Protein 5JLA (pdb70)

InterPro domains:
  IPR002347 Short-chain dehydrogenase/reductase SDR [PF13561] (16-246)
  IPR002347 Short-chain dehydrogenase/reductase SDR [PR00080] (80-91)
  IPR002347 Short-chain dehydrogenase/reductase SDR [PR00080] (134-142)
  IPR002347 Short-chain dehydrogenase/reductase SDR [PR00080] (153-172)
  IPR002347 Short-chain dehydrogenase/reductase SDR [PR00081] (11-28)
  IPR002347 Short-chain dehydrogenase/reductase SDR [PR00081] (80-91)
  IPR002347 Short-chain dehydrogenase/reductase SDR [PR00081] (128-144)
  IPR002347 Short-chain dehydrogenase/reductase SDR [PR00081] (153-172)
  IPR002347 Short-chain dehydrogenase/reductase SDR [PR00081] (174-191)
  IPR002347 Short-chain dehydrogenase/reductase SDR [PR00081] (210-230)
  IPR036291 NAD(P)-binding domain superfamily [SSF51735] (9-248)

Sequence (1032 aa):
ASAEFNGAIAVVTGAGSSGIGRACAELLSRSGANNVIVADRRDIIEAATRVARATGGKTLVLDVGEDASVTAAANEVRARYGVADVLVNCAGVLQRTLPPGELAQREWDVVSRIDLRGTYLCCAAFGAPMADRRRGSIVNIASVAGMRSGPLLHAYGPAKAGVISLTETLAGEWGPKGVRVNCCVSPGFTQTPALERGFTTLKADVLRRDAAALGHIVSANEIAEAVVFLASERASAITGVNLPVDAGYLIAGSWAAYGGLRREASAEFNGAIAVVTGAGSSGIGRACAELLSRSGANNVIVADRDIEAATRVARATGGKTLVLDVGEDASVTAAANEVRARYGVADVLVNCAGVLQRTLPPGELAQREWDVVSRIDLRGTYLCCAAFGAPMADDRRRGSIVNIASVAGMRSGPLHAYGPAKAGVISLTETLAGEWGPKGVRVNCCVSPGFTQTPALERGFTTHTLKADVLRDAAALGHIVSANEIAEAVVFLASERASAITGVNLPVDAGYLIAGSWAAYGGLRRASAEFNGAIAVVTGAGSSGIGRACAELLSRSGANNVIVADRDIEAATRVARATGGKTLVLDVGEDASVTAAANEVRARYGVADVLVNCAGVLQRTLPPGELAQREWDVVSRIDLRGTYLCCAAFGAPMADRRRGSIVNIASVAGMRSGPLLHAYGPAKAGVISLTETLAGEWGPKGVRVNCCVSPGFTQTPALERGFTTHTLKADVLRDAAALGHIVSANNEIAEAVVFLASEERASAITGVNLPVDAGYLIAGSWAAYGGLRRASAEFNGAIAVVTGAGSSGIGRACAELLSRSGANVIVADRDIEAATRVARATGGKTLVLDVGEDASVTAAANEVRARYGVADVLVNCAGVLQRTLPPGELAQREWDVVSRIDLRGTYLCCAAFGAPMADRRRGSIVNIASVAGMRSGPLLHAYGPAKAGVISLTETLAGEWGPKGVRVNCCVSPGFTQTPALERGFTTHTLKADDVLRDAAALGHIVSANEIAEAVVFLASERASAITGVNLPVDAGYLIAGSWAAYGGLRRE

Structure (mmCIF, N/CA/C/O backbone):
data_5JLA
#
_entry.id   5JLA
#
_cell.length_a   126.480
_cell.length_b   109.960
_cell.length_c   64.990
_cell.angle_alpha   90.000
_cell.angle_beta   93.900
_cell.angle_gamma   90.000
#
_symmetry.space_group_name_H-M   'C 1 2 1'
#
loop_
_entity.id
_entity.type
_entity.pdbx_description
1 polymer 'Putative short-chain dehydrogenase/reductase'
2 non-polymer NICOTINAMIDE-ADENINE-DINUCLEOTIDE
3 water water
#
loop_
_atom_site.group_PDB
_atom_site.id
_atom_site.type_symbol
_atom_site.label_atom_id
_atom_site.label_alt_id
_atom_site.label_comp_id
_atom_site.label_asym_id
_atom_site.label_entity_id
_atom_site.label_seq_id
_atom_site.pdbx_PDB_ins_code
_atom_site.Cartn_x
_atom_site.Cartn_y
_atom_site.Cartn_z
_atom_site.occupancy
_atom_site.B_iso_or_equiv
_atom_site.auth_seq_id
_atom_site.auth_comp_id
_atom_site.auth_asym_id
_atom_site.auth_atom_id
_atom_site.pdbx_PDB_model_num
ATOM 1 N N . ALA A 1 11 ? -38.831 -18.773 11.260 1.00 36.48 3 ALA A N 1
ATOM 2 C CA . ALA A 1 11 ? -39.746 -18.977 12.380 1.00 36.36 3 ALA A CA 1
ATOM 3 C C . ALA A 1 11 ? -39.003 -19.006 13.717 1.00 34.63 3 ALA A C 1
ATOM 4 O O . ALA A 1 11 ? -37.873 -19.492 13.799 1.00 35.11 3 ALA A O 1
ATOM 6 N N . SER A 1 12 ? -39.644 -18.493 14.765 1.00 30.45 4 SER A N 1
ATOM 7 C CA . SER A 1 12 ? -39.056 -18.495 16.097 1.00 30.98 4 SER A CA 1
ATOM 8 C C . SER A 1 12 ? -40.157 -18.700 17.129 1.00 28.46 4 SER A C 1
ATOM 9 O O . SER A 1 12 ? -41.347 -18.759 16.803 1.00 24.66 4 SER A O 1
ATOM 12 N N . ALA A 1 13 ? -39.744 -18.823 18.391 1.00 28.15 5 ALA A N 1
ATOM 13 C CA . ALA A 1 13 ? -40.666 -18.901 19.516 1.00 21.14 5 ALA A CA 1
ATOM 14 C C . ALA A 1 13 ? -40.618 -17.646 20.375 1.00 20.74 5 ALA A C 1
ATOM 15 O O . ALA A 1 13 ? -41.107 -17.654 21.504 1.00 23.14 5 ALA A O 1
ATOM 17 N N . GLU A 1 14 ? -40.049 -16.559 19.845 1.00 22.72 6 GLU A N 1
ATOM 18 C CA . GLU A 1 14 ? -39.791 -15.355 20.631 1.00 19.62 6 GLU A CA 1
ATOM 19 C C . GLU A 1 14 ? -41.067 -14.739 21.212 1.00 19.35 6 GLU A C 1
ATOM 20 O O . GLU A 1 14 ? -41.024 -14.098 22.270 1.00 22.74 6 GLU A O 1
ATOM 26 N N . PHE A 1 15 ? -42.210 -14.936 20.558 1.00 14.02 7 PHE A N 1
ATOM 27 C CA . PHE A 1 15 ? -43.480 -14.404 21.030 1.00 15.29 7 PHE A CA 1
ATOM 28 C C . PHE A 1 15 ? -44.466 -15.507 21.403 1.00 14.78 7 PHE A C 1
ATOM 29 O O . PHE A 1 15 ? -45.679 -15.268 21.413 1.00 15.48 7 PHE A O 1
ATOM 37 N N . ASN A 1 16 ? -43.979 -16.715 21.712 1.00 15.86 8 ASN A N 1
ATOM 38 C CA . ASN A 1 16 ? -44.892 -17.774 22.129 1.00 14.77 8 ASN A CA 1
ATOM 39 C C . ASN A 1 16 ? -45.700 -17.294 23.322 1.00 16.40 8 ASN A C 1
ATOM 40 O O . ASN A 1 16 ? -45.139 -16.820 24.318 1.00 18.74 8 ASN A O 1
ATOM 45 N N . GLY A 1 17 ? -47.016 -17.385 23.199 1.00 14.94 9 GLY A N 1
ATOM 46 C CA . GLY A 1 17 ? -47.917 -17.060 24.280 1.00 19.69 9 GLY A CA 1
ATOM 47 C C . GLY A 1 17 ? -48.373 -15.616 24.323 1.00 19.03 9 GLY A C 1
ATOM 48 O O . GLY A 1 17 ? -49.250 -15.289 25.131 1.00 21.19 9 GLY A O 1
ATOM 49 N N . ALA A 1 18 ? -47.820 -14.748 23.483 1.00 15.17 10 ALA A N 1
ATOM 50 C CA . ALA A 1 18 ? -48.127 -13.328 23.553 1.00 13.88 10 ALA A CA 1
ATOM 51 C C . ALA A 1 18 ? -49.374 -13.024 22.732 1.00 15.37 10 ALA A C 1
ATOM 52 O O . ALA A 1 18 ? -49.581 -13.594 21.660 1.00 20.76 10 ALA A O 1
ATOM 54 N N . ILE A 1 19 ? -50.215 -12.135 23.250 1.00 11.32 11 ILE A N 1
ATOM 55 C CA . ILE A 1 19 ? -51.353 -11.616 22.492 1.00 12.48 11 ILE A CA 1
ATOM 56 C C . ILE A 1 19 ? -50.889 -10.343 21.796 1.00 11.09 11 ILE A C 1
ATOM 57 O O . ILE A 1 19 ? -50.536 -9.370 22.466 1.00 12.16 11 ILE A O 1
ATOM 62 N N . ALA A 1 20 ? -50.902 -10.337 20.465 1.00 11.07 12 ALA A N 1
ATOM 63 C CA . ALA A 1 20 ? -50.425 -9.196 19.690 1.00 11.50 12 ALA A CA 1
ATOM 64 C C . ALA A 1 20 ? -51.531 -8.663 18.786 1.00 10.46 12 ALA A C 1
ATOM 65 O O . ALA A 1 20 ? -51.941 -9.332 17.834 1.00 12.08 12 ALA A O 1
ATOM 67 N N . VAL A 1 21 ? -52.004 -7.455 19.073 1.00 10.04 13 VAL A N 1
ATOM 68 C CA . VAL A 1 21 ? -53.027 -6.800 18.260 1.00 10.31 13 VAL A CA 1
ATOM 69 C C . VAL A 1 21 ? -52.327 -5.935 17.226 1.00 10.14 13 VAL A C 1
ATOM 70 O O . VAL A 1 21 ? -51.542 -5.048 17.590 1.00 10.22 13 VAL A O 1
ATOM 74 N N . VAL A 1 22 ? -52.620 -6.167 15.948 1.00 8.34 14 VAL A N 1
ATOM 75 C CA . VAL A 1 22 ? -52.052 -5.380 14.850 1.00 9.87 14 VAL A CA 1
ATOM 76 C C . VAL A 1 22 ? -53.202 -4.681 14.148 1.00 12.20 14 VAL A C 1
ATOM 77 O O . VAL A 1 22 ? -54.029 -5.357 13.526 1.00 10.42 14 VAL A O 1
ATOM 81 N N . THR A 1 23 ? -53.271 -3.346 14.239 1.00 10.79 15 THR A N 1
ATOM 82 C CA . THR A 1 23 ? -54.265 -2.607 13.465 1.00 11.24 15 THR A CA 1
ATOM 83 C C . THR A 1 23 ? -53.771 -2.402 12.039 1.00 12.51 15 THR A C 1
ATOM 84 O O . THR A 1 23 ? -52.562 -2.381 11.776 1.00 11.52 15 THR A O 1
ATOM 88 N N . GLY A 1 24 ? -54.717 -2.295 11.112 1.00 11.74 16 GLY A N 1
ATOM 89 C CA . GLY A 1 24 ? -54.362 -2.222 9.710 1.00 13.68 16 GLY A CA 1
ATOM 90 C C . GLY A 1 24 ? -53.737 -3.490 9.176 1.00 15.24 16 GLY A C 1
ATOM 91 O O . GLY A 1 24 ? -52.997 -3.449 8.185 1.00 13.91 16 GLY A O 1
ATOM 92 N N . ALA A 1 25 ? -54.043 -4.632 9.791 1.00 13.91 17 ALA A N 1
ATOM 93 C CA . ALA A 1 25 ? -53.320 -5.852 9.466 1.00 14.03 17 ALA A CA 1
ATOM 94 C C . ALA A 1 25 ? -53.797 -6.519 8.185 1.00 13.00 17 ALA A C 1
ATOM 95 O O . ALA A 1 25 ? -53.242 -7.549 7.805 1.00 14.14 17 ALA A O 1
ATOM 97 N N . GLY A 1 26 ? -54.793 -5.956 7.489 1.00 14.35 18 GLY A N 1
ATOM 98 C CA . GLY A 1 26 ? -55.243 -6.572 6.259 1.00 12.98 18 GLY A CA 1
ATOM 99 C C . GLY A 1 26 ? -54.357 -6.367 5.046 1.00 16.24 18 GLY A C 1
ATOM 100 O O . GLY A 1 26 ? -54.556 -7.055 4.040 1.00 17.36 18 GLY A O 1
ATOM 101 N N . SER A 1 27 ? -53.395 -5.449 5.095 1.00 12.48 19 SER A N 1
ATOM 102 C CA A SER A 1 27 ? -52.590 -5.169 3.916 0.40 16.44 19 SER A CA 1
ATOM 103 C CA B SER A 1 27 ? -52.614 -5.121 3.909 0.60 16.60 19 SER A CA 1
ATOM 104 C C . SER A 1 27 ? -51.295 -4.491 4.332 1.00 15.45 19 SER A C 1
ATOM 105 O O . SER A 1 27 ? -51.145 -4.030 5.464 1.00 15.16 19 SER A O 1
ATOM 110 N N . GLY A 1 28 ? -50.349 -4.473 3.399 1.00 15.41 20 GLY A N 1
ATOM 111 C CA . GLY A 1 28 ? -49.131 -3.681 3.549 1.00 13.14 20 GLY A CA 1
ATOM 112 C C . GLY A 1 28 ? -48.304 -3.950 4.797 1.00 15.41 20 GLY A C 1
ATOM 113 O O . GLY A 1 28 ? -47.960 -5.093 5.126 1.00 14.58 20 GLY A O 1
ATOM 114 N N . ILE A 1 29 ? -47.947 -2.864 5.485 1.00 13.90 21 ILE A N 1
ATOM 115 C CA . ILE A 1 29 ? -47.092 -2.958 6.665 1.00 11.84 21 ILE A CA 1
ATOM 116 C C . ILE A 1 29 ? -47.757 -3.777 7.756 1.00 13.16 21 ILE A C 1
ATOM 117 O O . ILE A 1 29 ? -47.121 -4.642 8.375 1.00 11.85 21 ILE A O 1
ATOM 122 N N . GLY A 1 30 ? -49.051 -3.537 8.004 1.00 12.16 22 GLY A N 1
ATOM 123 C CA . GLY A 1 30 ? -49.732 -4.267 9.058 1.00 13.40 22 GLY A CA 1
ATOM 124 C C . GLY A 1 30 ? -49.772 -5.754 8.774 1.00 11.99 22 GLY A C 1
ATOM 125 O O . GLY A 1 30 ? -49.564 -6.568 9.672 1.00 11.61 22 GLY A O 1
ATOM 126 N N . ARG A 1 31 ? -49.998 -6.122 7.510 1.00 12.09 23 ARG A N 1
ATOM 127 C CA . ARG A 1 31 ? -49.993 -7.533 7.132 1.00 10.14 23 ARG A CA 1
ATOM 128 C C . ARG A 1 31 ? -48.629 -8.165 7.372 1.00 10.28 23 ARG A C 1
ATOM 129 O O . ARG A 1 31 ? -48.536 -9.276 7.903 1.00 11.35 23 ARG A O 1
ATOM 137 N N . ALA A 1 32 ? -47.553 -7.474 6.984 1.00 10.58 24 ALA A N 1
ATOM 138 C CA . ALA A 1 32 ? -46.217 -8.024 7.191 1.00 10.72 24 ALA A CA 1
ATOM 139 C C . ALA A 1 32 ? -45.904 -8.174 8.672 1.00 12.97 24 ALA A C 1
ATOM 140 O O . ALA A 1 32 ? -45.223 -9.127 9.079 1.00 13.29 24 ALA A O 1
ATOM 142 N N . CYS A 1 33 ? -46.375 -7.231 9.493 1.00 11.37 25 CYS A N 1
ATOM 143 C CA . CYS A 1 33 ? -46.197 -7.353 10.937 1.00 10.39 25 CYS A CA 1
ATOM 144 C C . CYS A 1 33 ? -46.958 -8.542 11.484 1.00 11.62 25 CYS A C 1
ATOM 145 O O . CYS A 1 33 ? -46.432 -9.297 12.304 1.00 11.73 25 CYS A O 1
ATOM 148 N N . ALA A 1 34 ? -48.192 -8.737 11.030 1.00 11.62 26 ALA A N 1
ATOM 149 C CA . ALA A 1 34 ? -48.955 -9.894 11.487 1.00 12.33 26 ALA A CA 1
ATOM 150 C C . ALA A 1 34 ? -48.277 -11.197 11.085 1.00 12.60 26 ALA A C 1
ATOM 151 O O . ALA A 1 34 ? -48.205 -12.137 11.882 1.00 15.11 26 ALA A O 1
ATOM 153 N N . GLU A 1 35 ? -47.759 -11.264 9.857 1.00 11.79 27 GLU A N 1
ATOM 154 C CA . GLU A 1 35 ? -47.080 -12.468 9.382 1.00 12.68 27 GLU A CA 1
ATOM 155 C C . GLU A 1 35 ? -45.828 -12.757 10.198 1.00 13.42 27 GLU A C 1
ATOM 156 O O . GLU A 1 35 ? -45.611 -13.887 10.649 1.00 14.43 27 GLU A O 1
ATOM 162 N N . LEU A 1 36 ? -44.988 -11.744 10.409 1.00 12.21 28 LEU A N 1
ATOM 163 C CA . LEU A 1 36 ? -43.757 -11.990 11.149 1.00 13.31 28 LEU A CA 1
ATOM 164 C C . LEU A 1 36 ? -44.031 -12.289 12.620 1.00 10.95 28 LEU A C 1
ATOM 165 O O . LEU A 1 36 ? -43.382 -13.159 13.208 1.00 12.59 28 LEU A O 1
ATOM 170 N N . LEU A 1 37 ? -44.981 -11.581 13.237 1.00 10.73 29 LEU A N 1
ATOM 171 C CA . LEU A 1 37 ? -45.328 -11.896 14.623 1.00 12.46 29 LEU A CA 1
ATOM 172 C C . LEU A 1 37 ? -45.839 -13.328 14.753 1.00 14.28 29 LEU A C 1
ATOM 173 O O . LEU A 1 37 ? -45.486 -14.037 15.709 1.00 13.61 29 LEU A O 1
ATOM 178 N N . SER A 1 38 ? -46.677 -13.769 13.804 1.00 13.00 30 SER A N 1
ATOM 179 C CA . SER A 1 38 ? -47.192 -15.132 13.832 1.00 12.09 30 SER A CA 1
ATOM 180 C C . SER A 1 38 ? -46.080 -16.165 13.639 1.00 16.08 30 SER A C 1
ATOM 181 O O . SER A 1 38 ? -46.080 -17.214 14.298 1.00 15.20 30 SER A O 1
ATOM 184 N N . ARG A 1 39 ? -45.132 -15.896 12.732 1.00 16.05 31 ARG A N 1
ATOM 185 C CA . ARG A 1 39 ? -44.009 -16.811 12.534 1.00 16.68 31 ARG A CA 1
ATOM 186 C C . ARG A 1 39 ? -43.087 -16.832 13.733 1.00 17.89 31 ARG A C 1
ATOM 187 O O . ARG A 1 39 ? -42.287 -17.766 13.877 1.00 18.16 31 ARG A O 1
ATOM 195 N N . SER A 1 40 ? -43.164 -15.806 14.575 1.00 16.37 32 SER A N 1
ATOM 196 C CA . SER A 1 40 ? -42.401 -15.691 15.806 1.00 16.72 32 SER A CA 1
ATOM 197 C C . SER A 1 40 ? -43.161 -16.232 17.010 1.00 19.94 32 SER A C 1
ATOM 198 O O . SER A 1 40 ? -42.684 -16.093 18.141 1.00 23.41 32 SER A O 1
ATOM 201 N N . GLY A 1 41 ? -44.331 -16.828 16.788 1.00 19.18 33 GLY A N 1
ATOM 202 C CA . GLY A 1 41 ? -45.052 -17.541 17.826 1.00 17.93 33 GLY A CA 1
ATOM 203 C C . GLY A 1 41 ? -46.201 -16.791 18.464 1.00 16.91 33 GLY A C 1
ATOM 204 O O . GLY A 1 41 ? -46.925 -17.385 19.277 1.00 19.28 33 GLY A O 1
ATOM 205 N N . ALA A 1 42 ? -46.410 -15.521 18.121 1.00 14.86 34 ALA A N 1
ATOM 206 C CA . ALA A 1 42 ? -47.468 -14.763 18.768 1.00 14.61 34 ALA A CA 1
ATOM 207 C C . ALA A 1 42 ? -48.843 -15.255 18.341 1.00 15.48 34 ALA A C 1
ATOM 208 O O . ALA A 1 42 ? -49.027 -15.838 17.266 1.00 16.95 34 ALA A O 1
ATOM 210 N N . ASN A 1 43 ? -49.814 -15.023 19.219 1.00 16.57 35 ASN A N 1
ATOM 211 C CA A ASN A 1 43 ? -51.229 -15.155 18.888 0.64 15.54 35 ASN A CA 1
ATOM 212 C CA B ASN A 1 43 ? -51.226 -15.154 18.879 0.36 16.04 35 ASN A CA 1
ATOM 213 C C . ASN A 1 43 ? -51.658 -13.791 18.362 1.00 13.99 35 ASN A C 1
ATOM 214 O O . ASN A 1 43 ? -51.895 -12.861 19.143 1.00 13.62 35 ASN A O 1
ATOM 223 N N . VAL A 1 44 ? -51.734 -13.663 17.038 1.00 13.30 36 VAL A N 1
ATOM 224 C CA . VAL A 1 44 ? -51.958 -12.375 16.388 1.00 11.99 36 VAL A CA 1
ATOM 225 C C . VAL A 1 44 ? -53.448 -12.104 16.241 1.00 13.83 36 VAL A C 1
ATOM 226 O O . VAL A 1 44 ? -54.217 -12.969 15.793 1.00 18.46 36 VAL A O 1
ATOM 230 N N . ILE A 1 45 ? -53.851 -10.899 16.622 1.00 11.62 37 ILE A N 1
ATOM 231 C CA . ILE A 1 45 ? -55.205 -10.407 16.415 1.00 13.35 37 ILE A CA 1
ATOM 232 C C . ILE A 1 45 ? -55.118 -9.476 15.215 1.00 11.21 37 ILE A C 1
ATOM 233 O O . ILE A 1 45 ? -54.497 -8.408 15.291 1.00 12.26 37 ILE A O 1
ATOM 238 N N . VAL A 1 46 ? -55.692 -9.914 14.094 1.00 12.38 38 VAL A N 1
ATOM 239 C CA . VAL A 1 46 ? -55.590 -9.233 12.802 1.00 10.54 38 VAL A CA 1
ATOM 240 C C . VAL A 1 46 ? -56.750 -8.247 12.714 1.00 11.49 38 VAL A C 1
ATOM 241 O O . VAL A 1 46 ? -57.873 -8.616 12.372 1.00 13.70 38 VAL A O 1
ATOM 245 N N . ALA A 1 47 ? -56.480 -6.977 12.993 1.00 12.13 39 ALA A N 1
ATOM 246 C CA . ALA A 1 47 ? -57.536 -5.990 13.159 1.00 13.63 39 ALA A CA 1
ATOM 247 C C . ALA A 1 47 ? -57.551 -5.048 11.964 1.00 13.45 39 ALA A C 1
ATOM 248 O O . ALA A 1 47 ? -56.507 -4.525 11.577 1.00 13.53 39 ALA A O 1
ATOM 250 N N . ASP A 1 48 ? -58.727 -4.843 11.369 1.00 12.21 40 ASP A N 1
ATOM 251 C CA . ASP A 1 48 ? -58.809 -3.997 10.183 1.00 12.56 40 ASP A CA 1
ATOM 252 C C . ASP A 1 48 ? -60.250 -3.559 9.980 1.00 14.07 40 ASP A C 1
ATOM 253 O O . ASP A 1 48 ? -61.191 -4.211 10.445 1.00 14.27 40 ASP A O 1
ATOM 258 N N . ARG A 1 49 ? -60.394 -2.433 9.275 1.00 14.07 41 ARG A N 1
ATOM 259 C CA A ARG A 1 49 ? -61.709 -1.998 8.821 0.50 19.09 41 ARG A CA 1
ATOM 260 C CA B ARG A 1 49 ? -61.686 -1.964 8.785 0.50 19.08 41 ARG A CA 1
ATOM 261 C C . ARG A 1 49 ? -62.235 -2.888 7.701 1.00 22.30 41 ARG A C 1
ATOM 262 O O . ARG A 1 49 ? -63.456 -3.029 7.552 1.00 23.66 41 ARG A O 1
ATOM 277 N N . ASP A 1 50 ? -61.341 -3.508 6.927 1.00 17.59 42 ASP A N 1
ATOM 278 C CA . ASP A 1 50 ? -61.668 -4.337 5.771 1.00 22.04 42 ASP A CA 1
ATOM 279 C C . ASP A 1 50 ? -61.713 -5.780 6.262 1.00 21.57 42 ASP A C 1
ATOM 280 O O . ASP A 1 50 ? -60.675 -6.424 6.441 1.00 20.46 42 ASP A O 1
ATOM 285 N N . ILE A 1 51 ? -62.927 -6.291 6.455 1.00 20.53 43 ILE A N 1
ATOM 286 C CA A ILE A 1 51 ? -63.074 -7.600 7.079 0.46 21.71 43 ILE A CA 1
ATOM 287 C CA B ILE A 1 51 ? -63.113 -7.601 7.069 0.54 21.51 43 ILE A CA 1
ATOM 288 C C . ILE A 1 51 ? -62.639 -8.715 6.137 1.00 23.74 43 ILE A C 1
ATOM 289 O O . ILE A 1 51 ? -62.098 -9.732 6.582 1.00 21.69 43 ILE A O 1
ATOM 298 N N . GLU A 1 52 ? -62.845 -8.552 4.831 1.00 19.74 44 GLU A N 1
ATOM 299 C CA . GLU A 1 52 ? -62.387 -9.574 3.895 1.00 23.01 44 GLU A CA 1
ATOM 300 C C . GLU A 1 52 ? -60.866 -9.663 3.891 1.00 20.63 44 GLU A C 1
ATOM 301 O O . GLU A 1 52 ? -60.298 -10.760 3.850 1.00 20.39 44 GLU A O 1
ATOM 303 N N . ALA A 1 53 ? -60.193 -8.518 3.964 1.00 18.66 45 ALA A N 1
ATOM 304 C CA . ALA A 1 53 ? -58.737 -8.509 3.970 1.00 19.66 45 ALA A CA 1
ATOM 305 C C . ALA A 1 53 ? -58.192 -9.079 5.269 1.00 19.74 45 ALA A C 1
ATOM 306 O O . ALA A 1 53 ? -57.234 -9.863 5.255 1.00 18.68 45 ALA A O 1
ATOM 308 N N . ALA A 1 54 ? -58.793 -8.702 6.401 1.00 16.37 46 ALA A N 1
ATOM 309 C CA . ALA A 1 54 ? -58.364 -9.253 7.681 1.00 16.02 46 ALA A CA 1
ATOM 310 C C . ALA A 1 54 ? -58.483 -10.767 7.688 1.00 14.94 46 ALA A C 1
ATOM 311 O O . ALA A 1 54 ? -57.600 -11.464 8.196 1.00 17.40 46 ALA A O 1
ATOM 313 N N . THR A 1 55 ? -59.569 -11.294 7.117 1.00 17.19 47 THR A N 1
ATOM 314 C CA . THR A 1 55 ? -59.800 -12.736 7.130 1.00 17.13 47 THR A CA 1
ATOM 315 C C . THR A 1 55 ? -58.782 -13.476 6.268 1.00 20.36 47 THR A C 1
ATOM 316 O O . THR A 1 55 ? -58.301 -14.549 6.650 1.00 20.15 47 THR A O 1
ATOM 320 N N . ARG A 1 56 ? -58.440 -12.926 5.101 1.00 19.93 48 ARG A N 1
ATOM 321 C CA . ARG A 1 56 ? -57.385 -13.530 4.293 1.00 21.57 48 ARG A CA 1
ATOM 322 C C . ARG A 1 56 ? -56.080 -13.608 5.074 1.00 20.23 48 ARG A C 1
ATOM 323 O O . ARG A 1 56 ? -55.396 -14.641 5.072 1.00 20.82 48 ARG A O 1
ATOM 331 N N . VAL A 1 57 ? -55.713 -12.520 5.753 1.00 17.40 49 VAL A N 1
ATOM 332 C CA . VAL A 1 57 ? -54.460 -12.525 6.496 1.00 18.44 49 VAL A CA 1
ATOM 333 C C . VAL A 1 57 ? -54.540 -13.470 7.687 1.00 18.74 49 VAL A C 1
ATOM 334 O O . VAL A 1 57 ? -53.588 -14.203 7.970 1.00 19.15 49 VAL A O 1
ATOM 338 N N . ALA A 1 58 ? -55.677 -13.483 8.393 1.00 16.96 50 ALA A N 1
ATOM 339 C CA . ALA A 1 58 ? -55.820 -14.365 9.552 1.00 17.82 50 ALA A CA 1
ATOM 340 C C . ALA A 1 58 ? -55.753 -15.836 9.154 1.00 21.61 50 ALA A C 1
ATOM 341 O O . ALA A 1 58 ? -55.137 -16.645 9.858 1.00 19.77 50 ALA A O 1
ATOM 343 N N . ARG A 1 59 ? -56.382 -16.210 8.033 1.00 19.56 51 ARG A N 1
ATOM 344 C CA . ARG A 1 59 ? -56.290 -17.600 7.581 1.00 22.74 51 ARG A CA 1
ATOM 345 C C . ARG A 1 59 ? -54.843 -17.985 7.291 1.00 28.31 51 ARG A C 1
ATOM 346 O O . ARG A 1 59 ? -54.402 -19.090 7.631 1.00 31.59 51 ARG A O 1
ATOM 348 N N . ALA A 1 60 ? -54.082 -17.078 6.681 1.00 26.85 52 ALA A N 1
ATOM 349 C CA . ALA A 1 60 ? -52.704 -17.403 6.331 1.00 31.61 52 ALA A CA 1
ATOM 350 C C . ALA A 1 60 ? -51.808 -17.492 7.560 1.00 30.38 52 ALA A C 1
ATOM 351 O O . ALA A 1 60 ? -50.833 -18.252 7.557 1.00 36.08 52 ALA A O 1
ATOM 353 N N . THR A 1 61 ? -52.121 -16.739 8.616 1.00 25.38 53 THR A N 1
ATOM 354 C CA . THR A 1 61 ? -51.245 -16.619 9.774 1.00 25.11 53 THR A CA 1
ATOM 355 C C . THR A 1 61 ? -51.698 -17.454 10.962 1.00 25.60 53 THR A C 1
ATOM 356 O O . THR A 1 61 ? -50.952 -17.562 11.943 1.00 28.05 53 THR A O 1
ATOM 360 N N . GLY A 1 62 ? -52.892 -18.031 10.910 1.00 24.18 54 GLY A N 1
ATOM 361 C CA . GLY A 1 62 ? -53.443 -18.651 12.092 1.00 26.98 54 GLY A CA 1
ATOM 362 C C . GLY A 1 62 ? -53.916 -17.667 13.129 1.00 26.20 54 GLY A C 1
ATOM 363 O O . GLY A 1 62 ? -54.255 -18.073 14.243 1.00 30.39 54 GLY A O 1
ATOM 364 N N . GLY A 1 63 ? -53.930 -16.373 12.797 1.00 22.43 55 GLY A N 1
ATOM 365 C CA . GLY A 1 63 ? -54.439 -15.356 13.688 1.00 20.75 55 GLY A CA 1
ATOM 366 C C . GLY A 1 63 ? -55.958 -15.320 13.705 1.00 22.98 55 GLY A C 1
ATOM 367 O O . GLY A 1 63 ? -56.651 -16.152 13.116 1.00 22.64 55 GLY A O 1
ATOM 368 N N . LYS A 1 64 ? -56.488 -14.329 14.411 1.00 19.37 56 LYS A N 1
ATOM 369 C CA . LYS A 1 64 ? -57.925 -14.167 14.565 1.00 22.16 56 LYS A CA 1
ATOM 370 C C . LYS A 1 64 ? -58.312 -12.773 14.104 1.00 19.41 56 LYS A C 1
ATOM 371 O O . LYS A 1 64 ? -57.622 -11.799 14.410 1.00 19.23 56 LYS A O 1
ATOM 373 N N . THR A 1 65 ? -59.420 -12.657 13.391 1.00 16.62 57 THR A N 1
ATOM 374 C CA . THR A 1 65 ? -59.812 -11.344 12.900 1.00 17.29 57 THR A CA 1
ATOM 375 C C . THR A 1 65 ? -60.470 -10.510 13.997 1.00 17.34 57 THR A C 1
ATOM 376 O O . THR A 1 65 ? -61.100 -11.030 14.922 1.00 18.45 57 THR A O 1
ATOM 380 N N . LEU A 1 66 ? -60.347 -9.190 13.855 1.00 15.26 58 LEU A N 1
ATOM 381 C CA . LEU A 1 66 ? -61.007 -8.225 14.729 1.00 15.18 58 LEU A CA 1
ATOM 382 C C . LEU A 1 66 ? -61.453 -7.058 13.864 1.00 14.80 58 LEU A C 1
ATOM 383 O O . LEU A 1 66 ? -60.623 -6.424 13.209 1.00 14.97 58 LEU A O 1
ATOM 388 N N . VAL A 1 67 ? -62.756 -6.799 13.815 1.00 14.95 59 VAL A N 1
ATOM 389 C CA . VAL A 1 67 ? -63.253 -5.666 13.038 1.00 15.65 59 VAL A CA 1
ATOM 390 C C . VAL A 1 67 ? -62.970 -4.394 13.826 1.00 20.69 59 VAL A C 1
ATOM 391 O O . VAL A 1 67 ? -63.387 -4.262 14.981 1.00 21.76 59 VAL A O 1
ATOM 395 N N . LEU A 1 68 ? -62.264 -3.455 13.198 1.00 16.03 60 LEU A N 1
ATOM 396 C CA . LEU A 1 68 ? -61.789 -2.254 13.880 1.00 15.52 60 LEU A CA 1
ATOM 397 C C . LEU A 1 68 ? -61.738 -1.112 12.878 1.00 16.19 60 LEU A C 1
ATOM 398 O O . LEU A 1 68 ? -61.003 -1.208 11.894 1.00 20.94 60 LEU A O 1
ATOM 403 N N . ASP A 1 69 ? -62.493 -0.041 13.130 1.00 14.40 61 ASP A N 1
ATOM 404 C CA . ASP A 1 69 ? -62.380 1.211 12.382 1.00 15.30 61 ASP A CA 1
ATOM 405 C C . ASP A 1 69 ? -61.827 2.257 13.341 1.00 15.08 61 ASP A C 1
ATOM 406 O O . ASP A 1 69 ? -62.547 2.737 14.220 1.00 15.53 61 ASP A O 1
ATOM 411 N N . VAL A 1 70 ? -60.555 2.633 13.156 1.00 14.08 62 VAL A N 1
ATOM 412 C CA . VAL A 1 70 ? -59.877 3.518 14.103 1.00 13.66 62 VAL A CA 1
ATOM 413 C C . VAL A 1 70 ? -60.380 4.951 14.017 1.00 15.23 62 VAL A C 1
ATOM 414 O O . VAL A 1 70 ? -59.983 5.797 14.822 1.00 15.26 62 VAL A O 1
ATOM 418 N N . GLY A 1 71 ? -61.259 5.242 13.060 1.00 16.78 63 GLY A N 1
ATOM 419 C CA . GLY A 1 71 ? -61.899 6.539 13.018 1.00 18.67 63 GLY A CA 1
ATOM 420 C C . GLY A 1 71 ? -63.196 6.647 13.786 1.00 19.71 63 GLY A C 1
ATOM 421 O O . GLY A 1 71 ? -63.793 7.722 13.817 1.00 21.51 63 GLY A O 1
ATOM 422 N N . GLU A 1 72 ? -63.658 5.560 14.410 1.00 18.87 64 GLU A N 1
ATOM 423 C CA . GLU A 1 72 ? -64.942 5.545 15.113 1.00 23.15 64 GLU A CA 1
ATOM 424 C C . GLU A 1 72 ? -64.686 5.097 16.547 1.00 20.40 64 GLU A C 1
ATOM 425 O O . GLU A 1 72 ? -64.303 3.943 16.779 1.00 17.56 64 GLU A O 1
ATOM 431 N N . ASP A 1 73 ? -64.873 6.016 17.502 1.00 14.85 65 ASP A N 1
ATOM 432 C CA . ASP A 1 73 ? -64.608 5.705 18.910 1.00 15.13 65 ASP A CA 1
ATOM 433 C C . ASP A 1 73 ? -65.323 4.440 19.363 1.00 15.58 65 ASP A C 1
ATOM 434 O O . ASP A 1 73 ? -64.740 3.612 20.071 1.00 14.24 65 ASP A O 1
ATOM 439 N N . ALA A 1 74 ? -66.598 4.290 18.993 1.00 15.97 66 ALA A N 1
ATOM 440 C CA . ALA A 1 74 ? -67.364 3.121 19.429 1.00 14.81 66 ALA A CA 1
ATOM 441 C C . ALA A 1 74 ? -66.763 1.831 18.890 1.00 17.04 66 ALA A C 1
ATOM 442 O O . ALA A 1 74 ? -66.804 0.792 19.562 1.00 18.04 66 ALA A O 1
ATOM 444 N N . SER A 1 75 ? -66.220 1.872 17.668 1.00 16.17 67 SER A N 1
ATOM 445 C CA . SER A 1 75 ? -65.587 0.682 17.099 1.00 13.86 67 SER A CA 1
ATOM 446 C C . SER A 1 75 ? -64.343 0.289 17.886 1.00 12.62 67 SER A C 1
ATOM 447 O O . SER A 1 75 ? -64.133 -0.899 18.181 1.00 14.48 67 SER A O 1
ATOM 450 N N . VAL A 1 76 ? -63.505 1.267 18.228 1.00 13.64 68 VAL A N 1
ATOM 451 C CA . VAL A 1 76 ? -62.284 0.964 18.972 1.00 12.02 68 VAL A CA 1
ATOM 452 C C . VAL A 1 76 ? -62.634 0.406 20.345 1.00 13.40 68 VAL A C 1
ATOM 453 O O . VAL A 1 76 ? -62.069 -0.607 20.794 1.00 12.85 68 VAL A O 1
ATOM 457 N N . THR A 1 77 ? -63.571 1.055 21.033 1.00 13.44 69 THR A N 1
ATOM 458 C CA . THR A 1 77 ? -63.975 0.592 22.359 1.00 15.48 69 THR A CA 1
ATOM 459 C C . THR A 1 77 ? -64.501 -0.838 22.312 1.00 16.19 69 THR A C 1
ATOM 460 O O . THR A 1 77 ? -64.124 -1.676 23.141 1.00 15.77 69 THR A O 1
ATOM 464 N N . ALA A 1 78 ? -65.369 -1.139 21.339 1.00 14.75 70 ALA A N 1
ATOM 465 C CA . ALA A 1 78 ? -65.893 -2.497 21.218 1.00 15.26 70 ALA A CA 1
ATOM 466 C C . ALA A 1 78 ? -64.790 -3.499 20.908 1.00 14.65 70 ALA A C 1
ATOM 467 O O . ALA A 1 78 ? -64.788 -4.609 21.455 1.00 15.50 70 ALA A O 1
ATOM 469 N N . ALA A 1 79 ? -63.850 -3.138 20.029 1.00 15.25 71 ALA A N 1
ATOM 470 C CA . ALA A 1 79 ? -62.758 -4.062 19.696 1.00 11.77 71 ALA A CA 1
ATOM 471 C C . ALA A 1 79 ? -61.886 -4.341 20.907 1.00 13.82 71 ALA A C 1
ATOM 472 O O . ALA A 1 79 ? -61.502 -5.489 21.163 1.00 14.43 71 ALA A O 1
ATOM 474 N N . ALA A 1 80 ? -61.584 -3.309 21.682 1.00 15.97 72 ALA A N 1
ATOM 475 C CA . ALA A 1 80 ? -60.785 -3.504 22.880 1.00 13.87 72 ALA A CA 1
ATOM 476 C C . ALA A 1 80 ? -61.521 -4.382 23.882 1.00 15.90 72 ALA A C 1
ATOM 477 O O . ALA A 1 80 ? -60.911 -5.237 24.535 1.00 15.64 72 ALA A O 1
ATOM 479 N N . ASN A 1 81 ? -62.843 -4.205 23.991 1.00 16.78 73 ASN A N 1
ATOM 480 C CA . ASN A 1 81 ? -63.628 -5.025 24.912 1.00 18.39 73 ASN A CA 1
ATOM 481 C C . ASN A 1 81 ? -63.683 -6.475 24.450 1.00 15.89 73 ASN A C 1
ATOM 482 O O . ASN A 1 81 ? -63.619 -7.396 25.279 1.00 17.28 73 ASN A O 1
ATOM 487 N N . GLU A 1 82 ? -63.813 -6.703 23.135 1.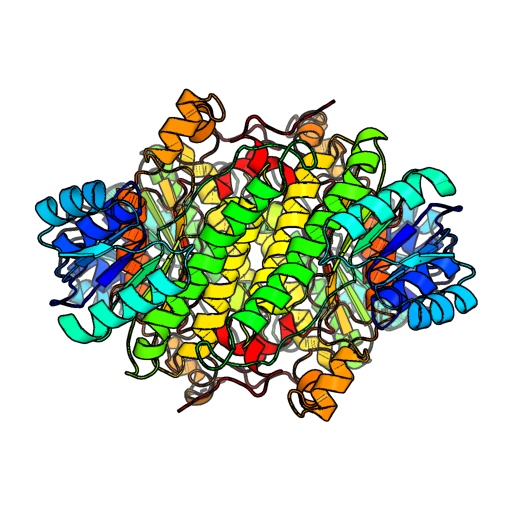00 14.60 74 GLU A N 1
ATOM 488 C CA . GLU A 1 82 ? -63.800 -8.072 22.630 1.00 12.36 74 GLU A CA 1
ATOM 489 C C . GLU A 1 82 ? -62.468 -8.743 22.936 1.00 13.32 74 GLU A C 1
ATOM 490 O O . GLU A 1 82 ? -62.427 -9.897 23.382 1.00 13.58 74 GLU A O 1
ATOM 496 N N . VAL A 1 83 ? -61.363 -8.038 22.704 1.00 14.56 75 VAL A N 1
ATOM 497 C CA . VAL A 1 83 ? -60.056 -8.645 22.930 1.00 14.22 75 VAL A CA 1
ATOM 498 C C . VAL A 1 83 ? -59.901 -9.018 24.395 1.00 14.00 75 VAL A C 1
ATOM 499 O O . VAL A 1 83 ? -59.482 -10.132 24.729 1.00 13.08 75 VAL A O 1
ATOM 503 N N . ARG A 1 84 ? -60.299 -8.116 25.290 1.00 14.61 76 ARG A N 1
ATOM 504 C CA . ARG A 1 84 ? -60.096 -8.356 26.717 1.00 15.08 76 ARG A CA 1
ATOM 505 C C . ARG A 1 84 ? -60.907 -9.551 27.195 1.00 15.17 76 ARG A C 1
ATOM 506 O O . ARG A 1 84 ? -60.429 -10.343 28.011 1.00 16.28 76 ARG A O 1
ATOM 514 N N . ALA A 1 85 ? -62.135 -9.699 26.689 1.00 13.94 77 ALA A N 1
ATOM 515 C CA . ALA A 1 85 ? -62.998 -10.797 27.111 1.00 15.02 77 ALA A CA 1
ATOM 516 C C . ALA A 1 85 ? -62.612 -12.109 26.448 1.00 15.00 77 ALA A C 1
ATOM 517 O O . ALA A 1 85 ? -62.630 -13.163 27.094 1.00 17.52 77 ALA A O 1
ATOM 519 N N . ARG A 1 86 ? -62.264 -12.084 25.170 1.00 14.97 78 ARG A N 1
ATOM 520 C CA . ARG A 1 86 ? -62.040 -13.346 24.474 1.00 14.85 78 ARG A CA 1
ATOM 521 C C . ARG A 1 86 ? -60.622 -13.875 24.633 1.00 16.35 78 ARG A C 1
ATOM 522 O O . ARG A 1 86 ? -60.433 -15.102 24.656 1.00 18.40 78 ARG A O 1
ATOM 530 N N . TYR A 1 87 ? -59.628 -12.990 24.737 1.00 16.68 79 TYR A N 1
ATOM 531 C CA . TYR A 1 87 ? -58.223 -13.386 24.817 1.00 16.22 79 TYR A CA 1
ATOM 532 C C . TYR A 1 87 ? -57.537 -12.954 26.104 1.00 15.29 79 TYR A C 1
ATOM 533 O O . TYR A 1 87 ? -56.855 -13.770 26.740 1.00 21.56 79 TYR A O 1
ATOM 542 N N . GLY A 1 88 ? -57.665 -11.691 26.499 1.00 15.27 80 GLY A N 1
ATOM 543 C CA . GLY A 1 88 ? -56.988 -11.144 27.653 1.00 16.04 80 GLY A CA 1
ATOM 544 C C . GLY A 1 88 ? -56.346 -9.828 27.299 1.00 15.27 80 GLY A C 1
ATOM 545 O O . GLY A 1 88 ? -56.507 -9.314 26.189 1.00 18.57 80 GLY A O 1
ATOM 546 N N . VAL A 1 89 ? -55.604 -9.275 28.254 1.00 16.86 81 VAL A N 1
ATOM 547 C CA . VAL A 1 89 ? -54.862 -8.040 28.034 1.00 16.93 81 VAL A CA 1
ATOM 548 C C . VAL A 1 89 ? -53.787 -8.267 26.983 1.00 15.95 81 VAL A C 1
ATOM 549 O O . VAL A 1 89 ? -52.991 -9.214 27.064 1.00 15.19 81 VAL A O 1
ATOM 553 N N . ALA A 1 90 ? -53.726 -7.371 26.009 1.00 12.70 82 ALA A N 1
ATOM 554 C CA . ALA A 1 90 ? -52.730 -7.485 24.957 1.00 13.98 82 ALA A CA 1
ATOM 555 C C . ALA A 1 90 ? -51.321 -7.364 25.528 1.00 13.01 82 ALA A C 1
ATOM 556 O O . ALA A 1 90 ? -51.057 -6.555 26.429 1.00 14.17 82 ALA A O 1
ATOM 558 N N . ASP A 1 91 ? -50.404 -8.170 24.986 1.00 11.36 83 ASP A N 1
ATOM 559 C CA . ASP A 1 91 ? -48.988 -8.009 25.287 1.00 10.41 83 ASP A CA 1
ATOM 560 C C . ASP A 1 91 ? -48.311 -7.026 24.344 1.00 11.42 83 ASP A C 1
ATOM 561 O O . ASP A 1 91 ? -47.355 -6.348 24.743 1.00 12.48 83 ASP A O 1
ATOM 566 N N . VAL A 1 92 ? -48.784 -6.953 23.106 1.00 10.36 84 VAL A N 1
ATOM 567 C CA . VAL A 1 92 ? -48.195 -6.126 22.058 1.00 10.37 84 VAL A CA 1
ATOM 568 C C . VAL A 1 92 ? -49.329 -5.441 21.307 1.00 8.31 84 VAL A C 1
ATOM 569 O O . VAL A 1 92 ? -50.351 -6.068 21.009 1.00 10.84 84 VAL A O 1
ATOM 573 N N . LEU A 1 93 ? -49.154 -4.150 20.995 1.00 8.16 85 LEU A N 1
ATOM 574 C CA . LEU A 1 93 ? -50.062 -3.425 20.118 1.00 9.32 85 LEU A CA 1
ATOM 575 C C . LEU A 1 93 ? -49.212 -2.752 19.049 1.00 10.13 85 LEU A C 1
ATOM 576 O O . LEU A 1 93 ? -48.255 -2.064 19.380 1.00 9.82 85 LEU A O 1
ATOM 581 N N . VAL A 1 94 ? -49.537 -2.970 17.781 1.00 7.90 86 VAL A N 1
ATOM 582 C CA . VAL A 1 94 ? -48.876 -2.323 16.650 1.00 10.25 86 VAL A CA 1
ATOM 583 C C . VAL A 1 94 ? -49.933 -1.521 15.890 1.00 10.55 86 VAL A C 1
ATOM 584 O O . VAL A 1 94 ? -50.917 -2.080 15.394 1.00 9.54 86 VAL A O 1
ATOM 588 N N . ASN A 1 95 ? -49.731 -0.212 15.793 1.00 9.80 87 ASN A N 1
ATOM 589 C CA . ASN A 1 95 ? -50.696 0.686 15.163 1.00 10.50 87 ASN A CA 1
ATOM 590 C C . ASN A 1 95 ? -50.298 0.959 13.714 1.00 9.97 87 ASN A C 1
ATOM 591 O O . ASN A 1 95 ? -49.588 1.923 13.425 1.00 10.82 87 ASN A O 1
ATOM 596 N N . CYS A 1 96 ? -50.794 0.135 12.785 1.00 10.77 88 CYS A N 1
ATOM 597 C CA . CYS A 1 96 ? -50.487 0.302 11.364 1.00 10.42 88 CYS A CA 1
ATOM 598 C C . CYS A 1 96 ? -51.628 0.868 10.524 1.00 11.84 88 CYS A C 1
ATOM 599 O O . CYS A 1 96 ? -51.375 1.270 9.381 1.00 16.20 88 CYS A O 1
ATOM 602 N N . ALA A 1 97 ? -52.866 0.901 11.029 1.00 13.39 89 ALA A N 1
ATOM 603 C CA . ALA A 1 97 ? -53.971 1.465 10.252 1.00 9.83 89 ALA A CA 1
ATOM 604 C C . ALA A 1 97 ? -53.670 2.909 9.874 1.00 11.37 89 ALA A C 1
ATOM 605 O O . ALA A 1 97 ? -53.245 3.710 10.713 1.00 12.59 89 ALA A O 1
ATOM 607 N N . GLY A 1 98 ? -53.912 3.248 8.621 1.00 11.73 90 GLY A N 1
ATOM 608 C CA . GLY A 1 98 ? -53.621 4.601 8.187 1.00 13.43 90 GLY A CA 1
ATOM 609 C C . GLY A 1 98 ? -54.051 4.802 6.753 1.00 14.95 90 GLY A C 1
ATOM 610 O O . GLY A 1 98 ? -54.308 3.844 6.016 1.00 17.04 90 GLY A O 1
ATOM 611 N N . VAL A 1 99 ? -54.118 6.079 6.371 1.00 14.52 91 VAL A N 1
ATOM 612 C CA . VAL A 1 99 ? -54.469 6.497 5.019 1.00 16.59 91 VAL A CA 1
ATOM 613 C C . VAL A 1 99 ? -53.488 7.579 4.577 1.00 16.27 91 VAL A C 1
ATOM 614 O O . VAL A 1 99 ? -52.856 8.251 5.394 1.00 16.39 91 VAL A O 1
ATOM 618 N N . LEU A 1 100 ? -53.347 7.720 3.263 1.00 20.10 92 LEU A N 1
ATOM 619 C CA . LEU A 1 100 ? -52.509 8.744 2.661 1.00 18.29 92 LEU A CA 1
ATOM 620 C C . LEU A 1 100 ? -53.390 9.913 2.233 1.00 20.17 92 LEU A C 1
ATOM 621 O O . LEU A 1 100 ? -54.601 9.924 2.462 1.00 28.01 92 LEU A O 1
ATOM 626 N N . GLN A 1 101 ? -52.778 10.907 1.589 1.00 17.86 93 GLN A N 1
ATOM 627 C CA . GLN A 1 101 ? -53.511 12.055 1.065 1.00 18.98 93 GLN A CA 1
ATOM 628 C C . GLN A 1 101 ? -52.973 12.403 -0.313 1.00 17.54 93 GLN A C 1
ATOM 629 O O . GLN A 1 101 ? -51.852 12.034 -0.668 1.00 21.18 93 GLN A O 1
ATOM 635 N N . ARG A 1 102 ? -53.793 13.119 -1.090 1.00 18.14 94 ARG A N 1
ATOM 636 C CA . ARG A 1 102 ? -53.322 13.750 -2.320 1.00 19.83 94 ARG A CA 1
ATOM 637 C C . ARG A 1 102 ? -52.318 14.839 -1.961 1.00 20.35 94 ARG A C 1
ATOM 638 O O . ARG A 1 102 ? -52.505 15.561 -0.982 1.00 17.56 94 ARG A O 1
ATOM 646 N N . THR A 1 103 ? -51.271 14.995 -2.775 1.00 21.37 95 THR A N 1
ATOM 647 C CA . THR A 1 103 ? -50.132 15.866 -2.431 1.00 24.88 95 THR A CA 1
ATOM 648 C C . THR A 1 103 ? -50.323 17.330 -2.846 1.00 19.88 95 THR A C 1
ATOM 649 O O . THR A 1 103 ? -49.449 17.946 -3.472 1.00 25.17 95 THR A O 1
ATOM 653 N N . LEU A 1 104 ? -51.460 17.933 -2.443 1.00 17.16 96 LEU A N 1
ATOM 654 C CA . LEU A 1 104 ? -51.934 19.221 -2.940 1.00 17.86 96 LEU A CA 1
ATOM 655 C C . LEU A 1 104 ? -51.590 20.352 -1.974 1.00 17.16 96 LEU A C 1
ATOM 656 O O . LEU A 1 104 ? -51.591 20.160 -0.758 1.00 18.26 96 LEU A O 1
ATOM 661 N N . PRO A 1 105 ? -51.303 21.540 -2.494 1.00 18.63 97 PRO A N 1
ATOM 662 C CA . PRO A 1 105 ? -50.971 22.692 -1.629 1.00 20.96 97 PRO A CA 1
ATOM 663 C C . PRO A 1 105 ? -52.195 23.174 -0.872 1.00 16.99 97 PRO A C 1
ATOM 664 O O . PRO A 1 105 ? -53.327 22.807 -1.204 1.00 16.44 97 PRO A O 1
ATOM 668 N N . PRO A 1 106 ? -52.017 24.013 0.148 1.00 17.54 98 PRO A N 1
ATOM 669 C CA . PRO A 1 106 ? -53.185 24.517 0.885 1.00 20.16 98 PRO A CA 1
ATOM 670 C C . PRO A 1 106 ? -54.108 25.317 -0.024 1.00 22.82 98 PRO A C 1
ATOM 671 O O . PRO A 1 106 ? -53.669 26.096 -0.876 1.00 21.89 98 PRO A O 1
ATOM 675 N N . GLY A 1 107 ? -55.404 25.113 0.162 1.00 27.39 99 GLY A N 1
ATOM 676 C CA . GLY A 1 107 ? -56.364 25.737 -0.726 1.00 30.63 99 GLY A CA 1
ATOM 677 C C . GLY A 1 107 ? -56.828 24.782 -1.804 1.00 36.45 99 GLY A C 1
ATOM 678 O O . GLY A 1 107 ? -58.028 24.690 -2.082 1.00 46.01 99 GLY A O 1
ATOM 679 N N . GLU A 1 108 ? -55.885 24.065 -2.425 1.00 24.00 100 GLU A N 1
ATOM 680 C CA . GLU A 1 108 ? -56.262 22.999 -3.345 1.00 22.29 100 GLU A CA 1
ATOM 681 C C . GLU A 1 108 ? -56.672 21.745 -2.586 1.00 20.54 100 GLU A C 1
ATOM 682 O O . GLU A 1 108 ? -57.650 21.083 -2.953 1.00 22.11 100 GLU A O 1
ATOM 688 N N . LEU A 1 109 ? -55.960 21.414 -1.514 1.00 18.07 101 LEU A N 1
ATOM 689 C CA . LEU A 1 109 ? -56.355 20.293 -0.667 1.00 17.77 101 LEU A CA 1
ATOM 690 C C . LEU A 1 109 ? -57.663 20.631 0.036 1.00 20.33 101 LEU A C 1
ATOM 691 O O . LEU A 1 109 ? -57.774 21.683 0.671 1.00 21.76 101 LEU A O 1
ATOM 696 N N . ALA A 1 110 ? -58.654 19.748 -0.073 1.00 18.61 102 ALA A N 1
ATOM 697 C CA . ALA A 1 110 ? -59.927 19.999 0.591 1.00 17.50 102 ALA A CA 1
ATOM 698 C C . ALA A 1 110 ? -59.755 19.820 2.090 1.00 15.39 102 ALA A C 1
ATOM 699 O O . ALA A 1 110 ? -59.088 18.890 2.548 1.00 16.15 102 ALA A O 1
ATOM 701 N N . GLN A 1 111 ? -60.350 20.727 2.870 1.00 17.22 103 GLN A N 1
ATOM 702 C CA . GLN A 1 111 ? -60.244 20.593 4.321 1.00 16.16 103 GLN A CA 1
ATOM 703 C C . GLN A 1 111 ? -60.754 19.240 4.790 1.00 15.60 103 GLN A C 1
ATOM 704 O O . GLN A 1 111 ? -60.227 18.681 5.757 1.00 14.87 103 GLN A O 1
ATOM 710 N N . ARG A 1 112 ? -61.760 18.690 4.109 1.00 15.11 104 ARG A N 1
ATOM 711 C CA . ARG A 1 112 ? -62.258 17.368 4.464 1.00 16.66 104 ARG A CA 1
ATOM 712 C C . ARG A 1 112 ? -61.161 16.316 4.355 1.00 15.37 104 ARG A C 1
ATOM 713 O O . ARG A 1 112 ? -61.076 15.415 5.198 1.00 15.65 104 ARG A O 1
ATOM 715 N N . GLU A 1 113 ? -60.322 16.411 3.314 1.00 17.30 105 GLU A N 1
ATOM 716 C CA . GLU A 1 113 ? -59.201 15.484 3.147 1.00 17.78 105 GLU A CA 1
ATOM 717 C C . GLU A 1 113 ? -58.173 15.647 4.257 1.00 16.02 105 GLU A C 1
ATOM 718 O O . GLU A 1 113 ? -57.627 14.660 4.761 1.00 14.95 105 GLU A O 1
ATOM 724 N N . TRP A 1 114 ? -57.840 16.890 4.602 1.00 13.01 106 TRP A N 1
ATOM 725 C CA . TRP A 1 114 ? -56.955 17.145 5.732 1.00 11.10 106 TRP A CA 1
ATOM 726 C C . TRP A 1 114 ? -57.511 16.489 6.994 1.00 11.17 106 TRP A C 1
ATOM 727 O O . TRP A 1 114 ? -56.796 15.760 7.701 1.00 12.73 106 TRP A O 1
ATOM 738 N N . ASP A 1 115 ? -58.809 16.695 7.257 1.00 11.38 107 ASP A N 1
ATOM 739 C CA . ASP A 1 115 ? -59.430 16.157 8.469 1.00 14.27 107 ASP A CA 1
ATOM 740 C C . ASP A 1 115 ? -59.372 14.631 8.524 1.00 13.74 107 ASP A C 1
ATOM 741 O O . ASP A 1 115 ? -59.077 14.065 9.582 1.00 13.89 107 ASP A O 1
ATOM 746 N N . VAL A 1 116 ? -59.654 13.949 7.408 1.00 16.18 108 VAL A N 1
ATOM 747 C CA . VAL A 1 116 ? -59.661 12.479 7.417 1.00 17.38 108 VAL A CA 1
ATOM 748 C C . VAL A 1 116 ? -58.286 11.937 7.804 1.00 15.55 108 VAL A C 1
ATOM 749 O O . VAL A 1 116 ? -58.157 11.014 8.628 1.00 13.87 108 VAL A O 1
ATOM 753 N N . VAL A 1 117 ? -57.231 12.496 7.206 1.00 14.43 109 VAL A N 1
ATOM 754 C CA . VAL A 1 117 ? -55.869 12.039 7.499 1.00 13.04 109 VAL A CA 1
ATOM 755 C C . VAL A 1 117 ? -55.539 12.203 8.980 1.00 14.65 109 VAL A C 1
ATOM 756 O O . VAL A 1 117 ? -55.008 11.289 9.622 1.00 13.07 109 VAL A O 1
ATOM 760 N N . SER A 1 118 ? -55.807 13.384 9.539 1.00 13.49 110 SER A N 1
ATOM 761 C CA . SER A 1 118 ? -55.554 13.586 10.957 1.00 13.94 110 SER A CA 1
ATOM 762 C C . SER A 1 118 ? -56.390 12.635 11.810 1.00 12.64 110 SER A C 1
ATOM 763 O O . SER A 1 118 ? -55.891 12.085 12.803 1.00 13.09 110 SER A O 1
ATOM 766 N N . ARG A 1 119 ? -57.670 12.436 11.441 1.00 10.94 111 ARG A N 1
ATOM 767 C CA . ARG A 1 119 ? -58.541 11.574 12.238 1.00 12.05 111 ARG A CA 1
ATOM 768 C C . ARG A 1 119 ? -58.035 10.136 12.267 1.00 11.29 111 ARG A C 1
ATOM 769 O O . ARG A 1 119 ? -58.045 9.489 13.322 1.00 11.89 111 ARG A O 1
ATOM 777 N N . ILE A 1 120 ? -57.629 9.598 11.125 1.00 11.14 112 ILE A N 1
ATOM 778 C CA . ILE A 1 120 ? -57.246 8.189 11.102 1.00 11.70 112 ILE A CA 1
ATOM 779 C C . ILE A 1 120 ? -55.828 7.999 11.618 1.00 10.72 112 ILE A C 1
ATOM 780 O O . ILE A 1 120 ? -55.561 7.114 12.448 1.00 12.89 112 ILE A O 1
ATOM 785 N N . ASP A 1 121 ? -54.894 8.815 11.120 1.00 12.10 113 ASP A N 1
ATOM 786 C CA . ASP A 1 121 ? -53.479 8.521 11.327 1.00 11.12 113 ASP A CA 1
ATOM 787 C C . ASP A 1 121 ? -52.984 8.952 12.705 1.00 15.26 113 ASP A C 1
ATOM 788 O O . ASP A 1 121 ? -52.181 8.240 13.312 1.00 15.92 113 ASP A O 1
ATOM 793 N N . LEU A 1 122 ? -53.422 10.104 13.223 1.00 11.65 114 LEU A N 1
ATOM 794 C CA . LEU A 1 122 ? -53.042 10.482 14.579 1.00 9.61 114 LEU A CA 1
ATOM 795 C C . LEU A 1 122 ? -54.101 10.087 15.603 1.00 12.26 114 LEU A C 1
ATOM 796 O O . LEU A 1 122 ? -53.802 9.317 16.519 1.00 10.26 114 LEU A O 1
ATOM 801 N N . ARG A 1 123 ? -55.332 10.605 15.463 1.00 11.28 115 ARG A N 1
ATOM 802 C CA . ARG A 1 123 ? -56.370 10.341 16.460 1.00 10.38 115 ARG A CA 1
ATOM 803 C C . ARG A 1 123 ? -56.656 8.850 16.597 1.00 11.56 115 ARG A C 1
ATOM 804 O O . ARG A 1 123 ? -56.853 8.355 17.711 1.00 10.36 115 ARG A O 1
ATOM 812 N N . GLY A 1 124 ? -56.686 8.124 15.479 1.00 10.35 116 GLY A N 1
ATOM 813 C CA . GLY A 1 124 ? -56.959 6.692 15.536 1.00 9.41 116 GLY A CA 1
ATOM 814 C C . GLY A 1 124 ? -55.880 5.916 16.261 1.00 9.95 116 GLY A C 1
ATOM 815 O O . GLY A 1 124 ? -56.171 4.955 16.972 1.00 10.67 116 GLY A O 1
ATOM 816 N N . THR A 1 125 ? -54.614 6.302 16.068 1.00 9.81 117 THR A N 1
ATOM 817 C CA . THR A 1 125 ? -53.552 5.714 16.872 1.00 10.48 117 THR A CA 1
ATOM 818 C C . THR A 1 125 ? -53.710 6.064 18.357 1.00 8.52 117 THR A C 1
ATOM 819 O O . THR A 1 125 ? -53.491 5.209 19.224 1.00 11.10 117 THR A O 1
ATOM 823 N N . TYR A 1 126 ? -54.110 7.301 18.681 1.00 9.81 118 TYR A N 1
ATOM 824 C CA . TYR A 1 126 ? -54.361 7.634 20.085 1.00 8.15 118 TYR A CA 1
ATOM 825 C C . TYR A 1 126 ? -55.515 6.796 20.643 1.00 9.27 118 TYR A C 1
ATOM 826 O O . TYR A 1 126 ? -55.430 6.260 21.756 1.00 10.17 118 TYR A O 1
ATOM 835 N N . LEU A 1 127 ? -56.613 6.684 19.892 1.00 10.69 119 LEU A N 1
ATOM 836 C CA . LEU A 1 127 ? -57.734 5.876 20.365 1.00 10.58 119 LEU A CA 1
ATOM 837 C C . LEU A 1 127 ? -57.289 4.468 20.722 1.00 9.76 119 LEU A C 1
ATOM 838 O O . LEU A 1 127 ? -57.726 3.910 21.741 1.00 11.05 119 LEU A O 1
ATOM 843 N N . CYS A 1 128 ? -56.453 3.855 19.877 1.00 8.93 120 CYS A N 1
ATOM 844 C CA . CYS A 1 128 ? -56.062 2.473 20.140 1.00 9.42 120 CYS A CA 1
ATOM 845 C C . CYS A 1 128 ? -55.051 2.380 21.263 1.00 8.81 120 CYS A C 1
ATOM 846 O O . CYS A 1 128 ? -55.112 1.445 22.063 1.00 10.58 120 CYS A O 1
ATOM 849 N N . CYS A 1 129 ? -54.126 3.342 21.364 1.00 9.19 121 CYS A N 1
ATOM 850 C CA . CYS A 1 129 ? -53.209 3.341 22.506 1.00 9.63 121 CYS A CA 1
ATOM 851 C C . CYS A 1 129 ? -53.969 3.463 23.822 1.00 11.72 121 CYS A C 1
ATOM 852 O O . CYS A 1 129 ? -53.651 2.773 24.796 1.00 12.00 121 CYS A O 1
ATOM 855 N N . ALA A 1 130 ? -54.995 4.315 23.866 1.00 9.33 122 ALA A N 1
ATOM 856 C CA . ALA A 1 130 ? -55.763 4.459 25.095 1.00 9.65 122 ALA A CA 1
ATOM 857 C C . ALA A 1 130 ? -56.569 3.202 25.398 1.00 12.27 122 ALA A C 1
ATOM 858 O O . ALA A 1 130 ? -56.608 2.748 26.549 1.00 15.74 122 ALA A O 1
ATOM 860 N N . ALA A 1 131 ? -57.228 2.636 24.383 1.00 11.98 123 ALA A N 1
ATOM 861 C CA . ALA A 1 131 ? -58.144 1.517 24.626 1.00 13.65 123 ALA A CA 1
ATOM 862 C C . ALA A 1 131 ? -57.403 0.208 24.910 1.00 14.50 123 ALA A C 1
ATOM 863 O O . ALA A 1 131 ? -57.778 -0.538 25.829 1.00 13.26 123 ALA A O 1
ATOM 865 N N . PHE A 1 132 ? -56.363 -0.090 24.133 1.00 11.44 124 PHE A N 1
ATOM 866 C CA . PHE A 1 132 ? -55.612 -1.324 24.319 1.00 10.39 124 PHE A CA 1
ATOM 867 C C . PHE A 1 132 ? -54.444 -1.152 25.276 1.00 13.83 124 PHE A C 1
ATOM 868 O O . PHE A 1 132 ? -54.056 -2.113 25.949 1.00 14.40 124 PHE A O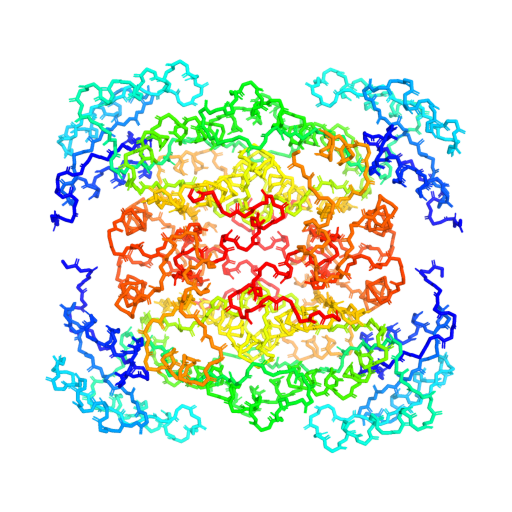 1
ATOM 876 N N . GLY A 1 133 ? -53.874 0.050 25.354 1.00 11.89 125 GLY A N 1
ATOM 877 C CA . GLY A 1 133 ? -52.679 0.287 26.146 1.00 13.42 125 GLY A CA 1
ATOM 878 C C . GLY A 1 133 ? -52.910 0.655 27.597 1.00 13.03 125 GLY A C 1
ATOM 879 O O . GLY A 1 133 ? -52.125 0.275 28.464 1.00 13.86 125 GLY A O 1
ATOM 880 N N . ALA A 1 134 ? -53.970 1.387 27.915 1.00 13.36 126 ALA A N 1
ATOM 881 C CA . ALA A 1 134 ? -54.244 1.609 29.329 1.00 15.60 126 ALA A CA 1
ATOM 882 C C . ALA A 1 134 ? -54.367 0.300 30.099 1.00 12.48 126 ALA A C 1
ATOM 883 O O . ALA A 1 134 ? -53.837 0.223 31.223 1.00 14.83 126 ALA A O 1
ATOM 885 N N . PRO A 1 135 ? -55.034 -0.741 29.588 1.00 14.69 127 PRO A N 1
ATOM 886 C CA . PRO A 1 135 ? -55.034 -2.006 30.327 1.00 15.09 127 PRO A CA 1
ATOM 887 C C . PRO A 1 135 ? -53.653 -2.617 30.453 1.00 14.63 127 PRO A C 1
ATOM 888 O O . PRO A 1 135 ? -53.380 -3.293 31.449 1.00 14.44 127 PRO A O 1
ATOM 892 N N . MET A 1 136 ? -52.753 -2.374 29.494 1.00 13.10 128 MET A N 1
ATOM 893 C CA . MET A 1 136 ? -51.381 -2.842 29.663 1.00 11.85 128 MET A CA 1
ATOM 894 C C . MET A 1 136 ? -50.703 -2.144 30.834 1.00 13.21 128 MET A C 1
ATOM 895 O O . MET A 1 136 ? -50.021 -2.784 31.647 1.00 12.99 128 MET A O 1
ATOM 900 N N . ALA A 1 137 ? -50.845 -0.814 30.912 1.00 12.02 129 ALA A N 1
ATOM 901 C CA . ALA A 1 137 ? -50.261 -0.091 32.036 1.00 14.28 129 ALA A CA 1
ATOM 902 C C . ALA A 1 137 ? -50.837 -0.571 33.366 1.00 14.82 129 ALA A C 1
ATOM 903 O O . ALA A 1 137 ? -50.119 -0.656 34.369 1.00 16.27 129 ALA A O 1
ATOM 905 N N . ASP A 1 138 ? -52.138 -0.869 33.408 1.00 16.25 130 ASP A N 1
ATOM 906 C CA . ASP A 1 138 ? -52.712 -1.390 34.643 1.00 17.46 130 ASP A CA 1
ATOM 907 C C . ASP A 1 138 ? -52.127 -2.752 34.984 1.00 15.01 130 ASP A C 1
ATOM 908 O O . ASP A 1 138 ? -51.896 -3.062 36.154 1.00 19.42 130 ASP A O 1
ATOM 913 N N . ARG A 1 139 ? -51.869 -3.571 33.968 1.00 16.88 131 ARG A N 1
ATOM 914 C CA . ARG A 1 139 ? -51.311 -4.898 34.183 1.00 18.99 131 ARG A CA 1
ATOM 915 C C . ARG A 1 139 ? -49.805 -4.850 34.425 1.00 17.15 131 ARG A C 1
ATOM 916 O O . ARG A 1 139 ? -49.225 -5.848 34.864 1.00 18.47 131 ARG A O 1
ATOM 924 N N . ARG A 1 140 ? -49.177 -3.703 34.168 1.00 17.81 132 ARG A N 1
ATOM 925 C CA . ARG A 1 140 ? -47.758 -3.460 34.427 1.00 14.35 132 ARG A CA 1
ATOM 926 C C . ARG A 1 140 ? -46.829 -4.172 33.444 1.00 13.81 132 ARG A C 1
ATOM 927 O O . ARG A 1 140 ? -45.711 -4.515 33.802 1.00 15.46 132 ARG A O 1
ATOM 935 N N . ARG A 1 141 ? -47.291 -4.410 32.216 1.00 13.31 133 ARG A N 1
ATOM 936 C CA . ARG A 1 141 ? -46.410 -4.947 31.187 1.00 13.32 133 ARG A CA 1
ATOM 937 C C . ARG A 1 141 ? -47.041 -4.733 29.816 1.00 12.96 133 ARG A C 1
ATOM 938 O O . ARG A 1 141 ? -48.263 -4.745 29.672 1.00 14.88 133 ARG A O 1
ATOM 946 N N . GLY A 1 142 ? -46.195 -4.533 28.819 1.00 13.03 134 GLY A N 1
ATOM 947 C CA . GLY A 1 142 ? -46.656 -4.432 27.450 1.00 12.06 134 GLY A CA 1
ATOM 948 C C . GLY A 1 142 ? -45.637 -3.720 26.598 1.00 12.04 134 GLY A C 1
ATOM 949 O O . GLY A 1 142 ? -44.705 -3.092 27.087 1.00 12.39 134 GLY A O 1
ATOM 950 N N . SER A 1 143 ? -45.830 -3.826 25.288 1.00 10.61 135 SER A N 1
ATOM 951 C CA . SER A 1 143 ? -44.981 -3.131 24.328 1.00 9.74 135 SER A CA 1
ATOM 952 C C . SER A 1 143 ? -45.865 -2.637 23.197 1.00 8.65 135 SER A C 1
ATOM 953 O O . SER A 1 143 ? -46.677 -3.400 22.651 1.00 10.47 135 SER A O 1
ATOM 956 N N . ILE A 1 144 ? -45.760 -1.347 22.896 1.00 8.26 136 ILE A N 1
ATOM 957 C CA . ILE A 1 144 ? -46.581 -0.700 21.871 1.00 8.05 136 ILE A CA 1
ATOM 958 C C . ILE A 1 144 ? -45.640 -0.144 20.814 1.00 7.54 136 ILE A C 1
ATOM 959 O O . ILE A 1 144 ? -44.628 0.493 21.151 1.00 8.22 136 ILE A O 1
ATOM 964 N N . VAL A 1 145 ? -45.914 -0.450 19.548 1.00 7.40 137 VAL A N 1
ATOM 965 C CA . VAL A 1 145 ? -45.158 0.140 18.444 1.00 8.54 137 VAL A CA 1
ATOM 966 C C . VAL A 1 145 ? -46.121 0.876 17.529 1.00 7.34 137 VAL A C 1
ATOM 967 O O . VAL A 1 145 ? -47.043 0.269 16.959 1.00 8.65 137 VAL A O 1
ATOM 971 N N . ASN A 1 146 ? -45.895 2.166 17.363 1.00 8.26 138 ASN A N 1
ATOM 972 C CA . ASN A 1 146 ? -46.662 2.973 16.427 1.00 7.40 138 ASN A CA 1
ATOM 973 C C . ASN A 1 146 ? -45.932 3.066 15.095 1.00 8.39 138 ASN A C 1
ATOM 974 O O . ASN A 1 146 ? -44.714 2.872 15.013 1.00 8.81 138 ASN A O 1
ATOM 979 N N . ILE A 1 147 ? -46.684 3.379 14.039 1.00 10.15 139 ILE A N 1
ATOM 980 C CA . ILE A 1 147 ? -46.097 3.570 12.713 1.00 8.94 139 ILE A CA 1
ATOM 981 C C . ILE A 1 147 ? -46.207 5.043 12.395 1.00 9.88 139 ILE A C 1
ATOM 982 O O . ILE A 1 147 ? -47.312 5.569 12.223 1.00 10.82 139 ILE A O 1
ATOM 987 N N . ALA A 1 148 ? -45.071 5.713 12.307 1.00 8.01 140 ALA A N 1
ATOM 988 C CA . ALA A 1 148 ? -45.026 7.099 11.866 1.00 9.14 140 ALA A CA 1
ATOM 989 C C . ALA A 1 148 ? -44.642 7.133 10.385 1.00 7.30 140 ALA A C 1
ATOM 990 O O . ALA A 1 148 ? -45.327 6.479 9.593 1.00 10.01 140 ALA A O 1
ATOM 992 N N . SER A 1 149 ? -43.637 7.917 9.974 1.00 9.28 141 SER A N 1
ATOM 993 C CA . SER A 1 149 ? -43.180 8.051 8.597 1.00 9.16 141 SER A CA 1
ATOM 994 C C . SER A 1 149 ? -42.035 9.043 8.576 1.00 7.79 141 SER A C 1
ATOM 995 O O . SER A 1 149 ? -42.009 9.973 9.383 1.00 8.84 141 SER A O 1
ATOM 998 N N . VAL A 1 150 ? -41.098 8.875 7.640 1.00 8.29 142 VAL A N 1
ATOM 999 C CA . VAL A 1 150 ? -40.128 9.933 7.390 1.00 9.56 142 VAL A CA 1
ATOM 1000 C C . VAL A 1 150 ? -40.823 11.235 7.045 1.00 10.71 142 VAL A C 1
ATOM 1001 O O . VAL A 1 150 ? -40.263 12.310 7.269 1.00 10.00 142 VAL A O 1
ATOM 1005 N N . ALA A 1 151 ? -42.053 11.168 6.519 1.00 9.05 143 ALA A N 1
ATOM 1006 C CA . ALA A 1 151 ? -42.764 12.407 6.208 1.00 10.70 143 ALA A CA 1
ATOM 1007 C C . ALA A 1 151 ? -43.111 13.198 7.455 1.00 11.90 143 ALA A C 1
ATOM 1008 O O . ALA A 1 151 ? -43.424 14.393 7.346 1.00 12.66 143 ALA A O 1
ATOM 1010 N N . GLY A 1 152 ? -43.123 12.554 8.617 1.00 9.15 144 GLY A N 1
ATOM 1011 C CA . GLY A 1 152 ? -43.287 13.243 9.879 1.00 10.70 144 GLY A CA 1
ATOM 1012 C C . GLY A 1 152 ? -42.023 13.856 10.428 1.00 12.74 144 GLY A C 1
ATOM 1013 O O . GLY A 1 152 ? -42.033 14.428 11.523 1.00 12.94 144 GLY A O 1
ATOM 1014 N N . MET A 1 153 ? -40.923 13.781 9.664 1.00 9.83 145 MET A N 1
ATOM 1015 C CA . MET A 1 153 ? -39.598 14.161 10.138 1.00 9.47 145 MET A CA 1
ATOM 1016 C C . MET A 1 153 ? -38.949 15.252 9.303 1.00 9.07 145 MET A C 1
ATOM 1017 O O . MET A 1 153 ? -37.958 15.863 9.755 1.00 10.91 145 MET A O 1
ATOM 1022 N N . ARG A 1 154 ? -39.438 15.479 8.092 1.00 9.87 146 ARG A N 1
ATOM 1023 C CA . ARG A 1 154 ? -38.855 16.445 7.169 1.00 9.05 146 ARG A CA 1
ATOM 1024 C C . ARG A 1 154 ? -39.973 17.082 6.363 1.00 10.18 146 ARG A C 1
ATOM 1025 O O . ARG A 1 154 ? -41.115 16.597 6.345 1.00 12.44 146 ARG A O 1
ATOM 1033 N N . SER A 1 155 ? -39.628 18.168 5.669 1.00 8.55 147 SER A N 1
ATOM 1034 C CA . SER A 1 155 ? -40.577 18.865 4.797 1.00 8.80 147 SER A CA 1
ATOM 1035 C C . SER A 1 155 ? -41.017 17.988 3.627 1.00 11.56 147 SER A C 1
ATOM 1036 O O . SER A 1 155 ? -40.287 17.115 3.160 1.00 14.59 147 SER A O 1
ATOM 1039 N N . GLY A 1 156 ? -42.203 18.281 3.112 1.00 8.73 148 GLY A N 1
ATOM 1040 C CA . GLY A 1 156 ? -42.739 17.617 1.947 1.00 9.35 148 GLY A CA 1
ATOM 1041 C C . GLY A 1 156 ? -44.118 18.179 1.660 1.00 9.16 148 GLY A C 1
ATOM 1042 O O . GLY A 1 156 ? -44.624 19.014 2.413 1.00 10.27 148 GLY A O 1
ATOM 1043 N N . PRO A 1 157 ? -44.720 17.773 0.564 1.00 9.63 149 PRO A N 1
ATOM 1044 C CA . PRO A 1 157 ? -46.011 18.361 0.154 1.00 9.91 149 PRO A CA 1
ATOM 1045 C C . PRO A 1 157 ? -47.205 17.684 0.806 1.00 16.11 149 PRO A C 1
ATOM 1046 O O . PRO A 1 157 ? -48.213 17.454 0.141 1.00 22.01 149 PRO A O 1
ATOM 1050 N N . LEU A 1 158 ? -47.108 17.302 2.080 1.00 12.95 150 LEU A N 1
ATOM 1051 C CA A LEU A 1 158 ? -48.168 16.546 2.757 0.44 12.30 150 LEU A CA 1
ATOM 1052 C CA B LEU A 1 158 ? -48.146 16.538 2.771 0.56 11.99 150 LEU A CA 1
ATOM 1053 C C . LEU A 1 158 ? -48.531 17.298 4.035 1.00 9.80 150 LEU A C 1
ATOM 1054 O O . LEU A 1 158 ? -48.081 16.968 5.131 1.00 12.82 150 LEU A O 1
ATOM 1063 N N . HIS A 1 159 ? -49.372 18.323 3.883 1.00 9.11 151 HIS A N 1
ATOM 1064 C CA . HIS A 1 159 ? -49.663 19.236 4.981 1.00 9.64 151 HIS A CA 1
ATOM 1065 C C . HIS A 1 159 ? -50.647 18.680 5.991 1.00 10.28 151 HIS A C 1
ATOM 1066 O O . HIS A 1 159 ? -50.839 19.319 7.026 1.00 10.91 151 HIS A O 1
ATOM 1073 N N . ALA A 1 160 ? -51.269 17.528 5.716 1.00 9.67 152 ALA A N 1
ATOM 1074 C CA . ALA A 1 160 ? -51.967 16.782 6.752 1.00 11.50 152 ALA A CA 1
ATOM 1075 C C . ALA A 1 160 ? -51.148 15.593 7.243 1.00 9.72 152 ALA A C 1
ATOM 1076 O O . ALA A 1 160 ? -51.008 15.387 8.450 1.00 9.43 152 ALA A O 1
ATOM 1078 N N . TYR A 1 161 ? -50.603 14.807 6.311 1.00 9.64 153 TYR A N 1
ATOM 1079 C CA . TYR A 1 161 ? -49.938 13.563 6.664 1.00 8.88 153 TYR A CA 1
ATOM 1080 C C . TYR A 1 161 ? -48.651 13.819 7.436 1.00 11.79 153 TYR A C 1
ATOM 1081 O O . TYR A 1 161 ? -48.371 13.137 8.432 1.00 9.18 153 TYR A O 1
ATOM 1090 N N . GLY A 1 162 ? -47.872 14.814 7.021 1.00 10.74 154 GLY A N 1
ATOM 1091 C CA . GLY A 1 162 ? -46.656 15.151 7.725 1.00 10.97 154 GLY A CA 1
ATOM 1092 C C . GLY A 1 162 ? -46.953 15.478 9.176 1.00 8.73 154 GLY A C 1
ATOM 1093 O O . GLY A 1 162 ? -46.454 14.821 10.095 1.00 9.98 154 GLY A O 1
ATOM 1094 N N . PRO A 1 163 ? -47.789 16.485 9.416 1.00 8.46 155 PRO A N 1
ATOM 1095 C CA . PRO A 1 163 ? -48.129 16.834 10.806 1.00 8.17 155 PRO A CA 1
ATOM 1096 C C . PRO A 1 163 ? -48.720 15.694 11.612 1.00 9.06 155 PRO A C 1
ATOM 1097 O O . PRO A 1 163 ? -48.414 15.566 12.813 1.00 9.69 155 PRO A O 1
ATOM 1101 N N . ALA A 1 164 ? -49.572 14.857 10.999 1.00 8.14 156 ALA A N 1
ATOM 1102 C CA . ALA A 1 164 ? -50.148 13.735 11.742 1.00 8.30 156 ALA A CA 1
ATOM 1103 C C . ALA A 1 164 ? -49.059 12.761 12.159 1.00 9.25 156 ALA A C 1
ATOM 1104 O O . ALA A 1 164 ? -49.053 12.274 13.297 1.00 11.11 156 ALA A O 1
ATOM 1106 N N . LYS A 1 165 ? -48.132 12.451 11.241 1.00 8.86 157 LYS A N 1
ATOM 1107 C CA . LYS A 1 165 ? -47.075 11.503 11.563 1.00 9.19 157 LYS A CA 1
ATOM 1108 C C . LYS A 1 165 ? -46.074 12.090 12.545 1.00 9.54 157 LYS A C 1
ATOM 1109 O O . LYS A 1 165 ? -45.547 11.359 13.395 1.00 11.12 157 LYS A O 1
ATOM 1115 N N . ALA A 1 166 ? -45.820 13.410 12.476 1.00 8.05 158 ALA A N 1
ATOM 1116 C CA . ALA A 1 166 ? -45.051 14.058 13.534 1.00 8.87 158 ALA A CA 1
ATOM 1117 C C . ALA A 1 166 ? -45.763 13.939 14.876 1.00 7.27 158 ALA A C 1
ATOM 1118 O O . ALA A 1 166 ? -45.124 13.751 15.927 1.00 8.74 158 ALA A O 1
ATOM 1120 N N . GLY A 1 167 ? -47.096 14.033 14.858 1.00 10.47 159 GLY A N 1
ATOM 1121 C CA . GLY A 1 167 ? -47.865 13.812 16.073 1.00 11.29 159 GLY A CA 1
ATOM 1122 C C . GLY A 1 167 ? -47.701 12.407 16.624 1.00 10.81 159 GLY A C 1
ATOM 1123 O O . GLY A 1 167 ? -47.680 12.216 17.837 1.00 8.60 159 GLY A O 1
ATOM 1124 N N . VAL A 1 168 ? -47.571 11.418 15.741 1.00 8.49 160 VAL A N 1
ATOM 1125 C CA . VAL A 1 168 ? -47.372 10.044 16.194 1.00 8.70 160 VAL A CA 1
ATOM 1126 C C . VAL A 1 168 ? -46.017 9.910 16.871 1.00 8.40 160 VAL A C 1
ATOM 1127 O O . VAL A 1 168 ? -45.889 9.227 17.890 1.00 7.87 160 VAL A O 1
ATOM 1131 N N . ILE A 1 169 ? -44.985 10.545 16.311 1.00 9.42 161 ILE A N 1
ATOM 1132 C CA . ILE A 1 169 ? -43.676 10.512 16.940 1.00 9.47 161 ILE A CA 1
ATOM 1133 C C . ILE A 1 169 ? -43.751 11.118 18.345 1.00 8.33 161 ILE A C 1
ATOM 1134 O O . ILE A 1 169 ? -43.233 10.550 19.313 1.00 9.08 161 ILE A O 1
ATOM 1139 N N . SER A 1 170 ? -44.420 12.267 18.481 1.00 8.99 162 SER A N 1
ATOM 1140 C CA . SER A 1 170 ? -44.583 12.908 19.790 1.00 8.23 162 SER A CA 1
ATOM 1141 C C . SER A 1 170 ? -45.368 12.039 20.766 1.00 10.42 162 SER A C 1
ATOM 1142 O O . SER A 1 170 ? -44.981 11.894 21.938 1.00 8.45 162 SER A O 1
ATOM 1145 N N . LEU A 1 171 ? -46.509 11.510 20.314 1.00 9.98 163 LEU A N 1
ATOM 1146 C CA . LEU A 1 171 ? -47.348 10.696 21.188 1.00 9.91 163 LEU A CA 1
ATOM 1147 C C . LEU A 1 171 ? -46.587 9.472 21.680 1.00 9.32 163 LEU A C 1
ATOM 1148 O O . LEU A 1 171 ? -46.770 9.049 22.824 1.00 8.96 163 LEU A O 1
ATOM 1153 N N . THR A 1 172 ? -45.705 8.921 20.847 1.00 7.29 164 THR A N 1
ATOM 1154 C CA . THR A 1 172 ? -44.864 7.812 21.282 1.00 6.05 164 THR A CA 1
ATOM 1155 C C . THR A 1 172 ? -43.997 8.231 22.459 1.00 8.44 164 THR A C 1
ATOM 1156 O O . THR A 1 172 ? -43.876 7.505 23.450 1.00 8.82 164 THR A O 1
ATOM 1160 N N . GLU A 1 173 ? -43.426 9.428 22.382 1.00 8.54 165 GLU A N 1
ATOM 1161 C CA . GLU A 1 173 ? -42.652 9.971 23.486 1.00 7.97 165 GLU A CA 1
ATOM 1162 C C . GLU A 1 173 ? -43.487 10.254 24.731 1.00 8.40 165 GLU A C 1
ATOM 1163 O O . GLU A 1 173 ? -43.045 9.934 25.851 1.00 8.34 165 GLU A O 1
ATOM 1169 N N . THR A 1 174 ? -44.668 10.878 24.574 1.00 8.06 166 THR A N 1
ATOM 1170 C CA . THR A 1 174 ? -45.461 11.230 25.748 1.00 8.57 166 THR A CA 1
ATOM 1171 C C . THR A 1 174 ? -45.933 9.970 26.466 1.00 8.52 166 THR A C 1
ATOM 1172 O O . THR A 1 174 ? -45.820 9.861 27.696 1.00 8.35 166 THR A O 1
ATOM 1176 N N . LEU A 1 175 ? -46.447 9.008 25.705 1.00 6.55 167 LEU A N 1
ATOM 1177 C CA . LEU A 1 175 ? -46.853 7.724 26.292 1.00 7.53 167 LEU A CA 1
ATOM 1178 C C . LEU A 1 175 ? -45.683 6.988 26.923 1.00 7.93 167 LEU A C 1
ATOM 1179 O O . LEU A 1 175 ? -45.849 6.348 27.965 1.00 8.83 167 LEU A O 1
ATOM 1184 N N . ALA A 1 176 ? -44.515 7.003 26.284 1.00 6.91 168 ALA A N 1
ATOM 1185 C CA . ALA A 1 176 ? -43.398 6.298 26.889 1.00 7.30 168 ALA A CA 1
ATOM 1186 C C . ALA A 1 176 ? -43.105 6.853 28.272 1.00 7.18 168 ALA A C 1
ATOM 1187 O O . ALA A 1 176 ? -42.737 6.107 29.183 1.00 9.54 168 ALA A O 1
ATOM 1189 N N . GLY A 1 177 ? -43.251 8.166 28.442 1.00 8.65 169 GLY A N 1
ATOM 1190 C CA . GLY A 1 177 ? -43.048 8.743 29.760 1.00 11.34 169 GLY A CA 1
ATOM 1191 C C . GLY A 1 177 ? -44.176 8.427 30.722 1.00 8.01 169 GLY A C 1
ATOM 1192 O O . GLY A 1 177 ? -43.938 8.107 31.891 1.00 11.62 169 GLY A O 1
ATOM 1193 N N . GLU A 1 178 ? -45.413 8.440 30.240 1.00 8.42 170 GLU A N 1
ATOM 1194 C CA . GLU A 1 178 ? -46.524 8.185 31.142 1.00 10.51 170 GLU A CA 1
ATOM 1195 C C . GLU A 1 178 ? -46.465 6.760 31.684 1.00 10.48 170 GLU A C 1
ATOM 1196 O O . GLU A 1 178 ? -46.680 6.527 32.881 1.00 11.98 170 GLU A O 1
ATOM 1202 N N . TRP A 1 179 ? -46.115 5.805 30.829 1.00 8.28 171 TRP A N 1
ATOM 1203 C CA . TRP A 1 179 ? -46.296 4.394 31.113 1.00 8.59 171 TRP A CA 1
ATOM 1204 C C . TRP A 1 179 ? -44.987 3.665 31.377 1.00 10.35 171 TRP A C 1
ATOM 1205 O O . TRP A 1 179 ? -45.007 2.487 31.771 1.00 10.19 171 TRP A O 1
ATOM 1216 N N . GLY A 1 180 ? -43.853 4.328 31.165 1.00 11.53 172 GLY A N 1
ATOM 1217 C CA . GLY A 1 180 ? -42.562 3.785 31.534 1.00 8.59 172 GLY A CA 1
ATOM 1218 C C . GLY A 1 180 ? -42.522 3.278 32.969 1.00 11.56 172 GLY A C 1
ATOM 1219 O O . GLY A 1 180 ? -42.138 2.128 33.239 1.00 12.50 172 GLY A O 1
ATOM 1220 N N . PRO A 1 181 ? -42.932 4.119 33.926 1.00 11.48 173 PRO A N 1
ATOM 1221 C CA . PRO A 1 181 ? -42.967 3.654 35.327 1.00 13.27 173 PRO A CA 1
ATOM 1222 C C . PRO A 1 181 ? -43.950 2.508 35.583 1.00 11.27 173 PRO A C 1
ATOM 1223 O O . PRO A 1 181 ? -43.866 1.857 36.637 1.00 14.73 173 PRO A O 1
ATOM 1227 N N . LYS A 1 182 ? -44.874 2.245 34.663 1.00 13.20 174 LYS A N 1
ATOM 1228 C CA . LYS A 1 182 ? -45.766 1.103 34.780 1.00 12.48 174 LYS A CA 1
ATOM 1229 C C . LYS A 1 182 ? -45.294 -0.080 33.949 1.00 14.48 174 LYS A C 1
ATOM 1230 O O . LYS A 1 182 ? -46.000 -1.081 33.867 1.00 23.32 174 LYS A O 1
ATOM 1236 N N . GLY A 1 183 ? -44.120 0.006 33.346 1.00 11.67 175 GLY A N 1
ATOM 1237 C CA . GLY A 1 183 ? -43.509 -1.153 32.714 1.00 12.58 175 GLY A CA 1
ATOM 1238 C C . GLY A 1 183 ? -43.903 -1.385 31.276 1.00 13.12 175 GLY A C 1
ATOM 1239 O O . GLY A 1 183 ? -43.659 -2.482 30.748 1.00 18.11 175 GLY A O 1
ATOM 1240 N N . VAL A 1 184 ? -44.487 -0.392 30.619 1.00 12.05 176 VAL A N 1
ATOM 1241 C CA . VAL A 1 184 ? -44.898 -0.506 29.231 1.00 14.59 176 VAL A CA 1
ATOM 1242 C C . VAL A 1 184 ? -43.958 0.321 28.364 1.00 11.70 176 VAL A C 1
ATOM 1243 O O . VAL A 1 184 ? -43.752 1.514 28.614 1.00 10.39 176 VAL A O 1
ATOM 1247 N N . ARG A 1 185 ? -43.386 -0.307 27.353 1.00 10.18 177 ARG A N 1
ATOM 1248 C CA . ARG A 1 185 ? -42.494 0.372 26.428 1.00 10.58 177 ARG A CA 1
ATOM 1249 C C . ARG A 1 185 ? -43.319 0.831 25.244 1.00 11.97 177 ARG A C 1
ATOM 1250 O O . ARG A 1 185 ? -44.244 0.141 24.825 1.00 9.78 177 ARG A O 1
ATOM 1258 N N . VAL A 1 186 ? -43.024 2.030 24.753 1.00 9.05 178 VAL A N 1
ATOM 1259 C CA . VAL A 1 186 ? -43.732 2.614 23.617 1.00 9.30 178 VAL A CA 1
ATOM 1260 C C . VAL A 1 186 ? -42.664 3.145 22.672 1.00 7.73 178 VAL A C 1
ATOM 1261 O O . VAL A 1 186 ? -41.880 4.014 23.054 1.00 8.09 178 VAL A O 1
ATOM 1265 N N . ASN A 1 187 ? -42.666 2.653 21.428 1.00 8.40 179 ASN A N 1
ATOM 1266 C CA . ASN A 1 187 ? -41.705 3.080 20.419 1.00 6.70 179 ASN A CA 1
ATOM 1267 C C . ASN A 1 187 ? -42.433 3.276 19.095 1.00 7.42 179 ASN A C 1
ATOM 1268 O O . ASN A 1 187 ? -43.626 2.987 18.968 1.00 8.66 179 ASN A O 1
ATOM 1273 N N . CYS A 1 188 ? -41.709 3.783 18.104 1.00 7.64 180 CYS A N 1
ATOM 1274 C CA A CYS A 1 188 ? -42.272 4.111 16.805 0.35 7.85 180 CYS A CA 1
ATOM 1275 C CA B CYS A 1 188 ? -42.321 3.948 16.801 0.65 8.05 180 CYS A CA 1
ATOM 1276 C C . CYS A 1 188 ? -41.294 3.699 15.709 1.00 7.68 180 CYS A C 1
ATOM 1277 O O . CYS A 1 188 ? -40.075 3.826 15.910 1.00 7.74 180 CYS A O 1
ATOM 1282 N N . VAL A 1 189 ? -41.810 3.230 14.568 1.00 8.44 181 VAL A N 1
ATOM 1283 C CA . VAL A 1 189 ? -41.010 3.016 13.354 1.00 8.57 181 VAL A CA 1
ATOM 1284 C C . VAL A 1 189 ? -41.464 4.041 12.324 1.00 10.75 181 VAL A C 1
ATOM 1285 O O . VAL A 1 189 ? -42.666 4.253 12.159 1.00 10.13 181 VAL A O 1
ATOM 1289 N N . SER A 1 190 ? -40.512 4.684 11.648 1.00 9.24 182 SER A N 1
ATOM 1290 C CA . SER A 1 190 ? -40.850 5.648 10.605 1.00 10.13 182 SER A CA 1
ATOM 1291 C C . SER A 1 190 ? -40.441 5.067 9.266 1.00 10.75 182 SER A C 1
ATOM 1292 O O . SER A 1 190 ? -39.264 5.158 8.880 1.00 10.51 182 SER A O 1
ATOM 1295 N N . PRO A 1 191 ? -41.355 4.453 8.527 1.00 11.71 183 PRO A N 1
ATOM 1296 C CA . PRO A 1 191 ? -40.992 3.932 7.208 1.00 12.50 183 PRO A CA 1
ATOM 1297 C C . PRO A 1 191 ? -40.621 5.047 6.249 1.00 13.16 183 PRO A C 1
ATOM 1298 O O . PRO A 1 191 ? -41.192 6.139 6.266 1.00 13.58 183 PRO A O 1
ATOM 1302 N N . GLY A 1 192 ? -39.673 4.745 5.372 1.00 13.45 184 GLY A N 1
ATOM 1303 C CA . GLY A 1 192 ? -39.540 5.476 4.124 1.00 14.61 184 GLY A CA 1
ATOM 1304 C C . GLY A 1 192 ? -40.594 4.985 3.154 1.00 15.99 184 GLY A C 1
ATOM 1305 O O . GLY A 1 192 ? -41.648 4.457 3.558 1.00 16.58 184 GLY A O 1
ATOM 1306 N N . PHE A 1 193 ? -40.319 5.143 1.862 1.00 17.20 185 PHE A N 1
ATOM 1307 C CA . PHE A 1 193 ? -41.217 4.623 0.831 1.00 20.16 185 PHE A CA 1
ATOM 1308 C C . PHE A 1 193 ? -41.164 3.102 0.822 1.00 25.12 185 PHE A C 1
ATOM 1309 O O . PHE A 1 193 ? -40.104 2.507 0.597 1.00 22.13 185 PHE A O 1
ATOM 1317 N N . THR A 1 194 ? -42.301 2.481 1.127 1.00 21.70 186 THR A N 1
ATOM 1318 C CA . THR A 1 194 ? -42.388 1.049 1.373 1.00 21.99 186 THR A CA 1
ATOM 1319 C C . THR A 1 194 ? -43.355 0.431 0.375 1.00 23.15 186 THR A C 1
ATOM 1320 O O . THR A 1 194 ? -44.457 0.952 0.174 1.00 24.09 186 THR A O 1
ATOM 1324 N N . GLN A 1 195 ? -42.932 -0.679 -0.244 1.00 23.51 187 GLN A N 1
ATOM 1325 C CA . GLN A 1 195 ? -43.695 -1.371 -1.278 1.00 26.57 187 GLN A CA 1
ATOM 1326 C C . GLN A 1 195 ? -44.931 -1.995 -0.645 1.00 28.69 187 GLN A C 1
ATOM 1327 O O . GLN A 1 195 ? -44.844 -3.002 0.064 1.00 27.74 187 GLN A O 1
ATOM 1333 N N . THR A 1 196 ? -46.089 -1.377 -0.881 1.00 25.81 188 THR A N 1
ATOM 1334 C CA . THR A 1 196 ? -47.374 -1.845 -0.377 1.00 30.57 188 THR A CA 1
ATOM 1335 C C . THR A 1 196 ? -48.414 -1.518 -1.442 1.00 31.33 188 THR A C 1
ATOM 1336 O O . THR A 1 196 ? -48.118 -0.766 -2.381 1.00 30.66 188 THR A O 1
ATOM 1340 N N . PRO A 1 197 ? -49.631 -2.063 -1.351 1.00 32.95 189 PRO A N 1
ATOM 1341 C CA . PRO A 1 197 ? -50.672 -1.660 -2.312 1.00 32.71 189 PRO A CA 1
ATOM 1342 C C . PRO A 1 197 ? -50.958 -0.163 -2.312 1.00 38.31 189 PRO A C 1
ATOM 1343 O O . PRO A 1 197 ? -51.364 0.378 -3.349 1.00 43.61 189 PRO A O 1
ATOM 1347 N N . ALA A 1 198 ? -50.753 0.523 -1.183 1.00 37.00 190 ALA A N 1
ATOM 1348 C CA . ALA A 1 198 ? -50.936 1.971 -1.152 1.00 39.50 190 ALA A CA 1
ATOM 1349 C C . ALA A 1 198 ? -49.882 2.677 -1.999 1.00 42.67 190 ALA A C 1
ATOM 1350 O O . ALA A 1 198 ? -50.199 3.618 -2.738 1.00 45.00 190 ALA A O 1
ATOM 1352 N N . LEU A 1 199 ? -48.625 2.233 -1.910 1.00 36.96 191 LEU A N 1
ATOM 1353 C CA . LEU A 1 199 ? -47.584 2.798 -2.762 1.00 35.55 191 LEU A CA 1
ATOM 1354 C C . LEU A 1 199 ? -47.815 2.448 -4.226 1.00 32.99 191 LEU A C 1
ATOM 1355 O O . LEU A 1 199 ? -47.512 3.256 -5.112 1.00 32.06 191 LEU A O 1
ATOM 1360 N N . GLU A 1 200 ? -48.344 1.252 -4.499 1.00 34.73 192 GLU A N 1
ATOM 1361 C CA . GLU A 1 200 ? -48.686 0.894 -5.871 1.00 43.89 192 GLU A CA 1
ATOM 1362 C C . GLU A 1 200 ? -49.784 1.788 -6.425 1.00 49.10 192 GLU A C 1
ATOM 1363 O O . GLU A 1 200 ? -49.781 2.106 -7.621 1.00 50.58 192 GLU A O 1
ATOM 1369 N N . ARG A 1 201 ? -50.729 2.205 -5.578 1.00 50.25 193 ARG A N 1
ATOM 1370 C CA . ARG A 1 201 ? -51.726 3.177 -6.016 1.00 52.89 193 ARG A CA 1
ATOM 1371 C C . ARG A 1 2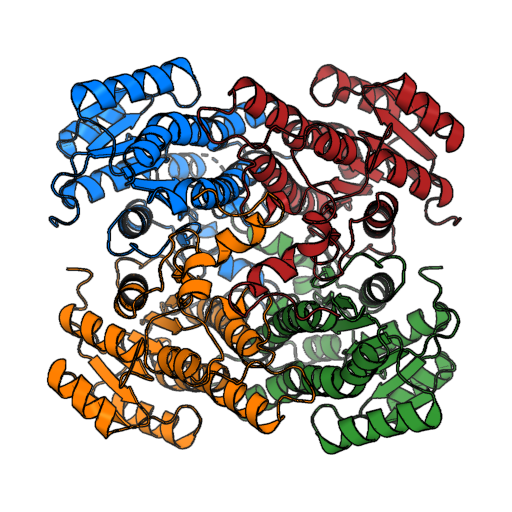01 ? -51.090 4.528 -6.318 1.00 54.29 193 ARG A C 1
ATOM 1372 O O . ARG A 1 201 ? -51.599 5.278 -7.160 1.00 59.53 193 ARG A O 1
ATOM 1374 N N . GLY A 1 202 ? -49.976 4.849 -5.657 1.00 49.27 194 GLY A N 1
ATOM 1375 C CA . GLY A 1 202 ? -49.278 6.086 -5.966 1.00 45.51 194 GLY A CA 1
ATOM 1376 C C . GLY A 1 202 ? -48.580 6.043 -7.313 1.00 43.75 194 GLY A C 1
ATOM 1377 O O . GLY A 1 202 ? -48.503 7.056 -8.014 1.00 42.89 194 GLY A O 1
ATOM 1378 N N . PHE A 1 203 ? -48.053 4.873 -7.690 1.00 40.13 195 PHE A N 1
ATOM 1379 C CA . PHE A 1 203 ? -47.456 4.722 -9.014 1.00 38.78 195 PHE A CA 1
ATOM 1380 C C . PHE A 1 203 ? -48.512 4.774 -10.110 1.00 48.50 195 PHE A C 1
ATOM 1381 O O . PHE A 1 203 ? -48.211 5.160 -11.245 1.00 50.38 195 PHE A O 1
ATOM 1389 N N . THR A 1 204 ? -49.742 4.386 -9.793 1.00 41.67 196 THR A N 1
ATOM 1390 C CA . THR A 1 204 ? -50.835 4.424 -10.754 1.00 46.91 196 THR A CA 1
ATOM 1391 C C . THR A 1 204 ? -51.694 5.662 -10.519 1.00 48.71 196 THR A C 1
ATOM 1392 O O . THR A 1 204 ? -51.854 6.495 -11.409 1.00 52.35 196 THR A O 1
ATOM 1394 N N . THR A 1 207 ? -48.722 9.783 -9.224 1.00 42.00 199 THR A N 1
ATOM 1395 C CA . THR A 1 207 ? -48.449 10.559 -8.023 1.00 42.26 199 THR A CA 1
ATOM 1396 C C . THR A 1 207 ? -46.992 10.380 -7.606 1.00 39.01 199 THR A C 1
ATOM 1397 O O . THR A 1 207 ? -46.351 11.319 -7.137 1.00 38.77 199 THR A O 1
ATOM 1401 N N . LEU A 1 208 ? -46.476 9.166 -7.793 1.00 37.09 200 LEU A N 1
ATOM 1402 C CA . LEU A 1 208 ? -45.098 8.835 -7.462 1.00 33.54 200 LEU A CA 1
ATOM 1403 C C . LEU A 1 208 ? -44.500 8.027 -8.605 1.00 32.10 200 LEU A C 1
ATOM 1404 O O . LEU A 1 208 ? -45.220 7.426 -9.407 1.00 31.36 200 LEU A O 1
ATOM 1409 N N . LYS A 1 209 ? -43.168 8.027 -8.676 1.00 30.40 201 LYS A N 1
ATOM 1410 C CA . LYS A 1 209 ? -42.426 7.293 -9.696 1.00 28.10 201 LYS A CA 1
ATOM 1411 C C . LYS A 1 209 ? -41.359 6.451 -9.013 1.00 25.66 201 LYS A C 1
ATOM 1412 O O . LYS A 1 209 ? -40.566 6.972 -8.223 1.00 23.17 201 LYS A O 1
ATOM 1414 N N . ALA A 1 210 ? -41.333 5.152 -9.329 1.00 25.78 202 ALA A N 1
ATOM 1415 C CA . ALA A 1 210 ? -40.500 4.221 -8.571 1.00 24.83 202 ALA A CA 1
ATOM 1416 C C . ALA A 1 210 ? -39.018 4.555 -8.694 1.00 20.51 202 ALA A C 1
ATOM 1417 O O . ALA A 1 210 ? -38.279 4.472 -7.710 1.00 19.37 202 ALA A O 1
ATOM 1419 N N . ASP A 1 211 ? -38.564 4.940 -9.889 1.00 23.18 203 ASP A N 1
ATOM 1420 C CA . ASP A 1 211 ? -37.157 5.285 -10.052 1.00 24.57 203 ASP A CA 1
ATOM 1421 C C . ASP A 1 211 ? -36.799 6.508 -9.228 1.00 24.12 203 ASP A C 1
ATOM 1422 O O . ASP A 1 211 ? -35.694 6.593 -8.678 1.00 21.01 203 ASP A O 1
ATOM 1427 N N . VAL A 1 212 ? -37.725 7.467 -9.135 1.00 19.48 204 VAL A N 1
ATOM 1428 C CA . VAL A 1 212 ? -37.480 8.666 -8.339 1.00 18.62 204 VAL A CA 1
ATOM 1429 C C . VAL A 1 212 ? -37.342 8.317 -6.856 1.00 18.07 204 VAL A C 1
ATOM 1430 O O . VAL A 1 212 ? -36.485 8.870 -6.155 1.00 17.53 204 VAL A O 1
ATOM 1434 N N . LEU A 1 213 ? -38.152 7.372 -6.357 1.00 17.12 205 LEU A N 1
ATOM 1435 C CA . LEU A 1 213 ? -38.035 6.984 -4.950 1.00 15.91 205 LEU A CA 1
ATOM 1436 C C . LEU A 1 213 ? -36.715 6.276 -4.676 1.00 15.33 205 LEU A C 1
ATOM 1437 O O . LEU A 1 213 ? -36.080 6.510 -3.642 1.00 14.43 205 LEU A O 1
ATOM 1442 N N . ARG A 1 214 ? -36.285 5.392 -5.582 1.00 16.06 206 ARG A N 1
ATOM 1443 C CA A ARG A 1 214 ? -34.994 4.732 -5.402 0.54 18.45 206 ARG A CA 1
ATOM 1444 C CA B ARG A 1 214 ? -34.994 4.732 -5.403 0.46 18.47 206 ARG A CA 1
ATOM 1445 C C . ARG A 1 214 ? -33.863 5.749 -5.400 1.00 19.12 206 ARG A C 1
ATOM 1446 O O . ARG A 1 214 ? -32.972 5.701 -4.542 1.00 15.42 206 ARG A O 1
ATOM 1461 N N . ASP A 1 215 ? -33.895 6.690 -6.351 1.00 16.10 207 ASP A N 1
ATOM 1462 C CA . ASP A 1 215 ? -32.852 7.705 -6.423 1.00 15.95 207 ASP A CA 1
ATOM 1463 C C . ASP A 1 215 ? -32.808 8.563 -5.165 1.00 17.97 207 ASP A C 1
ATOM 1464 O O . ASP A 1 215 ? -31.747 9.094 -4.824 1.00 17.53 207 ASP A O 1
ATOM 1469 N N . ALA A 1 216 ? -33.934 8.700 -4.455 1.00 14.51 208 ALA A N 1
ATOM 1470 C CA . ALA A 1 216 ? -34.000 9.558 -3.274 1.00 13.68 208 ALA A CA 1
ATOM 1471 C C . ALA A 1 216 ? -33.503 8.880 -2.004 1.00 12.71 208 ALA A C 1
ATOM 1472 O O . ALA A 1 216 ? -33.580 9.483 -0.923 1.00 13.26 208 ALA A O 1
ATOM 1474 N N . ALA A 1 217 ? -33.035 7.638 -2.093 1.00 12.75 209 ALA A N 1
ATOM 1475 C CA . ALA A 1 217 ? -32.559 6.879 -0.947 1.00 11.94 209 ALA A CA 1
ATOM 1476 C C . ALA A 1 217 ? -31.090 6.538 -1.142 1.00 12.07 209 ALA A C 1
ATOM 1477 O O . ALA A 1 217 ? -30.675 6.122 -2.228 1.00 12.94 209 ALA A O 1
ATOM 1479 N N . ALA A 1 218 ? -30.314 6.646 -0.061 1.00 11.42 210 ALA A N 1
ATOM 1480 C CA . ALA A 1 218 ? -28.881 6.363 -0.159 1.00 11.65 210 ALA A CA 1
ATOM 1481 C C . ALA A 1 218 ? -28.584 4.925 -0.603 1.00 12.11 210 ALA A C 1
ATOM 1482 O O . ALA A 1 218 ? -27.573 4.693 -1.286 1.00 13.06 210 ALA A O 1
ATOM 1484 N N . LEU A 1 219 ? -29.405 3.952 -0.199 1.00 12.96 211 LEU A N 1
ATOM 1485 C CA . LEU A 1 219 ? -29.200 2.572 -0.650 1.00 12.48 211 LEU A CA 1
ATOM 1486 C C . LEU A 1 219 ? -29.803 2.285 -2.009 1.00 14.96 211 LEU A C 1
ATOM 1487 O O . LEU A 1 219 ? -29.612 1.179 -2.515 1.00 15.59 211 LEU A O 1
ATOM 1492 N N . GLY A 1 220 ? -30.532 3.228 -2.600 1.00 13.55 212 GLY A N 1
ATOM 1493 C CA . GLY A 1 220 ? -31.087 2.994 -3.926 1.00 14.57 212 GLY A CA 1
ATOM 1494 C C . GLY A 1 220 ? -32.191 1.959 -3.989 1.00 14.88 212 GLY A C 1
ATOM 1495 O O . GLY A 1 220 ? -32.377 1.331 -5.036 1.00 15.92 212 GLY A O 1
ATOM 1496 N N . HIS A 1 221 ? -32.944 1.786 -2.904 1.00 14.10 213 HIS A N 1
ATOM 1497 C CA . HIS A 1 221 ? -33.981 0.776 -2.791 1.00 19.55 213 HIS A CA 1
ATOM 1498 C C . HIS A 1 221 ? -35.276 1.414 -2.315 1.00 16.36 213 HIS A C 1
ATOM 1499 O O . HIS A 1 221 ? -35.272 2.448 -1.639 1.00 14.17 213 HIS A O 1
ATOM 1506 N N . ILE A 1 222 ? -36.378 0.775 -2.665 1.00 15.38 214 ILE A N 1
ATOM 1507 C CA . ILE A 1 222 ? -37.652 0.971 -1.990 1.00 14.29 214 ILE A CA 1
ATOM 1508 C C . ILE A 1 222 ? -37.741 -0.070 -0.880 1.00 15.25 214 ILE A C 1
ATOM 1509 O O . ILE A 1 222 ? -37.399 -1.241 -1.085 1.00 19.21 214 ILE A O 1
ATOM 1514 N N . VAL A 1 223 ? -38.177 0.364 0.304 1.00 13.09 215 VAL A N 1
ATOM 1515 C CA . VAL A 1 223 ? -38.272 -0.525 1.459 1.00 12.40 215 VAL A CA 1
ATOM 1516 C C . VAL A 1 223 ? -39.408 -1.526 1.266 1.00 14.92 215 VAL A C 1
ATOM 1517 O O . VAL A 1 223 ? -40.489 -1.194 0.762 1.00 17.53 215 VAL A O 1
ATOM 1521 N N . SER A 1 224 ? -39.172 -2.765 1.662 1.00 15.10 216 SER A N 1
ATOM 1522 C CA . SER A 1 224 ? -40.240 -3.749 1.623 1.00 15.12 216 SER A CA 1
ATOM 1523 C C . SER A 1 224 ? -41.027 -3.748 2.933 1.00 15.27 216 SER A C 1
ATOM 1524 O O . SER A 1 224 ? -40.524 -3.334 3.987 1.00 13.34 216 SER A O 1
ATOM 1527 N N . ALA A 1 225 ? -42.295 -4.177 2.841 1.00 15.65 217 ALA A N 1
ATOM 1528 C CA . ALA A 1 225 ? -43.134 -4.289 4.029 1.00 13.27 217 ALA A CA 1
ATOM 1529 C C . ALA A 1 225 ? -42.485 -5.207 5.066 1.00 14.23 217 ALA A C 1
ATOM 1530 O O . ALA A 1 225 ? -42.534 -4.930 6.272 1.00 13.94 217 ALA A O 1
ATOM 1532 N N . ASN A 1 226 ? -41.833 -6.278 4.607 1.00 14.08 218 ASN A N 1
ATOM 1533 C CA . ASN A 1 226 ? -41.167 -7.199 5.524 1.00 14.04 218 ASN A CA 1
ATOM 1534 C C . ASN A 1 226 ? -40.021 -6.522 6.263 1.00 13.14 218 ASN A C 1
ATOM 1535 O O . ASN A 1 226 ? -39.776 -6.836 7.431 1.00 13.30 218 ASN A O 1
ATOM 1540 N N . GLU A 1 227 ? -39.304 -5.602 5.598 1.00 11.52 219 GLU A N 1
ATOM 1541 C CA . GLU A 1 227 ? -38.223 -4.881 6.267 1.00 10.60 219 GLU A CA 1
ATOM 1542 C C . GLU A 1 227 ? -38.760 -3.986 7.376 1.00 11.26 219 GLU A C 1
ATOM 1543 O O . GLU A 1 227 ? -38.149 -3.877 8.455 1.00 12.56 219 GLU A O 1
ATOM 1549 N N . ILE A 1 228 ? -39.898 -3.334 7.135 1.00 10.83 220 ILE A N 1
ATOM 1550 C CA . ILE A 1 228 ? -40.543 -2.569 8.202 1.00 11.09 220 ILE A CA 1
ATOM 1551 C C . ILE A 1 228 ? -40.923 -3.492 9.349 1.00 10.40 220 ILE A C 1
ATOM 1552 O O . ILE A 1 228 ? -40.721 -3.164 10.525 1.00 11.13 220 ILE A O 1
ATOM 1557 N N . ALA A 1 229 ? -41.486 -4.655 9.025 1.00 9.72 221 ALA A N 1
ATOM 1558 C CA . ALA A 1 229 ? -41.948 -5.561 10.081 1.00 9.62 221 ALA A CA 1
ATOM 1559 C C . ALA A 1 229 ? -40.787 -6.052 10.952 1.00 10.83 221 ALA A C 1
ATOM 1560 O O . ALA A 1 229 ? -40.948 -6.226 12.167 1.00 9.73 221 ALA A O 1
ATOM 1562 N N . GLU A 1 230 ? -39.602 -6.274 10.366 1.00 9.17 222 GLU A N 1
ATOM 1563 C CA . GLU A 1 230 ? -38.475 -6.716 11.187 1.00 10.58 222 GLU A CA 1
ATOM 1564 C C . GLU A 1 230 ? -38.154 -5.688 12.265 1.00 9.69 222 GLU A C 1
ATOM 1565 O O . GLU A 1 230 ? -37.848 -6.044 13.406 1.00 11.29 222 GLU A O 1
ATOM 1571 N N . ALA A 1 231 ? -38.233 -4.403 11.921 1.00 9.51 223 ALA A N 1
ATOM 1572 C CA . ALA A 1 231 ? -37.970 -3.356 12.907 1.00 8.46 223 ALA A CA 1
ATOM 1573 C C . ALA A 1 231 ? -39.075 -3.273 13.959 1.00 8.54 223 ALA A C 1
ATOM 1574 O O . ALA A 1 231 ? -38.799 -3.039 15.146 1.00 9.75 223 ALA A O 1
ATOM 1576 N N . VAL A 1 232 ? -40.335 -3.358 13.533 1.00 9.41 224 VAL A N 1
ATOM 1577 C CA . VAL A 1 232 ? -41.454 -3.381 14.479 1.00 10.06 224 VAL A CA 1
ATOM 1578 C C . VAL A 1 232 ? -41.298 -4.532 15.465 1.00 9.29 224 VAL A C 1
ATOM 1579 O O . VAL A 1 232 ? -41.461 -4.370 16.687 1.00 10.29 224 VAL A O 1
ATOM 1583 N N . VAL A 1 233 ? -40.991 -5.714 14.941 1.00 9.60 225 VAL A N 1
ATOM 1584 C CA . VAL A 1 233 ? -40.911 -6.899 15.787 1.00 10.18 225 VAL A CA 1
ATOM 1585 C C . VAL A 1 233 ? -39.727 -6.821 16.731 1.00 13.35 225 VAL A C 1
ATOM 1586 O O . VAL A 1 233 ? -39.842 -7.190 17.907 1.00 10.01 225 VAL A O 1
ATOM 1590 N N . PHE A 1 234 ? -38.582 -6.315 16.251 1.00 8.13 226 PHE A N 1
ATOM 1591 C CA . PHE A 1 234 ? -37.458 -6.044 17.143 1.00 8.74 226 PHE A CA 1
ATOM 1592 C C . PHE A 1 234 ? -37.887 -5.175 18.318 1.00 10.05 226 PHE A C 1
ATOM 1593 O O . PHE A 1 234 ? -37.671 -5.544 19.480 1.00 9.32 226 PHE A O 1
ATOM 1601 N N . LEU A 1 235 ? -38.537 -4.036 18.033 1.00 9.15 227 LEU A N 1
ATOM 1602 C CA . LEU A 1 235 ? -38.917 -3.111 19.106 1.00 8.72 227 LEU A CA 1
ATOM 1603 C C . LEU A 1 235 ? -39.978 -3.702 20.023 1.00 12.04 227 LEU A C 1
ATOM 1604 O O . LEU A 1 235 ? -40.007 -3.397 21.225 1.00 11.68 227 LEU A O 1
ATOM 1609 N N . ALA A 1 236 ? -40.863 -4.537 19.481 1.00 8.01 228 ALA A N 1
ATOM 1610 C CA . ALA A 1 236 ? -41.900 -5.169 20.288 1.00 9.94 228 ALA A CA 1
ATOM 1611 C C . ALA A 1 236 ? -41.359 -6.279 21.176 1.00 9.75 228 ALA A C 1
ATOM 1612 O O . ALA A 1 236 ? -42.030 -6.656 22.144 1.00 13.94 228 ALA A O 1
ATOM 1614 N N . SER A 1 237 ? -40.159 -6.776 20.910 1.00 9.98 229 SER A N 1
ATOM 1615 C CA . SER A 1 237 ? -39.650 -7.973 21.553 1.00 8.31 229 SER A CA 1
ATOM 1616 C C . SER A 1 237 ? -38.744 -7.624 22.726 1.00 11.01 229 SER A C 1
ATOM 1617 O O . SER A 1 237 ? -38.325 -6.478 22.910 1.00 11.00 229 SER A O 1
ATOM 1620 N N . GLU A 1 238 ? -38.388 -8.661 23.486 1.00 13.37 230 GLU A N 1
ATOM 1621 C CA . GLU A 1 238 ? -37.404 -8.518 24.554 1.00 14.44 230 GLU A CA 1
ATOM 1622 C C . GLU A 1 238 ? -35.990 -8.207 24.060 1.00 12.94 230 GLU A C 1
ATOM 1623 O O . GLU A 1 238 ? -35.141 -7.848 24.884 1.00 13.11 230 GLU A O 1
ATOM 1629 N N . ARG A 1 239 ? -35.703 -8.334 22.756 1.00 12.65 231 ARG A N 1
ATOM 1630 C CA . ARG A 1 239 ? -34.416 -7.858 22.264 1.00 13.69 231 ARG A CA 1
ATOM 1631 C C . ARG A 1 239 ? -34.313 -6.355 22.444 1.00 11.50 231 ARG A C 1
ATOM 1632 O O . ARG A 1 239 ? -33.199 -5.816 22.426 1.00 11.92 231 ARG A O 1
ATOM 1640 N N . ALA A 1 240 ? -35.452 -5.682 22.654 1.00 9.13 232 ALA A N 1
ATOM 1641 C CA . ALA A 1 240 ? -35.516 -4.237 22.850 1.00 9.15 232 ALA A CA 1
ATOM 1642 C C . ALA A 1 240 ? -35.967 -3.845 24.266 1.00 8.98 232 ALA A C 1
ATOM 1643 O O . ALA A 1 240 ? -36.551 -2.777 24.479 1.00 9.46 232 ALA A O 1
ATOM 1645 N N . SER A 1 241 ? -35.658 -4.682 25.259 1.00 9.05 233 SER A N 1
ATOM 1646 C CA . SER A 1 241 ? -36.149 -4.519 26.626 1.00 9.54 233 SER A CA 1
ATOM 1647 C C . SER A 1 241 ? -35.752 -3.198 27.280 1.00 12.56 233 SER A C 1
ATOM 1648 O O . SER A 1 241 ? -36.392 -2.794 28.259 1.00 13.82 233 SER A O 1
ATOM 1651 N N . ALA A 1 242 ? -34.692 -2.542 26.809 1.00 8.89 234 ALA A N 1
ATOM 1652 C CA . ALA A 1 242 ? -34.273 -1.259 27.365 1.00 10.31 234 ALA A CA 1
ATOM 1653 C C . ALA A 1 242 ? -34.595 -0.093 26.447 1.00 10.62 234 ALA A C 1
ATOM 1654 O O . ALA A 1 242 ? -34.114 1.025 26.702 1.00 11.09 234 ALA A O 1
ATOM 1656 N N . ILE A 1 243 ? -35.377 -0.319 25.388 1.00 10.55 235 ILE A N 1
ATOM 1657 C CA . ILE A 1 243 ? -35.665 0.714 24.390 1.00 8.48 235 ILE A CA 1
ATOM 1658 C C . ILE A 1 243 ? -37.082 1.218 24.590 1.00 7.84 235 ILE A C 1
ATOM 1659 O O . ILE A 1 243 ? -38.053 0.458 24.467 1.00 8.09 235 ILE A O 1
ATOM 1664 N N . THR A 1 244 ? -37.204 2.510 24.872 1.00 7.79 236 THR A N 1
ATOM 1665 C CA . THR A 1 244 ? -38.515 3.126 24.937 1.00 6.82 236 THR A CA 1
ATOM 1666 C C . THR A 1 244 ? -38.432 4.581 24.501 1.00 9.07 236 THR A C 1
ATOM 1667 O O . THR A 1 244 ? -37.415 5.248 24.715 1.00 10.90 236 THR A O 1
ATOM 1671 N N . GLY A 1 245 ? -39.527 5.068 23.916 1.00 7.36 237 GLY A N 1
ATOM 1672 C CA . GLY A 1 245 ? -39.586 6.455 23.507 1.00 8.23 237 GLY A CA 1
ATOM 1673 C C . GLY A 1 245 ? -38.785 6.785 22.278 1.00 7.04 237 GLY A C 1
ATOM 1674 O O . GLY A 1 245 ? -38.513 7.971 22.041 1.00 9.77 237 GLY A O 1
ATOM 1675 N N . VAL A 1 246 ? -38.416 5.796 21.473 1.00 7.64 238 VAL A N 1
ATOM 1676 C CA . VAL A 1 246 ? -37.570 6.055 20.319 1.00 7.77 238 VAL A CA 1
ATOM 1677 C C . VAL A 1 246 ? -38.372 5.968 19.038 1.00 9.45 238 VAL A C 1
ATOM 1678 O O . VAL A 1 246 ? -39.389 5.279 18.942 1.00 9.76 238 VAL A O 1
ATOM 1682 N N . ASN A 1 247 ? -37.858 6.670 18.023 1.00 9.57 239 ASN A N 1
ATOM 1683 C CA . ASN A 1 247 ? -38.355 6.614 16.655 1.00 8.88 239 ASN A CA 1
ATOM 1684 C C . ASN A 1 247 ? -37.245 6.022 15.788 1.00 8.08 239 ASN A C 1
ATOM 1685 O O . ASN A 1 247 ? -36.182 6.638 15.632 1.00 10.42 239 ASN A O 1
ATOM 1690 N N . LEU A 1 248 ? -37.520 4.859 15.187 1.00 8.33 240 LEU A N 1
ATOM 1691 C CA . LEU A 1 248 ? -36.552 4.134 14.351 1.00 8.87 240 LEU A CA 1
ATOM 1692 C C . LEU A 1 248 ? -36.896 4.261 12.880 1.00 7.66 240 LEU A C 1
ATOM 1693 O O . LEU A 1 248 ? -37.892 3.663 12.432 1.00 8.93 240 LEU A O 1
ATOM 1698 N N . PRO A 1 249 ? -36.139 5.039 12.097 1.00 7.88 241 PRO A N 1
ATOM 1699 C CA . PRO A 1 249 ? -36.448 5.169 10.670 1.00 10.19 241 PRO A CA 1
ATOM 1700 C C . PRO A 1 249 ? -35.981 3.928 9.930 1.00 9.43 241 PRO A C 1
ATOM 1701 O O . PRO A 1 249 ? -34.873 3.444 10.163 1.00 11.27 241 PRO A O 1
ATOM 1705 N N . VAL A 1 250 ? -36.832 3.410 9.053 1.00 9.67 242 VAL A N 1
ATOM 1706 C CA . VAL A 1 250 ? -36.490 2.266 8.210 1.00 10.47 242 VAL A CA 1
ATOM 1707 C C . VAL A 1 250 ? -36.799 2.725 6.791 1.00 8.00 242 VAL A C 1
ATOM 1708 O O . VAL A 1 250 ? -37.932 2.602 6.307 1.00 9.45 242 VAL A O 1
ATOM 1712 N N . ASP A 1 251 ? -35.812 3.297 6.130 1.00 7.38 243 ASP A N 1
ATOM 1713 C CA . ASP A 1 251 ? -36.094 4.156 4.985 1.00 7.75 243 ASP A CA 1
ATOM 1714 C C . ASP A 1 251 ? -35.081 4.033 3.860 1.00 8.26 243 ASP A C 1
ATOM 1715 O O . ASP A 1 251 ? -35.129 4.834 2.917 1.00 10.23 243 ASP A O 1
ATOM 1720 N N . ALA A 1 252 ? -34.185 3.040 3.905 1.00 9.36 244 ALA A N 1
ATOM 1721 C CA . ALA A 1 252 ? -33.170 2.854 2.870 1.00 10.27 244 ALA A CA 1
ATOM 1722 C C . ALA A 1 252 ? -32.256 4.071 2.711 1.00 10.34 244 ALA A C 1
ATOM 1723 O O . ALA A 1 252 ? -31.591 4.219 1.665 1.00 11.27 244 ALA A O 1
ATOM 1725 N N . GLY A 1 253 ? -32.201 4.937 3.731 1.00 9.76 245 GLY A N 1
ATOM 1726 C CA . GLY A 1 253 ? -31.374 6.128 3.615 1.00 10.77 245 GLY A CA 1
ATOM 1727 C C . GLY A 1 253 ? -32.010 7.309 2.909 1.00 11.22 245 GLY A C 1
ATOM 1728 O O . GLY A 1 253 ? -31.287 8.183 2.441 1.00 12.40 245 GLY A O 1
ATOM 1729 N N . TYR A 1 254 ? -33.344 7.363 2.822 1.00 11.09 246 TYR A N 1
ATOM 1730 C CA . TYR A 1 254 ? -34.010 8.573 2.339 1.00 10.61 246 TYR A CA 1
ATOM 1731 C C . TYR A 1 254 ? -33.601 9.807 3.139 1.00 12.07 246 TYR A C 1
ATOM 1732 O O . TYR A 1 254 ? -33.284 10.848 2.554 1.00 11.06 246 TYR A O 1
ATOM 1741 N N . LEU A 1 255 ? -33.618 9.718 4.476 1.00 9.82 247 LEU A N 1
ATOM 1742 C CA . LEU A 1 255 ? -33.282 10.887 5.289 1.00 8.62 247 LEU A CA 1
ATOM 1743 C C . LEU A 1 255 ? -31.852 11.367 5.065 1.00 8.44 247 LEU A C 1
ATOM 1744 O O . LEU A 1 255 ? -31.567 12.552 5.293 1.00 12.23 247 LEU A O 1
ATOM 1749 N N . ILE A 1 256 ? -30.967 10.474 4.621 1.00 8.13 248 ILE A N 1
ATOM 1750 C CA . ILE A 1 256 ? -29.542 10.747 4.417 1.00 10.14 248 ILE A CA 1
ATOM 1751 C C . ILE A 1 256 ? -29.299 11.440 3.077 1.00 11.91 248 ILE A C 1
ATOM 1752 O O . ILE A 1 256 ? -28.398 12.271 2.947 1.00 10.60 248 ILE A O 1
ATOM 1757 N N . ALA A 1 257 ? -30.057 11.070 2.043 1.00 11.18 249 ALA A N 1
ATOM 1758 C CA . ALA A 1 257 ? -29.661 11.385 0.667 1.00 10.57 249 ALA A CA 1
ATOM 1759 C C . ALA A 1 257 ? -29.981 12.811 0.255 1.00 12.47 249 ALA A C 1
ATOM 1760 O O . ALA A 1 257 ? -29.243 13.382 -0.554 1.00 11.90 249 ALA A O 1
ATOM 1762 N N . GLY A 1 258 ? -31.032 13.412 0.818 1.00 13.03 250 GLY A N 1
ATOM 1763 C CA . GLY A 1 258 ? -31.498 14.696 0.299 1.00 14.23 250 GLY A CA 1
ATOM 1764 C C . GLY A 1 258 ? -30.461 15.802 0.386 1.00 12.68 250 GLY A C 1
ATOM 1765 O O . GLY A 1 258 ? -30.379 16.655 -0.501 1.00 11.51 250 GLY A O 1
ATOM 1766 N N . SER A 1 259 ? -29.626 15.773 1.427 1.00 12.35 251 SER A N 1
ATOM 1767 C CA . SER A 1 259 ? -28.660 16.833 1.664 1.00 11.59 251 SER A CA 1
ATOM 1768 C C . SER A 1 259 ? -27.450 16.756 0.751 1.00 13.26 251 SER A C 1
ATOM 1769 O O . SER A 1 259 ? -26.607 17.656 0.792 1.00 12.76 251 SER A O 1
ATOM 1772 N N . TRP A 1 260 ? -27.344 15.718 -0.072 1.00 10.41 252 TRP A N 1
ATOM 1773 C CA . TRP A 1 260 ? -26.214 15.581 -0.989 1.00 10.13 252 TRP A CA 1
ATOM 1774 C C . TRP A 1 260 ? -26.358 16.402 -2.262 1.00 11.56 252 TRP A C 1
ATOM 1775 O O . TRP A 1 260 ? -25.349 16.628 -2.931 1.00 12.05 252 TRP A O 1
ATOM 1786 N N . ALA A 1 261 ? -27.574 16.844 -2.609 1.00 13.20 253 ALA A N 1
ATOM 1787 C CA . ALA A 1 261 ? -27.788 17.519 -3.894 1.00 12.33 253 ALA A CA 1
ATOM 1788 C C . ALA A 1 261 ? -26.886 18.736 -4.050 1.00 15.12 253 ALA A C 1
ATOM 1789 O O . ALA A 1 261 ? -26.378 18.999 -5.142 1.00 15.42 253 ALA A O 1
ATOM 1791 N N . ALA A 1 262 ? -26.640 19.462 -2.959 1.00 13.13 254 ALA A N 1
ATOM 1792 C CA . ALA A 1 262 ? -25.821 20.666 -3.033 1.00 12.77 254 ALA A CA 1
ATOM 1793 C C . ALA A 1 262 ? -24.371 20.369 -3.399 1.00 15.11 254 ALA A C 1
ATOM 1794 O O . ALA A 1 262 ? -23.662 21.265 -3.885 1.00 16.50 254 ALA A O 1
ATOM 1796 N N . TYR A 1 263 ? -23.922 19.135 -3.172 1.00 13.66 255 TYR A N 1
ATOM 1797 C CA . TYR A 1 263 ? -22.572 18.689 -3.470 1.00 15.79 255 TYR A CA 1
ATOM 1798 C C . TYR A 1 263 ? -22.518 17.862 -4.742 1.00 16.79 255 TYR A C 1
ATOM 1799 O O . TYR A 1 263 ? -21.553 17.118 -4.953 1.00 19.59 255 TYR A O 1
ATOM 1808 N N . GLY A 1 264 ? -23.559 17.936 -5.565 1.00 13.76 256 GLY A N 1
ATOM 1809 C CA . GLY A 1 264 ? -23.603 17.161 -6.789 1.00 16.62 256 GLY A CA 1
ATOM 1810 C C . GLY A 1 264 ? -24.341 15.844 -6.685 1.00 18.46 256 GLY A C 1
ATOM 1811 O O . GLY A 1 264 ? -24.337 15.072 -7.666 1.00 18.22 256 GLY A O 1
ATOM 1812 N N . GLY A 1 265 ? -24.956 15.552 -5.535 1.00 15.18 257 GLY A N 1
ATOM 1813 C CA . GLY A 1 265 ? -25.765 14.352 -5.381 1.00 14.45 257 GLY A CA 1
ATOM 1814 C C . GLY A 1 265 ? -24.985 13.154 -4.871 1.00 12.00 257 GLY A C 1
ATOM 1815 O O . GLY A 1 265 ? -23.773 13.187 -4.661 1.00 11.91 257 GLY A O 1
ATOM 1816 N N . LEU A 1 266 ? -25.722 12.063 -4.680 1.00 12.74 258 LEU A N 1
ATOM 1817 C CA . LEU A 1 266 ? -25.109 10.816 -4.247 1.00 15.16 258 LEU A CA 1
ATOM 1818 C C . LEU A 1 266 ? -24.054 10.386 -5.257 1.00 14.54 258 LEU A C 1
ATOM 1819 O O . LEU A 1 266 ? -24.179 10.619 -6.463 1.00 16.66 258 LEU A O 1
ATOM 1824 N N . ARG A 1 267 ? -22.991 9.765 -4.754 1.00 14.86 259 ARG A N 1
ATOM 1825 C CA . ARG A 1 267 ? -21.896 9.321 -5.620 1.00 15.50 259 ARG A CA 1
ATOM 1826 C C . ARG A 1 267 ? -22.165 7.882 -6.049 1.00 17.67 259 ARG A C 1
ATOM 1827 O O . ARG A 1 267 ? -21.765 6.918 -5.392 1.00 20.03 259 ARG A O 1
ATOM 1835 N N . ARG A 1 268 ? -22.840 7.723 -7.179 1.00 17.72 260 ARG A N 1
ATOM 1836 C CA . ARG A 1 268 ? -23.408 6.424 -7.508 1.00 23.79 260 ARG A CA 1
ATOM 1837 C C . ARG A 1 268 ? -22.491 5.598 -8.406 1.00 30.17 260 ARG A C 1
ATOM 1838 O O . ARG A 1 268 ? -21.495 6.080 -8.955 1.00 27.27 260 ARG A O 1
ATOM 1846 N N . GLU A 1 269 ? -22.853 4.325 -8.539 1.00 35.07 261 GLU A N 1
ATOM 1847 C CA . GLU A 1 269 ? -22.128 3.364 -9.361 1.00 43.41 261 GLU A CA 1
ATOM 1848 C C . GLU A 1 269 ? -22.344 3.635 -10.846 1.00 44.08 261 GLU A C 1
ATOM 1849 O O . GLU A 1 269 ? -23.469 3.888 -11.279 1.00 41.02 261 GLU A O 1
ATOM 1855 N N . ALA B 1 11 ? -30.407 -16.615 18.710 1.00 43.74 3 ALA B N 1
ATOM 1856 C CA . ALA B 1 11 ? -31.662 -16.542 17.970 1.00 37.61 3 ALA B CA 1
ATOM 1857 C C . ALA B 1 11 ? -31.973 -15.099 17.580 1.00 32.71 3 ALA B C 1
ATOM 1858 O O . ALA B 1 11 ? -33.035 -14.811 17.024 1.00 32.06 3 ALA B O 1
ATOM 1860 N N . SER B 1 12 ? -31.037 -14.194 17.878 1.00 29.99 4 SER B N 1
ATOM 1861 C CA . SER B 1 12 ? -31.224 -12.788 17.529 1.00 26.19 4 SER B CA 1
ATOM 1862 C C . SER B 1 12 ? -30.900 -12.510 16.068 1.00 25.10 4 SER B C 1
ATOM 1863 O O . SER B 1 12 ? -31.473 -11.583 15.480 1.00 24.56 4 SER B O 1
ATOM 1866 N N . ALA B 1 13 ? -30.001 -13.294 15.475 1.00 18.64 5 ALA B N 1
ATOM 1867 C CA . ALA B 1 13 ? -29.595 -13.108 14.090 1.00 17.26 5 ALA B CA 1
ATOM 1868 C C . ALA B 1 13 ? -28.723 -14.287 13.692 1.00 19.92 5 ALA B C 1
ATOM 1869 O O . ALA B 1 13 ? -28.267 -15.064 14.539 1.00 19.22 5 ALA B O 1
ATOM 1871 N N . GLU B 1 14 ? -28.501 -14.416 12.384 1.00 19.31 6 GLU B N 1
ATOM 1872 C CA . GLU B 1 14 ? -27.582 -15.414 11.853 1.00 17.32 6 GLU B CA 1
ATOM 1873 C C . GLU B 1 14 ? -26.605 -14.732 10.907 1.00 19.34 6 GLU B C 1
ATOM 1874 O O . GLU B 1 14 ? -27.021 -14.117 9.920 1.00 25.91 6 GLU B O 1
ATOM 1880 N N . PHE B 1 15 ? -25.306 -14.854 11.194 1.00 14.95 7 PHE B N 1
ATOM 1881 C CA . PHE B 1 15 ? -24.296 -14.190 10.378 1.00 15.23 7 PHE B CA 1
ATOM 1882 C C . PHE B 1 15 ? -23.559 -15.121 9.424 1.00 18.36 7 PHE B C 1
ATOM 1883 O O . PHE B 1 15 ? -22.821 -14.633 8.561 1.00 21.48 7 PHE B O 1
ATOM 1891 N N . ASN B 1 16 ? -23.730 -16.435 9.552 1.00 16.92 8 ASN B N 1
ATOM 1892 C CA . ASN B 1 16 ? -23.190 -17.386 8.572 1.00 17.33 8 ASN B CA 1
ATOM 1893 C C . ASN B 1 16 ? -21.684 -17.234 8.369 1.00 18.59 8 ASN B C 1
ATOM 1894 O O . ASN B 1 16 ? -21.180 -17.308 7.247 1.00 26.99 8 ASN B O 1
ATOM 1899 N N . GLY B 1 17 ? -20.951 -17.033 9.450 1.00 16.96 9 GLY B N 1
ATOM 1900 C CA . GLY B 1 17 ? -19.510 -16.943 9.352 1.00 20.91 9 GLY B CA 1
ATOM 1901 C C . GLY B 1 17 ? -18.955 -15.582 8.985 1.00 19.17 9 GLY B C 1
ATOM 1902 O O . GLY B 1 17 ? -17.742 -15.473 8.771 1.00 20.67 9 GLY B O 1
ATOM 1903 N N . ALA B 1 18 ? -19.789 -14.546 8.915 1.00 17.70 10 ALA B N 1
ATOM 1904 C CA . ALA B 1 18 ? -19.309 -13.212 8.574 1.00 16.42 10 ALA B CA 1
ATOM 1905 C C . ALA B 1 18 ? -18.210 -12.767 9.536 1.00 16.51 10 ALA B C 1
ATOM 1906 O O . ALA B 1 18 ? -18.269 -13.036 10.738 1.00 18.69 10 ALA B O 1
ATOM 1908 N N . ILE B 1 19 ? -17.191 -12.101 8.998 1.00 14.18 11 ILE B N 1
ATOM 1909 C CA . ILE B 1 19 ? -16.092 -11.563 9.802 1.00 15.54 11 ILE B CA 1
ATOM 1910 C C . ILE B 1 19 ? -16.553 -10.275 10.470 1.00 14.72 11 ILE B C 1
ATOM 1911 O O . ILE B 1 19 ? -16.913 -9.310 9.786 1.00 12.32 11 ILE B O 1
ATOM 1916 N N . ALA B 1 20 ? -16.505 -10.243 11.802 1.00 12.10 12 ALA B N 1
ATOM 1917 C CA . ALA B 1 20 ? -16.972 -9.104 12.585 1.00 12.66 12 ALA B CA 1
ATOM 1918 C C . ALA B 1 20 ? -15.861 -8.592 13.496 1.00 12.35 12 ALA B C 1
ATOM 1919 O O . ALA B 1 20 ? -15.433 -9.283 14.430 1.00 14.86 12 ALA B O 1
ATOM 1921 N N . VAL B 1 21 ? -15.376 -7.394 13.203 1.00 10.80 13 VAL B N 1
ATOM 1922 C CA . VAL B 1 21 ? -14.316 -6.775 13.990 1.00 12.64 13 VAL B CA 1
ATOM 1923 C C . VAL B 1 21 ? -14.996 -5.894 15.018 1.00 10.00 13 VAL B C 1
ATOM 1924 O O . VAL B 1 21 ? -15.755 -4.992 14.650 1.00 10.75 13 VAL B O 1
ATOM 1928 N N . VAL B 1 22 ? -14.738 -6.158 16.292 1.00 9.52 14 VAL B N 1
ATOM 1929 C CA . VAL B 1 22 ? -15.311 -5.381 17.387 1.00 10.83 14 VAL B CA 1
ATOM 1930 C C . VAL B 1 22 ? -14.167 -4.694 18.113 1.00 13.11 14 VAL B C 1
ATOM 1931 O O . VAL B 1 22 ? -13.325 -5.372 18.714 1.00 12.57 14 VAL B O 1
ATOM 1935 N N . THR B 1 23 ? -14.133 -3.361 18.077 1.00 11.43 15 THR B N 1
ATOM 1936 C CA . THR B 1 23 ? -13.128 -2.634 18.851 1.00 10.69 15 THR B CA 1
ATOM 1937 C C . THR B 1 23 ? -13.592 -2.431 20.288 1.00 10.73 15 THR B C 1
ATOM 1938 O O . THR B 1 23 ? -14.789 -2.375 20.577 1.00 10.88 15 THR B O 1
ATOM 1942 N N . GLY B 1 24 ? -12.634 -2.339 21.198 1.00 11.86 16 GLY B N 1
ATOM 1943 C CA . GLY B 1 24 ? -12.991 -2.253 22.601 1.00 12.57 16 GLY B CA 1
ATOM 1944 C C . GLY B 1 24 ? -13.625 -3.507 23.158 1.00 13.02 16 GLY B C 1
ATOM 1945 O O . GLY B 1 24 ? -14.330 -3.445 24.172 1.00 15.40 16 GLY B O 1
ATOM 1946 N N . ALA B 1 25 ? -13.362 -4.653 22.535 1.00 13.56 17 ALA B N 1
ATOM 1947 C CA . ALA B 1 25 ? -14.085 -5.881 22.835 1.00 13.99 17 ALA B CA 1
ATOM 1948 C C . ALA B 1 25 ? -13.596 -6.591 24.086 1.00 14.15 17 ALA B C 1
ATOM 1949 O O . ALA B 1 25 ? -14.170 -7.622 24.448 1.00 15.50 17 ALA B O 1
ATOM 1951 N N . GLY B 1 26 ? -12.572 -6.075 24.759 1.00 13.97 18 GLY B N 1
ATOM 1952 C CA . GLY B 1 26 ? -12.130 -6.703 25.983 1.00 15.57 18 GLY B CA 1
ATOM 1953 C C . GLY B 1 26 ? -12.998 -6.443 27.199 1.00 16.61 18 GLY B C 1
ATOM 1954 O O . GLY B 1 26 ? -12.814 -7.114 28.216 1.00 17.96 18 GLY B O 1
ATOM 1955 N N . SER B 1 27 ? -13.950 -5.511 27.136 1.00 12.50 19 SER B N 1
ATOM 1956 C CA A SER B 1 27 ? -14.709 -5.144 28.324 0.54 16.41 19 SER B CA 1
ATOM 1957 C CA B SER B 1 27 ? -14.753 -5.233 28.318 0.46 16.28 19 SER B CA 1
ATOM 1958 C C . SER B 1 27 ? -16.055 -4.557 27.916 1.00 15.44 19 SER B C 1
ATOM 1959 O O . SER B 1 27 ? -16.243 -4.130 26.775 1.00 15.60 19 SER B O 1
ATOM 1964 N N . GLY B 1 28 ? -16.981 -4.524 28.872 1.00 13.70 20 GLY B N 1
ATOM 1965 C CA . GLY B 1 28 ? -18.198 -3.727 28.738 1.00 12.61 20 GLY B CA 1
ATOM 1966 C C . GLY B 1 28 ? -19.022 -3.995 27.491 1.00 12.92 20 GLY B C 1
ATOM 1967 O O . GLY B 1 28 ? -19.336 -5.146 27.144 1.00 14.65 20 GLY B O 1
ATOM 1968 N N . ILE B 1 29 ? -19.408 -2.903 26.828 1.00 13.48 21 ILE B N 1
ATOM 1969 C CA . ILE B 1 29 ? -20.276 -2.994 25.656 1.00 10.35 21 ILE B CA 1
ATOM 1970 C C . ILE B 1 29 ? -19.620 -3.809 24.549 1.00 11.80 21 ILE B C 1
ATOM 1971 O O . ILE B 1 29 ? -20.257 -4.676 23.931 1.00 11.65 21 ILE B O 1
ATOM 1976 N N . GLY B 1 30 ? -18.323 -3.592 24.302 1.00 12.45 22 GLY B N 1
ATOM 1977 C CA . GLY B 1 30 ? -17.672 -4.327 23.233 1.00 12.91 22 GLY B CA 1
ATOM 1978 C C . GLY B 1 30 ? -17.613 -5.814 23.519 1.00 12.12 22 GLY B C 1
ATOM 1979 O O . GLY B 1 30 ? -17.810 -6.634 22.625 1.00 11.66 22 GLY B O 1
ATOM 1980 N N . ARG B 1 31 ? -17.336 -6.176 24.773 1.00 11.49 23 ARG B N 1
ATOM 1981 C CA . ARG B 1 31 ? -17.346 -7.583 25.163 1.00 10.43 23 ARG B CA 1
ATOM 1982 C C . ARG B 1 31 ? -18.711 -8.207 24.901 1.00 10.22 23 ARG B C 1
ATOM 1983 O O . ARG B 1 31 ? -18.806 -9.296 24.328 1.00 11.14 23 ARG B O 1
ATOM 1991 N N . ALA B 1 32 ? -19.786 -7.512 25.288 1.00 11.42 24 ALA B N 1
ATOM 1992 C CA . ALA B 1 32 ? -21.122 -8.063 25.087 1.00 10.48 24 ALA B CA 1
ATOM 1993 C C . ALA B 1 32 ? -21.462 -8.180 23.609 1.00 12.48 24 ALA B C 1
ATOM 1994 O O . ALA B 1 32 ? -22.109 -9.153 23.191 1.00 13.74 24 ALA B O 1
ATOM 1996 N N . CYS B 1 33 ? -21.032 -7.206 22.801 1.00 11.48 25 CYS B N 1
ATOM 1997 C CA . CYS B 1 33 ? -21.214 -7.312 21.349 1.00 10.19 25 CYS B CA 1
ATOM 1998 C C . CYS B 1 33 ? -20.450 -8.494 20.777 1.00 11.21 25 CYS B C 1
ATOM 1999 O O . CYS B 1 33 ? -20.978 -9.241 19.948 1.00 12.70 25 CYS B O 1
ATOM 2002 N N . ALA B 1 34 ? -19.207 -8.689 21.212 1.00 11.61 26 ALA B N 1
ATOM 2003 C CA . ALA B 1 34 ? -18.448 -9.829 20.712 1.00 13.93 26 ALA B CA 1
ATOM 2004 C C . ALA B 1 34 ? -19.128 -11.139 21.077 1.00 15.05 26 ALA B C 1
ATOM 2005 O O . ALA B 1 34 ? -19.263 -12.036 20.234 1.00 16.70 26 ALA B O 1
ATOM 2007 N N . GLU B 1 35 ? -19.582 -11.256 22.327 1.00 14.39 27 GLU B N 1
ATOM 2008 C CA . GLU B 1 35 ? -20.237 -12.471 22.793 1.00 14.08 27 GLU B CA 1
ATOM 2009 C C . GLU B 1 35 ? -21.508 -12.765 22.008 1.00 12.85 27 GLU B C 1
ATOM 2010 O 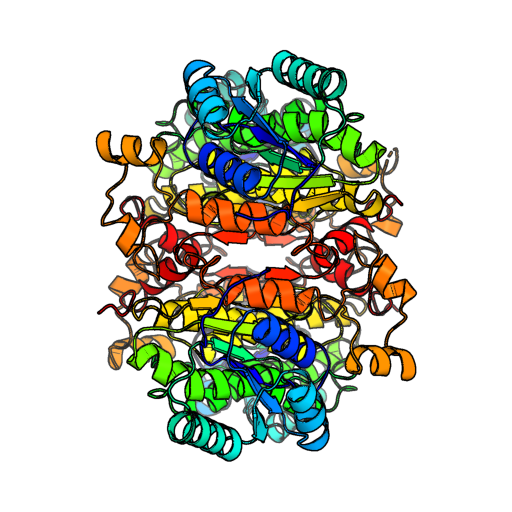O . GLU B 1 35 ? -21.714 -13.898 21.563 1.00 16.09 27 GLU B O 1
ATOM 2016 N N . LEU B 1 36 ? -22.373 -11.756 21.812 1.00 11.76 28 LEU B N 1
ATOM 2017 C CA . LEU B 1 36 ? -23.625 -12.017 21.101 1.00 13.30 28 LEU B CA 1
ATOM 2018 C C . LEU B 1 36 ? -23.388 -12.273 19.614 1.00 14.23 28 LEU B C 1
ATOM 2019 O O . LEU B 1 36 ? -24.028 -13.148 19.025 1.00 13.00 28 LEU B O 1
ATOM 2024 N N . LEU B 1 37 ? -22.472 -11.527 18.991 1.00 12.52 29 LEU B N 1
ATOM 2025 C CA . LEU B 1 37 ? -22.134 -11.798 17.596 1.00 12.66 29 LEU B CA 1
ATOM 2026 C C . LEU B 1 37 ? -21.640 -13.229 17.419 1.00 11.45 29 LEU B C 1
ATOM 2027 O O . LEU B 1 37 ? -22.042 -13.921 16.472 1.00 14.67 29 LEU B O 1
ATOM 2032 N N . SER B 1 38 ? -20.770 -13.701 18.324 1.00 13.26 30 SER B N 1
ATOM 2033 C CA . SER B 1 38 ? -20.272 -15.074 18.229 1.00 12.41 30 SER B CA 1
ATOM 2034 C C . SER B 1 38 ? -21.411 -16.080 18.383 1.00 16.54 30 SER B C 1
ATOM 2035 O O . SER B 1 38 ? -21.501 -17.059 17.628 1.00 17.02 30 SER B O 1
ATOM 2038 N N . ARG B 1 39 ? -22.296 -15.853 19.356 1.00 15.66 31 ARG B N 1
ATOM 2039 C CA . ARG B 1 39 ? -23.447 -16.736 19.526 1.00 18.21 31 ARG B CA 1
ATOM 2040 C C . ARG B 1 39 ? -24.389 -16.690 18.330 1.00 15.44 31 ARG B C 1
ATOM 2041 O O . ARG B 1 39 ? -25.189 -17.617 18.143 1.00 17.78 31 ARG B O 1
ATOM 2049 N N . SER B 1 40 ? -24.306 -15.644 17.519 1.00 16.78 32 SER B N 1
ATOM 2050 C CA . SER B 1 40 ? -25.156 -15.458 16.354 1.00 16.53 32 SER B CA 1
ATOM 2051 C C . SER B 1 40 ? -24.494 -15.914 15.061 1.00 17.21 32 SER B C 1
ATOM 2052 O O . SER B 1 40 ? -24.970 -15.564 13.979 1.00 18.48 32 SER B O 1
ATOM 2055 N N . GLY B 1 41 ? -23.392 -16.646 15.145 1.00 17.21 33 GLY B N 1
ATOM 2056 C CA . GLY B 1 41 ? -22.779 -17.222 13.966 1.00 18.25 33 GLY B CA 1
ATOM 2057 C C . GLY B 1 41 ? -21.675 -16.410 13.329 1.00 20.13 33 GLY B C 1
ATOM 2058 O O . GLY B 1 41 ? -21.129 -16.841 12.307 1.00 22.30 33 GLY B O 1
ATOM 2059 N N . ALA B 1 42 ? -21.324 -15.256 13.881 1.00 18.13 34 ALA B N 1
ATOM 2060 C CA . ALA B 1 42 ? -20.234 -14.495 13.290 1.00 16.55 34 ALA B CA 1
ATOM 2061 C C . ALA B 1 42 ? -18.879 -15.041 13.713 1.00 16.25 34 ALA B C 1
ATOM 2062 O O . ALA B 1 42 ? -18.725 -15.655 14.775 1.00 19.71 34 ALA B O 1
ATOM 2064 N N . ASN B 1 43 ? -17.887 -14.828 12.848 1.00 15.71 35 ASN B N 1
ATOM 2065 C CA A ASN B 1 43 ? -16.485 -15.070 13.193 0.53 15.59 35 ASN B CA 1
ATOM 2066 C CA B ASN B 1 43 ? -16.481 -15.068 13.174 0.47 15.59 35 ASN B CA 1
ATOM 2067 C C . ASN B 1 43 ? -15.944 -13.758 13.737 1.00 15.02 35 ASN B C 1
ATOM 2068 O O . ASN B 1 43 ? -15.654 -12.823 12.984 1.00 15.36 35 ASN B O 1
ATOM 2077 N N . VAL B 1 44 ? -15.829 -13.680 15.059 1.00 14.45 36 VAL B N 1
ATOM 2078 C CA . VAL B 1 44 ? -15.539 -12.422 15.741 1.00 14.52 36 VAL B CA 1
ATOM 2079 C C . VAL B 1 44 ? -14.037 -12.213 15.895 1.00 14.00 36 VAL B C 1
ATOM 2080 O O . VAL B 1 44 ? -13.299 -13.127 16.291 1.00 17.31 36 VAL B O 1
ATOM 2084 N N . ILE B 1 45 ? -13.596 -10.989 15.602 1.00 14.56 37 ILE B N 1
ATOM 2085 C CA . ILE B 1 45 ? -12.236 -10.519 15.845 1.00 15.60 37 ILE B CA 1
ATOM 2086 C C . ILE B 1 45 ? -12.334 -9.579 17.042 1.00 13.48 37 ILE B C 1
ATOM 2087 O O . ILE B 1 45 ? -12.925 -8.497 16.948 1.00 13.52 37 ILE B O 1
ATOM 2092 N N . VAL B 1 46 ? -11.816 -10.035 18.182 1.00 14.68 38 VAL B N 1
ATOM 2093 C CA . VAL B 1 46 ? -11.903 -9.334 19.467 1.00 13.46 38 VAL B CA 1
ATOM 2094 C C . VAL B 1 46 ? -10.726 -8.360 19.535 1.00 13.47 38 VAL B C 1
ATOM 2095 O O . VAL B 1 46 ? -9.598 -8.752 19.848 1.00 15.39 38 VAL B O 1
ATOM 2099 N N . ALA B 1 47 ? -10.985 -7.078 19.261 1.00 13.08 39 ALA B N 1
ATOM 2100 C CA . ALA B 1 47 ? -9.932 -6.078 19.124 1.00 14.44 39 ALA B CA 1
ATOM 2101 C C . ALA B 1 47 ? -9.911 -5.174 20.349 1.00 14.90 39 ALA B C 1
ATOM 2102 O O . ALA B 1 47 ? -10.963 -4.714 20.800 1.00 14.86 39 ALA B O 1
ATOM 2104 N N . ASP B 1 48 ? -8.717 -4.905 20.879 1.00 13.75 40 ASP B N 1
ATOM 2105 C CA . ASP B 1 48 ? -8.609 -4.082 22.079 1.00 14.22 40 ASP B CA 1
ATOM 2106 C C . ASP B 1 48 ? -7.157 -3.668 22.241 1.00 16.81 40 ASP B C 1
ATOM 2107 O O . ASP B 1 48 ? -6.246 -4.319 21.710 1.00 16.09 40 ASP B O 1
ATOM 2112 N N . ARG B 1 49 ? -6.949 -2.572 22.981 1.00 15.48 41 ARG B N 1
ATOM 2113 C CA . ARG B 1 49 ? -5.592 -2.189 23.348 1.00 19.40 41 ARG B CA 1
ATOM 2114 C C . ARG B 1 49 ? -5.016 -3.122 24.409 1.00 20.04 41 ARG B C 1
ATOM 2115 O O . ARG B 1 49 ? -3.787 -3.270 24.503 1.00 22.73 41 ARG B O 1
ATOM 2123 N N . ASP B 1 50 ? -5.882 -3.794 25.167 1.00 20.68 42 ASP B N 1
ATOM 2124 C CA . ASP B 1 50 ? -5.485 -4.655 26.285 1.00 23.11 42 ASP B CA 1
ATOM 2125 C C . ASP B 1 50 ? -5.535 -6.109 25.809 1.00 20.30 42 ASP B C 1
ATOM 2126 O O . ASP B 1 50 ? -6.603 -6.723 25.769 1.00 21.59 42 ASP B O 1
ATOM 2131 N N . ILE B 1 51 ? -4.375 -6.673 25.464 1.00 21.72 43 ILE B N 1
ATOM 2132 C CA . ILE B 1 51 ? -4.368 -8.036 24.934 1.00 20.46 43 ILE B CA 1
ATOM 2133 C C . ILE B 1 51 ? -4.849 -9.047 25.971 1.00 20.61 43 ILE B C 1
ATOM 2134 O O . ILE B 1 51 ? -5.434 -10.079 25.616 1.00 24.01 43 ILE B O 1
ATOM 2139 N N . GLU B 1 52 ? -4.618 -8.784 27.257 1.00 22.77 44 GLU B N 1
ATOM 2140 C CA . GLU B 1 52 ? -5.050 -9.742 28.272 1.00 23.60 44 GLU B CA 1
ATOM 2141 C C . GLU B 1 52 ? -6.572 -9.806 28.342 1.00 21.98 44 GLU B C 1
ATOM 2142 O O . GLU B 1 52 ? -7.153 -10.894 28.449 1.00 22.38 44 GLU B O 1
ATOM 2144 N N . ALA B 1 53 ? -7.231 -8.648 28.278 1.00 20.97 45 ALA B N 1
ATOM 2145 C CA . ALA B 1 53 ? -8.686 -8.621 28.285 1.00 23.88 45 ALA B CA 1
ATOM 2146 C C . ALA B 1 53 ? -9.251 -9.199 26.995 1.00 22.13 45 ALA B C 1
ATOM 2147 O O . ALA B 1 53 ? -10.230 -9.954 27.019 1.00 20.16 45 ALA B O 1
ATOM 2149 N N . ALA B 1 54 ? -8.636 -8.864 25.859 1.00 19.34 46 ALA B N 1
ATOM 2150 C CA . ALA B 1 54 ? -9.060 -9.436 24.587 1.00 17.39 46 ALA B CA 1
ATOM 2151 C C . ALA B 1 54 ? -8.939 -10.954 24.595 1.00 18.32 46 ALA B C 1
ATOM 2152 O O . ALA B 1 54 ? -9.854 -11.653 24.148 1.00 18.62 46 ALA B O 1
ATOM 2154 N N . THR B 1 55 ? -7.819 -11.482 25.105 1.00 19.58 47 THR B N 1
ATOM 2155 C CA . THR B 1 55 ? -7.648 -12.929 25.160 1.00 20.72 47 THR B CA 1
ATOM 2156 C C . THR B 1 55 ? -8.720 -13.584 26.025 1.00 23.11 47 THR B C 1
ATOM 2157 O O . THR B 1 55 ? -9.242 -14.647 25.673 1.00 22.92 47 THR B O 1
ATOM 2161 N N . ARG B 1 56 ? -9.060 -12.974 27.166 1.00 21.68 48 ARG B N 1
ATOM 2162 C CA . ARG B 1 56 ? -10.092 -13.558 28.022 1.00 22.48 48 ARG B CA 1
ATOM 2163 C C . ARG B 1 56 ? -11.430 -13.653 27.296 1.00 23.91 48 ARG B C 1
ATOM 2164 O O . ARG B 1 56 ? -12.123 -14.676 27.380 1.00 25.01 48 ARG B O 1
ATOM 2172 N N . VAL B 1 57 ? -11.809 -12.594 26.574 1.00 19.83 49 VAL B N 1
ATOM 2173 C CA . VAL B 1 57 ? -13.069 -12.595 25.835 1.00 22.26 49 VAL B CA 1
ATOM 2174 C C . VAL B 1 57 ? -13.009 -13.559 24.658 1.00 23.77 49 VAL B C 1
ATOM 2175 O O . VAL B 1 57 ? -13.972 -14.285 24.390 1.00 24.26 49 VAL B O 1
ATOM 2179 N N . ALA B 1 58 ? -11.883 -13.577 23.928 1.00 21.19 50 ALA B N 1
ATOM 2180 C CA . ALA B 1 58 ? -11.764 -14.461 22.766 1.00 20.43 50 ALA B CA 1
ATOM 2181 C C . ALA B 1 58 ? -11.772 -15.935 23.154 1.00 22.92 50 ALA B C 1
ATOM 2182 O O . ALA B 1 58 ? -12.243 -16.766 22.377 1.00 22.36 50 ALA B O 1
ATOM 2184 N N . ARG B 1 59 ? -11.234 -16.287 24.325 1.00 26.59 51 ARG B N 1
ATOM 2185 C CA . ARG B 1 59 ? -11.313 -17.673 24.779 1.00 31.45 51 ARG B CA 1
ATOM 2186 C C . ARG B 1 59 ? -12.760 -18.075 25.017 1.00 34.40 51 ARG B C 1
ATOM 2187 O O . ARG B 1 59 ? -13.160 -19.215 24.742 1.00 34.82 51 ARG B O 1
ATOM 2189 N N . ALA B 1 60 ? -13.563 -17.144 25.518 1.00 39.31 52 ALA B N 1
ATOM 2190 C CA . ALA B 1 60 ? -14.955 -17.442 25.807 1.00 42.48 52 ALA B CA 1
ATOM 2191 C C . ALA B 1 60 ? -15.809 -17.461 24.549 1.00 40.52 52 ALA B C 1
ATOM 2192 O O . ALA B 1 60 ? -16.849 -18.126 24.528 1.00 45.39 52 ALA B O 1
ATOM 2194 N N . THR B 1 61 ? -15.392 -16.756 23.494 1.00 36.88 53 THR B N 1
ATOM 2195 C CA . THR B 1 61 ? -16.214 -16.610 22.299 1.00 34.99 53 THR B CA 1
ATOM 2196 C C . THR B 1 61 ? -15.760 -17.479 21.142 1.00 34.51 53 THR B C 1
ATOM 2197 O O . THR B 1 61 ? -16.501 -17.612 20.163 1.00 35.63 53 THR B O 1
ATOM 2201 N N . GLY B 1 62 ? -14.579 -18.079 21.221 1.00 35.30 54 GLY B N 1
ATOM 2202 C CA . GLY B 1 62 ? -14.020 -18.720 20.058 1.00 38.61 54 GLY B CA 1
ATOM 2203 C C . GLY B 1 62 ? -13.556 -17.763 18.990 1.00 39.23 54 GLY B C 1
ATOM 2204 O O . GLY B 1 62 ? -13.158 -18.214 17.912 1.00 40.80 54 GLY B O 1
ATOM 2205 N N . GLY B 1 63 ? -13.612 -16.459 19.246 1.00 37.81 55 GLY B N 1
ATOM 2206 C CA . GLY B 1 63 ? -13.061 -15.476 18.342 1.00 38.41 55 GLY B CA 1
ATOM 2207 C C . GLY B 1 63 ? -11.539 -15.477 18.355 1.00 40.70 55 GLY B C 1
ATOM 2208 O O . GLY B 1 63 ? -10.875 -16.314 18.968 1.00 44.12 55 GLY B O 1
ATOM 2209 N N . LYS B 1 64 ? -10.983 -14.504 17.643 1.00 29.09 56 LYS B N 1
ATOM 2210 C CA . LYS B 1 64 ? -9.542 -14.329 17.549 1.00 27.92 56 LYS B CA 1
ATOM 2211 C C . LYS B 1 64 ? -9.221 -12.916 18.003 1.00 21.93 56 LYS B C 1
ATOM 2212 O O . LYS B 1 64 ? -10.003 -11.995 17.770 1.00 23.66 56 LYS B O 1
ATOM 2218 N N . THR B 1 65 ? -8.078 -12.733 18.642 1.00 18.75 57 THR B N 1
ATOM 2219 C CA . THR B 1 65 ? -7.727 -11.422 19.176 1.00 19.63 57 THR B CA 1
ATOM 2220 C C . THR B 1 65 ? -7.020 -10.558 18.133 1.00 17.23 57 THR B C 1
ATOM 2221 O O . THR B 1 65 ? -6.399 -11.048 17.190 1.00 20.65 57 THR B O 1
ATOM 2225 N N . LEU B 1 66 ? -7.107 -9.247 18.339 1.00 16.04 58 LEU B N 1
ATOM 2226 C CA . LEU B 1 66 ? -6.428 -8.260 17.505 1.00 16.70 58 LEU B CA 1
ATOM 2227 C C . LEU B 1 66 ? -6.002 -7.120 18.410 1.00 15.18 58 LEU B C 1
ATOM 2228 O O . LEU B 1 66 ? -6.837 -6.539 19.109 1.00 14.64 58 LEU B O 1
ATOM 2233 N N . VAL B 1 67 ? -4.705 -6.833 18.449 1.00 17.04 59 VAL B N 1
ATOM 2234 C CA . VAL B 1 67 ? -4.229 -5.695 19.226 1.00 16.19 59 VAL B CA 1
ATOM 2235 C C . VAL B 1 67 ? -4.522 -4.416 18.452 1.00 19.48 59 VAL B C 1
ATOM 2236 O O . VAL B 1 67 ? -4.148 -4.278 17.279 1.00 21.05 59 VAL B O 1
ATOM 2240 N N . LEU B 1 68 ? -5.188 -3.474 19.110 1.00 16.01 60 LEU B N 1
ATOM 2241 C CA . LEU B 1 68 ? -5.645 -2.264 18.435 1.00 15.26 60 LEU B CA 1
ATOM 2242 C C . LEU B 1 68 ? -5.740 -1.124 19.440 1.00 18.27 60 LEU B C 1
ATOM 2243 O O . LEU B 1 68 ? -6.536 -1.209 20.377 1.00 21.87 60 LEU B O 1
ATOM 2248 N N . ASP B 1 69 ? -4.957 -0.063 19.232 1.00 17.22 61 ASP B N 1
ATOM 2249 C CA . ASP B 1 69 ? -5.060 1.189 19.989 1.00 15.57 61 ASP B CA 1
ATOM 2250 C C . ASP B 1 69 ? -5.599 2.245 19.028 1.00 15.09 61 ASP B C 1
ATOM 2251 O O . ASP B 1 69 ? -4.870 2.727 18.156 1.00 15.54 61 ASP B O 1
ATOM 2256 N N . VAL B 1 70 ? -6.879 2.606 19.186 1.00 14.35 62 VAL B N 1
ATOM 2257 C CA . VAL B 1 70 ? -7.516 3.535 18.255 1.00 14.14 62 VAL B CA 1
ATOM 2258 C C . VAL B 1 70 ? -6.991 4.960 18.365 1.00 14.85 62 VAL B C 1
ATOM 2259 O O . VAL B 1 70 ? -7.362 5.802 17.539 1.00 14.80 62 VAL B O 1
ATOM 2263 N N . GLY B 1 71 ? -6.136 5.253 19.343 1.00 15.84 63 GLY B N 1
ATOM 2264 C CA . GLY B 1 71 ? -5.473 6.543 19.425 1.00 16.98 63 GLY B CA 1
ATOM 2265 C C . GLY B 1 71 ? -4.130 6.606 18.739 1.00 17.85 63 GLY B C 1
ATOM 2266 O O . GLY B 1 71 ? -3.477 7.654 18.761 1.00 19.70 63 GLY B O 1
ATOM 2267 N N . GLU B 1 72 ? -3.678 5.500 18.140 1.00 17.52 64 GLU B N 1
ATOM 2268 C CA . GLU B 1 72 ? -2.388 5.439 17.457 1.00 22.03 64 GLU B CA 1
ATOM 2269 C C . GLU B 1 72 ? -2.623 5.024 16.008 1.00 19.70 64 GLU B C 1
ATOM 2270 O O . GLU B 1 72 ? -2.994 3.876 15.742 1.00 17.21 64 GLU B O 1
ATOM 2276 N N . ASP B 1 73 ? -2.389 5.958 15.075 1.00 16.53 65 ASP B N 1
ATOM 2277 C CA . ASP B 1 73 ? -2.644 5.716 13.654 1.00 17.42 65 ASP B CA 1
ATOM 2278 C C . ASP B 1 73 ? -1.950 4.456 13.153 1.00 17.66 65 ASP B C 1
ATOM 2279 O O . ASP B 1 73 ? -2.540 3.664 12.409 1.00 18.09 65 ASP B O 1
ATOM 2284 N N . ALA B 1 74 ? -0.685 4.274 13.527 1.00 16.49 66 ALA B N 1
ATOM 2285 C CA . ALA B 1 74 ? 0.068 3.098 13.092 1.00 16.79 66 ALA B CA 1
ATOM 2286 C C . ALA B 1 74 ? -0.544 1.800 13.611 1.00 17.03 66 ALA B C 1
ATOM 2287 O O . ALA B 1 74 ? -0.466 0.768 12.933 1.00 18.00 66 ALA B O 1
ATOM 2289 N N . SER B 1 75 ? -1.152 1.828 14.804 1.00 17.57 67 SER B N 1
ATOM 2290 C CA . SER B 1 75 ? -1.794 0.623 15.331 1.00 16.76 67 SER B CA 1
ATOM 2291 C C . SER B 1 75 ? -3.029 0.260 14.518 1.00 15.18 67 SER B C 1
ATOM 2292 O O . SER B 1 75 ? -3.254 -0.921 14.227 1.00 16.37 67 SER B O 1
ATOM 2295 N N . VAL B 1 76 ? -3.837 1.256 14.145 1.00 15.14 68 VAL B N 1
ATOM 2296 C CA . VAL B 1 76 ? -5.041 0.991 13.358 1.00 13.59 68 VAL B CA 1
ATOM 2297 C C . VAL B 1 76 ? -4.667 0.470 11.976 1.00 14.29 68 VAL B C 1
ATOM 2298 O O . VAL B 1 76 ? -5.237 -0.516 11.490 1.00 15.40 68 VAL B O 1
ATOM 2302 N N . THR B 1 77 ? -3.694 1.114 11.327 1.00 16.27 69 THR B N 1
ATOM 2303 C CA . THR B 1 77 ? -3.243 0.649 10.022 1.00 17.54 69 THR B CA 1
ATOM 2304 C C . THR B 1 77 ? -2.688 -0.774 10.097 1.00 17.32 69 THR B C 1
ATOM 2305 O O . THR B 1 77 ? -3.002 -1.619 9.246 1.00 20.55 69 THR B O 1
ATOM 2309 N N . ALA B 1 78 ? -1.884 -1.078 11.118 1.00 16.88 70 ALA B N 1
ATOM 2310 C CA . ALA B 1 78 ? -1.328 -2.429 11.212 1.00 17.40 70 ALA B CA 1
ATOM 2311 C C . ALA B 1 78 ? -2.410 -3.463 11.500 1.00 16.88 70 ALA B C 1
ATOM 2312 O O . ALA B 1 78 ? -2.343 -4.593 11.003 1.00 19.35 70 ALA B O 1
ATOM 2314 N N . ALA B 1 79 ? -3.401 -3.103 12.317 1.00 17.12 71 ALA B N 1
ATOM 2315 C CA . ALA B 1 79 ? -4.511 -4.012 12.607 1.00 16.97 71 ALA B CA 1
ATOM 2316 C C . ALA B 1 79 ? -5.341 -4.277 11.364 1.00 15.25 71 ALA B C 1
ATOM 2317 O O . ALA B 1 79 ? -5.733 -5.422 11.100 1.00 15.46 71 ALA B O 1
ATOM 2319 N N . ALA B 1 80 ? -5.637 -3.233 10.597 1.00 17.58 72 ALA B N 1
ATOM 2320 C CA . ALA B 1 80 ? -6.386 -3.434 9.368 1.00 18.34 72 ALA B CA 1
ATOM 2321 C C . ALA B 1 80 ? -5.591 -4.304 8.402 1.00 19.58 72 ALA B C 1
ATOM 2322 O O . ALA B 1 80 ? -6.163 -5.147 7.699 1.00 20.06 72 ALA B O 1
ATOM 2324 N N . ASN B 1 81 ? -4.260 -4.160 8.391 1.00 18.12 73 ASN B N 1
ATOM 2325 C CA . ASN B 1 81 ? -3.461 -4.982 7.486 1.00 19.58 73 ASN B CA 1
ATOM 2326 C C . ASN B 1 81 ? -3.457 -6.441 7.927 1.00 18.11 73 ASN B C 1
ATOM 2327 O O . ASN B 1 81 ? -3.482 -7.352 7.088 1.00 20.76 73 ASN B O 1
ATOM 2332 N N . GLU B 1 82 ? -3.448 -6.685 9.237 1.00 16.92 74 GLU B N 1
ATOM 2333 C CA . GLU B 1 82 ? -3.492 -8.059 9.724 1.00 17.16 74 GLU B CA 1
ATOM 2334 C C . GLU B 1 82 ? -4.823 -8.704 9.380 1.00 16.63 74 GLU B C 1
ATOM 2335 O O . GLU B 1 82 ? -4.870 -9.853 8.925 1.00 17.08 74 GLU B O 1
ATOM 2341 N N . VAL B 1 83 ? -5.921 -7.984 9.606 1.00 15.74 75 VAL B N 1
ATOM 2342 C CA . VAL B 1 83 ? -7.237 -8.525 9.294 1.00 17.79 75 VAL B CA 1
ATOM 2343 C C . VAL B 1 83 ? -7.331 -8.876 7.818 1.00 15.69 75 VAL B C 1
ATOM 2344 O O . VAL B 1 83 ? -7.737 -9.985 7.453 1.00 16.84 75 VAL B O 1
ATOM 2348 N N . ARG B 1 84 ? -6.916 -7.952 6.946 1.00 17.72 76 ARG B N 1
ATOM 2349 C CA . ARG B 1 84 ? -7.015 -8.204 5.507 1.00 21.97 76 ARG B CA 1
ATOM 2350 C C . ARG B 1 84 ? -6.222 -9.439 5.099 1.00 18.75 76 ARG B C 1
ATOM 2351 O O . ARG B 1 84 ? -6.717 -10.281 4.340 1.00 20.21 76 ARG B O 1
ATOM 2353 N N . ALA B 1 85 ? -4.991 -9.572 5.603 1.00 17.79 77 ALA B N 1
ATOM 2354 C CA . ALA B 1 85 ? -4.140 -10.692 5.216 1.00 21.67 77 ALA B CA 1
ATOM 2355 C C . ALA B 1 85 ? -4.589 -12.006 5.852 1.00 18.80 77 ALA B C 1
ATOM 2356 O O . ALA B 1 85 ? -4.524 -13.066 5.214 1.00 19.48 77 ALA B O 1
ATOM 2358 N N . ARG B 1 86 ? -5.035 -11.973 7.106 1.00 18.18 78 ARG B N 1
ATOM 2359 C CA . ARG B 1 86 ? -5.285 -13.227 7.809 1.00 18.35 78 ARG B CA 1
ATOM 2360 C C . ARG B 1 86 ? -6.696 -13.747 7.602 1.00 19.12 78 ARG B C 1
ATOM 2361 O O . ARG B 1 86 ? -6.888 -14.973 7.539 1.00 21.34 78 ARG B O 1
ATOM 2369 N N . TYR B 1 87 ? -7.679 -12.855 7.483 1.00 18.50 79 TYR B N 1
ATOM 2370 C CA . TYR B 1 87 ? -9.091 -13.222 7.362 1.00 21.43 79 TYR B CA 1
ATOM 2371 C C . TYR B 1 87 ? -9.741 -12.750 6.073 1.00 20.71 79 TYR B C 1
ATOM 2372 O O . TYR B 1 87 ? -10.494 -13.518 5.456 1.00 22.26 79 TYR B O 1
ATOM 2381 N N . GLY B 1 88 ? -9.472 -11.531 5.637 1.00 20.57 80 GLY B N 1
ATOM 2382 C CA . GLY B 1 88 ? -10.164 -10.911 4.525 1.00 19.07 80 GLY B CA 1
ATOM 2383 C C . GLY B 1 88 ? -10.831 -9.622 4.957 1.00 21.97 80 GLY B C 1
ATOM 2384 O O . GLY B 1 88 ? -10.694 -9.180 6.094 1.00 25.65 80 GLY B O 1
ATOM 2385 N N . VAL B 1 89 ? -11.561 -9.013 4.016 1.00 19.73 81 VAL B N 1
ATOM 2386 C CA . VAL B 1 89 ? -12.278 -7.779 4.319 1.00 18.43 81 VAL B CA 1
ATOM 2387 C C . VAL B 1 89 ? -13.405 -8.062 5.304 1.00 16.80 81 VAL B C 1
ATOM 2388 O O . VAL B 1 89 ? -14.134 -9.062 5.193 1.00 18.63 81 VAL B O 1
ATOM 2392 N N . ALA B 1 90 ? -13.553 -7.176 6.279 1.00 14.12 82 ALA B N 1
ATOM 2393 C CA . ALA B 1 90 ? -14.565 -7.367 7.311 1.00 15.14 82 ALA B CA 1
ATOM 2394 C C . ALA B 1 90 ? -15.961 -7.262 6.720 1.00 16.03 82 ALA B C 1
ATOM 2395 O O . ALA B 1 90 ? -16.217 -6.439 5.830 1.00 14.10 82 ALA B O 1
ATOM 2397 N N . ASP B 1 91 ? -16.880 -8.091 7.227 1.00 12.49 83 ASP B N 1
ATOM 2398 C CA . ASP B 1 91 ? -18.298 -7.935 6.907 1.00 12.69 83 ASP B CA 1
ATOM 2399 C C . ASP B 1 91 ? -18.993 -6.963 7.853 1.00 13.11 83 ASP B C 1
ATOM 2400 O O . ASP B 1 91 ? -19.945 -6.272 7.450 1.00 12.91 83 ASP B O 1
ATOM 2405 N N . VAL B 1 92 ? -18.533 -6.901 9.098 1.00 11.63 84 VAL B N 1
ATOM 2406 C CA . VAL B 1 92 ? -19.135 -6.091 10.152 1.00 10.91 84 VAL B CA 1
ATOM 2407 C C . VAL B 1 92 ? -18.018 -5.399 10.924 1.00 11.00 84 VAL B C 1
ATOM 2408 O O . VAL B 1 92 ? -17.003 -6.023 11.249 1.00 12.46 84 VAL B O 1
ATOM 2412 N N . LEU B 1 93 ? -18.196 -4.107 11.227 1.00 10.21 85 LEU B N 1
ATOM 2413 C CA . LEU B 1 93 ? -17.319 -3.383 12.131 1.00 10.02 85 LEU B CA 1
ATOM 2414 C C . LEU B 1 93 ? -18.170 -2.722 13.210 1.00 10.53 85 LEU B C 1
ATOM 2415 O O . LEU B 1 93 ? -19.145 -2.043 12.892 1.00 11.50 85 LEU B O 1
ATOM 2420 N N . VAL B 1 94 ? -17.814 -2.924 14.478 1.00 10.17 86 VAL B N 1
ATOM 2421 C CA . VAL B 1 94 ? -18.494 -2.301 15.615 1.00 10.38 86 VAL B CA 1
ATOM 2422 C C . VAL B 1 94 ? -17.452 -1.506 16.398 1.00 10.15 86 VAL B C 1
ATOM 2423 O O . VAL B 1 94 ? -16.465 -2.071 16.895 1.00 9.74 86 VAL B O 1
ATOM 2427 N N . ASN B 1 95 ? -17.663 -0.200 16.510 1.00 9.05 87 ASN B N 1
ATOM 2428 C CA . ASN B 1 95 ? -16.690 0.691 17.157 1.00 9.19 87 ASN B CA 1
ATOM 2429 C C . ASN B 1 95 ? -17.090 0.951 18.608 1.00 10.85 87 ASN B C 1
ATOM 2430 O O . ASN B 1 95 ? -17.804 1.912 18.900 1.00 11.05 87 ASN B O 1
ATOM 2435 N N . CYS B 1 96 ? -16.602 0.109 19.523 1.00 10.67 88 CYS B N 1
ATOM 2436 C CA . CYS B 1 96 ? -16.909 0.251 20.944 1.00 9.68 88 CYS B CA 1
ATOM 2437 C C . CYS B 1 96 ? -15.771 0.841 21.767 1.00 14.01 88 CYS B C 1
ATOM 2438 O O . CYS B 1 96 ? -16.012 1.245 22.910 1.00 20.41 88 CYS B O 1
ATOM 2441 N N . ALA B 1 97 ? -14.549 0.896 21.234 1.00 13.38 89 ALA B N 1
ATOM 2442 C CA . ALA B 1 97 ? -13.433 1.470 21.983 1.00 11.47 89 ALA B CA 1
ATOM 2443 C C . ALA B 1 97 ? -13.745 2.911 22.382 1.00 14.09 89 ALA B C 1
ATOM 2444 O O . ALA B 1 97 ? -14.153 3.730 21.551 1.00 13.18 89 ALA B O 1
ATOM 2446 N N . GLY B 1 98 ? -13.545 3.224 23.654 1.00 13.69 90 GLY B N 1
ATOM 2447 C CA . GLY B 1 98 ? -13.913 4.544 24.133 1.00 15.42 90 GLY B CA 1
ATOM 2448 C C . GLY B 1 98 ? -13.430 4.772 25.550 1.00 16.71 90 GLY B C 1
ATOM 2449 O O . GLY B 1 98 ? -13.079 3.837 26.278 1.00 16.95 90 GLY B O 1
ATOM 2450 N N . VAL B 1 99 ? -13.429 6.053 25.933 1.00 16.21 91 VAL B N 1
ATOM 2451 C CA . VAL B 1 99 ? -13.117 6.480 27.291 1.00 17.19 91 VAL B CA 1
ATOM 2452 C C . VAL B 1 99 ? -14.119 7.548 27.724 1.00 14.91 91 VAL B C 1
ATOM 2453 O O . VAL B 1 99 ? -14.707 8.257 26.903 1.00 17.74 91 VAL B O 1
ATOM 2457 N N . LEU B 1 100 ? -14.301 7.658 29.039 1.00 18.14 92 LEU B N 1
ATOM 2458 C CA . LEU B 1 100 ? -15.113 8.690 29.658 1.00 18.08 92 LEU B CA 1
ATOM 2459 C C . LEU B 1 100 ? -14.212 9.839 30.107 1.00 22.05 92 LEU B C 1
ATOM 2460 O O . LEU B 1 100 ? -13.008 9.857 29.839 1.00 28.77 92 LEU B O 1
ATOM 2465 N N . GLN B 1 101 ? -14.795 10.820 30.797 1.00 21.34 93 GLN B N 1
ATOM 2466 C CA . GLN B 1 101 ? -14.052 11.968 31.299 1.00 18.63 93 GLN B CA 1
ATOM 2467 C C . GLN B 1 101 ? -14.630 12.373 32.643 1.00 16.95 93 GLN B C 1
ATOM 2468 O O . GLN B 1 101 ? -15.779 12.058 32.965 1.00 19.45 93 GLN B O 1
ATOM 2474 N N . ARG B 1 102 ? -13.818 13.083 33.426 1.00 17.30 94 ARG B N 1
ATOM 2475 C CA . ARG B 1 102 ? -14.307 13.717 34.646 1.00 17.35 94 ARG B CA 1
ATOM 2476 C C . ARG B 1 102 ? -15.291 14.818 34.270 1.00 16.92 94 ARG B C 1
ATOM 2477 O O . ARG B 1 102 ? -15.096 15.518 33.275 1.00 16.05 94 ARG B O 1
ATOM 2485 N N . THR B 1 103 ? -16.351 14.979 35.070 1.00 19.43 95 THR B N 1
ATOM 2486 C CA . THR B 1 103 ? -17.482 15.846 34.698 1.00 20.85 95 THR B CA 1
ATOM 2487 C C . THR B 1 103 ? -17.264 17.297 35.143 1.00 19.31 95 THR B C 1
ATOM 2488 O O . THR B 1 103 ? -18.107 17.920 35.802 1.00 21.11 95 THR B O 1
ATOM 2492 N N . LEU B 1 104 ? -16.114 17.867 34.716 1.00 17.31 96 LEU B N 1
ATOM 2493 C CA . LEU B 1 104 ? -15.660 19.157 35.228 1.00 18.40 96 LEU B CA 1
ATOM 2494 C C . LEU B 1 104 ? -16.001 20.292 34.268 1.00 16.96 96 LEU B C 1
ATOM 2495 O O . LEU B 1 104 ? -16.002 20.117 33.044 1.00 16.13 96 LEU B O 1
ATOM 2500 N N . PRO B 1 105 ? -16.266 21.479 34.799 1.00 18.30 97 PRO B N 1
ATOM 2501 C CA . PRO B 1 105 ? -16.534 22.641 33.941 1.00 14.64 97 PRO B CA 1
ATOM 2502 C C . PRO B 1 105 ? -15.269 23.106 33.241 1.00 17.01 97 PRO B C 1
ATOM 2503 O O . PRO B 1 105 ? -14.158 22.733 33.634 1.00 15.60 97 PRO B O 1
ATOM 2507 N N . PRO B 1 106 ? -15.389 23.930 32.201 1.00 14.73 98 PRO B N 1
ATOM 2508 C CA . PRO B 1 106 ? -14.187 24.406 31.503 1.00 16.52 98 PRO B CA 1
ATOM 2509 C C . PRO B 1 106 ? -13.268 25.167 32.446 1.00 20.25 98 PRO B C 1
ATOM 2510 O O . PRO B 1 106 ? -13.710 25.940 33.299 1.00 19.36 98 PRO B O 1
ATOM 2514 N N . GLY B 1 107 ? -11.971 24.951 32.281 1.00 24.89 99 GLY B N 1
ATOM 2515 C CA . GLY B 1 107 ? -11.027 25.572 33.189 1.00 32.56 99 GLY B CA 1
ATOM 2516 C C . GLY B 1 107 ? -10.604 24.609 34.276 1.00 35.90 99 GLY B C 1
ATOM 2517 O O . GLY B 1 107 ? -9.406 24.421 34.514 1.00 44.03 99 GLY B O 1
ATOM 2518 N N . GLU B 1 108 ? -11.579 23.992 34.951 1.00 23.56 100 GLU B N 1
ATOM 2519 C CA . GLU B 1 108 ? -11.250 22.876 35.831 1.00 20.92 100 GLU B CA 1
ATOM 2520 C C . GLU B 1 108 ? -10.854 21.647 35.021 1.00 21.11 100 GLU B C 1
ATOM 2521 O O . GLU B 1 108 ? -9.933 20.913 35.400 1.00 22.92 100 GLU B O 1
ATOM 2527 N N . LEU B 1 109 ? -11.528 21.412 33.899 1.00 18.23 101 LEU B N 1
ATOM 2528 C CA . LEU B 1 109 ? -11.171 20.304 33.018 1.00 17.78 101 LEU B CA 1
ATOM 2529 C C . LEU B 1 109 ? -9.857 20.627 32.320 1.00 19.58 101 LEU B C 1
ATOM 2530 O O . LEU B 1 109 ? -9.742 21.662 31.654 1.00 20.59 101 LEU B O 1
ATOM 2535 N N . ALA B 1 110 ? -8.874 19.749 32.451 1.00 19.32 102 ALA B N 1
ATOM 2536 C CA . ALA B 1 110 ? -7.604 19.981 31.779 1.00 19.19 102 ALA B CA 1
ATOM 2537 C C . ALA B 1 110 ? -7.762 19.782 30.281 1.00 16.38 102 ALA B C 1
ATOM 2538 O O . ALA B 1 110 ? -8.461 18.869 29.828 1.00 17.83 102 ALA B O 1
ATOM 2540 N N . GLN B 1 111 ? -7.126 20.665 29.505 1.00 17.90 103 GLN B N 1
ATOM 2541 C CA . GLN B 1 111 ? -7.180 20.525 28.056 1.00 17.21 103 GLN B CA 1
ATOM 2542 C C . GLN B 1 111 ? -6.651 19.167 27.612 1.00 16.45 103 GLN B C 1
ATOM 2543 O O . GLN B 1 111 ? -7.149 18.600 26.637 1.00 14.82 103 GLN B O 1
ATOM 2549 N N . ARG B 1 112 ? -5.665 18.619 28.327 1.00 17.67 104 ARG B N 1
ATOM 2550 C CA . ARG B 1 112 ? -5.162 17.285 28.018 1.00 17.57 104 ARG B CA 1
ATOM 2551 C C . ARG B 1 112 ? -6.271 16.239 28.111 1.00 17.39 104 ARG B C 1
ATOM 2552 O O . ARG B 1 112 ? -6.358 15.334 27.266 1.00 17.81 104 ARG B O 1
ATOM 2554 N N . GLU B 1 113 ? -7.143 16.354 29.123 1.00 17.69 105 GLU B N 1
ATOM 2555 C CA . GLU B 1 113 ? -8.275 15.431 29.249 1.00 17.00 105 GLU B CA 1
ATOM 2556 C C . GLU B 1 113 ? -9.265 15.614 28.108 1.00 16.32 105 GLU B C 1
ATOM 2557 O O . GLU B 1 113 ? -9.812 14.640 27.592 1.00 14.99 105 GLU B O 1
ATOM 2563 N N . TRP B 1 114 ? -9.545 16.861 27.731 1.00 14.21 106 TRP B N 1
ATOM 2564 C CA . TRP B 1 114 ? -10.441 17.114 26.606 1.00 14.82 106 TRP B CA 1
ATOM 2565 C C . TRP B 1 114 ? -9.899 16.462 25.338 1.00 13.07 106 TRP B C 1
ATOM 2566 O O . TRP B 1 114 ? -10.634 15.775 24.604 1.00 12.88 106 TRP B O 1
ATOM 2577 N N . ASP B 1 115 ? -8.596 16.650 25.088 1.00 12.41 107 ASP B N 1
ATOM 2578 C CA . ASP B 1 115 ? -7.959 16.136 23.879 1.00 12.72 107 ASP B CA 1
ATOM 2579 C C . ASP B 1 115 ? -8.003 14.610 23.807 1.00 14.50 107 ASP B C 1
ATOM 2580 O O . ASP B 1 115 ? -8.227 14.052 22.727 1.00 14.87 107 ASP B O 1
ATOM 2585 N N . VAL B 1 116 ? -7.778 13.918 24.934 1.00 13.49 108 VAL B N 1
ATOM 2586 C CA . VAL B 1 116 ? -7.783 12.453 24.930 1.00 15.28 108 VAL B CA 1
ATOM 2587 C C . VAL B 1 116 ? -9.148 11.925 24.507 1.00 17.10 108 VAL B C 1
ATOM 2588 O O . VAL B 1 116 ? -9.260 10.998 23.688 1.00 13.92 108 VAL B O 1
ATOM 2592 N N . VAL B 1 117 ? -10.211 12.507 25.064 1.00 13.99 109 VAL B N 1
ATOM 2593 C CA . VAL B 1 117 ? -11.559 12.024 24.796 1.00 12.18 109 VAL B CA 1
ATOM 2594 C C . VAL B 1 117 ? -11.919 12.224 23.330 1.00 12.15 109 VAL B C 1
ATOM 2595 O O . VAL B 1 117 ? -12.470 11.325 22.680 1.00 13.04 109 VAL B O 1
ATOM 2599 N N . SER B 1 118 ? -11.598 13.398 22.780 1.00 13.40 110 SER B N 1
ATOM 2600 C CA . SER B 1 118 ? -11.835 13.629 21.362 1.00 12.52 110 SER B CA 1
ATOM 2601 C C . SER B 1 118 ? -11.007 12.686 20.506 1.00 12.01 110 SER B C 1
ATOM 2602 O O . SER B 1 118 ? -11.503 12.145 19.506 1.00 12.61 110 SER B O 1
ATOM 2605 N N . ARG B 1 119 ? -9.744 12.461 20.895 1.00 13.32 111 ARG B N 1
ATOM 2606 C CA . ARG B 1 119 ? -8.881 11.601 20.090 1.00 12.97 111 ARG B CA 1
ATOM 2607 C C . ARG B 1 119 ? -9.386 10.167 20.077 1.00 12.84 111 ARG B C 1
ATOM 2608 O O . ARG B 1 119 ? -9.391 9.525 19.022 1.00 13.75 111 ARG B O 1
ATOM 2616 N N . ILE B 1 120 ? -9.787 9.626 21.229 1.00 12.72 112 ILE B N 1
ATOM 2617 C CA . ILE B 1 120 ? -10.177 8.218 21.267 1.00 10.90 112 ILE B CA 1
ATOM 2618 C C . ILE B 1 120 ? -11.591 8.027 20.734 1.00 10.94 112 ILE B C 1
ATOM 2619 O O . ILE B 1 120 ? -11.846 7.153 19.893 1.00 12.55 112 ILE B O 1
ATOM 2624 N N . ASP B 1 121 ? -12.534 8.832 21.236 1.00 11.40 113 ASP B N 1
ATOM 2625 C CA . ASP B 1 121 ? -13.945 8.532 21.000 1.00 11.11 113 ASP B CA 1
ATOM 2626 C C . ASP B 1 121 ? -14.418 8.959 19.616 1.00 15.10 113 ASP B C 1
ATOM 2627 O O . ASP B 1 121 ? -15.222 8.247 19.004 1.00 17.27 113 ASP B O 1
ATOM 2632 N N . LEU B 1 122 ? -13.970 10.109 19.100 1.00 10.89 114 LEU B N 1
ATOM 2633 C CA . LEU B 1 122 ? -14.344 10.488 17.735 1.00 9.24 114 LEU B CA 1
ATOM 2634 C C . LEU B 1 122 ? -13.279 10.094 16.719 1.00 11.39 114 LEU B C 1
ATOM 2635 O O . LEU B 1 122 ? -13.559 9.310 15.810 1.00 10.78 114 LEU B O 1
ATOM 2640 N N . ARG B 1 123 ? -12.066 10.644 16.848 1.00 10.67 115 ARG B N 1
ATOM 2641 C CA . ARG B 1 123 ? -11.025 10.359 15.862 1.00 9.55 115 ARG B CA 1
ATOM 2642 C C . ARG B 1 123 ? -10.748 8.864 15.749 1.00 11.53 115 ARG B C 1
ATOM 2643 O O . ARG B 1 123 ? -10.566 8.346 14.640 1.00 11.84 115 ARG B O 1
ATOM 2651 N N . GLY B 1 124 ? -10.699 8.152 16.878 1.00 10.73 116 GLY B N 1
ATOM 2652 C CA . GLY B 1 124 ? -10.406 6.725 16.817 1.00 10.07 116 GLY B CA 1
ATOM 2653 C C . GLY B 1 124 ? -11.475 5.952 16.072 1.00 9.69 116 GLY B C 1
ATOM 2654 O O . GLY B 1 124 ? -11.177 5.004 15.351 1.00 11.27 116 GLY B O 1
ATOM 2655 N N . THR B 1 125 ? -12.744 6.333 16.251 1.00 9.73 117 THR B N 1
ATOM 2656 C CA . THR B 1 125 ? -13.803 5.734 15.443 1.00 10.64 117 THR B CA 1
ATOM 2657 C C . THR B 1 125 ? -13.636 6.082 13.961 1.00 9.67 117 THR B C 1
ATOM 2658 O O . THR B 1 125 ? -13.843 5.221 13.088 1.00 11.16 117 THR B O 1
ATOM 2662 N N . TYR B 1 126 ? -13.243 7.325 13.648 1.00 9.21 118 TYR B N 1
ATOM 2663 C CA . TYR B 1 126 ? -12.978 7.664 12.252 1.00 9.17 118 TYR B CA 1
ATOM 2664 C C . TYR B 1 126 ? -11.823 6.830 11.708 1.00 9.72 118 TYR B C 1
ATOM 2665 O O . TYR B 1 126 ? -11.905 6.287 10.598 1.00 10.23 118 TYR B O 1
ATOM 2674 N N . LEU B 1 127 ? -10.733 6.719 12.473 1.00 10.73 119 LEU B N 1
ATOM 2675 C CA . LEU B 1 127 ? -9.608 5.902 12.004 1.00 10.67 119 LEU B CA 1
ATOM 2676 C C . LEU B 1 127 ? -10.045 4.494 11.635 1.00 12.35 119 LEU B C 1
ATOM 2677 O O . LEU B 1 127 ? -9.586 3.943 10.628 1.00 12.41 119 LEU B O 1
ATOM 2682 N N . CYS B 1 128 ? -10.905 3.880 12.454 1.00 10.30 120 CYS B N 1
ATOM 2683 C CA . CYS B 1 128 ? -11.300 2.502 12.179 1.00 11.55 120 CYS B CA 1
ATOM 2684 C C . CYS B 1 128 ? -12.286 2.433 11.028 1.00 10.19 120 CYS B C 1
ATOM 2685 O O . CYS B 1 128 ? -12.243 1.492 10.229 1.00 12.24 120 CYS B O 1
ATOM 2688 N N . CYS B 1 129 ? -13.192 3.411 10.924 1.00 11.20 121 CYS B N 1
ATOM 2689 C CA . CYS B 1 129 ? -14.101 3.421 9.777 1.00 9.86 121 CYS B CA 1
ATOM 2690 C C . CYS B 1 129 ? -13.336 3.574 8.467 1.00 10.21 121 CYS B C 1
ATOM 2691 O O . CYS B 1 129 ? -13.648 2.902 7.479 1.00 11.72 121 CYS B O 1
ATOM 2694 N N . ALA B 1 130 ? -12.310 4.433 8.440 1.00 10.62 122 ALA B N 1
ATOM 2695 C CA . ALA B 1 130 ? -11.511 4.573 7.227 1.00 11.06 122 ALA B CA 1
ATOM 2696 C C . ALA B 1 130 ? -10.713 3.303 6.927 1.00 12.36 122 ALA B C 1
ATOM 2697 O O . ALA B 1 130 ? -10.671 2.852 5.775 1.00 16.25 122 ALA B O 1
ATOM 2699 N N . ALA B 1 131 ? -10.057 2.723 7.944 1.00 11.66 123 ALA B N 1
ATOM 2700 C CA . ALA B 1 131 ? -9.144 1.601 7.707 1.00 13.34 123 ALA B CA 1
ATOM 2701 C C . ALA B 1 131 ? -9.884 0.302 7.398 1.00 14.09 123 ALA B C 1
ATOM 2702 O O . ALA B 1 131 ? -9.498 -0.431 6.476 1.00 12.96 123 ALA B O 1
ATOM 2704 N N . PHE B 1 132 ? -10.938 -0.001 8.166 1.00 12.19 124 PHE B N 1
ATOM 2705 C CA . PHE B 1 132 ? -11.703 -1.228 7.968 1.00 11.72 124 PHE B CA 1
ATOM 2706 C C . PHE B 1 132 ? -12.873 -1.038 7.017 1.00 14.23 124 PHE B C 1
ATOM 2707 O O . PHE B 1 132 ? -13.272 -1.995 6.344 1.00 14.66 124 PHE B O 1
ATOM 2715 N N . GLY B 1 133 ? -13.435 0.170 6.948 1.00 11.55 125 GLY B N 1
ATOM 2716 C CA . GLY B 1 133 ? -14.636 0.403 6.167 1.00 11.47 125 GLY B CA 1
ATOM 2717 C C . GLY B 1 133 ? -14.405 0.768 4.714 1.00 12.51 125 GLY B C 1
ATOM 2718 O O . GLY B 1 133 ? -15.198 0.401 3.848 1.00 12.71 125 GLY B O 1
ATOM 2719 N N . ALA B 1 134 ? -13.327 1.483 4.395 1.00 13.14 126 ALA B N 1
ATOM 2720 C CA . ALA B 1 134 ? -13.083 1.739 2.981 1.00 14.70 126 ALA B CA 1
ATOM 2721 C C . ALA B 1 134 ? -12.946 0.448 2.189 1.00 14.44 126 ALA B C 1
ATOM 2722 O O . ALA B 1 134 ? -13.500 0.374 1.076 1.00 14.96 126 ALA B O 1
ATOM 2724 N N . PRO B 1 135 ? -12.267 -0.590 2.682 1.00 13.74 127 PRO B N 1
ATOM 2725 C CA . PRO B 1 135 ? -12.261 -1.848 1.926 1.00 13.95 127 PRO B CA 1
ATOM 2726 C C . PRO B 1 135 ? -13.637 -2.470 1.782 1.00 13.74 127 PRO B C 1
ATOM 2727 O O . PRO B 1 135 ? -13.896 -3.125 0.764 1.00 14.35 127 PRO B O 1
ATOM 2731 N N . MET B 1 136 ? -14.524 -2.302 2.768 1.00 13.00 128 MET B N 1
ATOM 2732 C CA . MET B 1 136 ? -15.903 -2.761 2.606 1.00 12.87 128 MET B CA 1
ATOM 2733 C C . MET B 1 136 ? -16.580 -2.057 1.441 1.00 14.47 128 MET B C 1
ATOM 2734 O O . MET B 1 136 ? -17.255 -2.692 0.620 1.00 13.81 128 MET B O 1
ATOM 2739 N N . ALA B 1 137 ? -16.448 -0.728 1.378 1.00 12.93 129 ALA B N 1
ATOM 2740 C CA . ALA B 1 137 ? -17.037 0.003 0.266 1.00 13.29 129 ALA B CA 1
ATOM 2741 C C . ALA B 1 137 ? -16.465 -0.480 -1.060 1.00 14.27 129 ALA B C 1
ATOM 2742 O O . ALA B 1 137 ? -17.205 -0.623 -2.043 1.00 14.79 129 ALA B O 1
ATOM 2744 N N . ASP B 1 138 ? -15.148 -0.751 -1.098 1.00 14.61 130 ASP B N 1
ATOM 2745 C CA A ASP B 1 138 ? -14.532 -1.258 -2.321 0.50 17.86 130 ASP B CA 1
ATOM 2746 C CA B ASP B 1 138 ? -14.523 -1.268 -2.316 0.50 17.94 130 ASP B CA 1
ATOM 2747 C C . ASP B 1 138 ? -15.142 -2.597 -2.726 1.00 16.68 130 ASP B C 1
ATOM 2748 O O . ASP B 1 138 ? -15.326 -2.872 -3.918 1.00 18.13 130 ASP B O 1
ATOM 2757 N N . ARG B 1 139 ? -15.452 -3.442 -1.753 1.00 15.53 131 ARG B N 1
ATOM 2758 C CA . ARG B 1 139 ? -16.010 -4.745 -2.062 1.00 17.31 131 ARG B CA 1
ATOM 2759 C C . ARG B 1 139 ? -17.524 -4.717 -2.219 1.00 15.79 131 ARG B C 1
ATOM 2760 O O . ARG B 1 139 ? -18.124 -5.761 -2.507 1.00 16.19 131 ARG B O 1
ATOM 2768 N N . ARG B 1 140 ? -18.150 -3.555 -2.014 1.00 14.40 132 ARG B N 1
ATOM 2769 C CA . ARG B 1 140 ? -19.581 -3.361 -2.227 1.00 17.18 132 ARG B CA 1
ATOM 2770 C C . ARG B 1 140 ? -20.439 -4.105 -1.207 1.00 14.63 132 ARG B C 1
ATOM 2771 O O . ARG B 1 140 ? -21.544 -4.530 -1.530 1.00 16.40 132 ARG B O 1
ATOM 2779 N N . ARG B 1 141 ? -19.952 -4.288 0.020 1.00 14.32 133 ARG B N 1
ATOM 2780 C CA . ARG B 1 141 ? -20.807 -4.858 1.053 1.00 17.11 133 ARG B CA 1
ATOM 2781 C C . ARG B 1 141 ? -20.218 -4.611 2.442 1.00 16.35 133 ARG B C 1
ATOM 2782 O O . ARG B 1 141 ? -19.003 -4.512 2.612 1.00 16.18 133 ARG B O 1
ATOM 2790 N N . GLY B 1 142 ? -21.089 -4.514 3.423 1.00 13.83 134 GLY B N 1
ATOM 2791 C CA . GLY B 1 142 ? -20.635 -4.381 4.793 1.00 13.14 134 GLY B CA 1
ATOM 2792 C C . GLY B 1 142 ? -21.669 -3.674 5.638 1.00 13.12 134 GLY B C 1
ATOM 2793 O O . GLY B 1 142 ? -22.594 -3.041 5.144 1.00 13.06 134 GLY B O 1
ATOM 2794 N N . SER B 1 143 ? -21.497 -3.782 6.954 1.00 10.91 135 SER B N 1
ATOM 2795 C CA . SER B 1 143 ? -22.354 -3.092 7.906 1.00 11.19 135 SER B CA 1
ATOM 2796 C C . SER B 1 143 ? -21.492 -2.594 9.052 1.00 10.93 135 SER B C 1
ATOM 2797 O O . SER B 1 143 ? -20.731 -3.367 9.642 1.00 11.62 135 SER B O 1
ATOM 2800 N N . ILE B 1 144 ? -21.586 -1.303 9.348 1.00 9.20 136 ILE B N 1
ATOM 2801 C CA . ILE B 1 144 ? -20.791 -0.666 10.390 1.00 8.90 136 ILE B CA 1
ATOM 2802 C C . ILE B 1 144 ? -21.743 -0.149 11.450 1.00 10.29 136 ILE B C 1
ATOM 2803 O O . ILE B 1 144 ? -22.742 0.498 11.114 1.00 10.32 136 ILE B O 1
ATOM 2808 N N . VAL B 1 145 ? -21.463 -0.460 12.720 1.00 8.82 137 VAL B N 1
ATOM 2809 C CA . VAL B 1 145 ? -22.222 0.112 13.836 1.00 9.96 137 VAL B CA 1
ATOM 2810 C C . VAL B 1 145 ? -21.265 0.860 14.758 1.00 10.07 137 VAL B C 1
ATOM 2811 O O . VAL B 1 145 ? -20.354 0.258 15.344 1.00 8.37 137 VAL B O 1
ATOM 2815 N N . ASN B 1 146 ? -21.496 2.150 14.925 1.00 8.46 138 ASN B N 1
ATOM 2816 C CA . ASN B 1 146 ? -20.715 2.954 15.857 1.00 8.08 138 ASN B CA 1
ATOM 2817 C C . ASN B 1 146 ? -21.449 3.047 17.186 1.00 9.58 138 ASN B C 1
ATOM 2818 O O . ASN B 1 146 ? -22.665 2.867 17.252 1.00 10.10 138 ASN B O 1
ATOM 2823 N N . ILE B 1 147 ? -20.705 3.329 18.252 1.00 11.55 139 ILE B N 1
ATOM 2824 C CA . ILE B 1 147 ? -21.301 3.528 19.572 1.00 8.90 139 ILE B CA 1
ATOM 2825 C C . ILE B 1 147 ? -21.181 5.004 19.884 1.00 11.03 139 ILE B C 1
ATOM 2826 O O . ILE B 1 147 ? -20.070 5.515 20.059 1.00 9.97 139 ILE B O 1
ATOM 2831 N N . ALA B 1 148 ? -22.310 5.695 19.954 1.00 8.54 140 ALA B N 1
ATOM 2832 C CA . ALA B 1 148 ? -22.344 7.082 20.393 1.00 9.07 140 ALA B CA 1
ATOM 2833 C C . ALA B 1 148 ? -22.717 7.114 21.878 1.00 7.93 140 ALA B C 1
ATOM 2834 O O . ALA B 1 148 ? -22.026 6.458 22.663 1.00 10.79 140 ALA B O 1
ATOM 2836 N N . SER B 1 149 ? -23.735 7.877 22.292 1.00 9.27 141 SER B N 1
ATOM 2837 C CA . SER B 1 149 ? -24.185 8.016 23.670 1.00 8.81 141 SER B CA 1
ATOM 2838 C C . SER B 1 149 ? -25.335 9.003 23.682 1.00 7.26 141 SER B C 1
ATOM 2839 O O . SER B 1 149 ? -25.364 9.924 22.857 1.00 9.74 141 SER B O 1
ATOM 2842 N N . VAL B 1 150 ? -26.263 8.832 24.627 1.00 8.23 142 VAL B N 1
ATOM 2843 C CA . VAL B 1 150 ? -27.246 9.879 24.879 1.00 9.77 142 VAL B CA 1
ATOM 2844 C C . VAL B 1 150 ? -26.568 11.189 25.238 1.00 10.12 142 VAL B C 1
ATOM 2845 O O . VAL B 1 150 ? -27.147 12.262 25.052 1.00 9.97 142 VAL B O 1
ATOM 2849 N N . ALA B 1 151 ? -25.330 11.132 25.740 1.00 8.23 143 ALA B N 1
ATOM 2850 C CA . ALA B 1 151 ? -24.632 12.365 26.082 1.00 8.95 143 ALA B CA 1
ATOM 2851 C C . ALA B 1 151 ? -24.255 13.174 24.852 1.00 11.60 143 ALA B C 1
ATOM 2852 O O . ALA B 1 151 ? -23.935 14.368 24.982 1.00 12.70 143 ALA B O 1
ATOM 2854 N N . GLY B 1 152 ? -24.269 12.561 23.683 1.00 9.50 144 GLY B N 1
ATOM 2855 C CA . GLY B 1 152 ? -24.099 13.266 22.434 1.00 11.13 144 GLY B CA 1
ATOM 2856 C C . GLY B 1 152 ? -25.369 13.857 21.878 1.00 11.25 144 GLY B C 1
ATOM 2857 O O . GLY B 1 152 ? -25.342 14.408 20.775 1.00 12.88 144 GLY B O 1
ATOM 2858 N N . MET B 1 153 ? -26.480 13.788 22.628 1.00 8.84 145 MET B N 1
ATOM 2859 C CA . MET B 1 153 ? -27.802 14.180 22.161 1.00 9.98 145 MET B CA 1
ATOM 2860 C C . MET B 1 153 ? -28.455 15.253 23.016 1.00 10.30 145 MET B C 1
ATOM 2861 O O . MET B 1 153 ? -29.442 15.864 22.572 1.00 12.04 145 MET B O 1
ATOM 2866 N N . ARG B 1 154 ? -27.958 15.473 24.224 1.00 9.00 146 ARG B N 1
ATOM 2867 C CA . ARG B 1 154 ? -28.528 16.428 25.162 1.00 10.53 146 ARG B CA 1
ATOM 2868 C C . ARG B 1 154 ? -27.402 17.068 25.958 1.00 11.49 146 ARG B C 1
ATOM 2869 O O . ARG B 1 154 ? -26.262 16.584 25.980 1.00 11.79 146 ARG B O 1
ATOM 2877 N N . SER B 1 155 ? -27.746 18.144 26.651 1.00 9.71 147 SER B N 1
ATOM 2878 C CA . SER B 1 155 ? -26.793 18.834 27.507 1.00 8.31 147 SER B CA 1
ATOM 2879 C C . SER B 1 155 ? -26.367 17.974 28.695 1.00 10.99 147 SER B C 1
ATOM 2880 O O . SER B 1 155 ? -27.108 17.127 29.184 1.00 13.14 147 SER B O 1
ATOM 2883 N N . GLY B 1 156 ? -25.172 18.245 29.196 1.00 8.89 148 GLY B N 1
ATOM 2884 C CA . GLY B 1 156 ? -24.675 17.590 30.388 1.00 10.64 148 GLY B CA 1
ATOM 2885 C C . GLY B 1 156 ? -23.300 18.150 30.670 1.00 9.82 148 GLY B C 1
ATOM 2886 O O . GLY B 1 156 ? -22.797 18.962 29.892 1.00 10.97 148 GLY B O 1
ATOM 2887 N N . PRO B 1 157 ? -22.664 17.757 31.789 1.00 10.88 149 PRO B N 1
ATOM 2888 C CA . PRO B 1 157 ? -21.373 18.330 32.197 1.00 11.10 149 PRO B CA 1
ATOM 2889 C C . PRO B 1 157 ? -20.179 17.639 31.541 1.00 15.49 149 PRO B C 1
ATOM 2890 O O . PRO B 1 157 ? -19.237 17.218 32.209 1.00 17.57 149 PRO B O 1
ATOM 2894 N N . LEU B 1 158 ? -20.246 17.475 30.223 1.00 12.79 150 LEU B N 1
ATOM 2895 C CA . LEU B 1 158 ? -19.361 16.593 29.487 1.00 12.17 150 LEU B CA 1
ATOM 2896 C C . LEU B 1 158 ? -18.894 17.345 28.237 1.00 10.36 150 LEU B C 1
ATOM 2897 O O . LEU B 1 158 ? -19.316 17.033 27.109 1.00 11.99 150 LEU B O 1
ATOM 2902 N N . HIS B 1 159 ? -18.013 18.336 28.438 1.00 11.77 151 HIS B N 1
ATOM 2903 C CA . HIS B 1 159 ? -17.703 19.271 27.357 1.00 11.77 151 HIS B CA 1
ATOM 2904 C C . HIS B 1 159 ? -16.776 18.697 26.308 1.00 13.20 151 HIS B C 1
ATOM 2905 O O . HIS B 1 159 ? -16.610 19.329 25.261 1.00 12.31 151 HIS B O 1
ATOM 2912 N N . ALA B 1 160 ? -16.172 17.534 26.558 1.00 11.23 152 ALA B N 1
ATOM 2913 C CA . ALA B 1 160 ? -15.446 16.812 25.518 1.00 11.59 152 ALA B CA 1
ATOM 2914 C C . ALA B 1 160 ? -16.239 15.618 25.013 1.00 12.78 152 ALA B C 1
ATOM 2915 O O . ALA B 1 160 ? -16.365 15.409 23.802 1.00 10.53 152 ALA B O 1
ATOM 2917 N N . TYR B 1 161 ? -16.797 14.842 25.941 1.00 11.74 153 TYR B N 1
ATOM 2918 C CA . TYR B 1 161 ? -17.441 13.588 25.590 1.00 11.16 153 TYR B CA 1
ATOM 2919 C C . TYR B 1 161 ? -18.744 13.827 24.830 1.00 11.30 153 TYR B C 1
ATOM 2920 O O . TYR B 1 161 ? -19.025 13.138 23.840 1.00 10.42 153 TYR B O 1
ATOM 2929 N N . GLY B 1 162 ? -19.550 14.808 25.255 1.00 9.43 154 GLY B N 1
ATOM 2930 C CA . GLY B 1 162 ? -20.752 15.152 24.522 1.00 8.26 154 GLY B CA 1
ATOM 2931 C C . GLY B 1 162 ? -20.448 15.497 23.072 1.00 8.91 154 GLY B C 1
ATOM 2932 O O . GLY B 1 162 ? -20.961 14.868 22.140 1.00 9.52 154 GLY B O 1
ATOM 2933 N N . PRO B 1 163 ? -19.580 16.486 22.849 1.00 9.66 155 PRO B N 1
ATOM 2934 C CA . PRO B 1 163 ? -19.237 16.842 21.463 1.00 8.54 155 PRO B CA 1
ATOM 2935 C C . PRO B 1 163 ? -18.662 15.694 20.660 1.00 10.21 155 PRO B C 1
ATOM 2936 O O . PRO B 1 163 ? -18.961 15.583 19.459 1.00 9.06 155 PRO B O 1
ATOM 2940 N N . ALA B 1 164 ? -17.845 14.831 21.279 1.00 8.67 156 ALA B N 1
ATOM 2941 C CA . ALA B 1 164 ? -17.245 13.722 20.537 1.00 8.66 156 ALA B CA 1
ATOM 2942 C C . ALA B 1 164 ? -18.310 12.734 20.115 1.00 10.85 156 ALA B C 1
ATOM 2943 O O . ALA B 1 164 ? -18.290 12.238 18.980 1.00 10.29 156 ALA B O 1
ATOM 2945 N N . LYS B 1 165 ? -19.252 12.438 21.024 1.00 10.50 157 LYS B N 1
ATOM 2946 C CA . LYS B 1 165 ? -20.319 11.499 20.708 1.00 10.33 157 LYS B CA 1
ATOM 2947 C C . LYS B 1 165 ? -21.321 12.084 19.720 1.00 9.11 157 LYS B C 1
ATOM 2948 O O . LYS B 1 165 ? -21.869 11.347 18.897 1.00 10.69 157 LYS B O 1
ATOM 2954 N N . ALA B 1 166 ? -21.577 13.398 19.774 1.00 8.64 158 ALA B N 1
ATOM 2955 C CA . ALA B 1 166 ? -22.353 14.028 18.715 1.00 8.64 158 ALA B CA 1
ATOM 2956 C C . ALA B 1 166 ? -21.604 13.935 17.394 1.00 7.96 158 ALA B C 1
ATOM 2957 O O . ALA B 1 166 ? -22.213 13.754 16.326 1.00 8.82 158 ALA B O 1
ATOM 2959 N N . GLY B 1 167 ? -20.271 14.010 17.458 1.00 8.14 159 GLY B N 1
ATOM 2960 C CA . GLY B 1 167 ? -19.469 13.802 16.263 1.00 10.54 159 GLY B CA 1
ATOM 2961 C C . GLY B 1 167 ? -19.664 12.415 15.676 1.00 9.86 159 GLY B C 1
ATOM 2962 O O . GLY B 1 167 ? -19.695 12.244 14.455 1.00 9.28 159 GLY B O 1
ATOM 2963 N N . VAL B 1 168 ? -19.820 11.416 16.537 1.00 8.83 160 VAL B N 1
ATOM 2964 C CA . VAL B 1 168 ? -20.003 10.050 16.060 1.00 8.91 160 VAL B CA 1
ATOM 2965 C C . VAL B 1 168 ? -21.362 9.912 15.389 1.00 8.38 160 VAL B C 1
ATOM 2966 O O . VAL B 1 168 ? -21.488 9.217 14.379 1.00 8.25 160 VAL B O 1
ATOM 2970 N N . ILE B 1 169 ? -22.396 10.564 15.935 1.00 10.31 161 ILE B N 1
ATOM 2971 C CA . ILE B 1 169 ? -23.708 10.506 15.309 1.00 9.75 161 ILE B CA 1
ATOM 2972 C C . ILE B 1 169 ? -23.644 11.120 13.913 1.00 6.36 161 ILE B C 1
ATOM 2973 O O . ILE B 1 169 ? -24.196 10.577 12.949 1.00 9.41 161 ILE B O 1
ATOM 2978 N N . SER B 1 170 ? -22.943 12.251 13.778 1.00 8.33 162 SER B N 1
ATOM 2979 C CA . SER B 1 170 ? -22.783 12.900 12.479 1.00 8.08 162 SER B CA 1
ATOM 2980 C C . SER B 1 170 ? -22.004 12.040 11.500 1.00 9.30 162 SER B C 1
ATOM 2981 O O . SER B 1 170 ? -22.431 11.862 10.347 1.00 9.40 162 SER B O 1
ATOM 2984 N N . LEU B 1 171 ? -20.832 11.546 11.933 1.00 9.49 163 LEU B N 1
ATOM 2985 C CA . LEU B 1 171 ? -19.991 10.698 11.088 1.00 9.35 163 LEU B CA 1
ATOM 2986 C C . LEU B 1 171 ? -20.758 9.472 10.615 1.00 8.46 163 LEU B C 1
ATOM 2987 O O . LEU B 1 171 ? -20.588 9.041 9.472 1.00 8.91 163 LEU B O 1
ATOM 2992 N N . THR B 1 172 ? -21.673 8.962 11.445 1.00 8.64 164 THR B N 1
ATOM 2993 C CA . THR B 1 172 ? -22.518 7.849 11.008 1.00 6.89 164 THR B CA 1
ATOM 2994 C C . THR B 1 172 ? -23.374 8.268 9.823 1.00 8.09 164 THR B C 1
ATOM 2995 O O . THR B 1 172 ? -23.475 7.539 8.830 1.00 9.08 164 THR B O 1
ATOM 2999 N N . GLU B 1 173 ? -23.951 9.468 9.893 1.00 8.98 165 GLU B N 1
ATOM 3000 C CA . GLU B 1 173 ? -24.745 9.982 8.789 1.00 7.13 165 GLU B CA 1
ATOM 3001 C C . GLU B 1 173 ? -23.892 10.275 7.554 1.00 7.50 165 GLU B C 1
ATOM 3002 O O . GLU B 1 173 ? -24.295 9.934 6.434 1.00 9.90 165 GLU B O 1
ATOM 3008 N N . THR B 1 174 ? -22.711 10.878 7.731 1.00 8.21 166 THR B N 1
ATOM 3009 C CA . THR B 1 174 ? -21.920 11.244 6.562 1.00 9.15 166 THR B CA 1
ATOM 3010 C C . THR B 1 174 ? -21.448 10.004 5.819 1.00 9.34 166 THR B C 1
ATOM 3011 O O . THR B 1 174 ? -21.557 9.925 4.592 1.00 8.76 166 THR B O 1
ATOM 3015 N N . LEU B 1 175 ? -20.948 9.028 6.557 1.00 8.20 167 LEU B N 1
ATOM 3016 C CA . LEU B 1 175 ? -20.512 7.774 5.948 1.00 9.71 167 LEU B CA 1
ATOM 3017 C C . LEU B 1 175 ? -21.677 7.002 5.340 1.00 8.46 167 LEU B C 1
ATOM 3018 O O . LEU B 1 175 ? -21.525 6.393 4.280 1.00 9.16 167 LEU B O 1
ATOM 3023 N N . ALA B 1 176 ? -22.827 6.979 6.007 1.00 8.07 168 ALA B N 1
ATOM 3024 C CA . ALA B 1 176 ? -23.979 6.325 5.403 1.00 8.19 168 ALA B CA 1
ATOM 3025 C C . ALA B 1 176 ? -24.267 6.891 4.022 1.00 8.63 168 ALA B C 1
ATOM 3026 O O . ALA B 1 176 ? -24.644 6.155 3.105 1.00 9.53 168 ALA B O 1
ATOM 3028 N N . GLY B 1 177 ? -24.086 8.189 3.844 1.00 9.97 169 GLY B N 1
ATOM 3029 C CA . GLY B 1 177 ? -24.334 8.728 2.526 1.00 10.79 169 GLY B CA 1
ATOM 3030 C C . GLY B 1 177 ? -23.209 8.440 1.557 1.00 9.71 169 GLY B C 1
ATOM 3031 O O . GLY B 1 177 ? -23.443 8.171 0.376 1.00 11.01 169 GLY B O 1
ATOM 3032 N N . GLU B 1 178 ? -21.975 8.483 2.039 1.00 9.64 170 GLU B N 1
ATOM 3033 C CA . GLU B 1 178 ? -20.862 8.254 1.130 1.00 11.05 170 GLU B CA 1
ATOM 3034 C C . GLU B 1 178 ? -20.898 6.829 0.595 1.00 10.46 170 GLU B C 1
ATOM 3035 O O . GLU B 1 178 ? -20.676 6.592 -0.601 1.00 11.96 170 GLU B O 1
ATOM 3041 N N . TRP B 1 179 ? -21.232 5.870 1.460 1.00 10.07 171 TRP B N 1
ATOM 3042 C CA . TRP B 1 179 ? -21.060 4.461 1.142 1.00 10.36 171 TRP B CA 1
ATOM 3043 C C . TRP B 1 179 ? -22.370 3.735 0.882 1.00 12.27 171 TRP B C 1
ATOM 3044 O O . TRP B 1 179 ? -22.344 2.563 0.479 1.00 12.56 171 TRP B O 1
ATOM 3055 N N . GLY B 1 180 ? -23.506 4.390 1.107 1.00 10.56 172 GLY B N 1
ATOM 3056 C CA . GLY B 1 180 ? -24.796 3.820 0.755 1.00 10.30 172 GLY B CA 1
ATOM 3057 C C . GLY B 1 180 ? -24.865 3.307 -0.677 1.00 11.96 172 GLY B C 1
ATOM 3058 O O . GLY B 1 180 ? -25.265 2.164 -0.930 1.00 12.29 172 GLY B O 1
ATOM 3059 N N . PRO B 1 181 ? -24.440 4.131 -1.644 1.00 11.90 173 PRO B N 1
ATOM 3060 C CA . PRO B 1 181 ? -24.438 3.674 -3.044 1.00 13.94 173 PRO B CA 1
ATOM 3061 C C . PRO B 1 181 ? -23.480 2.514 -3.311 1.00 13.69 173 PRO B C 1
ATOM 3062 O O . PRO B 1 181 ? -23.589 1.872 -4.367 1.00 18.14 173 PRO B O 1
ATOM 3066 N N . LYS B 1 182 ? -22.559 2.228 -2.391 1.00 12.60 174 LYS B N 1
ATOM 3067 C CA . LYS B 1 182 ? -21.678 1.071 -2.512 1.00 13.65 174 LYS B CA 1
ATOM 3068 C C . LYS B 1 182 ? -22.132 -0.090 -1.645 1.00 16.95 174 LYS B C 1
ATOM 3069 O O . LYS B 1 182 ? -21.380 -1.051 -1.468 1.00 21.70 174 LYS B O 1
ATOM 3075 N N . GLY B 1 183 ? -23.336 -0.018 -1.091 1.00 12.34 175 GLY B N 1
ATOM 3076 C CA . GLY B 1 183 ? -23.930 -1.156 -0.418 1.00 12.44 175 GLY B CA 1
ATOM 3077 C C . GLY B 1 183 ? -23.504 -1.357 1.016 1.00 15.64 175 GLY B C 1
ATOM 3078 O O . GLY B 1 183 ? -23.735 -2.441 1.560 1.00 19.16 175 GLY B O 1
ATOM 3079 N N . VAL B 1 184 ? -22.892 -0.363 1.647 1.00 11.92 176 VAL B N 1
ATOM 3080 C CA . VAL B 1 184 ? -22.459 -0.461 3.032 1.00 13.32 176 VAL B CA 1
ATOM 3081 C C . VAL B 1 184 ? -23.416 0.351 3.895 1.00 9.80 176 VAL B C 1
ATOM 3082 O O . VAL B 1 184 ? -23.625 1.547 3.656 1.00 11.41 176 VAL B O 1
ATOM 3086 N N . ARG B 1 185 ? -24.001 -0.287 4.898 1.00 10.73 177 ARG B N 1
ATOM 3087 C CA . ARG B 1 185 ? -24.871 0.396 5.837 1.00 10.24 177 ARG B CA 1
ATOM 3088 C C . ARG B 1 185 ? -24.033 0.865 7.008 1.00 13.70 177 ARG B C 1
ATOM 3089 O O . ARG B 1 185 ? -23.102 0.180 7.409 1.00 10.15 177 ARG B O 1
ATOM 3097 N N . VAL B 1 186 ? -24.321 2.065 7.507 1.00 10.53 178 VAL B N 1
ATOM 3098 C CA . VAL B 1 186 ? -23.623 2.640 8.657 1.00 8.87 178 VAL B CA 1
ATOM 3099 C C . VAL B 1 186 ? -24.694 3.170 9.603 1.00 7.46 178 VAL B C 1
ATOM 3100 O O . VAL B 1 186 ? -25.479 4.035 9.220 1.00 8.38 178 VAL B O 1
ATOM 3104 N N . ASN B 1 187 ? -24.690 2.691 10.845 1.00 7.33 179 ASN B N 1
ATOM 3105 C CA . ASN B 1 187 ? -25.659 3.089 11.863 1.00 7.04 179 ASN B CA 1
ATOM 3106 C C . ASN B 1 187 ? -24.926 3.277 13.179 1.00 9.07 179 ASN B C 1
ATOM 3107 O O . ASN B 1 187 ? -23.734 2.970 13.301 1.00 8.09 179 ASN B O 1
ATOM 3112 N N . CYS B 1 188 ? -25.647 3.807 14.166 1.00 7.59 180 CYS B N 1
ATOM 3113 C CA A CYS B 1 188 ? -25.108 4.129 15.477 0.33 6.55 180 CYS B CA 1
ATOM 3114 C CA B CYS B 1 188 ? -25.062 3.958 15.482 0.67 9.14 180 CYS B CA 1
ATOM 3115 C C . CYS B 1 188 ? -26.096 3.700 16.560 1.00 6.55 180 CYS B C 1
ATOM 3116 O O . CYS B 1 188 ? -27.314 3.806 16.347 1.00 6.93 180 CYS B O 1
ATOM 3121 N N . VAL B 1 189 ? -25.583 3.232 17.707 1.00 8.18 181 VAL B N 1
ATOM 3122 C CA . VAL B 1 189 ? -26.378 2.979 18.913 1.00 8.16 181 VAL B CA 1
ATOM 3123 C C . VAL B 1 189 ? -25.930 3.982 19.968 1.00 8.01 181 VAL B C 1
ATOM 3124 O O . VAL B 1 189 ? -24.728 4.180 20.153 1.00 8.36 181 VAL B O 1
ATOM 3128 N N . SER B 1 190 ? -26.884 4.672 20.606 1.00 7.53 182 SER B N 1
ATOM 3129 C CA . SER B 1 190 ? -26.545 5.617 21.669 1.00 6.49 182 SER B CA 1
ATOM 3130 C C . SER B 1 190 ? -26.945 5.039 23.011 1.00 7.36 182 SER B C 1
ATOM 3131 O O . SER B 1 190 ? -28.125 5.114 23.400 1.00 9.50 182 SER B O 1
ATOM 3134 N N . PRO B 1 191 ? -26.028 4.420 23.739 1.00 7.74 183 PRO B N 1
ATOM 3135 C CA . PRO B 1 191 ? -26.378 3.902 25.061 1.00 8.50 183 PRO B CA 1
ATOM 3136 C C . PRO B 1 191 ? -26.720 5.023 26.027 1.00 10.49 183 PRO B C 1
ATOM 3137 O O . PRO B 1 191 ? -26.153 6.120 25.984 1.00 9.07 183 PRO B O 1
ATOM 3141 N N . GLY B 1 192 ? -27.640 4.721 26.925 1.00 9.52 184 GLY B N 1
ATOM 3142 C CA . GLY B 1 192 ? -27.761 5.484 28.151 1.00 10.66 184 GLY B CA 1
ATOM 3143 C C . GLY B 1 192 ? -26.746 4.973 29.154 1.00 11.77 184 GLY B C 1
ATOM 3144 O O . GLY B 1 192 ? -25.686 4.429 28.786 1.00 13.98 184 GLY B O 1
ATOM 3145 N N . PHE B 1 193 ? -27.060 5.125 30.440 1.00 12.20 185 PHE B N 1
ATOM 3146 C CA . PHE B 1 193 ? -26.174 4.610 31.480 1.00 13.15 185 PHE B CA 1
ATOM 3147 C C . PHE B 1 193 ? -26.199 3.092 31.488 1.00 17.76 185 PHE B C 1
ATOM 3148 O O . PHE B 1 193 ? -27.239 2.480 31.740 1.00 16.40 185 PHE B O 1
ATOM 3156 N N . THR B 1 194 ? -25.054 2.491 31.174 1.00 15.95 186 THR B N 1
ATOM 3157 C CA . THR B 1 194 ? -24.942 1.062 30.910 1.00 17.39 186 THR B CA 1
ATOM 3158 C C . THR B 1 194 ? -23.948 0.467 31.895 1.00 19.20 186 THR B C 1
ATOM 3159 O O . THR B 1 194 ? -22.861 1.018 32.092 1.00 18.46 186 THR B O 1
ATOM 3163 N N . GLN B 1 195 ? -24.319 -0.665 32.491 1.00 18.07 187 GLN B N 1
ATOM 3164 C CA . GLN B 1 195 ? -23.528 -1.322 33.528 1.00 18.55 187 GLN B CA 1
ATOM 3165 C C . GLN B 1 195 ? -22.272 -1.923 32.902 1.00 23.37 187 GLN B C 1
ATOM 3166 O O . GLN B 1 195 ? -22.328 -2.966 32.248 1.00 24.90 187 GLN B O 1
ATOM 3172 N N . THR B 1 196 ? -21.124 -1.251 33.089 1.00 18.09 188 THR B N 1
ATOM 3173 C CA . THR B 1 196 ? -19.831 -1.712 32.592 1.00 21.86 188 THR B CA 1
ATOM 3174 C C . THR B 1 196 ? -18.800 -1.337 33.649 1.00 22.71 188 THR B C 1
ATOM 3175 O O . THR B 1 196 ? -19.125 -0.579 34.571 1.00 23.40 188 THR B O 1
ATOM 3179 N N . PRO B 1 197 ? -17.560 -1.837 33.562 1.00 22.03 189 PRO B N 1
ATOM 3180 C CA . PRO B 1 197 ? -16.520 -1.363 34.493 1.00 23.76 189 PRO B CA 1
ATOM 3181 C C . PRO B 1 197 ? -16.304 0.143 34.443 1.00 25.52 189 PRO B C 1
ATOM 3182 O O . PRO B 1 197 ? -15.940 0.743 35.465 1.00 27.29 189 PRO B O 1
ATOM 3186 N N . ALA B 1 198 ? -16.528 0.774 33.286 1.00 27.62 190 ALA B N 1
ATOM 3187 C CA . ALA B 1 198 ? -16.405 2.224 33.196 1.00 23.87 190 ALA B CA 1
ATOM 3188 C C . ALA B 1 198 ? -17.472 2.922 34.033 1.00 26.80 190 ALA B C 1
ATOM 3189 O O . ALA B 1 198 ? -17.184 3.914 34.714 1.00 27.51 190 ALA B O 1
ATOM 3191 N N . LEU B 1 199 ? -18.706 2.410 34.018 1.00 26.69 191 LEU B N 1
ATOM 3192 C CA . LEU B 1 199 ? -19.726 2.972 34.902 1.00 27.43 191 LEU B CA 1
ATOM 3193 C C . LEU B 1 199 ? -19.393 2.704 36.365 1.00 24.99 191 LEU B C 1
ATOM 3194 O O . LEU B 1 199 ? -19.620 3.562 37.227 1.00 25.79 191 LEU B O 1
ATOM 3199 N N . GLU B 1 200 ? -18.852 1.519 36.668 1.00 25.05 192 GLU B N 1
ATOM 3200 C CA . GLU B 1 200 ? -18.502 1.209 38.049 1.00 30.04 192 GLU B CA 1
ATOM 3201 C C . GLU B 1 200 ? -17.472 2.192 38.593 1.00 34.51 192 GLU B C 1
ATOM 3202 O O . GLU B 1 200 ? -17.519 2.562 39.772 1.00 34.02 192 GLU B O 1
ATOM 3208 N N . ARG B 1 201 ? -16.544 2.642 37.746 1.00 35.16 193 ARG B N 1
ATOM 3209 C CA . ARG B 1 201 ? -15.581 3.641 38.196 1.00 39.21 193 ARG B CA 1
ATOM 3210 C C . ARG B 1 201 ? -16.251 4.982 38.473 1.00 35.88 193 ARG B C 1
ATOM 3211 O O . ARG B 1 201 ? -15.790 5.738 39.336 1.00 32.72 193 ARG B O 1
ATOM 3219 N N . GLY B 1 202 ? -17.342 5.287 37.771 1.00 33.89 194 GLY B N 1
ATOM 3220 C CA . GLY B 1 202 ? -18.119 6.465 38.116 1.00 29.16 194 GLY B CA 1
ATOM 3221 C C . GLY B 1 202 ? -18.751 6.361 39.491 1.00 27.46 194 GLY B C 1
ATOM 3222 O O . GLY B 1 202 ? -18.867 7.358 40.208 1.00 28.09 194 GLY B O 1
ATOM 3223 N N . PHE B 1 203 ? -19.173 5.153 39.878 1.00 27.48 195 PHE B N 1
ATOM 3224 C CA . PHE B 1 203 ? -19.715 4.955 41.220 1.00 29.28 195 PHE B CA 1
ATOM 3225 C C . PHE B 1 203 ? -18.614 5.035 42.271 1.00 32.35 195 PHE B C 1
ATOM 3226 O O . PHE B 1 203 ? -18.773 5.696 43.304 1.00 35.00 195 PHE B O 1
ATOM 3234 N N . THR B 1 204 ? -17.489 4.355 42.025 1.00 32.27 196 THR B N 1
ATOM 3235 C CA . THR B 1 204 ? -16.419 4.301 43.017 1.00 33.49 196 THR B CA 1
ATOM 3236 C C . THR B 1 204 ? -15.834 5.685 43.281 1.00 36.11 196 THR B C 1
ATOM 3237 O O . THR B 1 204 ? -15.609 6.061 44.438 1.00 40.60 196 THR B O 1
ATOM 3239 N N . THR B 1 205 ? -15.581 6.458 42.221 1.00 38.90 197 THR B N 1
ATOM 3240 C CA . THR B 1 205 ? -15.105 7.826 42.392 1.00 40.32 197 THR B CA 1
ATOM 3241 C C . THR B 1 205 ? -16.199 8.768 42.873 1.00 42.24 197 THR B C 1
ATOM 3242 O O . THR B 1 205 ? -15.909 9.939 43.146 1.00 39.58 197 THR B O 1
ATOM 3246 N N . HIS B 1 206 ? -17.440 8.284 42.977 1.00 43.23 198 HIS B N 1
ATOM 3247 C CA . HIS B 1 206 ? -18.589 9.077 43.408 1.00 44.75 198 HIS B CA 1
ATOM 3248 C C . HIS B 1 206 ? -18.932 10.197 42.429 1.00 42.39 198 HIS B C 1
ATOM 3249 O O . HIS B 1 206 ? -19.512 11.216 42.811 1.00 45.03 198 HIS B O 1
ATOM 3256 N N . THR B 1 207 ? -18.572 10.005 41.157 1.00 35.65 199 THR B N 1
ATOM 3257 C CA . THR B 1 207 ? -19.049 10.887 40.098 1.00 32.44 199 THR B CA 1
ATOM 3258 C C . THR B 1 207 ? -20.522 10.638 39.798 1.00 30.46 199 THR B C 1
ATOM 3259 O O . THR B 1 207 ? -21.238 11.561 39.393 1.00 29.65 199 THR B O 1
ATOM 3263 N N . LEU B 1 208 ? -20.992 9.408 40.003 1.00 25.82 200 LEU B N 1
ATOM 3264 C CA . LEU B 1 208 ? -22.359 9.019 39.691 1.00 21.24 200 LEU B CA 1
ATOM 3265 C C . LEU B 1 208 ? -22.922 8.204 40.849 1.00 23.41 200 LEU B C 1
ATOM 3266 O O . LEU B 1 208 ? -22.176 7.602 41.629 1.00 25.14 200 LEU B O 1
ATOM 3271 N N . LYS B 1 209 ? -24.253 8.192 40.950 1.00 22.29 201 LYS B N 1
ATOM 3272 C CA . LYS B 1 209 ? -24.969 7.435 41.972 1.00 20.84 201 LYS B CA 1
ATOM 3273 C C . LYS B 1 209 ? -26.003 6.552 41.292 1.00 19.23 201 LYS B C 1
ATOM 3274 O O . LYS B 1 209 ? -26.845 7.047 40.540 1.00 18.62 201 LYS B O 1
ATOM 3276 N N . ALA B 1 210 ? -25.947 5.247 41.573 1.00 23.14 202 ALA B N 1
ATOM 3277 C CA . ALA B 1 210 ? -26.754 4.291 40.817 1.00 18.79 202 ALA B CA 1
ATOM 3278 C C . ALA B 1 210 ? -28.248 4.588 40.927 1.00 15.20 202 ALA B C 1
ATOM 3279 O O . ALA B 1 210 ? -28.966 4.533 39.926 1.00 15.91 202 ALA B O 1
ATOM 3281 N N . ASP B 1 211 ? -28.743 4.916 42.129 1.00 18.17 203 ASP B N 1
ATOM 3282 C CA . ASP B 1 211 ? -30.174 5.207 42.244 1.00 17.62 203 ASP B CA 1
ATOM 3283 C C . ASP B 1 211 ? -30.557 6.475 41.489 1.00 17.26 203 ASP B C 1
ATOM 3284 O O . ASP B 1 211 ? -31.687 6.587 40.998 1.00 18.60 203 ASP B O 1
ATOM 3289 N N . VAL B 1 212 ? -29.640 7.443 41.405 1.00 17.09 204 VAL B N 1
ATOM 3290 C CA . VAL B 1 212 ? -29.898 8.650 40.626 1.00 15.25 204 VAL B CA 1
ATOM 3291 C C . VAL B 1 212 ? -30.035 8.313 39.142 1.00 15.40 204 VAL B C 1
ATOM 3292 O O . VAL B 1 212 ? -30.889 8.869 38.440 1.00 16.62 204 VAL B O 1
ATOM 3296 N N . LEU B 1 213 ? -29.232 7.368 38.646 1.00 13.24 205 LEU B N 1
ATOM 3297 C CA . LEU B 1 213 ? -29.339 6.980 37.240 1.00 13.66 205 LEU B CA 1
ATOM 3298 C C . LEU B 1 213 ? -30.645 6.254 36.955 1.00 12.43 205 LEU B C 1
ATOM 3299 O O . LEU B 1 213 ? -31.273 6.487 35.919 1.00 14.17 205 LEU B O 1
ATOM 3304 N N . ARG B 1 214 ? -31.060 5.349 37.843 1.00 13.64 206 ARG B N 1
ATOM 3305 C CA . ARG B 1 214 ? -32.357 4.693 37.668 1.00 12.91 206 ARG B CA 1
ATOM 3306 C C . ARG B 1 214 ? -33.484 5.710 37.690 1.00 13.29 206 ARG B C 1
ATOM 3307 O O . ARG B 1 214 ? -34.385 5.675 36.840 1.00 15.26 206 ARG B O 1
ATOM 3315 N N . ASP B 1 215 ? -33.445 6.637 38.650 1.00 14.26 207 ASP B N 1
ATOM 3316 C CA . ASP B 1 215 ? -34.515 7.627 38.734 1.00 15.19 207 ASP B CA 1
ATOM 3317 C C . ASP B 1 215 ? -34.588 8.501 37.492 1.00 16.18 207 ASP B C 1
ATOM 3318 O O . ASP B 1 215 ? -35.662 9.013 37.169 1.00 15.19 207 ASP B O 1
ATOM 3323 N N . ALA B 1 216 ? -33.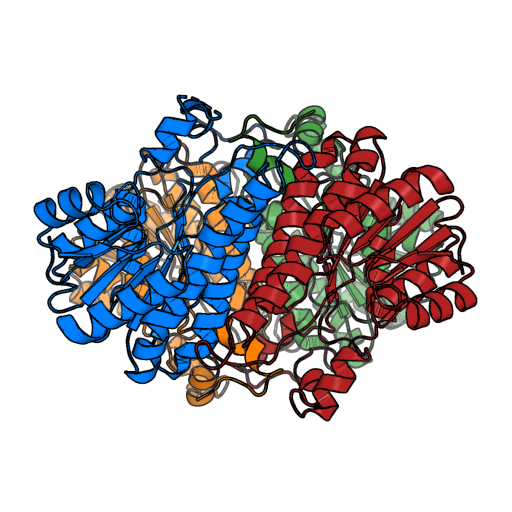478 8.667 36.776 1.00 12.28 208 ALA B N 1
ATOM 3324 C CA . ALA B 1 216 ? -33.406 9.524 35.602 1.00 10.75 208 ALA B CA 1
ATOM 3325 C C . ALA B 1 216 ? -33.882 8.844 34.328 1.00 11.55 208 ALA B C 1
ATOM 3326 O O . ALA B 1 216 ? -33.811 9.462 33.266 1.00 13.18 208 ALA B O 1
ATOM 3328 N N . ALA B 1 217 ? -34.350 7.596 34.410 1.00 11.62 209 ALA B N 1
ATOM 3329 C CA . ALA B 1 217 ? -34.807 6.827 33.259 1.00 9.26 209 ALA B CA 1
ATOM 3330 C C . ALA B 1 217 ? -36.275 6.474 33.449 1.00 10.95 209 ALA B C 1
ATOM 3331 O O . ALA B 1 217 ? -36.688 6.044 34.536 1.00 11.41 209 ALA B O 1
ATOM 3333 N N . ALA B 1 218 ? -37.043 6.592 32.369 1.00 9.47 210 ALA B N 1
ATOM 3334 C CA . ALA B 1 218 ? -38.477 6.312 32.457 1.00 10.52 210 ALA B CA 1
ATOM 3335 C C . ALA B 1 218 ? -38.775 4.876 32.893 1.00 10.02 210 ALA B C 1
ATOM 3336 O O . ALA B 1 218 ? -39.780 4.639 33.575 1.00 12.70 210 ALA B O 1
ATOM 3338 N N . LEU B 1 219 ? -37.950 3.899 32.484 1.00 11.03 211 LEU B N 1
ATOM 3339 C CA . LEU B 1 219 ? -38.133 2.514 32.939 1.00 9.43 211 LEU B CA 1
ATOM 3340 C C . LEU B 1 219 ? -37.514 2.211 34.295 1.00 14.07 211 LEU B C 1
ATOM 3341 O O . LEU B 1 219 ? -37.706 1.098 34.799 1.00 15.75 211 LEU B O 1
ATOM 3346 N N . GLY B 1 220 ? -36.762 3.142 34.878 1.00 12.03 212 GLY B N 1
ATOM 3347 C CA . GLY B 1 220 ? -36.234 2.912 36.211 1.00 10.89 212 GLY B CA 1
ATOM 3348 C C . GLY B 1 220 ? -35.099 1.917 36.301 1.00 13.93 212 GLY B C 1
ATOM 3349 O O . GLY B 1 220 ? -34.900 1.327 37.364 1.00 15.52 212 GLY B O 1
ATOM 3350 N N . HIS B 1 221 ? -34.337 1.736 35.222 1.00 13.26 213 HIS B N 1
ATOM 3351 C CA . HIS B 1 221 ? -33.259 0.761 35.165 1.00 16.74 213 HIS B CA 1
ATOM 3352 C C . HIS B 1 221 ? -31.989 1.408 34.631 1.00 12.84 213 HIS B C 1
ATOM 3353 O O . HIS B 1 221 ? -32.027 2.395 33.894 1.00 13.70 213 HIS B O 1
ATOM 3360 N N . ILE B 1 222 ? -30.871 0.808 34.984 1.00 13.30 214 ILE B N 1
ATOM 3361 C CA . ILE B 1 222 ? -29.600 0.977 34.293 1.00 14.88 214 ILE B CA 1
ATOM 3362 C C . ILE B 1 222 ? -29.532 -0.073 33.190 1.00 13.52 214 ILE B C 1
ATOM 3363 O O . ILE B 1 222 ? -29.897 -1.234 33.406 1.00 18.81 214 ILE B O 1
ATOM 3368 N N . VAL B 1 223 ? -29.095 0.343 31.998 1.00 12.62 215 VAL B N 1
ATOM 3369 C CA . VAL B 1 223 ? -29.071 -0.541 30.832 1.00 12.43 215 VAL B CA 1
ATOM 3370 C C . VAL B 1 223 ? -27.956 -1.565 30.997 1.00 12.68 215 VAL B C 1
ATOM 3371 O O . VAL B 1 223 ? -26.876 -1.264 31.515 1.00 14.54 215 VAL B O 1
ATOM 3375 N N . SER B 1 224 ? -28.208 -2.794 30.588 1.00 12.91 216 SER B N 1
ATOM 3376 C CA . SER B 1 224 ? -27.127 -3.764 30.639 1.00 12.84 216 SER B CA 1
ATOM 3377 C C . SER B 1 224 ? -26.349 -3.777 29.331 1.00 11.62 216 SER B C 1
ATOM 3378 O O . SER B 1 224 ? -26.858 -3.370 28.277 1.00 12.70 216 SER B O 1
ATOM 3381 N N . ALA B 1 225 ? -25.084 -4.219 29.423 1.00 14.01 217 ALA B N 1
ATOM 3382 C CA . ALA B 1 225 ? -24.235 -4.311 28.236 1.00 12.34 217 ALA B CA 1
ATOM 3383 C C . ALA B 1 225 ? -24.860 -5.229 27.189 1.00 11.28 217 ALA B C 1
ATOM 3384 O O . ALA B 1 225 ? -24.809 -4.941 25.986 1.00 11.34 217 ALA B O 1
ATOM 3386 N N . ASN B 1 226 ? -25.516 -6.304 27.637 1.00 13.12 218 ASN B N 1
ATOM 3387 C CA . ASN B 1 226 ? -26.196 -7.197 26.703 1.00 12.08 218 ASN B CA 1
ATOM 3388 C C . ASN B 1 226 ? -27.331 -6.491 25.967 1.00 13.08 218 ASN B C 1
ATOM 3389 O O . ASN B 1 226 ? -27.598 -6.800 24.802 1.00 12.86 218 ASN B O 1
ATOM 3394 N N . GLU B 1 227 ? -28.035 -5.573 26.639 1.00 11.44 219 GLU B N 1
ATOM 3395 C CA . GLU B 1 227 ? -29.132 -4.866 25.988 1.00 11.33 219 GLU B CA 1
ATOM 3396 C C . GLU B 1 227 ? -28.606 -3.971 24.871 1.00 10.09 219 GLU B C 1
ATOM 3397 O O . GLU B 1 227 ? -29.224 -3.866 23.794 1.00 12.58 219 GLU B O 1
ATOM 3403 N N . ILE B 1 228 ? -27.451 -3.335 25.100 1.00 10.89 220 ILE B N 1
ATOM 3404 C CA . ILE B 1 228 ? -26.787 -2.602 24.025 1.00 11.70 220 ILE B CA 1
ATOM 3405 C C . ILE B 1 228 ? -26.410 -3.554 22.897 1.00 10.53 220 ILE B C 1
ATOM 3406 O O . ILE B 1 228 ? -26.595 -3.242 21.715 1.00 11.04 220 ILE B O 1
ATOM 3411 N N . ALA B 1 229 ? -25.870 -4.727 23.245 1.00 10.03 221 ALA B N 1
ATOM 3412 C CA . ALA B 1 229 ? -25.413 -5.646 22.201 1.00 9.70 221 ALA B CA 1
ATOM 3413 C C . ALA B 1 229 ? -26.572 -6.112 21.322 1.00 13.23 221 ALA B C 1
ATOM 3414 O O . ALA B 1 229 ? -26.405 -6.288 20.105 1.00 11.01 221 ALA B O 1
ATOM 3416 N N . GLU B 1 230 ? -27.764 -6.295 21.907 1.00 10.29 222 GLU B N 1
ATOM 3417 C CA . GLU B 1 230 ? -28.907 -6.710 21.099 1.00 10.19 222 GLU B CA 1
ATOM 3418 C C . GLU B 1 230 ? -29.215 -5.683 20.014 1.00 9.45 222 GLU B C 1
ATOM 3419 O O . GLU B 1 230 ? -29.511 -6.049 18.873 1.00 10.70 222 GLU B O 1
ATOM 3425 N N . ALA B 1 231 ? -29.109 -4.390 20.338 1.00 9.52 223 ALA B N 1
ATOM 3426 C CA . ALA B 1 231 ? -29.394 -3.373 19.336 1.00 8.60 223 ALA B CA 1
ATOM 3427 C C . ALA B 1 231 ? -28.292 -3.324 18.284 1.00 9.58 223 ALA B C 1
ATOM 3428 O O . ALA B 1 231 ? -28.562 -3.128 17.094 1.00 11.47 223 ALA B O 1
ATOM 3430 N N . VAL B 1 232 ? -27.044 -3.450 18.713 1.00 9.66 224 VAL B N 1
ATOM 3431 C CA . VAL B 1 232 ? -25.922 -3.503 17.778 1.00 12.19 224 VAL B CA 1
ATOM 3432 C C . VAL B 1 232 ? -26.078 -4.671 16.819 1.00 9.46 224 VAL B C 1
ATOM 3433 O O . VAL B 1 232 ? -25.896 -4.529 15.597 1.00 12.27 224 VAL B O 1
ATOM 3437 N N . VAL B 1 233 ? -26.425 -5.840 17.356 1.00 9.48 225 VAL B N 1
ATOM 3438 C CA . VAL B 1 233 ? -26.529 -7.024 16.516 1.00 9.37 225 VAL B CA 1
ATOM 3439 C C . VAL B 1 233 ? -27.695 -6.915 15.547 1.00 10.10 225 VAL B C 1
ATOM 3440 O O . VAL B 1 233 ? -27.561 -7.272 14.371 1.00 9.79 225 VAL B O 1
ATOM 3444 N N . PHE B 1 234 ? -28.837 -6.387 16.005 1.00 8.58 226 PHE B N 1
ATOM 3445 C CA . PHE B 1 234 ? -29.945 -6.138 15.091 1.00 8.84 226 PHE B CA 1
ATOM 3446 C C . PHE B 1 234 ? -29.510 -5.275 13.904 1.00 8.40 226 PHE B C 1
ATOM 3447 O O . PHE B 1 234 ? -29.712 -5.653 12.735 1.00 8.87 226 PHE B O 1
ATOM 3455 N N . LEU B 1 235 ? -28.872 -4.128 14.189 1.00 8.89 227 LEU B N 1
ATOM 3456 C CA . LEU B 1 235 ? -28.459 -3.203 13.123 1.00 9.32 227 LEU B CA 1
ATOM 3457 C C . LEU B 1 235 ? -27.377 -3.797 12.228 1.00 11.36 227 LEU B C 1
ATOM 3458 O O . LEU B 1 235 ? -27.328 -3.504 11.021 1.00 11.14 227 LEU B O 1
ATOM 3463 N N . ALA B 1 236 ? -26.469 -4.586 12.801 1.00 9.64 228 ALA B N 1
ATOM 3464 C CA . ALA B 1 236 ? -25.408 -5.216 12.020 1.00 11.21 228 ALA B CA 1
ATOM 3465 C C . ALA B 1 236 ? -25.931 -6.306 11.090 1.00 9.76 228 ALA B C 1
ATOM 3466 O O . ALA B 1 236 ? -25.292 -6.594 10.070 1.00 12.49 228 ALA B O 1
ATOM 3468 N N . SER B 1 237 ? -27.095 -6.888 11.393 1.00 10.74 229 SER B N 1
ATOM 3469 C CA . SER B 1 237 ? -27.631 -8.065 10.726 1.00 10.73 229 SER B CA 1
ATOM 3470 C C . SER B 1 237 ? -28.495 -7.705 9.523 1.00 12.75 229 SER B C 1
ATOM 3471 O O . SER B 1 237 ? -28.950 -6.568 9.352 1.00 11.73 229 SER B O 1
ATOM 3474 N N . GLU B 1 238 ? -28.770 -8.728 8.708 1.00 12.74 230 GLU B N 1
ATOM 3475 C CA . GLU B 1 238 ? -29.676 -8.570 7.578 1.00 14.59 230 GLU B CA 1
ATOM 3476 C C . GLU B 1 238 ? -31.119 -8.283 7.990 1.00 14.49 230 GLU B C 1
ATOM 3477 O O . GLU B 1 238 ? -31.915 -7.912 7.127 1.00 15.15 230 GLU B O 1
ATOM 3479 N N . ARG B 1 239 ? -31.486 -8.444 9.267 1.00 13.61 231 ARG B N 1
ATOM 3480 C CA . ARG B 1 239 ? -32.825 -8.048 9.686 1.00 11.60 231 ARG B CA 1
ATOM 3481 C C . ARG B 1 239 ? -33.000 -6.542 9.579 1.00 11.57 231 ARG B C 1
ATOM 3482 O O . ARG B 1 239 ? -34.134 -6.051 9.554 1.00 14.89 231 ARG B O 1
ATOM 3490 N N . ALA B 1 240 ? -31.893 -5.804 9.480 1.00 10.02 232 ALA B N 1
ATOM 3491 C CA . ALA B 1 240 ? -31.893 -4.354 9.325 1.00 11.61 232 ALA B CA 1
ATOM 3492 C C . ALA B 1 240 ? -31.426 -3.920 7.930 1.00 9.13 232 ALA B C 1
ATOM 3493 O O . ALA B 1 240 ? -30.825 -2.862 7.780 1.00 9.09 232 ALA B O 1
ATOM 3495 N N . SER B 1 241 ? -31.712 -4.724 6.889 1.00 9.82 233 SER B N 1
ATOM 3496 C CA . SER B 1 241 ? -31.165 -4.505 5.556 1.00 11.09 233 SER B CA 1
ATOM 3497 C C . SER B 1 241 ? -31.604 -3.192 4.914 1.00 12.70 233 SER B C 1
ATOM 3498 O O . SER B 1 241 ? -30.958 -2.744 3.954 1.00 14.32 233 SER B O 1
ATOM 3501 N N . ALA B 1 242 ? -32.680 -2.574 5.396 1.00 9.95 234 ALA B N 1
ATOM 3502 C CA . ALA B 1 242 ? -33.099 -1.270 4.886 1.00 10.70 234 ALA B CA 1
ATOM 3503 C C . ALA B 1 242 ? -32.774 -0.120 5.816 1.00 12.23 234 ALA B C 1
ATOM 3504 O O . ALA B 1 242 ? -33.257 0.994 5.580 1.00 12.92 234 ALA B O 1
ATOM 3506 N N . ILE B 1 243 ? -32.020 -0.355 6.886 1.00 9.95 235 ILE B N 1
ATOM 3507 C CA . ILE B 1 243 ? -31.730 0.687 7.874 1.00 8.52 235 ILE B CA 1
ATOM 3508 C C . ILE B 1 243 ? -30.316 1.194 7.673 1.00 9.14 235 ILE B C 1
ATOM 3509 O O . ILE B 1 243 ? -29.348 0.435 7.793 1.00 9.22 235 ILE B O 1
ATOM 3514 N N . THR B 1 244 ? -30.189 2.485 7.388 1.00 8.31 236 THR B N 1
ATOM 3515 C CA . THR B 1 244 ? -28.870 3.085 7.363 1.00 8.43 236 THR B CA 1
ATOM 3516 C C . THR B 1 244 ? -28.962 4.535 7.793 1.00 8.91 236 THR B C 1
ATOM 3517 O O . THR B 1 244 ? -29.983 5.182 7.586 1.00 10.35 236 THR B O 1
ATOM 3521 N N . GLY B 1 245 ? -27.871 5.037 8.369 1.00 8.26 237 GLY B N 1
ATOM 3522 C CA . GLY B 1 245 ? -27.808 6.429 8.765 1.00 8.27 237 GLY B CA 1
ATOM 3523 C C . GLY B 1 245 ? -28.601 6.761 10.000 1.00 7.70 237 GLY B C 1
ATOM 3524 O O . GLY B 1 245 ? -28.873 7.950 10.247 1.00 8.94 237 GLY B O 1
ATOM 3525 N N . VAL B 1 246 ? -28.933 5.781 10.826 1.00 7.53 238 VAL B N 1
ATOM 3526 C CA . VAL B 1 246 ? -29.776 6.038 11.979 1.00 7.37 238 VAL B CA 1
ATOM 3527 C C . VAL B 1 246 ? -28.978 5.961 13.267 1.00 9.55 238 VAL B C 1
ATOM 3528 O O . VAL B 1 246 ? -27.945 5.303 13.359 1.00 9.77 238 VAL B O 1
ATOM 3532 N N . ASN B 1 247 ? -29.491 6.657 14.283 1.00 8.31 239 ASN B N 1
ATOM 3533 C CA . ASN B 1 247 ? -28.999 6.604 15.652 1.00 8.04 239 ASN B CA 1
ATOM 3534 C C . ASN B 1 247 ? -30.106 6.007 16.514 1.00 8.49 239 ASN B C 1
ATOM 3535 O O . ASN B 1 247 ? -31.175 6.620 16.673 1.00 10.72 239 ASN B O 1
ATOM 3540 N N . LEU B 1 248 ? -29.844 4.819 17.085 1.00 8.32 240 LEU B N 1
ATOM 3541 C CA . LEU B 1 248 ? -30.807 4.106 17.910 1.00 8.48 240 LEU B CA 1
ATOM 3542 C C . LEU B 1 248 ? -30.487 4.251 19.387 1.00 7.89 240 LEU B C 1
ATOM 3543 O O . LEU B 1 248 ? -29.509 3.644 19.865 1.00 9.26 240 LEU B O 1
ATOM 3548 N N . PRO B 1 249 ? -31.264 5.023 20.162 1.00 8.40 241 PRO B N 1
ATOM 3549 C CA . PRO B 1 249 ? -30.968 5.132 21.593 1.00 8.64 241 PRO B CA 1
ATOM 3550 C C . PRO B 1 249 ? -31.439 3.909 22.354 1.00 7.92 241 PRO B C 1
ATOM 3551 O O . PRO B 1 249 ? -32.540 3.417 22.139 1.00 10.60 241 PRO B O 1
ATOM 3555 N N . VAL B 1 250 ? -30.581 3.425 23.247 1.00 9.61 242 VAL B N 1
ATOM 3556 C CA . VAL B 1 250 ? -30.885 2.266 24.086 1.00 8.77 242 VAL B CA 1
ATOM 3557 C C . VAL B 1 250 ? -30.564 2.725 25.505 1.00 8.36 242 VAL B C 1
ATOM 3558 O O . VAL B 1 250 ? -29.424 2.626 25.974 1.00 9.18 242 VAL B O 1
ATOM 3562 N N . ASP B 1 251 ? -31.548 3.296 26.171 1.00 7.05 243 ASP B N 1
ATOM 3563 C CA . ASP B 1 251 ? -31.256 4.148 27.316 1.00 7.08 243 ASP B CA 1
ATOM 3564 C C . ASP B 1 251 ? -32.262 4.006 28.444 1.00 8.89 243 ASP B C 1
ATOM 3565 O O . ASP B 1 251 ? -32.230 4.824 29.372 1.00 9.19 243 ASP B O 1
ATOM 3570 N N . ALA B 1 252 ? -33.145 3.005 28.403 1.00 8.28 244 ALA B N 1
ATOM 3571 C CA . ALA B 1 252 ? -34.171 2.811 29.423 1.00 8.20 244 ALA B CA 1
ATOM 3572 C C . ALA B 1 252 ? -35.068 4.037 29.591 1.00 8.95 244 ALA B C 1
ATOM 3573 O O . ALA B 1 252 ? -35.726 4.188 30.642 1.00 10.76 244 ALA B O 1
ATOM 3575 N N . GLY B 1 253 ? -35.127 4.898 28.572 1.00 8.54 245 GLY B N 1
ATOM 3576 C CA . GLY B 1 253 ? -35.966 6.085 28.670 1.00 9.12 245 GLY B CA 1
ATOM 3577 C C . GLY B 1 253 ? -35.349 7.272 29.382 1.00 10.40 245 GLY B C 1
ATOM 3578 O O . GLY B 1 253 ? -36.084 8.136 29.854 1.00 10.08 245 GLY B O 1
ATOM 3579 N N . TYR B 1 254 ? -34.020 7.343 29.478 1.00 7.70 246 TYR B N 1
ATOM 3580 C CA . TYR B 1 254 ? -33.363 8.552 29.975 1.00 7.91 246 TYR B CA 1
ATOM 3581 C C . TYR B 1 254 ? -33.773 9.794 29.180 1.00 11.05 246 TYR B C 1
ATOM 3582 O O . TYR B 1 254 ? -34.091 10.837 29.774 1.00 10.57 246 TYR B O 1
ATOM 3591 N N . LEU B 1 255 ? -33.769 9.709 27.836 1.00 10.18 247 LEU B N 1
ATOM 3592 C CA . LEU B 1 255 ? -34.087 10.889 27.022 1.00 8.36 247 LEU B CA 1
ATOM 3593 C C . LEU B 1 255 ? -35.518 11.358 27.244 1.00 10.20 247 LEU B C 1
ATOM 3594 O O . LEU B 1 255 ? -35.824 12.539 27.027 1.00 11.16 247 LEU B O 1
ATOM 3599 N N . ILE B 1 256 ? -36.397 10.452 27.667 1.00 8.53 248 ILE B N 1
ATOM 3600 C CA . ILE B 1 256 ? -37.819 10.743 27.886 1.00 10.15 248 ILE B CA 1
ATOM 3601 C C . ILE B 1 256 ? -38.053 11.423 29.230 1.00 10.92 248 ILE B C 1
ATOM 3602 O O . ILE B 1 256 ? -38.958 12.247 29.372 1.00 10.14 248 ILE B O 1
ATOM 3607 N N . ALA B 1 257 ? -37.296 11.033 30.257 1.00 10.12 249 ALA B N 1
ATOM 3608 C CA . ALA B 1 257 ? -37.702 11.344 31.625 1.00 11.36 249 ALA B CA 1
ATOM 3609 C C . ALA B 1 257 ? -37.399 12.770 32.040 1.00 11.68 249 ALA B C 1
ATOM 3610 O O . ALA B 1 257 ? -38.151 13.339 32.839 1.00 11.59 249 ALA B O 1
ATOM 3612 N N . GLY B 1 258 ? -36.332 13.369 31.499 1.00 13.82 250 GLY B N 1
ATOM 3613 C CA . GLY B 1 258 ? -35.874 14.655 32.008 1.00 17.19 250 GLY B CA 1
ATOM 3614 C C . GLY B 1 258 ? -36.896 15.772 31.907 1.00 15.78 250 GLY B C 1
ATOM 3615 O O . GLY B 1 258 ? -36.934 16.660 32.767 1.00 16.06 250 GLY B O 1
ATOM 3616 N N . SER B 1 259 ? -37.735 15.746 30.870 1.00 12.35 251 SER B N 1
ATOM 3617 C CA . SER B 1 259 ? -38.700 16.808 30.633 1.00 12.56 251 SER B CA 1
ATOM 3618 C C . SER B 1 259 ? -39.917 16.715 31.529 1.00 14.23 251 SER B C 1
ATOM 3619 O O . SER B 1 259 ? -40.766 17.602 31.481 1.00 14.58 251 SER B O 1
ATOM 3622 N N . TRP B 1 260 ? -40.009 15.689 32.375 1.00 10.25 252 TRP B N 1
ATOM 3623 C CA . TRP B 1 260 ? -41.168 15.576 33.258 1.00 10.93 252 TRP B CA 1
ATOM 3624 C C . TRP B 1 260 ? -41.032 16.379 34.543 1.00 12.25 252 TRP B C 1
ATOM 3625 O O . TRP B 1 260 ? -42.040 16.588 35.219 1.00 13.52 252 TRP B O 1
ATOM 3636 N N . ALA B 1 261 ? -39.821 16.826 34.899 1.00 14.65 253 ALA B N 1
ATOM 3637 C CA . ALA B 1 261 ? -39.626 17.489 36.188 1.00 14.17 253 ALA B CA 1
ATOM 3638 C C . ALA B 1 261 ? -40.519 18.712 36.334 1.00 16.47 253 ALA B C 1
ATOM 3639 O O . ALA B 1 261 ? -41.050 18.972 37.418 1.00 18.58 253 ALA B O 1
ATOM 3641 N N . ALA B 1 262 ? -40.717 19.454 35.243 1.00 16.41 254 ALA B N 1
ATOM 3642 C CA . ALA B 1 262 ? -41.574 20.632 35.279 1.00 17.27 254 ALA B CA 1
ATOM 3643 C C . ALA B 1 262 ? -43.010 20.300 35.667 1.00 16.76 254 ALA B C 1
ATOM 3644 O O . ALA B 1 262 ? -43.730 21.174 36.155 1.00 19.02 254 ALA B O 1
ATOM 3646 N N . TYR B 1 263 ? -43.442 19.060 35.448 1.00 17.31 255 TYR B N 1
ATOM 3647 C CA . TYR B 1 263 ? -44.796 18.629 35.760 1.00 18.49 255 TYR B CA 1
ATOM 3648 C C . TYR B 1 263 ? -44.857 17.813 37.042 1.00 20.41 255 TYR B C 1
ATOM 3649 O O . TYR B 1 263 ? -45.842 17.098 37.272 1.00 23.95 255 TYR B O 1
ATOM 3658 N N . GLY B 1 264 ? -43.821 17.883 37.872 1.00 17.16 256 GLY B N 1
ATOM 3659 C CA . GLY B 1 264 ? -43.794 17.107 39.094 1.00 18.18 256 GLY B CA 1
ATOM 3660 C C . GLY B 1 264 ? -43.035 15.805 38.999 1.00 19.73 256 GLY B C 1
ATOM 3661 O O . GLY B 1 264 ? -43.011 15.050 39.987 1.00 20.41 256 GLY B O 1
ATOM 3662 N N . GLY B 1 265 ? -42.421 15.513 37.846 1.00 15.35 257 GLY B N 1
ATOM 3663 C CA . GLY B 1 265 ? -41.624 14.318 37.670 1.00 13.42 257 GLY B CA 1
ATOM 3664 C C . GLY B 1 265 ? -42.413 13.139 37.143 1.00 14.29 257 GLY B C 1
ATOM 3665 O O . GLY B 1 265 ? -43.632 13.185 36.943 1.00 14.37 257 GLY B O 1
ATOM 3666 N N . LEU B 1 266 ? -41.679 12.047 36.935 1.00 14.89 258 LEU B N 1
ATOM 3667 C CA . LEU B 1 266 ? -42.278 10.777 36.543 1.00 15.66 258 LEU B CA 1
ATOM 3668 C C . LEU B 1 266 ? -43.311 10.340 37.567 1.00 16.03 258 LEU B C 1
ATOM 3669 O O . LEU B 1 266 ? -43.166 10.559 38.776 1.00 17.02 258 LEU B O 1
ATOM 3674 N N . ARG B 1 267 ? -44.361 9.700 37.071 1.00 16.51 259 ARG B N 1
ATOM 3675 C CA . ARG B 1 267 ? -45.475 9.282 37.915 1.00 18.01 259 ARG B CA 1
ATOM 3676 C C . ARG B 1 267 ? -45.226 7.841 38.334 1.00 19.50 259 ARG B C 1
ATOM 3677 O O . ARG B 1 267 ? -45.627 6.898 37.652 1.00 17.79 259 ARG B O 1
ATOM 3685 N N . ARG B 1 268 ? -44.543 7.669 39.464 1.00 23.20 260 ARG B N 1
ATOM 3686 C CA . ARG B 1 268 ? -44.128 6.327 39.887 1.00 29.99 260 ARG B CA 1
ATOM 3687 C C . ARG B 1 268 ? -45.022 5.760 40.992 1.00 33.15 260 ARG B C 1
ATOM 3688 O O . ARG B 1 268 ? -46.213 6.059 41.065 1.00 40.02 260 ARG B O 1
ATOM 3696 N N . ALA C 1 11 ? -32.432 49.865 13.857 1.00 36.72 3 ALA C N 1
ATOM 3697 C CA . ALA C 1 11 ? -31.422 49.211 14.691 1.00 34.95 3 ALA C CA 1
ATOM 3698 C C . ALA C 1 11 ? -31.782 47.757 14.993 1.00 32.87 3 ALA C C 1
ATOM 3699 O O . ALA C 1 11 ? -32.909 47.458 15.398 1.00 35.83 3 ALA C O 1
ATOM 3701 N N . SER C 1 12 ? -30.814 46.859 14.796 1.00 27.67 4 SER C N 1
ATOM 3702 C CA . SER C 1 12 ? -31.023 45.450 15.110 1.00 21.82 4 SER C CA 1
ATOM 3703 C C . SER C 1 12 ? -30.908 45.169 16.603 1.00 24.48 4 SER C C 1
ATOM 3704 O O . SER C 1 12 ? -31.573 44.259 17.110 1.00 28.23 4 SER C O 1
ATOM 3707 N N . ALA C 1 13 ? -30.080 45.928 17.314 1.00 18.61 5 ALA C N 1
ATOM 3708 C CA . ALA C 1 13 ? -29.883 45.746 18.747 1.00 17.42 5 ALA C CA 1
ATOM 3709 C C . ALA C 1 13 ? -29.096 46.939 19.254 1.00 18.02 5 ALA C C 1
ATOM 3710 O O . ALA C 1 13 ? -28.542 47.716 18.469 1.00 18.23 5 ALA C O 1
ATOM 3712 N N . GLU C 1 14 ? -29.058 47.082 20.580 1.00 16.82 6 GLU C N 1
ATOM 3713 C CA . GLU C 1 14 ? -28.204 48.071 21.233 1.00 17.14 6 GLU C CA 1
ATOM 3714 C C . GLU C 1 14 ? -27.367 47.383 22.304 1.00 22.36 6 GLU C C 1
ATOM 3715 O O . GLU C 1 14 ? -27.919 46.781 23.231 1.00 30.10 6 GLU C O 1
ATOM 3721 N N . PHE C 1 15 ? -26.039 47.488 22.197 1.00 16.05 7 PHE C N 1
ATOM 3722 C CA . PHE C 1 15 ? -25.157 46.836 23.158 1.00 15.84 7 PHE C CA 1
ATOM 3723 C C . PHE C 1 15 ? -24.555 47.780 24.191 1.00 17.27 7 PHE C C 1
ATOM 3724 O O . PHE C 1 15 ? -23.956 47.304 25.162 1.00 19.91 7 PHE C O 1
ATOM 3732 N N . ASN C 1 16 ? -24.711 49.089 24.016 1.00 15.05 8 ASN C N 1
ATOM 3733 C CA . ASN C 1 16 ? -24.307 50.068 25.032 1.00 16.40 8 ASN C CA 1
ATOM 3734 C C . ASN C 1 16 ? -22.851 49.891 25.457 1.00 18.37 8 ASN C C 1
ATOM 3735 O O . ASN C 1 16 ? -22.519 49.932 26.642 1.00 22.67 8 ASN C O 1
ATOM 3740 N N . GLY C 1 17 ? -21.967 49.710 24.486 1.00 16.53 9 GLY C N 1
ATOM 3741 C CA . GLY C 1 17 ? -20.554 49.645 24.799 1.00 21.20 9 GLY C CA 1
ATOM 3742 C C . GLY C 1 17 ? -20.056 48.282 25.224 1.00 20.71 9 GLY C C 1
ATOM 3743 O O . GLY C 1 17 ? -18.874 48.157 25.569 1.00 20.98 9 GLY C O 1
ATOM 3744 N N . ALA C 1 18 ? -20.906 47.257 25.204 1.00 17.32 10 ALA C N 1
ATOM 3745 C CA . ALA C 1 18 ? -20.478 45.927 25.620 1.00 14.59 10 ALA C CA 1
ATOM 3746 C C . ALA C 1 18 ? -19.280 45.468 24.797 1.00 16.24 10 ALA C C 1
ATOM 3747 O O . ALA C 1 18 ? -19.210 45.698 23.586 1.00 17.57 10 ALA C O 1
ATOM 3749 N N . ILE C 1 19 ? -18.334 44.810 25.459 1.00 13.37 11 ILE C N 1
ATOM 3750 C CA . ILE C 1 19 ? -17.149 44.266 24.791 1.00 13.39 11 ILE C CA 1
ATOM 3751 C C . ILE C 1 19 ? -17.518 42.974 24.070 1.00 11.93 11 ILE C C 1
ATOM 3752 O O . ILE C 1 19 ? -17.946 42.000 24.703 1.00 11.53 11 ILE C O 1
ATOM 3757 N N . ALA C 1 20 ? -17.277 42.940 22.764 1.00 13.46 12 ALA C N 1
ATOM 3758 C CA . ALA C 1 20 ? -17.628 41.796 21.926 1.00 12.33 12 ALA C CA 1
ATOM 3759 C C . ALA C 1 20 ? -16.391 41.301 21.183 1.00 10.71 12 ALA C C 1
ATOM 3760 O O . ALA C 1 20 ? -15.859 42.000 20.312 1.00 14.83 12 ALA C O 1
ATOM 3762 N N . VAL C 1 21 ? -15.920 40.108 21.540 1.00 10.41 13 VAL C N 1
ATOM 3763 C CA . VAL C 1 21 ? -14.790 39.478 20.861 1.00 11.17 13 VAL C CA 1
ATOM 3764 C C . VAL C 1 21 ? -15.357 38.607 19.756 1.00 10.10 13 VAL C C 1
ATOM 3765 O O . VAL C 1 21 ? -16.145 37.696 20.033 1.00 9.93 13 VAL C O 1
ATOM 3769 N N . VAL C 1 22 ? -14.934 38.856 18.520 1.00 10.53 14 VAL C N 1
ATOM 3770 C CA . VAL C 1 22 ? -15.326 38.049 17.368 1.00 11.14 14 VAL C CA 1
ATOM 3771 C C . VAL C 1 22 ? -14.071 37.373 16.836 1.00 11.12 14 VAL C C 1
ATOM 3772 O O . VAL C 1 22 ? -13.175 38.057 16.338 1.00 12.49 14 VAL C O 1
ATOM 3776 N N . THR C 1 23 ? -14.013 36.035 16.900 1.00 11.09 15 THR C N 1
ATOM 3777 C CA . THR C 1 23 ? -12.903 35.328 16.269 1.00 12.35 15 THR C CA 1
ATOM 3778 C C . THR C 1 23 ? -13.185 35.117 14.782 1.00 12.10 15 THR C C 1
ATOM 3779 O O . THR C 1 23 ? -14.338 35.038 14.345 1.00 12.37 15 THR C O 1
ATOM 3783 N N . GLY C 1 24 ? -12.118 35.017 13.999 1.00 13.33 16 GLY C N 1
ATOM 3784 C CA . GLY C 1 24 ? -12.275 34.938 12.555 1.00 13.54 16 GLY C CA 1
ATOM 3785 C C . GLY C 1 24 ? -12.828 36.206 11.946 1.00 14.75 16 GLY C C 1
ATOM 3786 O O . GLY C 1 24 ? -13.476 36.152 10.885 1.00 15.35 16 GLY C O 1
ATOM 3787 N N . ALA C 1 25 ? -12.582 37.353 12.580 1.00 13.67 17 ALA C N 1
ATOM 3788 C CA . ALA C 1 25 ? -13.298 38.561 12.201 1.00 14.70 17 ALA C CA 1
ATOM 3789 C C . ALA C 1 25 ? -12.687 39.275 11.007 1.00 13.91 17 ALA C C 1
ATOM 3790 O O . ALA C 1 25 ? -13.233 40.295 10.582 1.00 15.49 17 ALA C O 1
ATOM 3792 N N . GLY C 1 26 ? -11.596 38.763 10.439 1.00 15.45 18 GLY C N 1
ATOM 3793 C CA . GLY C 1 26 ? -11.002 39.401 9.284 1.00 17.44 18 GLY C CA 1
ATOM 3794 C C . GLY C 1 26 ? -11.700 39.150 7.968 1.00 18.83 18 GLY C C 1
ATOM 3795 O O . GLY C 1 26 ? -11.391 39.843 6.997 1.00 20.43 18 GLY C O 1
ATOM 3796 N N . SER C 1 27 ? -12.636 38.201 7.898 1.00 16.54 19 SER C N 1
ATOM 3797 C CA A SER C 1 27 ? -13.259 37.881 6.622 0.42 17.36 19 SER C CA 1
ATOM 3798 C CA B SER C 1 27 ? -13.230 37.826 6.622 0.58 17.37 19 SER C CA 1
ATOM 3799 C C . SER C 1 27 ? -14.613 37.228 6.853 1.00 15.77 19 SER C C 1
ATOM 3800 O O . SER C 1 27 ? -14.943 36.796 7.958 1.00 15.03 19 SER C O 1
ATOM 3805 N N . GLY C 1 28 ? -15.406 37.198 5.781 1.00 16.63 20 GLY C N 1
ATOM 3806 C CA . GLY C 1 28 ? -16.634 36.402 5.745 1.00 15.90 20 GLY C CA 1
ATOM 3807 C C . GLY C 1 28 ? -17.618 36.662 6.868 1.00 14.08 20 GLY C C 1
ATOM 3808 O O . GLY C 1 28 ? -17.985 37.812 7.169 1.00 14.03 20 GLY C O 1
ATOM 3809 N N . ILE C 1 29 ? -18.067 35.564 7.491 1.00 13.25 21 ILE C N 1
ATOM 3810 C CA . ILE C 1 29 ? -19.086 35.661 8.532 1.00 11.97 21 ILE C CA 1
ATOM 3811 C C . ILE C 1 29 ? -18.582 36.479 9.714 1.00 11.31 21 ILE C C 1
ATOM 3812 O O . ILE C 1 29 ? -19.290 37.361 10.217 1.00 11.77 21 ILE C O 1
ATOM 3817 N N . GLY C 1 30 ? -17.326 36.259 10.142 1.00 12.83 22 GLY C N 1
ATOM 3818 C CA . GLY C 1 30 ? -16.816 37.005 11.287 1.00 12.53 22 GLY C CA 1
ATOM 3819 C C . GLY C 1 30 ? -16.714 38.490 11.005 1.00 12.35 22 GLY C C 1
ATOM 3820 O O . GLY C 1 30 ? -16.994 39.320 11.873 1.00 10.84 22 GLY C O 1
ATOM 3821 N N . ARG C 1 31 ? -16.333 38.841 9.778 1.00 11.84 23 ARG C N 1
ATOM 3822 C CA . ARG C 1 31 ? -16.292 40.246 9.390 1.00 12.72 23 ARG C CA 1
ATOM 3823 C C . ARG C 1 31 ? -17.676 40.872 9.485 1.00 12.23 23 ARG C C 1
ATOM 3824 O O . ARG C 1 31 ? -17.841 41.955 10.053 1.00 12.51 23 ARG C O 1
ATOM 3832 N N . ALA C 1 32 ? -18.695 40.180 8.960 1.00 12.20 24 ALA C N 1
ATOM 3833 C CA . ALA C 1 32 ? -20.041 40.741 8.972 1.00 12.18 24 ALA C CA 1
ATOM 3834 C C . ALA C 1 32 ? -20.571 40.863 10.388 1.00 10.72 24 ALA C C 1
ATOM 3835 O O . ALA C 1 32 ? -21.266 41.838 10.719 1.00 12.22 24 ALA C O 1
ATOM 3837 N N . CYS C 1 33 ? -20.242 39.893 11.246 1.00 11.41 25 CYS C N 1
ATOM 3838 C CA . CYS C 1 33 ? -20.629 40.002 12.655 1.00 9.95 25 CYS C CA 1
ATOM 3839 C C . CYS C 1 33 ? -19.943 41.181 13.334 1.00 9.81 25 CYS C C 1
ATOM 3840 O O . CYS C 1 33 ? -20.575 41.933 14.079 1.00 12.13 25 CYS C O 1
ATOM 3843 N N . ALA C 1 34 ? -18.649 41.362 13.087 1.00 11.50 26 ALA C N 1
ATOM 3844 C CA . ALA C 1 34 ? -17.966 42.492 13.700 1.00 12.58 26 ALA C CA 1
ATOM 3845 C C . ALA C 1 34 ? -18.581 43.806 13.243 1.00 14.35 26 ALA C C 1
ATOM 3846 O O . ALA C 1 34 ? -18.828 44.701 14.059 1.00 16.27 26 ALA C O 1
ATOM 3848 N N . GLU C 1 35 ? -18.858 43.926 11.941 1.00 12.87 27 GLU C N 1
ATOM 3849 C CA . GLU C 1 35 ? -19.448 45.144 11.396 1.00 14.82 27 GLU C CA 1
ATOM 3850 C C . GLU C 1 35 ? -20.814 45.440 12.006 1.00 12.86 27 GLU C C 1
ATOM 3851 O O . GLU C 1 35 ? -21.086 46.576 12.405 1.00 16.02 27 GLU C O 1
ATOM 3857 N N . LEU C 1 36 ? -21.694 44.433 12.094 1.00 11.90 28 LEU C N 1
ATOM 3858 C CA . LEU C 1 36 ? -23.035 44.699 12.616 1.00 13.98 28 LEU C CA 1
ATOM 3859 C C . LEU C 1 36 ? -23.014 44.944 14.125 1.00 13.53 28 LEU C C 1
ATOM 3860 O O . LEU C 1 36 ? -23.731 45.817 14.626 1.00 12.87 28 LEU C O 1
ATOM 3865 N N . LEU C 1 37 ? -22.206 44.182 14.864 1.00 12.28 29 LEU C N 1
ATOM 3866 C CA . LEU C 1 37 ? -22.035 44.455 16.287 1.00 12.56 29 LEU C CA 1
ATOM 3867 C C . LEU C 1 37 ? -21.578 45.890 16.522 1.00 12.72 29 LEU C C 1
ATOM 3868 O O . LEU C 1 37 ? -22.091 46.572 17.418 1.00 16.23 29 LEU C O 1
ATOM 3873 N N . SER C 1 38 ? -20.619 46.376 15.720 1.00 12.25 30 SER C N 1
ATOM 3874 C CA . SER C 1 38 ? -20.139 47.749 15.887 1.00 12.57 30 SER C CA 1
ATOM 3875 C C . SER C 1 38 ? -21.250 48.751 15.586 1.00 16.25 30 SER C C 1
ATOM 3876 O O . SER C 1 38 ? -21.464 49.713 16.338 1.00 15.92 30 SER C O 1
ATOM 3879 N N . ARG C 1 39 ? -21.976 48.535 14.484 1.00 15.84 31 ARG C N 1
ATOM 3880 C CA . ARG C 1 39 ? -23.103 49.396 14.150 1.00 18.34 31 ARG C CA 1
ATOM 3881 C C . ARG C 1 39 ? -24.174 49.370 15.232 1.00 14.29 31 ARG C C 1
ATOM 3882 O O . ARG C 1 39 ? -24.939 50.329 15.356 1.00 17.28 31 ARG C O 1
ATOM 3890 N N . SER C 1 40 ? -24.213 48.319 16.041 1.00 18.17 32 SER C N 1
ATOM 3891 C CA . SER C 1 40 ? -25.203 48.153 17.093 1.00 18.21 32 SER C CA 1
ATOM 3892 C C . SER C 1 40 ? -24.702 48.607 18.459 1.00 18.54 32 SER C C 1
ATOM 3893 O O . SER C 1 40 ? -25.333 48.289 19.473 1.00 18.50 32 SER C O 1
ATOM 3896 N N . GLY C 1 41 ? -23.568 49.296 18.514 1.00 19.02 33 GLY C N 1
ATOM 3897 C CA . GLY C 1 41 ? -23.104 49.884 19.754 1.00 19.83 33 GLY C CA 1
ATOM 3898 C C . GLY C 1 41 ? -22.175 49.042 20.598 1.00 19.07 33 GLY C C 1
ATOM 3899 O O . GLY C 1 41 ? -21.893 49.425 21.740 1.00 19.40 33 GLY C O 1
ATOM 3900 N N . ALA C 1 42 ? -21.689 47.918 20.092 1.00 18.62 34 ALA C N 1
ATOM 3901 C CA . ALA C 1 42 ? -20.714 47.155 20.855 1.00 15.95 34 ALA C CA 1
ATOM 3902 C C . ALA C 1 42 ? -19.314 47.684 20.603 1.00 19.32 34 ALA C C 1
ATOM 3903 O O . ALA C 1 42 ? -19.027 48.289 19.568 1.00 19.92 34 ALA C O 1
ATOM 3905 N N . ASN C 1 43 ? -18.440 47.473 21.580 1.00 16.34 35 ASN C N 1
ATOM 3906 C CA A ASN C 1 43 ? -17.007 47.729 21.428 0.57 16.62 35 ASN C CA 1
ATOM 3907 C CA B ASN C 1 43 ? -17.017 47.735 21.392 0.43 16.62 35 ASN C CA 1
ATOM 3908 C C . ASN C 1 43 ? -16.392 46.423 20.937 1.00 16.07 35 ASN C C 1
ATOM 3909 O O . ASN C 1 43 ? -16.168 45.502 21.730 1.00 14.83 35 ASN C O 1
ATOM 3918 N N . VAL C 1 44 ? -16.139 46.327 19.637 1.00 14.79 36 VAL C N 1
ATOM 3919 C CA . VAL C 1 44 ? -15.734 45.071 19.011 1.00 14.79 36 VAL C CA 1
ATOM 3920 C C . VAL C 1 44 ? -14.225 44.890 19.068 1.00 13.72 36 VAL C C 1
ATOM 3921 O O . VAL C 1 44 ? -13.460 45.828 18.796 1.00 17.29 36 VAL C O 1
ATOM 3925 N N . ILE C 1 45 ? -13.811 43.678 19.438 1.00 15.06 37 ILE C N 1
ATOM 3926 C CA . ILE C 1 45 ? -12.438 43.197 19.313 1.00 16.22 37 ILE C CA 1
ATOM 3927 C C . ILE C 1 45 ? -12.434 42.260 18.104 1.00 15.69 37 ILE C C 1
ATOM 3928 O O . ILE C 1 45 ? -13.078 41.199 18.125 1.00 13.56 37 ILE C O 1
ATOM 3933 N N . VAL C 1 46 ? -11.742 42.685 17.044 1.00 14.81 38 VAL C N 1
ATOM 3934 C CA . VAL C 1 46 ? -11.633 41.974 15.771 1.00 13.48 38 VAL C CA 1
ATOM 3935 C C . VAL C 1 46 ? -10.439 41.029 15.880 1.00 13.32 38 VAL C C 1
ATOM 3936 O O . VAL C 1 46 ? -9.292 41.432 15.699 1.00 15.83 38 VAL C O 1
ATOM 3940 N N . ALA C 1 47 ? -10.705 39.750 16.127 1.00 12.48 39 ALA C N 1
ATOM 3941 C CA . ALA C 1 47 ? -9.652 38.774 16.393 1.00 13.78 39 ALA C CA 1
ATOM 3942 C C . ALA C 1 47 ? -9.512 37.835 15.208 1.00 13.61 39 ALA C C 1
ATOM 3943 O O . ALA C 1 47 ? -10.513 37.334 14.686 1.00 13.83 39 ALA C O 1
ATOM 3945 N N . ASP C 1 48 ? -8.273 37.586 14.789 1.00 15.02 40 ASP C N 1
ATOM 3946 C CA . ASP C 1 48 ? -8.026 36.765 13.609 1.00 14.94 40 ASP C CA 1
ATOM 3947 C C . ASP C 1 48 ? -6.561 36.360 13.627 1.00 16.12 40 ASP C C 1
ATOM 3948 O O . ASP C 1 48 ? -5.730 37.017 14.261 1.00 16.46 40 ASP C O 1
ATOM 3953 N N . ARG C 1 49 ? -6.246 35.270 12.927 1.00 16.98 41 ARG C N 1
ATOM 3954 C CA . ARG C 1 49 ? -4.837 34.921 12.786 1.00 18.82 41 ARG C CA 1
ATOM 3955 C C . ARG C 1 49 ? -4.111 35.855 11.827 1.00 21.71 41 ARG C C 1
ATOM 3956 O O . ARG C 1 49 ? -2.876 35.946 11.878 1.00 22.81 41 ARG C O 1
ATOM 3964 N N . ASP C 1 50 ? -4.849 36.559 10.977 1.00 19.75 42 ASP C N 1
ATOM 3965 C CA . ASP C 1 50 ? -4.293 37.388 9.907 1.00 21.31 42 ASP C CA 1
ATOM 3966 C C . ASP C 1 50 ? -4.454 38.851 10.315 1.00 23.61 42 ASP C C 1
ATOM 3967 O O . ASP C 1 50 ? -5.537 39.428 10.183 1.00 20.37 42 ASP C O 1
ATOM 3972 N N . ILE C 1 51 ? -3.363 39.457 10.793 1.00 21.96 43 ILE C N 1
ATOM 3973 C CA . ILE C 1 51 ? -3.427 40.839 11.271 1.00 23.05 43 ILE C CA 1
ATOM 3974 C C . ILE C 1 51 ? -3.821 41.797 10.157 1.00 22.86 43 ILE C C 1
ATOM 3975 O O . ILE C 1 51 ? -4.492 42.803 10.406 1.00 23.27 43 ILE C O 1
ATOM 3980 N N . GLU C 1 52 ? -3.409 41.518 8.920 1.00 24.00 44 GLU C N 1
ATOM 3981 C CA . GLU C 1 52 ? -3.717 42.426 7.819 1.00 27.92 44 GLU C CA 1
ATOM 3982 C C . GLU C 1 52 ? -5.225 42.501 7.586 1.00 26.70 44 GLU C C 1
ATOM 3983 O O . GLU C 1 52 ? -5.800 43.591 7.452 1.00 24.42 44 GLU C O 1
ATOM 3989 N N . ALA C 1 53 ? -5.886 41.344 7.554 1.00 23.19 45 ALA C N 1
ATOM 3990 C CA . ALA C 1 53 ? -7.335 41.327 7.396 1.00 22.69 45 ALA C CA 1
ATOM 3991 C C . ALA C 1 53 ? -8.034 41.913 8.615 1.00 25.87 45 ALA C C 1
ATOM 3992 O O . ALA C 1 53 ? -9.032 42.633 8.479 1.00 20.26 45 ALA C O 1
ATOM 3994 N N . ALA C 1 54 ? -7.550 41.590 9.816 1.00 19.41 46 ALA C N 1
ATOM 3995 C CA . ALA C 1 54 ? -8.157 42.153 11.016 1.00 18.11 46 ALA C CA 1
ATOM 3996 C C . ALA C 1 54 ? -8.037 43.672 11.031 1.00 19.03 46 ALA C C 1
ATOM 3997 O O . ALA C 1 54 ? -8.999 44.373 11.369 1.00 19.09 46 ALA C O 1
ATOM 3999 N N . THR C 1 55 ? -6.870 44.199 10.652 1.00 20.56 47 THR C N 1
ATOM 4000 C CA . THR C 1 55 ? -6.700 45.650 10.607 1.00 21.79 47 THR C CA 1
ATOM 4001 C C . THR C 1 55 ? -7.683 46.291 9.633 1.00 26.23 47 THR C C 1
ATOM 4002 O O . THR C 1 55 ? -8.277 47.334 9.934 1.00 22.74 47 THR C O 1
ATOM 4006 N N . ARG C 1 56 ? -7.873 45.681 8.462 1.00 23.05 48 ARG C N 1
ATOM 4007 C CA . ARG C 1 56 ? -8.789 46.258 7.482 1.00 25.43 48 ARG C CA 1
ATOM 4008 C C . ARG C 1 56 ? -10.213 46.320 8.025 1.00 22.59 48 ARG C C 1
ATOM 4009 O O . ARG C 1 56 ? -10.910 47.329 7.852 1.00 24.59 48 ARG C O 1
ATOM 4011 N N . VAL C 1 57 ? -10.658 45.252 8.694 1.00 20.75 49 VAL C N 1
ATOM 4012 C CA . VAL C 1 57 ? -11.995 45.237 9.283 1.00 21.54 49 VAL C CA 1
ATOM 4013 C C . VAL C 1 57 ? -12.103 46.262 10.401 1.00 24.54 49 VAL C C 1
ATOM 4014 O O . VAL C 1 57 ? -13.079 47.016 10.472 1.00 22.42 49 VAL C O 1
ATOM 4018 N N . ALA C 1 58 ? -11.099 46.309 11.288 1.00 21.11 50 ALA C N 1
ATOM 4019 C CA . ALA C 1 58 ? -11.143 47.207 12.439 1.00 20.60 50 ALA C CA 1
ATOM 4020 C C . ALA C 1 58 ? -11.112 48.680 12.035 1.00 21.82 50 ALA C C 1
ATOM 4021 O O . ALA C 1 58 ? -11.675 49.518 12.742 1.00 23.59 50 ALA C O 1
ATOM 4023 N N . ARG C 1 59 ? -10.443 49.024 10.930 1.00 25.47 51 ARG C N 1
ATOM 4024 C CA . ARG C 1 59 ? -10.503 50.399 10.439 1.00 27.29 51 ARG C CA 1
ATOM 4025 C C . ARG C 1 59 ? -11.925 50.780 10.063 1.00 30.80 51 ARG C C 1
ATOM 4026 O O . ARG C 1 59 ? -12.312 51.952 10.180 1.00 32.97 51 ARG C O 1
ATOM 4028 N N . ALA C 1 60 ? -12.715 49.804 9.619 1.00 37.45 52 ALA C N 1
ATOM 4029 C CA . ALA C 1 60 ? -14.092 50.057 9.223 1.00 45.43 52 ALA C CA 1
ATOM 4030 C C . ALA C 1 60 ? -15.036 50.094 10.415 1.00 44.43 52 ALA C C 1
ATOM 4031 O O . ALA C 1 60 ? -16.055 50.788 10.364 1.00 50.45 52 ALA C O 1
ATOM 4033 N N . THR C 1 61 ? -14.723 49.367 11.490 1.00 42.01 53 THR C N 1
ATOM 4034 C CA . THR C 1 61 ? -15.626 49.252 12.629 1.00 41.02 53 THR C CA 1
ATOM 4035 C C . THR C 1 61 ? -15.261 50.168 13.781 1.00 44.66 53 THR C C 1
ATOM 4036 O O . THR C 1 61 ? -16.034 50.266 14.740 1.00 43.97 53 THR C O 1
ATOM 4040 N N . GLY C 1 62 ? -14.111 50.834 13.721 1.00 47.67 54 GLY C N 1
ATOM 4041 C CA . GLY C 1 62 ? -13.598 51.478 14.909 1.00 50.06 54 GLY C CA 1
ATOM 4042 C C . GLY C 1 62 ? -13.204 50.519 16.002 1.00 49.99 54 GLY C C 1
ATOM 4043 O O . GLY C 1 62 ? -12.836 50.965 17.094 1.00 53.71 54 GLY C O 1
ATOM 4044 N N . GLY C 1 63 ? -13.267 49.216 15.750 1.00 46.09 55 GLY C N 1
ATOM 4045 C CA . GLY C 1 63 ? -12.870 48.219 16.717 1.00 45.40 55 GLY C CA 1
ATOM 4046 C C . GLY C 1 63 ? -11.360 48.147 16.874 1.00 41.87 55 GLY C C 1
ATOM 4047 O O . GLY C 1 63 ? -10.590 48.932 16.320 1.00 41.64 55 GLY C O 1
ATOM 4048 N N . LYS C 1 64 ? -10.937 47.161 17.653 1.00 32.92 56 LYS C N 1
ATOM 4049 C CA . LYS C 1 64 ? -9.537 46.969 17.991 1.00 28.23 56 LYS C CA 1
ATOM 4050 C C . LYS C 1 64 ? -9.146 45.570 17.547 1.00 20.95 56 LYS C C 1
ATOM 4051 O O . LYS C 1 64 ? -9.955 44.648 17.624 1.00 25.54 56 LYS C O 1
ATOM 4057 N N . THR C 1 65 ? -7.906 45.394 17.108 1.00 17.30 57 THR C N 1
ATOM 4058 C CA . THR C 1 65 ? -7.484 44.097 16.593 1.00 17.61 57 THR C CA 1
ATOM 4059 C C . THR C 1 65 ? -6.881 43.226 17.691 1.00 16.34 57 THR C C 1
ATOM 4060 O O . THR C 1 65 ? -6.321 43.719 18.673 1.00 19.42 57 THR C O 1
ATOM 4064 N N . LEU C 1 66 ? -6.998 41.911 17.503 1.00 16.42 58 LEU C N 1
ATOM 4065 C CA . LEU C 1 66 ? -6.397 40.933 18.402 1.00 15.41 58 LEU C CA 1
ATOM 4066 C C . LEU C 1 66 ? -5.878 39.786 17.550 1.00 15.53 58 LEU C C 1
ATOM 4067 O O . LEU C 1 66 ? -6.635 39.205 16.767 1.00 16.60 58 LEU C O 1
ATOM 4072 N N . VAL C 1 67 ? -4.586 39.483 17.658 1.00 16.59 59 VAL C N 1
ATOM 4073 C CA . VAL C 1 67 ? -4.052 38.327 16.949 1.00 17.02 59 VAL C CA 1
ATOM 4074 C C . VAL C 1 67 ? -4.404 37.073 17.730 1.00 19.57 59 VAL C C 1
ATOM 4075 O O . VAL C 1 67 ? -4.162 36.988 18.940 1.00 21.72 59 VAL C O 1
ATOM 4079 N N . LEU C 1 68 ? -4.981 36.099 17.034 1.00 18.03 60 LEU C N 1
ATOM 4080 C CA . LEU C 1 68 ? -5.544 34.915 17.682 1.00 17.20 60 LEU C CA 1
ATOM 4081 C C . LEU C 1 68 ? -5.483 33.747 16.703 1.00 19.14 60 LEU C C 1
ATOM 4082 O O . LEU C 1 68 ? -6.078 33.823 15.629 1.00 20.69 60 LEU C O 1
ATOM 4087 N N . ASP C 1 69 ? -4.751 32.692 17.049 1.00 16.90 61 ASP C N 1
ATOM 4088 C CA . ASP C 1 69 ? -4.722 31.442 16.277 1.00 17.75 61 ASP C CA 1
ATOM 4089 C C . ASP C 1 69 ? -5.409 30.399 17.144 1.00 17.30 61 ASP C C 1
ATOM 4090 O O . ASP C 1 69 ? -4.828 29.919 18.117 1.00 17.89 61 ASP C O 1
ATOM 4095 N N . VAL C 1 70 ? -6.649 30.038 16.794 1.00 16.48 62 VAL C N 1
ATOM 4096 C CA . VAL C 1 70 ? -7.419 29.122 17.635 1.00 16.16 62 VAL C CA 1
ATOM 4097 C C . VAL C 1 70 ? -6.891 27.695 17.599 1.00 17.65 62 VAL C C 1
ATOM 4098 O O . VAL C 1 70 ? -7.361 26.845 18.358 1.00 17.74 62 VAL C O 1
ATOM 4102 N N . GLY C 1 71 ? -5.883 27.435 16.758 1.00 19.10 63 GLY C N 1
ATOM 4103 C CA . GLY C 1 71 ? -5.219 26.151 16.751 1.00 20.94 63 GLY C CA 1
ATOM 4104 C C . GLY C 1 71 ? -4.009 26.076 17.642 1.00 22.77 63 GLY C C 1
ATOM 4105 O O . GLY C 1 71 ? -3.393 25.012 17.733 1.00 24.85 63 GLY C O 1
ATOM 4106 N N . GLU C 1 72 ? -3.636 27.183 18.291 1.00 21.16 64 GLU C N 1
ATOM 4107 C CA . GLU C 1 72 ? -2.485 27.234 19.193 1.00 23.73 64 GLU C CA 1
ATOM 4108 C C . GLU C 1 72 ? -2.972 27.641 20.582 1.00 21.34 64 GLU C C 1
ATOM 4109 O O . GLU C 1 72 ? -3.437 28.774 20.781 1.00 19.86 64 GLU C O 1
ATOM 4115 N N . ASP C 1 73 ? -2.874 26.706 21.531 1.00 15.76 65 ASP C N 1
ATOM 4116 C CA . ASP C 1 73 ? -3.356 26.926 22.894 1.00 19.34 65 ASP C CA 1
ATOM 4117 C C . ASP C 1 73 ? -2.766 28.195 23.494 1.00 17.82 65 ASP C C 1
ATOM 4118 O O . ASP C 1 73 ? -3.484 29.008 24.093 1.00 18.93 65 ASP C O 1
ATOM 4123 N N . ALA C 1 74 ? -1.449 28.371 23.350 1.00 17.10 66 ALA C N 1
ATOM 4124 C CA . ALA C 1 74 ? -0.775 29.540 23.910 1.00 17.80 66 ALA C CA 1
ATOM 4125 C C . ALA C 1 74 ? -1.293 30.842 23.306 1.00 20.49 66 ALA C C 1
ATOM 4126 O O . ALA C 1 74 ? -1.359 31.867 24.001 1.00 20.64 66 ALA C O 1
ATOM 4128 N N . SER C 1 75 ? -1.678 30.819 22.026 1.00 18.58 67 SER C N 1
ATOM 4129 C CA . SER C 1 75 ? -2.247 32.004 21.388 1.00 18.96 67 SER C CA 1
ATOM 4130 C C . SER C 1 75 ? -3.579 32.372 22.015 1.00 16.17 67 SER C C 1
ATOM 4131 O O . SER C 1 75 ? -3.831 33.548 22.292 1.00 16.80 67 SER C O 1
ATOM 4134 N N . VAL C 1 76 ? -4.449 31.387 22.228 1.00 15.45 68 VAL C N 1
ATOM 4135 C CA . VAL C 1 76 ? -5.762 31.664 22.807 1.00 14.74 68 VAL C CA 1
ATOM 4136 C C . VAL C 1 76 ? -5.611 32.185 24.230 1.00 19.85 68 VAL C C 1
ATOM 4137 O O . VAL C 1 76 ? -6.235 33.179 24.619 1.00 14.96 68 VAL C O 1
ATOM 4141 N N . THR C 1 77 ? -4.771 31.527 25.025 1.00 18.97 69 THR C N 1
ATOM 4142 C CA . THR C 1 77 ? -4.555 31.984 26.392 1.00 19.95 69 THR C CA 1
ATOM 4143 C C . THR C 1 77 ? -4.015 33.415 26.416 1.00 21.06 69 THR C C 1
ATOM 4144 O O . THR C 1 77 ? -4.526 34.266 27.155 1.00 21.72 69 THR C O 1
ATOM 4148 N N . ALA C 1 78 ? -3.004 33.710 25.589 1.00 18.80 70 ALA C N 1
ATOM 4149 C CA . ALA C 1 78 ? -2.431 35.057 25.578 1.00 17.90 70 ALA C CA 1
ATOM 4150 C C . ALA C 1 78 ? -3.451 36.098 25.129 1.00 20.40 70 ALA C C 1
ATOM 4151 O O . ALA C 1 78 ? -3.456 37.229 25.633 1.00 22.77 70 ALA C O 1
ATOM 4153 N N . ALA C 1 79 ? -4.299 35.744 24.163 1.00 18.14 71 ALA C N 1
ATOM 4154 C CA . ALA C 1 79 ? -5.313 36.669 23.660 1.00 18.03 71 ALA C CA 1
ATOM 4155 C C . ALA C 1 79 ? -6.358 36.968 24.724 1.00 18.89 71 ALA C C 1
ATOM 4156 O O . ALA C 1 79 ? -6.770 38.124 24.895 1.00 15.86 71 ALA C O 1
ATOM 4158 N N . ALA C 1 80 ? -6.790 35.946 25.456 1.00 17.77 72 ALA C N 1
ATOM 4159 C CA . ALA C 1 80 ? -7.737 36.171 26.538 1.00 18.92 72 ALA C CA 1
ATOM 4160 C C . ALA C 1 80 ? -7.124 37.048 27.624 1.00 22.86 72 ALA C C 1
ATOM 4161 O O . ALA C 1 80 ? -7.789 37.944 28.159 1.00 23.71 72 ALA C O 1
ATOM 4163 N N . ASN C 1 81 ? -5.845 36.826 27.943 1.00 20.48 73 ASN C N 1
ATOM 4164 C CA . ASN C 1 81 ? -5.175 37.661 28.935 1.00 22.89 73 ASN C CA 1
ATOM 4165 C C . ASN C 1 81 ? -5.086 39.110 28.466 1.00 19.65 73 ASN C C 1
ATOM 4166 O O . ASN C 1 81 ? -5.273 40.043 29.261 1.00 25.03 73 ASN C O 1
ATOM 4171 N N . GLU C 1 82 ? -4.790 39.320 27.180 1.00 19.40 74 GLU C N 1
ATOM 4172 C CA . GLU C 1 82 ? -4.696 40.680 26.660 1.00 19.28 74 GLU C CA 1
ATOM 4173 C C . GLU C 1 82 ? -6.041 41.387 26.711 1.00 19.03 74 GLU C C 1
ATOM 4174 O O . GLU C 1 82 ? -6.109 42.578 27.040 1.00 17.94 74 GLU C O 1
ATOM 4180 N N . VAL C 1 83 ? -7.122 40.679 26.388 1.00 16.63 75 VAL C N 1
ATOM 4181 C CA . VAL C 1 83 ? -8.453 41.281 26.472 1.00 16.60 75 VAL C CA 1
ATOM 4182 C C . VAL C 1 83 ? -8.770 41.674 27.907 1.00 17.41 75 VAL C C 1
ATOM 4183 O O . VAL C 1 83 ? -9.217 42.795 28.173 1.00 17.23 75 VAL C O 1
ATOM 4187 N N . ARG C 1 84 ? -8.534 40.762 28.857 1.00 20.76 76 ARG C N 1
ATOM 4188 C CA . ARG C 1 84 ? -8.790 41.081 30.262 1.00 27.36 76 ARG C CA 1
ATOM 4189 C C . ARG C 1 84 ? -7.972 42.282 30.721 1.00 23.63 76 ARG C C 1
ATOM 4190 O O . ARG C 1 84 ? -8.489 43.165 31.418 1.00 25.32 76 ARG C O 1
ATOM 4192 N N . ALA C 1 85 ? -6.704 42.354 30.311 1.00 21.63 77 ALA C N 1
ATOM 4193 C CA . ALA C 1 85 ? -5.833 43.435 30.772 1.00 22.20 77 ALA C CA 1
ATOM 4194 C C . ALA C 1 85 ? -6.186 44.769 30.118 1.00 19.35 77 ALA C C 1
ATOM 4195 O O . ALA C 1 85 ? -6.167 45.817 30.779 1.00 25.46 77 ALA C O 1
ATOM 4197 N N . ARG C 1 86 ? -6.513 44.762 28.825 1.00 18.84 78 ARG C N 1
ATOM 4198 C CA . ARG C 1 86 ? -6.674 46.032 28.126 1.00 19.07 78 ARG C CA 1
ATOM 4199 C C . ARG C 1 86 ? -8.099 46.548 28.177 1.00 18.49 78 ARG C C 1
ATOM 4200 O O . ARG C 1 86 ? -8.298 47.771 28.217 1.00 20.36 78 ARG C O 1
ATOM 4208 N N . TYR C 1 87 ? -9.087 45.658 28.185 1.00 17.63 79 TYR C N 1
ATOM 4209 C CA . TYR C 1 87 ? -10.485 46.066 28.067 1.00 20.82 79 TYR C CA 1
ATOM 4210 C C . TYR C 1 87 ? -11.358 45.606 29.219 1.00 16.75 79 TYR C C 1
ATOM 4211 O O . TYR C 1 87 ? -12.132 46.416 29.749 1.00 24.50 79 TYR C O 1
ATOM 4220 N N . GLY C 1 88 ? -11.220 44.366 29.662 1.00 20.23 80 GLY C N 1
ATOM 4221 C CA . GLY C 1 88 ? -12.060 43.780 30.683 1.00 20.62 80 GLY C CA 1
ATOM 4222 C C . GLY C 1 88 ? -12.596 42.445 30.223 1.00 21.92 80 GLY C C 1
ATOM 4223 O O . GLY C 1 88 ? -12.273 41.958 29.145 1.00 26.87 80 GLY C O 1
ATOM 4224 N N . VAL C 1 89 ? -13.443 41.847 31.065 1.00 21.68 81 VAL C N 1
ATOM 4225 C CA . VAL C 1 89 ? -14.081 40.582 30.705 1.00 18.43 81 VAL C CA 1
ATOM 4226 C C . VAL C 1 89 ? -15.068 40.810 29.568 1.00 17.52 81 VAL C C 1
ATOM 4227 O O . VAL C 1 89 ? -15.850 41.770 29.576 1.00 19.51 81 VAL C O 1
ATOM 4231 N N . ALA C 1 90 ? -15.052 39.916 28.589 1.00 14.96 82 ALA C N 1
ATOM 4232 C CA . ALA C 1 90 ? -15.916 40.103 27.434 1.00 15.95 82 ALA C CA 1
ATOM 4233 C C . ALA C 1 90 ? -17.374 39.975 27.847 1.00 15.11 82 ALA C C 1
ATOM 4234 O O . ALA C 1 90 ? -17.727 39.148 28.696 1.00 14.18 82 ALA C O 1
ATOM 4236 N N . ASP C 1 91 ? -18.229 40.791 27.234 1.00 13.70 83 ASP C N 1
ATOM 4237 C CA . ASP C 1 91 ? -19.673 40.612 27.358 1.00 11.78 83 ASP C CA 1
ATOM 4238 C C . ASP C 1 91 ? -20.233 39.642 26.328 1.00 14.49 83 ASP C C 1
ATOM 4239 O O . ASP C 1 91 ? -21.223 38.952 26.599 1.00 14.92 83 ASP C O 1
ATOM 4244 N N . VAL C 1 92 ? -19.620 39.586 25.152 1.00 11.50 84 VAL C N 1
ATOM 4245 C CA . VAL C 1 92 ? -20.087 38.772 24.038 1.00 10.53 84 VAL C CA 1
ATOM 4246 C C . VAL C 1 92 ? -18.873 38.100 23.419 1.00 10.58 84 VAL C C 1
ATOM 4247 O O . VAL C 1 92 ? -17.822 38.732 23.270 1.00 12.80 84 VAL C O 1
ATOM 4251 N N . LEU C 1 93 ? -19.006 36.818 23.077 1.00 10.24 85 LEU C N 1
ATOM 4252 C CA . LEU C 1 93 ? -18.002 36.087 22.313 1.00 10.42 85 LEU C CA 1
ATOM 4253 C C . LEU C 1 93 ? -18.688 35.410 21.128 1.00 10.92 85 LEU C C 1
ATOM 4254 O O . LEU C 1 93 ? -19.704 34.739 21.311 1.00 11.19 85 LEU C O 1
ATOM 4259 N N . VAL C 1 94 ? -18.157 35.605 19.919 1.00 9.90 86 VAL C N 1
ATOM 4260 C CA . VAL C 1 94 ? -18.669 34.978 18.710 1.00 11.37 86 VAL C CA 1
ATOM 4261 C C . VAL C 1 94 ? -17.532 34.195 18.070 1.00 10.13 86 VAL C C 1
ATOM 4262 O O . VAL C 1 94 ? -16.503 34.770 17.687 1.00 10.22 86 VAL C O 1
ATOM 4266 N N . ASN C 1 95 ? -17.729 32.894 17.918 1.00 9.41 87 ASN C N 1
ATOM 4267 C CA . ASN C 1 95 ? -16.677 31.999 17.423 1.00 9.58 87 ASN C CA 1
ATOM 4268 C C . ASN C 1 95 ? -16.883 31.744 15.937 1.00 9.95 87 ASN C C 1
ATOM 4269 O O . ASN C 1 95 ? -17.570 30.801 15.551 1.00 10.31 87 ASN C O 1
ATOM 4274 N N . CYS C 1 96 ? -16.253 32.578 15.092 1.00 10.40 88 CYS C N 1
ATOM 4275 C CA . CYS C 1 96 ? -16.362 32.429 13.641 1.00 10.08 88 CYS C CA 1
ATOM 4276 C C . CYS C 1 96 ? -15.116 31.858 12.979 1.00 12.56 88 CYS C C 1
ATOM 4277 O O . CYS C 1 96 ? -15.191 31.469 11.809 1.00 17.29 88 CYS C O 1
ATOM 4280 N N . ALA C 1 97 ? -13.984 31.780 13.681 1.00 13.77 89 ALA C N 1
ATOM 4281 C CA . ALA C 1 97 ? -12.787 31.189 13.089 1.00 12.58 89 ALA C CA 1
ATOM 4282 C C . ALA C 1 97 ? -13.080 29.760 12.654 1.00 13.79 89 ALA C C 1
ATOM 4283 O O . ALA C 1 97 ? -13.599 28.953 13.431 1.00 14.05 89 ALA C O 1
ATOM 4285 N N . GLY C 1 98 ? -12.708 29.437 11.427 1.00 14.69 90 GLY C N 1
ATOM 4286 C CA . GLY C 1 98 ? -12.975 28.103 10.927 1.00 14.24 90 GLY C CA 1
ATOM 4287 C C . GLY C 1 98 ? -12.289 27.877 9.600 1.00 16.23 90 GLY C C 1
ATOM 4288 O O . GLY C 1 98 ? -11.820 28.813 8.943 1.00 17.88 90 GLY C O 1
ATOM 4289 N N . VAL C 1 99 ? -12.245 26.597 9.212 1.00 14.76 91 VAL C N 1
ATOM 4290 C CA . VAL C 1 99 ? -11.739 26.189 7.905 1.00 17.42 91 VAL C CA 1
ATOM 4291 C C . VAL C 1 99 ? -12.672 25.127 7.329 1.00 16.84 91 VAL C C 1
ATOM 4292 O O . VAL C 1 99 ? -13.365 24.418 8.062 1.00 16.80 91 VAL C O 1
ATOM 4296 N N . LEU C 1 100 ? -12.692 25.026 6.001 1.00 19.34 92 LEU C N 1
ATOM 4297 C CA . LEU C 1 100 ? -13.422 23.979 5.306 1.00 18.12 92 LEU C CA 1
ATOM 4298 C C . LEU C 1 100 ? -12.468 22.824 4.996 1.00 22.28 92 LEU C C 1
ATOM 4299 O O . LEU C 1 100 ? -11.314 22.809 5.435 1.00 26.99 92 LEU C O 1
ATOM 4304 N N . GLN C 1 101 ? -12.944 21.850 4.214 1.00 21.95 93 GLN C N 1
ATOM 4305 C CA . GLN C 1 101 ? -12.140 20.709 3.796 1.00 20.40 93 GLN C CA 1
ATOM 4306 C C . GLN C 1 101 ? -12.537 20.320 2.380 1.00 16.15 93 GLN C C 1
ATOM 4307 O O . GLN C 1 101 ? -13.633 20.647 1.917 1.00 19.64 93 GLN C O 1
ATOM 4313 N N . ARG C 1 102 ? -11.637 19.595 1.710 1.00 18.25 94 ARG C N 1
ATOM 4314 C CA . ARG C 1 102 ? -11.952 18.956 0.434 1.00 19.95 94 ARG C CA 1
ATOM 4315 C C . ARG C 1 102 ? -12.976 17.852 0.664 1.00 17.45 94 ARG C C 1
ATOM 4316 O O . ARG C 1 102 ? -12.916 17.138 1.667 1.00 16.20 94 ARG C O 1
ATOM 4324 N N . THR C 1 103 ? -13.922 17.707 -0.261 1.00 19.60 95 THR C N 1
ATOM 4325 C CA . THR C 1 103 ? -15.075 16.820 -0.047 1.00 20.64 95 THR C CA 1
ATOM 4326 C C . THR C 1 103 ? -14.794 15.365 -0.442 1.00 17.05 95 THR C C 1
ATOM 4327 O O . THR C 1 103 ? -15.543 14.737 -1.192 1.00 23.09 95 THR C O 1
ATOM 4331 N N . LEU C 1 104 ? -13.739 14.820 0.089 1.00 17.66 96 LEU C N 1
ATOM 4332 C CA . LEU C 1 104 ? -13.198 13.527 -0.326 1.00 16.49 96 LEU C CA 1
ATOM 4333 C C . LEU C 1 104 ? -13.652 12.398 0.593 1.00 18.14 96 LEU C C 1
ATOM 4334 O O . LEU C 1 104 ? -13.847 12.590 1.797 1.00 17.70 96 LEU C O 1
ATOM 4339 N N . PRO C 1 105 ? -13.803 11.199 0.043 1.00 17.97 97 PRO C N 1
ATOM 4340 C CA . PRO C 1 105 ? -14.217 10.052 0.851 1.00 15.99 97 PRO C CA 1
ATOM 4341 C C . PRO C 1 105 ? -13.063 9.559 1.705 1.00 16.32 97 PRO C C 1
ATOM 4342 O O . PRO C 1 105 ? -11.902 9.908 1.465 1.00 15.82 97 PRO C O 1
ATOM 4346 N N . PRO C 1 106 ? -13.329 8.733 2.709 1.00 14.94 98 PRO C N 1
ATOM 4347 C CA . PRO C 1 106 ? -12.222 8.251 3.552 1.00 15.00 98 PRO C CA 1
ATOM 4348 C C . PRO C 1 106 ? -11.191 7.469 2.746 1.00 17.29 98 PRO C C 1
ATOM 4349 O O . PRO C 1 106 ? -11.518 6.692 1.844 1.00 15.52 98 PRO C O 1
ATOM 4353 N N . GLY C 1 107 ? -9.929 7.685 3.081 1.00 23.39 99 GLY C N 1
ATOM 4354 C CA . GLY C 1 107 ? -8.874 7.098 2.280 1.00 29.52 99 GLY C CA 1
ATOM 4355 C C . GLY C 1 107 ? -8.331 8.082 1.265 1.00 33.61 99 GLY C C 1
ATOM 4356 O O . GLY C 1 107 ? -7.111 8.242 1.145 1.00 42.34 99 GLY C O 1
ATOM 4357 N N . GLU C 1 108 ? -9.222 8.744 0.518 1.00 22.48 100 GLU C N 1
ATOM 4358 C CA . GLU C 1 108 ? -8.775 9.845 -0.331 1.00 21.34 100 GLU C CA 1
ATOM 4359 C C . GLU C 1 108 ? -8.482 11.087 0.496 1.00 19.58 100 GLU C C 1
ATOM 4360 O O . GLU C 1 108 ? -7.512 11.802 0.227 1.00 22.37 100 GLU C O 1
ATOM 4366 N N . LEU C 1 109 ? -9.294 11.349 1.512 1.00 16.70 101 LEU C N 1
ATOM 4367 C CA . LEU C 1 109 ? -9.029 12.445 2.437 1.00 14.88 101 LEU C CA 1
ATOM 4368 C C . LEU C 1 109 ? -7.830 12.085 3.310 1.00 19.07 101 LEU C C 1
ATOM 4369 O O . LEU C 1 109 ? -7.841 11.052 3.982 1.00 19.32 101 LEU C O 1
ATOM 4374 N N . ALA C 1 110 ? -6.798 12.926 3.312 1.00 19.68 102 ALA C N 1
ATOM 4375 C CA . ALA C 1 110 ? -5.658 12.676 4.184 1.00 20.30 102 ALA C CA 1
ATOM 4376 C C . ALA C 1 110 ? -6.067 12.839 5.640 1.00 19.54 102 ALA C C 1
ATOM 4377 O O . ALA C 1 110 ? -6.831 13.741 5.984 1.00 18.25 102 ALA C O 1
ATOM 4379 N N . GLN C 1 111 ? -5.568 11.944 6.499 1.00 17.39 103 GLN C N 1
ATOM 4380 C CA . GLN C 1 111 ? -5.785 12.126 7.933 1.00 17.10 103 GLN C CA 1
ATOM 4381 C C . GLN C 1 111 ? -5.297 13.490 8.415 1.00 15.07 103 GLN C C 1
ATOM 4382 O O . GLN C 1 111 ? -5.891 14.073 9.326 1.00 14.96 103 GLN C O 1
ATOM 4388 N N . ARG C 1 112 ? -4.236 14.026 7.809 1.00 15.86 104 ARG C N 1
ATOM 4389 C CA . ARG C 1 112 ? -3.774 15.355 8.196 1.00 16.12 104 ARG C CA 1
ATOM 4390 C C . ARG C 1 112 ? -4.855 16.409 7.968 1.00 15.33 104 ARG C C 1
ATOM 4391 O O . ARG C 1 112 ? -5.026 17.324 8.789 1.00 16.93 104 ARG C O 1
ATOM 4393 N N . GLU C 1 113 ? -5.616 16.285 6.871 1.00 17.83 105 GLU C N 1
ATOM 4394 C CA . GLU C 1 113 ? -6.712 17.222 6.600 1.00 14.56 105 GLU C CA 1
ATOM 4395 C C . GLU C 1 113 ? -7.851 17.056 7.602 1.00 14.15 105 GLU C C 1
ATOM 4396 O O . GLU C 1 113 ? -8.456 18.041 8.045 1.00 15.64 105 GLU C O 1
ATOM 4402 N N . TRP C 1 114 ? -8.201 15.807 7.925 1.00 14.58 106 TRP C N 1
ATOM 4403 C CA . TRP C 1 114 ? -9.222 15.555 8.937 1.00 13.68 106 TRP C CA 1
ATOM 4404 C C . TRP C 1 114 ? -8.827 16.199 10.266 1.00 12.50 106 TRP C C 1
ATOM 4405 O O . TRP C 1 114 ? -9.638 16.880 10.913 1.00 13.28 106 TRP C O 1
ATOM 4416 N N . ASP C 1 115 ? -7.561 16.022 10.662 1.00 13.12 107 ASP C N 1
ATOM 4417 C CA . ASP C 1 115 ? -7.102 16.541 11.947 1.00 14.78 107 ASP C CA 1
ATOM 4418 C C . ASP C 1 115 ? -7.176 18.066 12.009 1.00 13.90 107 ASP C C 1
ATOM 4419 O O . ASP C 1 115 ? -7.557 18.624 13.044 1.00 14.31 107 ASP C O 1
ATOM 4424 N N . VAL C 1 116 ? -6.800 18.760 10.927 1.00 14.55 108 VAL C N 1
ATOM 4425 C CA . VAL C 1 116 ? -6.820 20.228 10.943 1.00 16.10 108 VAL C CA 1
ATOM 4426 C C . VAL C 1 116 ? -8.234 20.737 11.177 1.00 17.57 108 VAL C C 1
ATOM 4427 O O . VAL C 1 116 ? -8.469 21.666 11.966 1.00 13.78 108 VAL C O 1
ATOM 4431 N N . VAL C 1 117 ? -9.199 20.159 10.460 1.00 13.35 109 VAL C N 1
ATOM 4432 C CA . VAL C 1 117 ? -10.577 20.628 10.554 1.00 12.89 109 VAL C CA 1
ATOM 4433 C C . VAL C 1 117 ? -11.112 20.442 11.970 1.00 12.47 109 VAL C C 1
ATOM 4434 O O . VAL C 1 117 ? -11.753 21.341 12.534 1.00 13.91 109 VAL C O 1
ATOM 4438 N N . SER C 1 118 ? -10.880 19.259 12.559 1.00 12.50 110 SER C N 1
ATOM 4439 C CA . SER C 1 118 ? -11.315 19.029 13.930 1.00 12.18 110 SER C CA 1
ATOM 4440 C C . SER C 1 118 ? -10.624 19.989 14.897 1.00 12.08 110 SER C C 1
ATOM 4441 O O . SER C 1 118 ? -11.262 20.547 15.804 1.00 12.45 110 SER C O 1
ATOM 4444 N N . ARG C 1 119 ? -9.318 20.213 14.706 1.00 11.67 111 ARG C N 1
ATOM 4445 C CA . ARG C 1 119 ? -8.573 21.061 15.633 1.00 11.93 111 ARG C CA 1
ATOM 4446 C C . ARG C 1 119 ? -9.045 22.509 15.566 1.00 13.40 111 ARG C C 1
ATOM 4447 O O . ARG C 1 119 ? -9.179 23.166 16.602 1.00 13.86 111 ARG C O 1
ATOM 4455 N N . ILE C 1 120 ? -9.268 23.041 14.363 1.00 12.32 112 ILE C N 1
ATOM 4456 C CA . ILE C 1 120 ? -9.652 24.449 14.262 1.00 12.23 112 ILE C CA 1
ATOM 4457 C C . ILE C 1 120 ? -11.124 24.636 14.595 1.00 11.64 112 ILE C C 1
ATOM 4458 O O . ILE C 1 120 ? -11.490 25.549 15.343 1.00 12.58 112 ILE C O 1
ATOM 4463 N N . ASP C 1 121 ? -11.991 23.798 14.014 1.00 11.65 113 ASP C N 1
ATOM 4464 C CA . ASP C 1 121 ? -13.422 24.107 14.010 1.00 10.87 113 ASP C CA 1
ATOM 4465 C C . ASP C 1 121 ? -14.114 23.690 15.302 1.00 14.38 113 ASP C C 1
ATOM 4466 O O . ASP C 1 121 ? -14.992 24.412 15.781 1.00 15.81 113 ASP C O 1
ATOM 4471 N N . LEU C 1 122 ? -13.759 22.542 15.889 1.00 11.50 114 LEU C N 1
ATOM 4472 C CA . LEU C 1 122 ? -14.323 22.183 17.186 1.00 10.94 114 LEU C CA 1
ATOM 4473 C C . LEU C 1 122 ? -13.403 22.577 18.338 1.00 10.80 114 LEU C C 1
ATOM 4474 O O . LEU C 1 122 ? -13.805 23.360 19.203 1.00 11.50 114 LEU C O 1
ATOM 4479 N N . ARG C 1 123 ? -12.173 22.050 18.358 1.00 11.68 115 ARG C N 1
ATOM 4480 C CA . ARG C 1 123 ? -11.272 22.312 19.476 1.00 10.57 115 ARG C CA 1
ATOM 4481 C C . ARG C 1 123 ? -10.995 23.801 19.637 1.00 10.79 115 ARG C C 1
ATOM 4482 O O . ARG C 1 123 ? -10.965 24.310 20.763 1.00 11.46 115 ARG C O 1
ATOM 4490 N N . GLY C 1 124 ? -10.795 24.514 18.528 1.00 10.91 116 GLY C N 1
ATOM 4491 C CA . GLY C 1 124 ? -10.525 25.941 18.624 1.00 11.17 116 GLY C CA 1
ATOM 4492 C C . GLY C 1 124 ? -11.685 26.719 19.212 1.00 10.72 116 GLY C C 1
ATOM 4493 O O . GLY C 1 124 ? -11.484 27.693 19.925 1.00 10.94 116 GLY C O 1
ATOM 4494 N N . THR C 1 125 ? -12.919 26.319 18.897 1.00 10.13 117 THR C N 1
ATOM 4495 C CA . THR C 1 125 ? -14.076 26.923 19.544 1.00 10.26 117 THR C CA 1
ATOM 4496 C C . THR C 1 125 ? -14.114 26.589 21.035 1.00 10.58 117 THR C C 1
ATOM 4497 O O . THR C 1 125 ? -14.411 27.468 21.861 1.00 10.40 117 THR C O 1
ATOM 4501 N N . TYR C 1 126 ? -13.789 25.342 21.409 1.00 9.80 118 TYR C N 1
ATOM 4502 C CA . TYR C 1 126 ? -13.721 25.011 22.827 1.00 9.93 118 TYR C CA 1
ATOM 4503 C C . TYR C 1 126 ? -12.646 25.831 23.536 1.00 10.85 118 TYR C C 1
ATOM 4504 O O . TYR C 1 126 ? -12.889 26.355 24.629 1.00 11.40 118 TYR C O 1
ATOM 4513 N N . LEU C 1 127 ? -11.457 25.971 22.927 1.00 10.99 119 LEU C N 1
ATOM 4514 C CA . LEU C 1 127 ? -10.410 26.775 23.563 1.00 11.85 119 LEU C CA 1
ATOM 4515 C C . LEU C 1 127 ? -10.904 28.179 23.853 1.00 11.59 119 LEU C C 1
ATOM 4516 O O . LEU C 1 127 ? -10.648 28.727 24.929 1.00 12.37 119 LEU C O 1
ATOM 4521 N N . CYS C 1 128 ? -11.603 28.784 22.898 1.00 11.41 120 CYS C N 1
ATOM 4522 C CA . CYS C 1 128 ? -12.059 30.162 23.089 1.00 11.26 120 CYS C CA 1
ATOM 4523 C C . CYS C 1 128 ? -13.195 30.238 24.095 1.00 10.91 120 CYS C C 1
ATOM 4524 O O . CYS C 1 128 ? -13.243 31.162 24.916 1.00 11.47 120 CYS C O 1
ATOM 4527 N N . CYS C 1 129 ? -14.120 29.279 24.056 1.00 12.41 121 CYS C N 1
ATOM 4528 C CA . CYS C 1 129 ? -15.184 29.286 25.057 1.00 10.50 121 CYS C CA 1
ATOM 4529 C C . CYS C 1 129 ? -14.608 29.132 26.457 1.00 10.60 121 CYS C C 1
ATOM 4530 O O . CYS C 1 129 ? -15.036 29.817 27.388 1.00 12.36 121 CYS C O 1
ATOM 4533 N N . ALA C 1 130 ? -13.625 28.249 26.628 1.00 11.07 122 ALA C N 1
ATOM 4534 C CA . ALA C 1 130 ? -12.998 28.108 27.940 1.00 11.43 122 ALA C CA 1
ATOM 4535 C C . ALA C 1 130 ? -12.277 29.385 28.357 1.00 13.90 122 ALA C C 1
ATOM 4536 O O . ALA C 1 130 ? -12.421 29.847 29.498 1.00 15.84 122 ALA C O 1
ATOM 4538 N N . ALA C 1 131 ? -11.472 29.961 27.450 1.00 12.21 123 ALA C N 1
ATOM 4539 C CA . ALA C 1 131 ? -10.597 31.074 27.837 1.00 12.87 123 ALA C CA 1
ATOM 4540 C C . ALA C 1 131 ? -11.360 32.374 28.039 1.00 14.97 123 ALA C C 1
ATOM 4541 O O . ALA C 1 131 ? -11.086 33.108 28.995 1.00 13.90 123 ALA C O 1
ATOM 4543 N N . PHE C 1 132 ? -12.284 32.694 27.124 1.00 12.60 124 PHE C N 1
ATOM 4544 C CA . PHE C 1 132 ? -13.067 33.922 27.225 1.00 13.14 124 PHE C CA 1
ATOM 4545 C C . PHE C 1 132 ? -14.348 33.729 28.011 1.00 14.96 124 PHE C C 1
ATOM 4546 O O . PHE C 1 132 ? -14.833 34.683 28.631 1.00 14.45 124 PHE C O 1
ATOM 4554 N N . GLY C 1 133 ? -14.902 32.515 28.010 1.00 13.64 125 GLY C N 1
ATOM 4555 C CA . GLY C 1 133 ? -16.186 32.257 28.634 1.00 11.03 125 GLY C CA 1
ATOM 4556 C C . GLY C 1 133 ? -16.138 31.916 30.108 1.00 13.18 125 GLY C C 1
ATOM 4557 O O . GLY C 1 133 ? -17.036 32.296 30.859 1.00 13.97 125 GLY C O 1
ATOM 4558 N N . ALA C 1 134 ? -15.124 31.187 30.575 1.00 14.23 126 ALA C N 1
ATOM 4559 C CA . ALA C 1 134 ? -15.052 30.964 32.015 1.00 14.11 126 ALA C CA 1
ATOM 4560 C C . ALA C 1 134 ? -15.027 32.270 32.798 1.00 14.96 126 ALA C C 1
ATOM 4561 O O . ALA C 1 134 ? -15.721 32.355 33.828 1.00 15.01 126 ALA C O 1
ATOM 4563 N N . PRO C 1 135 ? -14.298 33.312 32.383 1.00 15.72 127 PRO C N 1
ATOM 4564 C CA . PRO C 1 135 ? -14.404 34.582 33.112 1.00 14.81 127 PRO C CA 1
ATOM 4565 C C . PRO C 1 135 ? -15.793 35.185 33.072 1.00 13.09 127 PRO C C 1
ATOM 4566 O O . PRO C 1 135 ? -16.180 35.862 34.032 1.00 13.66 127 PRO C O 1
ATOM 4570 N N . MET C 1 136 ? -16.546 34.988 31.986 1.00 12.42 128 MET C N 1
ATOM 4571 C CA . MET C 1 136 ? -17.932 35.452 31.955 1.00 12.09 128 MET C CA 1
ATOM 4572 C C . MET C 1 136 ? -18.758 34.760 33.026 1.00 14.30 128 MET C C 1
ATOM 4573 O O . MET C 1 136 ? -19.523 35.406 33.752 1.00 14.75 128 MET C O 1
ATOM 4578 N N . ALA C 1 137 ? -18.647 33.433 33.111 1.00 12.41 129 ALA C N 1
ATOM 4579 C CA . ALA C 1 137 ? -19.385 32.704 34.137 1.00 11.97 129 ALA C CA 1
ATOM 4580 C C . ALA C 1 137 ? -19.001 33.184 35.530 1.00 13.86 129 ALA C C 1
ATOM 4581 O O . ALA C 1 137 ? -19.869 33.336 36.404 1.00 14.77 129 ALA C O 1
ATOM 4583 N N . ASP C 1 138 ? -17.706 33.455 35.746 1.00 13.65 130 ASP C N 1
ATOM 4584 C CA . ASP C 1 138 ? -17.246 33.968 37.033 1.00 15.09 130 ASP C CA 1
ATOM 4585 C C . ASP C 1 138 ? -17.898 35.309 37.360 1.00 14.25 130 ASP C C 1
ATOM 4586 O O . ASP C 1 138 ? -18.271 35.561 38.509 1.00 18.02 130 ASP C O 1
ATOM 4591 N N . ARG C 1 139 ? -18.049 36.176 36.364 1.00 14.60 131 ARG C N 1
ATOM 4592 C CA . ARG C 1 139 ? -18.650 37.477 36.606 1.00 15.89 131 ARG C CA 1
ATOM 4593 C C . ARG C 1 139 ? -20.167 37.449 36.530 1.00 13.78 131 ARG C C 1
ATOM 4594 O O . ARG C 1 139 ? -20.802 38.496 36.734 1.00 15.34 131 ARG C O 1
ATOM 4602 N N . ARG C 1 140 ? -20.748 36.287 36.198 1.00 14.64 132 ARG C N 1
ATOM 4603 C CA . ARG C 1 140 ? -22.187 36.056 36.218 1.00 16.34 132 ARG C CA 1
ATOM 4604 C C . ARG C 1 140 ? -22.917 36.781 35.097 1.00 12.99 132 ARG C C 1
ATOM 4605 O O . ARG C 1 140 ? -24.060 37.186 35.276 1.00 15.43 132 ARG C O 1
ATOM 4613 N N . ARG C 1 141 ? -22.269 36.973 33.949 1.00 13.45 133 ARG C N 1
ATOM 4614 C CA . ARG C 1 141 ? -22.960 37.560 32.808 1.00 16.25 133 ARG C CA 1
ATOM 4615 C C . ARG C 1 141 ? -22.192 37.314 31.510 1.00 14.26 133 ARG C C 1
ATOM 4616 O O . ARG C 1 141 ? -20.966 37.241 31.493 1.00 16.60 133 ARG C O 1
ATOM 4624 N N . GLY C 1 142 ? -22.933 37.182 30.428 1.00 12.92 134 GLY C N 1
ATOM 4625 C CA . GLY C 1 142 ? -22.295 37.054 29.134 1.00 12.43 134 GLY C CA 1
ATOM 4626 C C . GLY C 1 142 ? -23.190 36.342 28.160 1.00 13.72 134 GLY C C 1
ATOM 4627 O O . GLY C 1 142 ? -24.195 35.729 28.523 1.00 12.15 134 GLY C O 1
ATOM 4628 N N . SER C 1 143 ? -22.846 36.474 26.881 1.00 10.17 135 SER C N 1
ATOM 4629 C CA . SER C 1 143 ? -23.577 35.771 25.828 1.00 10.62 135 SER C CA 1
ATOM 4630 C C . SER C 1 143 ? -22.562 35.277 24.812 1.00 10.24 135 SER C C 1
ATOM 4631 O O . SER C 1 143 ? -21.718 36.049 24.346 1.00 11.44 135 SER C O 1
ATOM 4634 N N . ILE C 1 144 ? -22.631 33.991 24.497 1.00 9.40 136 ILE C N 1
ATOM 4635 C CA . ILE C 1 144 ? -21.694 33.337 23.590 1.00 8.82 136 ILE C CA 1
ATOM 4636 C C . ILE C 1 144 ? -22.481 32.800 22.408 1.00 8.75 136 ILE C C 1
ATOM 4637 O O . ILE C 1 144 ? -23.523 32.156 22.597 1.00 10.20 136 ILE C O 1
ATOM 4642 N N . VAL C 1 145 ? -22.022 33.105 21.195 1.00 8.47 137 VAL C N 1
ATOM 4643 C CA . VAL C 1 145 ? -22.621 32.557 19.974 1.00 10.37 137 VAL C CA 1
ATOM 4644 C C . VAL C 1 145 ? -21.551 31.814 19.190 1.00 8.92 137 VAL C C 1
ATOM 4645 O O . VAL C 1 145 ? -20.566 32.410 18.746 1.00 8.56 137 VAL C O 1
ATOM 4649 N N . ASN C 1 146 ? -21.756 30.526 19.000 1.00 8.29 138 ASN C N 1
ATOM 4650 C CA . ASN C 1 146 ? -20.861 29.714 18.184 1.00 8.02 138 ASN C CA 1
ATOM 4651 C C . ASN C 1 146 ? -21.422 29.619 16.772 1.00 11.11 138 ASN C C 1
ATOM 4652 O O . ASN C 1 146 ? -22.612 29.809 16.553 1.00 10.96 138 ASN C O 1
ATOM 4657 N N . ILE C 1 147 ? -20.547 29.348 15.810 1.00 11.03 139 ILE C N 1
ATOM 4658 C CA . ILE C 1 147 ? -20.955 29.143 14.423 1.00 9.37 139 ILE C CA 1
ATOM 4659 C C . ILE C 1 147 ? -20.788 27.663 14.113 1.00 8.97 139 ILE C C 1
ATOM 4660 O O . ILE C 1 147 ? -19.664 27.146 14.097 1.00 10.80 139 ILE C O 1
ATOM 4665 N N . ALA C 1 148 ? -21.897 26.967 13.904 1.00 8.61 140 ALA C N 1
ATOM 4666 C CA . ALA C 1 148 ? -21.873 25.582 13.458 1.00 9.83 140 ALA C CA 1
ATOM 4667 C C . ALA C 1 148 ? -22.058 25.561 11.939 1.00 7.73 140 ALA C C 1
ATOM 4668 O O . ALA C 1 148 ? -21.261 26.206 11.251 1.00 11.32 140 ALA C O 1
ATOM 4670 N N . SER C 1 149 ? -22.995 24.787 11.398 1.00 10.43 141 SER C N 1
ATOM 4671 C CA . SER C 1 149 ? -23.247 24.672 9.969 1.00 8.54 141 SER C CA 1
ATOM 4672 C C . SER C 1 149 ? -24.383 23.682 9.796 1.00 8.52 141 SER C C 1
ATOM 4673 O O . SER C 1 149 ? -24.516 22.741 10.588 1.00 9.67 141 SER C O 1
ATOM 4676 N N . VAL C 1 150 ? -25.174 23.863 8.741 1.00 8.73 142 VAL C N 1
ATOM 4677 C CA . VAL C 1 150 ? -26.102 22.813 8.357 1.00 10.55 142 VAL C CA 1
ATOM 4678 C C . VAL C 1 150 ? -25.372 21.496 8.104 1.00 9.93 142 VAL C C 1
ATOM 4679 O O . VAL C 1 150 ? -25.972 20.423 8.213 1.00 9.44 142 VAL C O 1
ATOM 4683 N N . ALA C 1 151 ? -24.073 21.543 7.777 1.00 8.61 143 ALA C N 1
ATOM 4684 C CA . ALA C 1 151 ? -23.353 20.302 7.527 1.00 9.16 143 ALA C CA 1
ATOM 4685 C C . ALA C 1 151 ? -23.142 19.505 8.802 1.00 11.69 143 ALA C C 1
ATOM 4686 O O . ALA C 1 151 ? -22.802 18.313 8.731 1.00 13.48 143 ALA C O 1
ATOM 4688 N N . GLY C 1 152 ? -23.319 20.127 9.954 1.00 8.84 144 GLY C N 1
ATOM 4689 C CA . GLY C 1 152 ? -23.324 19.431 11.222 1.00 11.41 144 GLY C CA 1
ATOM 4690 C C . GLY C 1 152 ? -24.656 18.822 11.593 1.00 9.96 144 GLY C C 1
ATOM 4691 O O . GLY C 1 152 ? -24.775 18.250 12.684 1.00 12.05 144 GLY C O 1
ATOM 4692 N N . MET C 1 153 ? -25.659 18.908 10.700 1.00 9.97 145 MET C N 1
ATOM 4693 C CA . MET C 1 153 ? -27.031 18.517 10.971 1.00 10.13 145 MET C CA 1
ATOM 4694 C C . MET C 1 153 ? -27.555 17.454 10.022 1.00 11.09 145 MET C C 1
ATOM 4695 O O . MET C 1 153 ? -28.585 16.831 10.322 1.00 11.66 145 MET C O 1
ATOM 4700 N N . ARG C 1 154 ? -26.893 17.234 8.898 1.00 8.76 146 ARG C N 1
ATOM 4701 C CA . ARG C 1 154 ? -27.333 16.267 7.902 1.00 8.32 146 ARG C CA 1
ATOM 4702 C C . ARG C 1 154 ? -26.111 15.611 7.283 1.00 10.61 146 ARG C C 1
ATOM 4703 O O . ARG C 1 154 ? -24.970 16.068 7.457 1.00 12.67 146 ARG C O 1
ATOM 4711 N N . SER C 1 155 ? -26.360 14.537 6.541 1.00 8.48 147 SER C N 1
ATOM 4712 C CA . SER C 1 155 ? -25.292 13.850 5.821 1.00 9.44 147 SER C CA 1
ATOM 4713 C C . SER C 1 155 ? -24.710 14.713 4.694 1.00 10.38 147 SER C C 1
ATOM 4714 O O . SER C 1 155 ? -25.376 15.578 4.128 1.00 13.07 147 SER C O 1
ATOM 4717 N N . GLY C 1 156 ? -23.450 14.451 4.363 1.00 9.02 148 GLY C N 1
ATOM 4718 C CA . GLY C 1 156 ? -22.790 15.062 3.226 1.00 9.73 148 GLY C CA 1
ATOM 4719 C C . GLY C 1 156 ? -21.368 14.539 3.165 1.00 9.84 148 GLY C C 1
ATOM 4720 O O . GLY C 1 156 ? -20.974 13.735 4.012 1.00 10.60 148 GLY C O 1
ATOM 4721 N N . PRO C 1 157 ? -20.593 14.930 2.150 1.00 10.38 149 PRO C N 1
ATOM 4722 C CA . PRO C 1 157 ? -19.247 14.384 1.914 1.00 10.85 149 PRO C CA 1
ATOM 4723 C C . PRO C 1 157 ? -18.171 15.094 2.730 1.00 15.55 149 PRO C C 1
ATOM 4724 O O . PRO C 1 157 ? -17.140 15.509 2.203 1.00 16.74 149 PRO C O 1
ATOM 4728 N N . LEU C 1 158 ? -18.437 15.272 4.022 1.00 13.95 150 LEU C N 1
ATOM 4729 C CA A LEU C 1 158 ? -17.644 16.117 4.905 0.51 13.30 150 LEU C CA 1
ATOM 4730 C CA B LEU C 1 158 ? -17.642 16.116 4.904 0.49 13.36 150 LEU C CA 1
ATOM 4731 C C . LEU C 1 158 ? -17.365 15.336 6.192 1.00 10.51 150 LEU C C 1
ATOM 4732 O O . LEU C 1 158 ? -17.940 15.631 7.253 1.00 11.24 150 LEU C O 1
ATOM 4741 N N . HIS C 1 159 ? -16.464 14.347 6.099 1.00 10.59 151 HIS C N 1
ATOM 4742 C CA . HIS C 1 159 ? -16.291 13.414 7.206 1.00 10.08 151 HIS C CA 1
ATOM 4743 C C . HIS C 1 159 ? -15.518 13.989 8.368 1.00 12.84 151 HIS C C 1
ATOM 4744 O O . HIS C 1 159 ? -15.498 13.353 9.424 1.00 10.39 151 HIS C O 1
ATOM 4751 N N . ALA C 1 160 ? -14.897 15.163 8.206 1.00 11.15 152 ALA C N 1
ATOM 4752 C CA . ALA C 1 160 ? -14.336 15.887 9.331 1.00 11.23 152 ALA C CA 1
ATOM 4753 C C . ALA C 1 160 ? -15.205 17.070 9.720 1.00 11.24 152 ALA C C 1
ATOM 4754 O O . ALA C 1 160 ? -15.495 17.273 10.901 1.00 10.94 152 ALA C O 1
ATOM 4756 N N . TYR C 1 161 ? -15.631 17.851 8.727 1.00 11.19 153 TYR C N 1
ATOM 4757 C CA . TYR C 1 161 ? -16.346 19.100 8.978 1.00 10.06 153 TYR C CA 1
ATOM 4758 C C . TYR C 1 161 ? -17.737 18.857 9.556 1.00 12.23 153 TYR C C 1
ATOM 4759 O O . TYR C 1 161 ? -18.133 19.530 10.517 1.00 9.98 153 TYR C O 1
ATOM 4768 N N . GLY C 1 162 ? -18.483 17.886 9.016 1.00 9.04 154 GLY C N 1
ATOM 4769 C CA . GLY C 1 162 ? -19.760 17.519 9.603 1.00 9.05 154 GLY C CA 1
ATOM 4770 C C . GLY C 1 162 ? -19.637 17.177 11.082 1.00 9.73 154 GLY C C 1
ATOM 4771 O O . GLY C 1 162 ? -20.285 17.791 11.931 1.00 10.45 154 GLY C O 1
ATOM 4772 N N . PRO C 1 163 ? -18.780 16.211 11.424 1.00 9.12 155 PRO C N 1
ATOM 4773 C CA . PRO C 1 163 ? -18.652 15.851 12.839 1.00 8.59 155 PRO C CA 1
ATOM 4774 C C . PRO C 1 163 ? -18.186 16.985 13.722 1.00 10.78 155 PRO C C 1
ATOM 4775 O O . PRO C 1 163 ? -18.630 17.087 14.882 1.00 8.53 155 PRO C O 1
ATOM 4779 N N . ALA C 1 164 ? -17.279 17.844 13.217 1.00 8.44 156 ALA C N 1
ATOM 4780 C CA . ALA C 1 164 ? -16.787 18.946 14.039 1.00 8.50 156 ALA C CA 1
ATOM 4781 C C . ALA C 1 164 ? -17.899 19.938 14.304 1.00 10.08 156 ALA C C 1
ATOM 4782 O O . ALA C 1 164 ? -18.033 20.445 15.429 1.00 10.86 156 ALA C O 1
ATOM 4784 N N . LYS C 1 165 ? -18.707 20.232 13.274 1.00 9.06 157 LYS C N 1
ATOM 4785 C CA . LYS C 1 165 ? -19.806 21.181 13.447 1.00 8.51 157 LYS C CA 1
ATOM 4786 C C . LYS C 1 165 ? -20.948 20.597 14.263 1.00 10.11 157 LYS C C 1
ATOM 4787 O O . LYS C 1 165 ? -21.627 21.336 14.977 1.00 11.67 157 LYS C O 1
ATOM 4793 N N . ALA C 1 166 ? -21.180 19.283 14.179 1.00 7.54 158 ALA C N 1
ATOM 4794 C CA . ALA C 1 166 ? -22.103 18.661 15.113 1.00 8.13 158 ALA C CA 1
ATOM 4795 C C . ALA C 1 166 ? -21.550 18.756 16.533 1.00 8.47 158 ALA C C 1
ATOM 4796 O O . ALA C 1 166 ? -22.301 18.929 17.510 1.00 9.08 158 ALA C O 1
ATOM 4798 N N . GLY C 1 167 ? -20.229 18.665 16.668 1.00 8.25 159 GLY C N 1
ATOM 4799 C CA . GLY C 1 167 ? -19.624 18.861 17.970 1.00 9.83 159 GLY C CA 1
ATOM 4800 C C . GLY C 1 167 ? -19.903 20.244 18.527 1.00 10.12 159 GLY C C 1
ATOM 4801 O O . GLY C 1 167 ? -20.114 20.406 19.729 1.00 8.65 159 GLY C O 1
ATOM 4802 N N . VAL C 1 168 ? -19.921 21.252 17.659 1.00 8.46 160 VAL C N 1
ATOM 4803 C CA . VAL C 1 168 ? -20.157 22.625 18.100 1.00 9.26 160 VAL C CA 1
ATOM 4804 C C . VAL C 1 168 ? -21.600 22.780 18.562 1.00 7.51 160 VAL C C 1
ATOM 4805 O O . VAL C 1 168 ? -21.871 23.478 19.532 1.00 7.98 160 VAL C O 1
ATOM 4809 N N . ILE C 1 169 ? -22.545 22.115 17.893 1.00 9.50 161 ILE C N 1
ATOM 4810 C CA . ILE C 1 169 ? -23.928 22.182 18.343 1.00 9.07 161 ILE C CA 1
ATOM 4811 C C . ILE C 1 169 ? -24.046 21.558 19.735 1.00 6.72 161 ILE C C 1
ATOM 4812 O O . ILE C 1 169 ? -24.708 22.101 20.635 1.00 8.88 161 ILE C O 1
ATOM 4817 N N . SER C 1 170 ? -23.369 20.426 19.948 1.00 7.35 162 SER C N 1
ATOM 4818 C CA . SER C 1 170 ? -23.389 19.767 21.253 1.00 8.06 162 SER C CA 1
ATOM 4819 C C . SER C 1 170 ? -22.769 20.639 22.328 1.00 8.87 162 SER C C 1
ATOM 4820 O O . SER C 1 170 ? -23.353 20.819 23.405 1.00 8.61 162 SER C O 1
ATOM 4823 N N . LEU C 1 171 ? -21.535 21.113 22.075 1.00 8.46 163 LEU C N 1
ATOM 4824 C CA . LEU C 1 171 ? -20.832 21.961 23.029 1.00 9.01 163 LEU C CA 1
ATOM 4825 C C . LEU C 1 171 ? -21.663 23.187 23.376 1.00 9.16 163 LEU C C 1
ATOM 4826 O O . LEU C 1 171 ? -21.666 23.640 24.524 1.00 7.73 163 LEU C O 1
ATOM 4831 N N . THR C 1 172 ? -22.396 23.724 22.406 1.00 8.17 164 THR C N 1
ATOM 4832 C CA . THR C 1 172 ? -23.301 24.824 22.727 1.00 7.26 164 THR C CA 1
ATOM 4833 C C . THR C 1 172 ? -24.304 24.407 23.796 1.00 7.23 164 THR C C 1
ATOM 4834 O O . THR C 1 172 ? -24.562 25.158 24.749 1.00 8.61 164 THR C O 1
ATOM 4838 N N . GLU C 1 173 ? -24.864 23.205 23.659 1.00 8.93 165 GLU C N 1
ATOM 4839 C CA . GLU C 1 173 ? -25.811 22.702 24.646 1.00 7.62 165 GLU C CA 1
ATOM 4840 C C . GLU C 1 173 ? -25.138 22.403 25.984 1.00 7.81 165 GLU C C 1
ATOM 4841 O O . GLU C 1 173 ? -25.704 22.709 27.043 1.00 9.70 165 GLU C O 1
ATOM 4847 N N . THR C 1 174 ? -23.948 21.797 25.969 1.00 9.88 166 THR C N 1
ATOM 4848 C CA . THR C 1 174 ? -23.330 21.440 27.238 1.00 9.00 166 THR C CA 1
ATOM 4849 C C . THR C 1 174 ? -22.958 22.693 28.022 1.00 8.21 166 THR C C 1
ATOM 4850 O O . THR C 1 174 ? -23.241 22.797 29.217 1.00 8.78 166 THR C O 1
ATOM 4854 N N . LEU C 1 175 ? -22.345 23.656 27.351 1.00 8.18 167 LEU C N 1
ATOM 4855 C CA . LEU C 1 175 ? -21.997 24.913 28.016 1.00 9.50 167 LEU C CA 1
ATOM 4856 C C . LEU C 1 175 ? -23.236 25.686 28.464 1.00 8.45 167 LEU C C 1
ATOM 4857 O O . LEU C 1 175 ? -23.226 26.318 29.528 1.00 9.45 167 LEU C O 1
ATOM 4862 N N . ALA C 1 176 ? -24.301 25.679 27.666 1.00 8.09 168 ALA C N 1
ATOM 4863 C CA . ALA C 1 176 ? -25.505 26.362 28.107 1.00 8.13 168 ALA C CA 1
ATOM 4864 C C . ALA C 1 176 ? -26.004 25.793 29.425 1.00 8.52 168 ALA C C 1
ATOM 4865 O O . ALA C 1 176 ? -26.519 26.528 30.272 1.00 9.65 168 ALA C O 1
ATOM 4867 N N . GLY C 1 177 ? -25.881 24.484 29.617 1.00 9.45 169 GLY C N 1
ATOM 4868 C CA . GLY C 1 177 ? -26.305 23.923 30.889 1.00 10.48 169 GLY C CA 1
ATOM 4869 C C . GLY C 1 177 ? -25.321 24.226 32.005 1.00 9.21 169 GLY C C 1
ATOM 4870 O O . GLY C 1 177 ? -25.713 24.496 33.143 1.00 11.42 169 GLY C O 1
ATOM 4871 N N . GLU C 1 178 ? -24.031 24.194 31.697 1.00 9.24 170 GLU C N 1
ATOM 4872 C CA . GLU C 1 178 ? -23.044 24.449 32.738 1.00 9.78 170 GLU C CA 1
ATOM 4873 C C . GLU C 1 178 ? -23.153 25.877 33.261 1.00 10.05 170 GLU C C 1
ATOM 4874 O O . GLU C 1 178 ? -23.054 26.113 34.473 1.00 12.30 170 GLU C O 1
ATOM 4880 N N . TRP C 1 179 ? -23.390 26.838 32.367 1.00 9.75 171 TRP C N 1
ATOM 4881 C CA . TRP C 1 179 ? -23.241 28.247 32.708 1.00 10.04 171 TRP C CA 1
ATOM 4882 C C . TRP C 1 179 ? -24.562 28.992 32.787 1.00 13.12 171 TRP C C 1
ATOM 4883 O O . TRP C 1 179 ? -24.581 30.168 33.170 1.00 11.52 171 TRP C O 1
ATOM 4894 N N . GLY C 1 180 ? -25.656 28.349 32.413 1.00 10.79 172 GLY C N 1
ATOM 4895 C CA . GLY C 1 180 ? -26.972 28.916 32.600 1.00 9.69 172 GLY C CA 1
ATOM 4896 C C . GLY C 1 180 ? -27.239 29.405 34.012 1.00 12.96 172 GLY C C 1
ATOM 4897 O O . GLY C 1 180 ? -27.732 30.521 34.215 1.00 12.63 172 GLY C O 1
ATOM 4898 N N . PRO C 1 181 ? -26.924 28.582 35.022 1.00 12.86 173 PRO C N 1
ATOM 4899 C CA . PRO C 1 181 ? -27.118 29.027 36.414 1.00 13.27 173 PRO C CA 1
ATOM 4900 C C . PRO C 1 181 ? -26.223 30.193 36.808 1.00 13.72 173 PRO C C 1
ATOM 4901 O O . PRO C 1 181 ? -26.459 30.820 37.857 1.00 17.14 173 PRO C O 1
ATOM 4905 N N . LYS C 1 182 ? -25.200 30.495 36.017 1.00 13.85 174 LYS C N 1
ATOM 4906 C CA . LYS C 1 182 ? -24.359 31.660 36.263 1.00 13.68 174 LYS C CA 1
ATOM 4907 C C . LYS C 1 182 ? -24.711 32.824 35.354 1.00 18.49 174 LYS C C 1
ATOM 4908 O O . LYS C 1 182 ? -23.975 33.815 35.313 1.00 23.35 174 LYS C O 1
ATOM 4914 N N . GLY C 1 183 ? -25.819 32.733 34.629 1.00 14.08 175 GLY C N 1
ATOM 4915 C CA . GLY C 1 183 ? -26.319 33.855 33.866 1.00 12.22 175 GLY C CA 1
ATOM 4916 C C . GLY C 1 183 ? -25.712 34.037 32.494 1.00 16.30 175 GLY C C 1
ATOM 4917 O O . GLY C 1 183 ? -25.948 35.079 31.872 1.00 16.13 175 GLY C O 1
ATOM 4918 N N . VAL C 1 184 ? -24.945 33.073 31.998 1.00 13.41 176 VAL C N 1
ATOM 4919 C CA . VAL C 1 184 ? -24.333 33.171 30.678 1.00 11.84 176 VAL C CA 1
ATOM 4920 C C . VAL C 1 184 ? -25.164 32.364 29.685 1.00 10.73 176 VAL C C 1
ATOM 4921 O O . VAL C 1 184 ? -25.402 31.167 29.893 1.00 12.59 176 VAL C O 1
ATOM 4925 N N . ARG C 1 185 ? -25.586 32.994 28.591 1.00 10.27 177 ARG C N 1
ATOM 4926 C CA . ARG C 1 185 ? -26.333 32.298 27.555 1.00 10.10 177 ARG C CA 1
ATOM 4927 C C . ARG C 1 185 ? -25.354 31.828 26.494 1.00 12.39 177 ARG C C 1
ATOM 4928 O O . ARG C 1 185 ? -24.374 32.509 26.210 1.00 10.63 177 ARG C O 1
ATOM 4936 N N . VAL C 1 186 ? -25.585 30.632 25.949 1.00 9.01 178 VAL C N 1
ATOM 4937 C CA . VAL C 1 186 ? -24.731 30.057 24.910 1.00 7.96 178 VAL C CA 1
ATOM 4938 C C . VAL C 1 186 ? -25.657 29.511 23.831 1.00 7.61 178 VAL C C 1
ATOM 4939 O O . VAL C 1 186 ? -26.501 28.668 24.122 1.00 8.19 178 VAL C O 1
ATOM 4943 N N . ASN C 1 187 ? -25.494 29.982 22.598 1.00 7.54 179 ASN C N 1
ATOM 4944 C CA . ASN C 1 187 ? -26.339 29.585 21.471 1.00 7.29 179 ASN C CA 1
ATOM 4945 C C . ASN C 1 187 ? -25.443 29.402 20.264 1.00 9.07 179 ASN C C 1
ATOM 4946 O O . ASN C 1 187 ? -24.237 29.688 20.310 1.00 7.46 179 ASN C O 1
ATOM 4951 N N . CYS C 1 188 ? -26.020 28.886 19.183 1.00 7.09 180 CYS C N 1
ATOM 4952 C CA A CYS C 1 188 ? -25.238 28.742 17.969 0.70 8.06 180 CYS C CA 1
ATOM 4953 C CA B CYS C 1 188 ? -25.285 28.572 17.968 0.30 7.11 180 CYS C CA 1
ATOM 4954 C C . CYS C 1 188 ? -26.109 28.993 16.755 1.00 7.11 180 CYS C C 1
ATOM 4955 O O . CYS C 1 188 ? -27.341 28.886 16.801 1.00 7.00 180 CYS C O 1
ATOM 4960 N N . VAL C 1 189 ? -25.441 29.430 15.684 1.00 7.30 181 VAL C N 1
ATOM 4961 C CA . VAL C 1 189 ? -26.063 29.702 14.385 1.00 8.71 181 VAL C CA 1
ATOM 4962 C C . VAL C 1 189 ? -25.486 28.692 13.402 1.00 8.88 181 VAL C C 1
ATOM 4963 O O . VAL C 1 189 ? -24.261 28.514 13.352 1.00 8.34 181 VAL C O 1
ATOM 4967 N N . SER C 1 190 ? -26.355 27.995 12.649 1.00 7.72 182 SER C N 1
ATOM 4968 C CA . SER C 1 190 ? -25.866 27.054 11.645 1.00 7.38 182 SER C CA 1
ATOM 4969 C C . SER C 1 190 ? -26.084 27.629 10.261 1.00 7.86 182 SER C C 1
ATOM 4970 O O . SER C 1 190 ? -27.199 27.543 9.717 1.00 9.66 182 SER C O 1
ATOM 4973 N N . PRO C 1 191 ? -25.079 28.264 9.663 1.00 9.31 183 PRO C N 1
ATOM 4974 C CA . PRO C 1 191 ? -25.257 28.776 8.303 1.00 8.38 183 PRO C CA 1
ATOM 4975 C C . PRO C 1 191 ? -25.470 27.652 7.308 1.00 10.60 183 PRO C C 1
ATOM 4976 O O . PRO C 1 191 ? -24.915 26.551 7.429 1.00 9.56 183 PRO C O 1
ATOM 4980 N N . GLY C 1 192 ? -26.271 27.953 6.294 1.00 8.89 184 GLY C N 1
ATOM 4981 C CA . GLY C 1 192 ? -26.218 27.206 5.056 1.00 9.58 184 GLY C CA 1
ATOM 4982 C C . GLY C 1 192 ? -25.061 27.707 4.219 1.00 11.92 184 GLY C C 1
ATOM 4983 O O . GLY C 1 192 ? -24.055 28.224 4.747 1.00 13.37 184 GLY C O 1
ATOM 4984 N N . PHE C 1 193 ? -25.195 27.571 2.907 1.00 12.67 185 PHE C N 1
ATOM 4985 C CA . PHE C 1 193 ? -24.169 28.065 1.993 1.00 14.54 185 PHE C CA 1
ATOM 4986 C C . PHE C 1 193 ? -24.192 29.580 1.967 1.00 17.00 185 PHE C C 1
ATOM 4987 O O . PHE C 1 193 ? -25.188 30.187 1.571 1.00 16.53 185 PHE C O 1
ATOM 4995 N N . THR C 1 194 ? -23.091 30.184 2.409 1.00 15.80 186 THR C N 1
ATOM 4996 C CA . THR C 1 194 ? -23.011 31.613 2.673 1.00 15.33 186 THR C CA 1
ATOM 4997 C C . THR C 1 194 ? -21.886 32.203 1.839 1.00 16.85 186 THR C C 1
ATOM 4998 O O . THR C 1 194 ? -20.790 31.635 1.772 1.00 18.92 186 THR C O 1
ATOM 5002 N N . GLN C 1 195 ? -22.165 33.349 1.219 1.00 15.56 187 GLN C N 1
ATOM 5003 C CA . GLN C 1 195 ? -21.249 34.008 0.292 1.00 17.24 187 GLN C CA 1
ATOM 5004 C C . GLN C 1 195 ? -20.095 34.613 1.086 1.00 21.62 187 GLN C C 1
ATOM 5005 O O . GLN C 1 195 ? -20.244 35.648 1.740 1.00 23.98 187 GLN C O 1
ATOM 5011 N N . THR C 1 196 ? -18.939 33.947 1.043 1.00 18.25 188 THR C N 1
ATOM 5012 C CA . THR C 1 196 ? -17.718 34.405 1.700 1.00 21.71 188 THR C CA 1
ATOM 5013 C C . THR C 1 196 ? -16.548 34.036 0.797 1.00 22.52 188 THR C C 1
ATOM 5014 O O . THR C 1 196 ? -16.740 33.296 -0.175 1.00 23.01 188 THR C O 1
ATOM 5018 N N . PRO C 1 197 ? -15.327 34.507 1.085 1.00 23.41 189 PRO C N 1
ATOM 5019 C CA . PRO C 1 197 ? -14.171 34.027 0.311 1.00 24.93 189 PRO C CA 1
ATOM 5020 C C . PRO C 1 197 ? -13.994 32.519 0.373 1.00 27.58 189 PRO C C 1
ATOM 5021 O O . PRO C 1 197 ? -13.5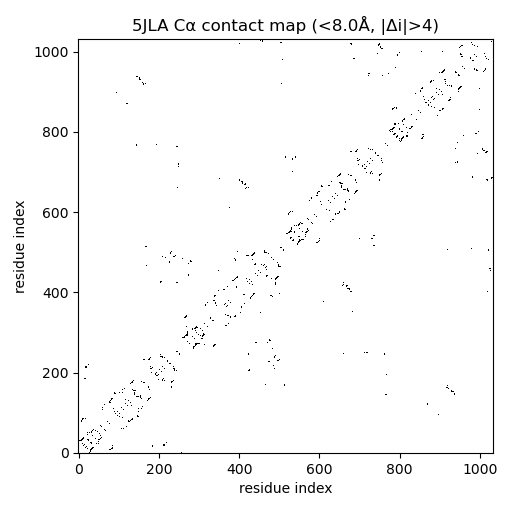01 31.920 -0.593 1.00 30.38 189 PRO C O 1
ATOM 5025 N N . ALA C 1 198 ? -14.389 31.885 1.481 1.00 27.23 190 ALA C N 1
ATOM 5026 C CA . ALA C 1 198 ? -14.296 30.431 1.583 1.00 26.62 190 ALA C CA 1
ATOM 5027 C C . ALA C 1 198 ? -15.216 29.743 0.580 1.00 28.03 190 ALA C C 1
ATOM 5028 O O . ALA C 1 198 ? -14.819 28.762 -0.062 1.00 28.69 190 ALA C O 1
ATOM 5030 N N . LEU C 1 199 ? -16.449 30.245 0.425 1.00 25.93 191 LEU C N 1
ATOM 5031 C CA . LEU C 1 199 ? -17.342 29.690 -0.591 1.00 27.03 191 LEU C CA 1
ATOM 5032 C C . LEU C 1 199 ? -16.811 29.963 -1.992 1.00 28.09 191 LEU C C 1
ATOM 5033 O O . LEU C 1 199 ? -16.916 29.107 -2.881 1.00 27.07 191 LEU C O 1
ATOM 5038 N N . GLU C 1 200 ? -16.229 31.146 -2.207 1.00 25.54 192 GLU C N 1
ATOM 5039 C CA . GLU C 1 200 ? -15.656 31.456 -3.512 1.00 28.36 192 GLU C CA 1
ATOM 5040 C C . GLU C 1 200 ? -14.533 30.491 -3.865 1.00 30.83 192 GLU C C 1
ATOM 5041 O O . GLU C 1 200 ? -14.368 30.119 -5.034 1.00 28.56 192 GLU C O 1
ATOM 5047 N N . ARG C 1 201 ? -13.752 30.066 -2.867 1.00 32.25 193 ARG C N 1
ATOM 5048 C CA . ARG C 1 201 ? -12.720 29.070 -3.138 1.00 39.17 193 ARG C CA 1
ATOM 5049 C C . ARG C 1 201 ? -13.332 27.745 -3.570 1.00 40.09 193 ARG C C 1
ATOM 5050 O O . ARG C 1 201 ? -12.730 27.012 -4.363 1.00 41.94 193 ARG C O 1
ATOM 5052 N N . GLY C 1 202 ? -14.529 27.426 -3.072 1.00 33.71 194 GLY C N 1
ATOM 5053 C CA . GLY C 1 202 ? -15.221 26.239 -3.543 1.00 28.44 194 GLY C CA 1
ATOM 5054 C C . GLY C 1 202 ? -15.659 26.361 -4.989 1.00 26.53 194 GLY C C 1
ATOM 5055 O O . GLY C 1 202 ? -15.622 25.384 -5.741 1.00 28.25 194 GLY C O 1
ATOM 5056 N N . PHE C 1 203 ? -16.071 27.564 -5.403 1.00 28.67 195 PHE C N 1
ATOM 5057 C CA . PHE C 1 203 ? -16.400 27.788 -6.809 1.00 29.31 195 PHE C CA 1
ATOM 5058 C C . PHE C 1 203 ? -15.154 27.725 -7.684 1.00 33.77 195 PHE C C 1
ATOM 5059 O O . PHE C 1 203 ? -15.175 27.112 -8.757 1.00 37.66 195 PHE C O 1
ATOM 5067 N N . THR C 1 204 ? -14.061 28.360 -7.245 1.00 31.82 196 THR C N 1
ATOM 5068 C CA . THR C 1 204 ? -12.841 28.389 -8.049 1.00 29.83 196 THR C CA 1
ATOM 5069 C C . THR C 1 204 ? -12.281 26.987 -8.262 1.00 32.05 196 THR C C 1
ATOM 5070 O O . THR C 1 204 ? -11.884 26.632 -9.380 1.00 36.44 196 THR C O 1
ATOM 5072 N N . THR C 1 205 ? -12.250 26.171 -7.208 1.00 38.62 197 THR C N 1
ATOM 5073 C CA . THR C 1 205 ? -11.804 24.787 -7.329 1.00 40.21 197 THR C CA 1
ATOM 5074 C C . THR C 1 205 ? -12.849 23.886 -7.975 1.00 39.20 197 THR C C 1
ATOM 5075 O O . THR C 1 205 ? -12.579 22.695 -8.171 1.00 40.45 197 THR C O 1
ATOM 5079 N N . HIS C 1 206 ? -14.027 24.422 -8.301 1.00 37.68 198 HIS C N 1
ATOM 5080 C CA . HIS C 1 206 ? -15.132 23.643 -8.859 1.00 38.67 198 HIS C CA 1
ATOM 5081 C C . HIS C 1 206 ? -15.576 22.522 -7.923 1.00 37.89 198 HIS C C 1
ATOM 5082 O O . HIS C 1 206 ? -16.119 21.505 -8.362 1.00 38.72 198 HIS C O 1
ATOM 5089 N N . THR C 1 207 ? -15.336 22.717 -6.622 1.00 34.54 199 THR C N 1
ATOM 5090 C CA . THR C 1 207 ? -15.917 21.853 -5.601 1.00 32.99 199 THR C CA 1
ATOM 5091 C C . THR C 1 207 ? -17.417 22.086 -5.474 1.00 28.78 199 THR C C 1
ATOM 5092 O O . THR C 1 207 ? -18.167 21.160 -5.153 1.00 28.49 199 THR C O 1
ATOM 5096 N N . LEU C 1 208 ? -17.869 23.305 -5.734 1.00 22.95 200 LEU C N 1
ATOM 5097 C CA . LEU C 1 208 ? -19.272 23.667 -5.640 1.00 21.09 200 LEU C CA 1
ATOM 5098 C C . LEU C 1 208 ? -19.646 24.479 -6.872 1.00 21.89 200 LEU C C 1
ATOM 5099 O O . LEU C 1 208 ? -18.782 25.046 -7.550 1.00 24.75 200 LEU C O 1
ATOM 5104 N N . LYS C 1 209 ? -20.952 24.515 -7.161 1.00 22.12 201 LYS C N 1
ATOM 5105 C CA . LYS C 1 209 ? -21.517 25.278 -8.270 1.00 21.80 201 LYS C CA 1
ATOM 5106 C C . LYS C 1 209 ? -22.650 26.141 -7.736 1.00 20.20 201 LYS C C 1
ATOM 5107 O O . LYS C 1 209 ? -23.563 25.634 -7.077 1.00 19.92 201 LYS C O 1
ATOM 5109 N N . ALA C 1 210 ? -22.591 27.448 -8.024 1.00 21.92 202 ALA C N 1
ATOM 5110 C CA . ALA C 1 210 ? -23.501 28.390 -7.373 1.00 18.02 202 ALA C CA 1
ATOM 5111 C C . ALA C 1 210 ? -24.959 28.085 -7.684 1.00 16.58 202 ALA C C 1
ATOM 5112 O O . ALA C 1 210 ? -25.808 28.145 -6.788 1.00 14.75 202 ALA C O 1
ATOM 5114 N N . ASP C 1 211 ? -25.279 27.755 -8.940 1.00 19.07 203 ASP C N 1
ATOM 5115 C CA . ASP C 1 211 ? -26.675 27.459 -9.269 1.00 18.00 203 ASP C CA 1
ATOM 5116 C C . ASP C 1 211 ? -27.161 26.197 -8.568 1.00 17.26 203 ASP C C 1
ATOM 5117 O O . ASP C 1 211 ? -28.346 26.093 -8.235 1.00 16.33 203 ASP C O 1
ATOM 5122 N N . VAL C 1 212 ? -26.270 25.226 -8.356 1.00 15.49 204 VAL C N 1
ATOM 5123 C CA . VAL C 1 212 ? -26.629 24.028 -7.609 1.00 14.76 204 VAL C CA 1
ATOM 5124 C C . VAL C 1 212 ? -26.963 24.373 -6.160 1.00 15.47 204 VAL C C 1
ATOM 5125 O O . VAL C 1 212 ? -27.919 23.835 -5.589 1.00 15.02 204 VAL C O 1
ATOM 5129 N N . LEU C 1 213 ? -26.200 25.283 -5.548 1.00 13.05 205 LEU C N 1
ATOM 5130 C CA . LEU C 1 213 ? -26.495 25.691 -4.174 1.00 12.70 205 LEU C CA 1
ATOM 5131 C C . LEU C 1 213 ? -27.824 26.432 -4.079 1.00 14.18 205 LEU C C 1
ATOM 5132 O O . LEU C 1 213 ? -28.588 26.223 -3.129 1.00 15.21 205 LEU C O 1
ATOM 5137 N N . ARG C 1 214 ? -28.112 27.326 -5.028 1.00 14.51 206 ARG C N 1
ATOM 5138 C CA . ARG C 1 214 ? -29.418 27.994 -5.019 1.00 13.08 206 ARG C CA 1
ATOM 5139 C C . ARG C 1 214 ? -30.546 26.990 -5.172 1.00 13.70 206 ARG C C 1
ATOM 5140 O O . ARG C 1 214 ? -31.544 27.048 -4.442 1.00 14.29 206 ARG C O 1
ATOM 5148 N N . ASP C 1 215 ? -30.398 26.053 -6.111 1.00 14.53 207 ASP C N 1
ATOM 5149 C CA . ASP C 1 215 ? -31.443 25.059 -6.334 1.00 14.36 207 ASP C CA 1
ATOM 5150 C C . ASP C 1 215 ? -31.671 24.183 -5.111 1.00 15.56 207 ASP C C 1
ATOM 5151 O O . ASP C 1 215 ? -32.778 23.663 -4.926 1.00 15.74 207 ASP C O 1
ATOM 5156 N N . ALA C 1 216 ? -30.650 24.010 -4.265 1.00 12.81 208 ALA C N 1
ATOM 5157 C CA . ALA C 1 216 ? -30.758 23.170 -3.080 1.00 11.47 208 ALA C CA 1
ATOM 5158 C C . ALA C 1 216 ? -31.391 23.875 -1.886 1.00 10.93 208 ALA C C 1
ATOM 5159 O O . ALA C 1 216 ? -31.478 23.269 -0.824 1.00 13.35 208 ALA C O 1
ATOM 5161 N N . ALA C 1 217 ? -31.820 25.128 -2.026 1.00 12.59 209 ALA C N 1
ATOM 5162 C CA . ALA C 1 217 ? -32.447 25.877 -0.940 1.00 10.82 209 ALA C CA 1
ATOM 5163 C C . ALA C 1 217 ? -33.892 26.197 -1.318 1.00 9.82 209 ALA C C 1
ATOM 5164 O O . ALA C 1 217 ? -34.168 26.630 -2.446 1.00 11.78 209 ALA C O 1
ATOM 5166 N N . ALA C 1 218 ? -34.802 26.062 -0.352 1.00 9.82 210 ALA C N 1
ATOM 5167 C CA . ALA C 1 218 ? -36.206 26.362 -0.636 1.00 12.07 210 ALA C CA 1
ATOM 5168 C C . ALA C 1 218 ? -36.430 27.800 -1.107 1.00 10.48 210 ALA C C 1
ATOM 5169 O O . ALA C 1 218 ? -37.328 28.036 -1.927 1.00 12.74 210 ALA C O 1
ATOM 5171 N N . LEU C 1 219 ? -35.662 28.776 -0.597 1.00 11.77 211 LEU C N 1
ATOM 5172 C CA . LEU C 1 219 ? -35.812 30.164 -1.064 1.00 10.88 211 LEU C CA 1
ATOM 5173 C C . LEU C 1 219 ? -35.035 30.469 -2.338 1.00 16.23 211 LEU C C 1
ATOM 5174 O O . LEU C 1 219 ? -35.195 31.569 -2.887 1.00 16.11 211 LEU C O 1
ATOM 5179 N N . GLY C 1 220 ? -34.216 29.540 -2.829 1.00 12.48 212 GLY C N 1
ATOM 5180 C CA . GLY C 1 220 ? -33.492 29.771 -4.068 1.00 11.69 212 GLY C CA 1
ATOM 5181 C C . GLY C 1 220 ? -32.357 30.766 -3.984 1.00 12.25 212 GLY C C 1
ATOM 5182 O O . GLY C 1 220 ? -31.992 31.353 -5.006 1.00 14.69 212 GLY C O 1
ATOM 5183 N N . HIS C 1 221 ? -31.776 30.953 -2.802 1.00 12.48 213 HIS C N 1
ATOM 5184 C CA . HIS C 1 221 ? -30.704 31.921 -2.599 1.00 19.05 213 HIS C CA 1
ATOM 5185 C C . HIS C 1 221 ? -29.514 31.265 -1.915 1.00 14.65 213 HIS C C 1
ATOM 5186 O O . HIS C 1 221 ? -29.662 30.291 -1.172 1.00 14.72 213 HIS C O 1
ATOM 5193 N N . ILE C 1 222 ? -28.332 31.838 -2.156 1.00 14.18 214 ILE C N 1
ATOM 5194 C CA . ILE C 1 222 ? -27.167 31.684 -1.289 1.00 14.89 214 ILE C CA 1
ATOM 5195 C C . ILE C 1 222 ? -27.281 32.721 -0.174 1.00 14.17 214 ILE C C 1
ATOM 5196 O O . ILE C 1 222 ? -27.702 33.858 -0.419 1.00 17.56 214 ILE C O 1
ATOM 5201 N N . VAL C 1 223 ? -26.970 32.320 1.062 1.00 11.76 215 VAL C N 1
ATOM 5202 C CA . VAL C 1 223 ? -27.107 33.210 2.215 1.00 12.09 215 VAL C CA 1
ATOM 5203 C C . VAL C 1 223 ? -25.980 34.236 2.214 1.00 13.09 215 VAL C C 1
ATOM 5204 O O . VAL C 1 223 ? -24.837 33.932 1.859 1.00 15.15 215 VAL C O 1
ATOM 5208 N N . SER C 1 224 ? -26.291 35.468 2.595 1.00 13.74 216 SER C N 1
ATOM 5209 C CA . SER C 1 224 ? -25.241 36.468 2.684 1.00 14.92 216 SER C CA 1
ATOM 5210 C C . SER C 1 224 ? -24.616 36.471 4.075 1.00 15.31 216 SER C C 1
ATOM 5211 O O . SER C 1 224 ? -25.228 36.042 5.062 1.00 14.85 216 SER C O 1
ATOM 5214 N N . ALA C 1 225 ? -23.354 36.910 4.133 1.00 13.05 217 ALA C N 1
ATOM 5215 C CA . ALA C 1 225 ? -22.677 36.996 5.420 1.00 11.81 217 ALA C CA 1
ATOM 5216 C C . ALA C 1 225 ? -23.443 37.911 6.376 1.00 11.27 217 ALA C C 1
ATOM 5217 O O . ALA C 1 225 ? -23.548 37.624 7.572 1.00 10.57 217 ALA C O 1
ATOM 5219 N N . ASN C 1 226 ? -24.024 38.999 5.859 1.00 14.05 218 ASN C N 1
ATOM 5220 C CA A ASN C 1 226 ? -24.806 39.893 6.710 0.63 12.59 218 ASN C CA 1
ATOM 5221 C CA B ASN C 1 226 ? -24.802 39.892 6.717 0.37 13.28 218 ASN C CA 1
ATOM 5222 C C . ASN C 1 226 ? -26.027 39.193 7.297 1.00 13.01 218 ASN C C 1
ATOM 5223 O O . ASN C 1 226 ? -26.417 39.467 8.435 1.00 11.52 218 ASN C O 1
ATOM 5232 N N . GLU C 1 227 ? -26.659 38.298 6.526 1.00 11.39 219 GLU C N 1
ATOM 5233 C CA . GLU C 1 227 ? -27.825 37.577 7.025 1.00 9.61 219 GLU C CA 1
ATOM 5234 C C . GLU C 1 227 ? -27.450 36.686 8.203 1.00 9.28 219 GLU C C 1
ATOM 5235 O O . GLU C 1 227 ? -28.189 36.600 9.203 1.00 11.56 219 GLU C O 1
ATOM 5241 N N . ILE C 1 228 ? -26.290 36.020 8.117 1.00 9.86 220 ILE C N 1
ATOM 5242 C CA . ILE C 1 228 ? -25.786 35.285 9.269 1.00 9.22 220 ILE C CA 1
ATOM 5243 C C . ILE C 1 228 ? -25.566 36.232 10.439 1.00 10.77 220 ILE C C 1
ATOM 5244 O O . ILE C 1 228 ? -25.937 35.927 11.577 1.00 10.80 220 ILE C O 1
ATOM 5249 N N . ALA C 1 229 ? -24.973 37.401 10.174 1.00 10.65 221 ALA C N 1
ATOM 5250 C CA . ALA C 1 229 ? -24.648 38.312 11.272 1.00 9.50 221 ALA C CA 1
ATOM 5251 C C . ALA C 1 229 ? -25.910 38.783 11.992 1.00 11.26 221 ALA C C 1
ATOM 5252 O O . ALA C 1 229 ? -25.895 38.964 13.221 1.00 10.10 221 ALA C O 1
ATOM 5254 N N . GLU C 1 230 ? -27.019 38.953 11.263 1.00 9.93 222 GLU C N 1
ATOM 5255 C CA . GLU C 1 230 ? -28.247 39.392 11.922 1.00 9.76 222 GLU C CA 1
ATOM 5256 C C . GLU C 1 230 ? -28.704 38.365 12.953 1.00 9.30 222 GLU C C 1
ATOM 5257 O O . GLU C 1 230 ? -29.192 38.727 14.028 1.00 10.20 222 GLU C O 1
ATOM 5263 N N . ALA C 1 231 ? -28.573 37.075 12.638 1.00 9.48 223 ALA C N 1
ATOM 5264 C CA . ALA C 1 231 ? -29.001 36.054 13.583 1.00 8.85 223 ALA C CA 1
ATOM 5265 C C . ALA C 1 231 ? -28.048 35.981 14.766 1.00 9.38 223 ALA C C 1
ATOM 5266 O O . ALA C 1 231 ? -28.480 35.795 15.909 1.00 10.89 223 ALA C O 1
ATOM 5268 N N . VAL C 1 232 ? -26.747 36.108 14.506 1.00 10.19 224 VAL C N 1
ATOM 5269 C CA . VAL C 1 232 ? -25.758 36.171 15.583 1.00 12.73 224 VAL C CA 1
ATOM 5270 C C . VAL C 1 232 ? -26.047 37.341 16.510 1.00 9.80 224 VAL C C 1
ATOM 5271 O O . VAL C 1 232 ? -26.012 37.204 17.741 1.00 12.64 224 VAL C O 1
ATOM 5275 N N . VAL C 1 233 ? -26.329 38.513 15.936 1.00 9.53 225 VAL C N 1
ATOM 5276 C CA . VAL C 1 233 ? -26.532 39.689 16.772 1.00 9.12 225 VAL C CA 1
ATOM 5277 C C . VAL C 1 233 ? -27.825 39.591 17.559 1.00 9.54 225 VAL C C 1
ATOM 5278 O O . VAL C 1 233 ? -27.864 39.971 18.733 1.00 9.01 225 VAL C O 1
ATOM 5282 N N . PHE C 1 234 ? -28.893 39.055 16.949 1.00 7.71 226 PHE C N 1
ATOM 5283 C CA . PHE C 1 234 ? -30.121 38.825 17.702 1.00 7.64 226 PHE C CA 1
ATOM 5284 C C . PHE C 1 234 ? -29.851 37.961 18.934 1.00 8.22 226 PHE C C 1
ATOM 5285 O O . PHE C 1 234 ? -30.202 38.334 20.066 1.00 9.80 226 PHE C O 1
ATOM 5293 N N . LEU C 1 235 ? -29.194 36.813 18.737 1.00 9.66 227 LEU C N 1
ATOM 5294 C CA . LEU C 1 235 ? -28.929 35.893 19.854 1.00 8.14 227 LEU C CA 1
ATOM 5295 C C . LEU C 1 235 ? -27.973 36.486 20.893 1.00 10.76 227 LEU C C 1
ATOM 5296 O O . LEU C 1 235 ? -28.092 36.194 22.093 1.00 12.07 227 LEU C O 1
ATOM 5301 N N . ALA C 1 236 ? -26.977 37.256 20.454 1.00 10.27 228 ALA C N 1
ATOM 5302 C CA . ALA C 1 236 ? -26.051 37.898 21.382 1.00 11.90 228 ALA C CA 1
ATOM 5303 C C . ALA C 1 236 ? -26.717 38.980 22.222 1.00 8.35 228 ALA C C 1
ATOM 5304 O O . ALA C 1 236 ? -26.246 39.255 23.339 1.00 11.18 228 ALA C O 1
ATOM 5306 N N . SER C 1 237 ? -27.808 39.573 21.737 1.00 10.42 229 SER C N 1
ATOM 5307 C CA . SER C 1 237 ? -28.409 40.756 22.324 1.00 8.47 229 SER C CA 1
ATOM 5308 C C . SER C 1 237 ? -29.425 40.391 23.388 1.00 12.24 229 SER C C 1
ATOM 5309 O O . SER C 1 237 ? -29.887 39.242 23.490 1.00 11.61 229 SER C O 1
ATOM 5312 N N . GLU C 1 238 ? -29.819 41.405 24.162 1.00 12.21 230 GLU C N 1
ATOM 5313 C CA A GLU C 1 238 ? -30.846 41.244 25.184 0.43 14.91 230 GLU C CA 1
ATOM 5314 C CA B GLU C 1 238 ? -30.837 41.195 25.184 0.57 14.69 230 GLU C CA 1
ATOM 5315 C C . GLU C 1 238 ? -32.226 40.959 24.601 1.00 13.08 230 GLU C C 1
ATOM 5316 O O . GLU C 1 238 ? -33.136 40.600 25.353 1.00 15.34 230 GLU C O 1
ATOM 5327 N N . ARG C 1 239 ? -32.416 41.114 23.284 1.00 11.57 231 ARG C N 1
ATOM 5328 C CA . ARG C 1 239 ? -33.696 40.716 22.703 1.00 11.13 231 ARG C CA 1
ATOM 5329 C C . ARG C 1 239 ? -33.870 39.205 22.771 1.00 12.17 231 ARG C C 1
ATOM 5330 O O . ARG C 1 239 ? -34.989 38.705 22.633 1.00 14.58 231 ARG C O 1
ATOM 5338 N N . ALA C 1 240 ? -32.783 38.476 23.010 1.00 10.98 232 ALA C N 1
ATOM 5339 C CA . ALA C 1 240 ? -32.805 37.026 23.155 1.00 11.12 232 ALA C CA 1
ATOM 5340 C C . ALA C 1 240 ? -32.519 36.590 24.595 1.00 7.60 232 ALA C C 1
ATOM 5341 O O . ALA C 1 240 ? -31.993 35.504 24.827 1.00 8.45 232 ALA C O 1
ATOM 5343 N N . SER C 1 241 ? -32.882 37.429 25.577 1.00 8.18 233 SER C N 1
ATOM 5344 C CA . SER C 1 241 ? -32.572 37.189 26.985 1.00 10.87 233 SER C CA 1
ATOM 5345 C C . SER C 1 241 ? -33.133 35.878 27.542 1.00 11.61 233 SER C C 1
ATOM 5346 O O . SER C 1 241 ? -32.635 35.407 28.573 1.00 14.58 233 SER C O 1
ATOM 5349 N N . ALA C 1 242 ? -34.143 35.279 26.914 1.00 8.88 234 ALA C N 1
ATOM 5350 C CA . ALA C 1 242 ? -34.646 33.981 27.370 1.00 11.60 234 ALA C CA 1
ATOM 5351 C C . ALA C 1 242 ? -34.213 32.822 26.492 1.00 14.53 234 ALA C C 1
ATOM 5352 O O . ALA C 1 242 ? -34.736 31.709 26.659 1.00 13.20 234 ALA C O 1
ATOM 5354 N N . ILE C 1 243 ? -33.311 33.050 25.543 1.00 9.49 235 ILE C N 1
ATOM 5355 C CA . ILE C 1 243 ? -32.891 32.006 24.604 1.00 8.85 235 ILE C CA 1
ATOM 5356 C C . ILE C 1 243 ? -31.509 31.507 24.996 1.00 8.24 235 ILE C C 1
ATOM 5357 O O . ILE C 1 243 ? -30.543 32.273 25.002 1.00 9.40 235 ILE C O 1
ATOM 5362 N N . THR C 1 244 ? -31.400 30.219 25.311 1.00 7.75 236 THR C N 1
ATOM 5363 C CA . THR C 1 244 ? -30.094 29.616 25.514 1.00 7.99 236 THR C CA 1
ATOM 5364 C C . THR C 1 244 ? -30.133 28.156 25.087 1.00 10.84 236 THR C C 1
ATOM 5365 O O . THR C 1 244 ? -31.176 27.510 25.153 1.00 8.96 236 THR C O 1
ATOM 5369 N N . GLY C 1 245 ? -28.975 27.637 24.681 1.00 8.78 237 GLY C N 1
ATOM 5370 C CA . GLY C 1 245 ? -28.887 26.246 24.288 1.00 8.61 237 GLY C CA 1
ATOM 5371 C C . GLY C 1 245 ? -29.488 25.925 22.943 1.00 7.78 237 GLY C C 1
ATOM 5372 O O . GLY C 1 245 ? -29.767 24.745 22.655 1.00 9.65 237 GLY C O 1
ATOM 5373 N N . VAL C 1 246 ? -29.656 26.906 22.076 1.00 7.45 238 VAL C N 1
ATOM 5374 C CA . VAL C 1 246 ? -30.349 26.651 20.822 1.00 8.32 238 VAL C CA 1
ATOM 5375 C C . VAL C 1 246 ? -29.398 26.700 19.645 1.00 9.30 238 VAL C C 1
ATOM 5376 O O . VAL C 1 246 ? -28.358 27.358 19.674 1.00 9.04 238 VAL C O 1
ATOM 5380 N N . ASN C 1 247 ? -29.801 26.016 18.571 1.00 8.04 239 ASN C N 1
ATOM 5381 C CA . ASN C 1 247 ? -29.120 26.049 17.283 1.00 8.46 239 ASN C CA 1
ATOM 5382 C C . ASN C 1 247 ? -30.102 26.650 16.282 1.00 9.18 239 ASN C C 1
ATOM 5383 O O . ASN C 1 247 ? -31.149 26.053 16.004 1.00 11.81 239 ASN C O 1
ATOM 5388 N N . LEU C 1 248 ? -29.757 27.827 15.745 1.00 8.42 240 LEU C N 1
ATOM 5389 C CA . LEU C 1 248 ? -30.605 28.540 14.794 1.00 7.79 240 LEU C CA 1
ATOM 5390 C C . LEU C 1 248 ? -30.073 28.414 13.375 1.00 6.26 240 LEU C C 1
ATOM 5391 O O . LEU C 1 248 ? -29.030 29.018 13.048 1.00 8.27 240 LEU C O 1
ATOM 5396 N N . PRO C 1 249 ? -30.706 27.625 12.498 1.00 8.22 241 PRO C N 1
ATOM 5397 C CA . PRO C 1 249 ? -30.228 27.529 11.107 1.00 7.46 241 PRO C CA 1
ATOM 5398 C C . PRO C 1 249 ? -30.599 28.762 10.304 1.00 7.07 241 PRO C C 1
ATOM 5399 O O . PRO C 1 249 ? -31.734 29.227 10.360 1.00 8.44 241 PRO C O 1
ATOM 5403 N N . VAL C 1 250 ? -29.630 29.270 9.549 1.00 8.21 242 VAL C N 1
ATOM 5404 C CA . VAL C 1 250 ? -29.830 30.425 8.678 1.00 9.30 242 VAL C CA 1
ATOM 5405 C C . VAL C 1 250 ? -29.336 29.962 7.312 1.00 9.52 242 VAL C C 1
ATOM 5406 O O . VAL C 1 250 ? -28.146 30.054 6.996 1.00 8.76 242 VAL C O 1
ATOM 5410 N N . ASP C 1 251 ? -30.223 29.383 6.528 1.00 8.11 243 ASP C N 1
ATOM 5411 C CA . ASP C 1 251 ? -29.770 28.533 5.434 1.00 6.67 243 ASP C CA 1
ATOM 5412 C C . ASP C 1 251 ? -30.602 28.674 4.170 1.00 9.40 243 ASP C C 1
ATOM 5413 O O . ASP C 1 251 ? -30.420 27.866 3.248 1.00 8.18 243 ASP C O 1
ATOM 5418 N N . ALA C 1 252 ? -31.492 29.677 4.089 1.00 9.17 244 ALA C N 1
ATOM 5419 C CA . ALA C 1 252 ? -32.388 29.878 2.953 1.00 9.69 244 ALA C CA 1
ATOM 5420 C C . ALA C 1 252 ? -33.229 28.644 2.648 1.00 8.61 244 ALA C C 1
ATOM 5421 O O . ALA C 1 252 ? -33.699 28.482 1.516 1.00 10.67 244 ALA C O 1
ATOM 5423 N N . GLY C 1 253 ? -33.437 27.782 3.645 1.00 8.47 245 GLY C N 1
ATOM 5424 C CA . GLY C 1 253 ? -34.241 26.584 3.430 1.00 8.93 245 GLY C CA 1
ATOM 5425 C C . GLY C 1 253 ? -33.526 25.414 2.798 1.00 8.50 245 GLY C C 1
ATOM 5426 O O . GLY C 1 253 ? -34.193 24.540 2.230 1.00 9.85 245 GLY C O 1
ATOM 5427 N N . TYR C 1 254 ? -32.192 25.357 2.877 1.00 8.47 246 TYR C N 1
ATOM 5428 C CA . TYR C 1 254 ? -31.472 24.142 2.491 1.00 8.99 246 TYR C CA 1
ATOM 5429 C C . TYR C 1 254 ? -31.990 22.903 3.218 1.00 9.66 246 TYR C C 1
ATOM 5430 O O . TYR C 1 254 ? -32.241 21.874 2.578 1.00 10.04 246 TYR C O 1
ATOM 5439 N N . LEU C 1 255 ? -32.136 22.973 4.556 1.00 9.55 247 LEU C N 1
ATOM 5440 C CA . LEU C 1 255 ? -32.562 21.793 5.316 1.00 8.75 247 LEU C CA 1
ATOM 5441 C C . LEU C 1 255 ? -33.959 21.322 4.914 1.00 9.33 247 LEU C C 1
ATOM 5442 O O . LEU C 1 255 ? -34.283 20.133 5.074 1.00 11.87 247 LEU C O 1
ATOM 5447 N N . ILE C 1 256 ? -34.789 22.231 4.398 1.00 8.44 248 ILE C N 1
ATOM 5448 C CA . ILE C 1 256 ? -36.170 21.954 3.982 1.00 11.19 248 ILE C CA 1
ATOM 5449 C C . ILE C 1 256 ? -36.223 21.277 2.617 1.00 10.62 248 ILE C C 1
ATOM 5450 O O . ILE C 1 256 ? -37.099 20.445 2.357 1.00 10.17 248 ILE C O 1
ATOM 5455 N N . ALA C 1 257 ? -35.314 21.636 1.709 1.00 9.55 249 ALA C N 1
ATOM 5456 C CA . ALA C 1 257 ? -35.520 21.327 0.296 1.00 10.77 249 ALA C CA 1
ATOM 5457 C C . ALA C 1 257 ? -35.175 19.895 -0.084 1.00 11.78 249 ALA C C 1
ATOM 5458 O O . ALA C 1 257 ? -35.822 19.330 -0.980 1.00 12.00 249 ALA C O 1
ATOM 5460 N N . GLY C 1 258 ? -34.177 19.289 0.575 1.00 13.66 250 GLY C N 1
ATOM 5461 C CA . GLY C 1 258 ? -33.673 18.002 0.111 1.00 16.49 250 GLY C CA 1
ATOM 5462 C C . GLY C 1 258 ? -34.730 16.915 0.074 1.00 15.08 250 GLY C C 1
ATOM 5463 O O . GLY C 1 258 ? -34.702 16.038 -0.798 1.00 15.35 250 GLY C O 1
ATOM 5464 N N . SER C 1 259 ? -35.699 16.977 0.985 1.00 13.52 251 SER C N 1
ATOM 5465 C CA . SER C 1 259 ? -36.677 15.909 1.105 1.00 13.93 251 SER C CA 1
ATOM 5466 C C . SER C 1 259 ? -37.762 15.981 0.057 1.00 14.32 251 SER C C 1
ATOM 5467 O O . SER C 1 259 ? -38.597 15.074 -0.004 1.00 14.43 251 SER C O 1
ATOM 5470 N N . TRP C 1 260 ? -37.765 17.021 -0.780 1.00 11.31 252 TRP C N 1
ATOM 5471 C CA . TRP C 1 260 ? -38.787 17.135 -1.817 1.00 10.96 252 TRP C CA 1
ATOM 5472 C C . TRP C 1 260 ? -38.479 16.315 -3.063 1.00 13.10 252 TRP C C 1
ATOM 5473 O O . TRP C 1 260 ? -39.394 16.056 -3.845 1.00 13.80 252 TRP C O 1
ATOM 5484 N N . ALA C 1 261 ? -37.225 15.899 -3.272 1.00 13.79 253 ALA C N 1
ATOM 5485 C CA . ALA C 1 261 ? -36.876 15.209 -4.514 1.00 14.08 253 ALA C CA 1
ATOM 5486 C C . ALA C 1 261 ? -37.750 13.983 -4.750 1.00 14.40 253 ALA C C 1
ATOM 5487 O O . ALA C 1 261 ? -38.167 13.723 -5.881 1.00 17.03 253 ALA C O 1
ATOM 5489 N N . ALA C 1 262 ? -38.056 13.232 -3.692 1.00 14.09 254 ALA C N 1
ATOM 5490 C CA . ALA C 1 262 ? -38.874 12.040 -3.855 1.00 16.89 254 ALA C CA 1
ATOM 5491 C C . ALA C 1 262 ? -40.262 12.352 -4.409 1.00 17.07 254 ALA C C 1
ATOM 5492 O O . ALA C 1 262 ? -40.902 11.469 -4.981 1.00 19.52 254 ALA C O 1
ATOM 5494 N N . TYR C 1 263 ? -40.746 13.582 -4.228 1.00 16.48 255 TYR C N 1
ATOM 5495 C CA . TYR C 1 263 ? -42.051 14.018 -4.707 1.00 17.92 255 TYR C CA 1
ATOM 5496 C C . TYR C 1 263 ? -41.951 14.839 -5.984 1.00 18.61 255 TYR C C 1
ATOM 5497 O O . TYR C 1 263 ? -42.895 15.560 -6.329 1.00 22.23 255 TYR C O 1
ATOM 5506 N N . GLY C 1 264 ? -40.819 14.775 -6.677 1.00 17.32 256 GLY C N 1
ATOM 5507 C CA . GLY C 1 264 ? -40.645 15.549 -7.887 1.00 15.86 256 GLY C CA 1
ATOM 5508 C C . GLY C 1 264 ? -39.888 16.844 -7.705 1.00 17.97 256 GLY C C 1
ATOM 5509 O O . GLY C 1 264 ? -39.707 17.579 -8.688 1.00 21.27 256 GLY C O 1
ATOM 5510 N N . GLY C 1 265 ? -39.429 17.144 -6.486 1.00 14.70 257 GLY C N 1
ATOM 5511 C CA . GLY C 1 265 ? -38.648 18.338 -6.233 1.00 13.96 257 GLY C CA 1
ATOM 5512 C C . GLY C 1 265 ? -39.506 19.514 -5.828 1.00 13.72 257 GLY C C 1
ATOM 5513 O O . GLY C 1 265 ? -40.736 19.453 -5.768 1.00 14.88 257 GLY C O 1
ATOM 5514 N N . LEU C 1 266 ? -38.818 20.613 -5.530 1.00 15.81 258 LEU C N 1
ATOM 5515 C CA . LEU C 1 266 ? -39.487 21.868 -5.206 1.00 15.94 258 LEU C CA 1
ATOM 5516 C C . LEU C 1 266 ? -40.354 22.311 -6.372 1.00 17.86 258 LEU C C 1
ATOM 5517 O O . LEU C 1 266 ? -40.029 22.082 -7.540 1.00 18.28 258 LEU C O 1
ATOM 5522 N N . ARG C 1 267 ? -41.471 22.959 -6.040 1.00 17.95 259 ARG C N 1
ATOM 5523 C CA . ARG C 1 267 ? -42.449 23.415 -7.029 1.00 17.49 259 ARG C CA 1
ATOM 5524 C C . ARG C 1 267 ? -42.111 24.856 -7.397 1.00 19.67 259 ARG C C 1
ATOM 5525 O O . ARG C 1 267 ? -42.546 25.808 -6.747 1.00 17.60 259 ARG C O 1
ATOM 5533 N N . ARG C 1 268 ? -41.295 25.018 -8.435 1.00 23.74 260 ARG C N 1
ATOM 5534 C CA . ARG C 1 268 ? -40.776 26.354 -8.765 1.00 31.16 260 ARG C CA 1
ATOM 5535 C C . ARG C 1 268 ? -41.509 27.003 -9.945 1.00 33.92 260 ARG C C 1
ATOM 5536 O O . ARG C 1 268 ? -42.534 26.506 -10.414 1.00 35.33 260 ARG C O 1
ATOM 5544 N N . ALA D 1 11 ? -39.348 51.688 20.274 1.00 35.56 3 ALA D N 1
ATOM 5545 C CA . ALA D 1 11 ? -40.138 51.687 19.052 1.00 39.87 3 ALA D CA 1
ATOM 5546 C C . ALA D 1 11 ? -39.232 51.688 17.828 1.00 35.70 3 ALA D C 1
ATOM 5547 O O . ALA D 1 11 ? -38.070 52.087 17.904 1.00 34.62 3 ALA D O 1
ATOM 5549 N N . SER D 1 12 ? -39.774 51.240 16.698 1.00 29.97 4 SER D N 1
ATOM 5550 C CA . SER D 1 12 ? -39.023 51.196 15.453 1.00 30.38 4 SER D CA 1
ATOM 5551 C C . SER D 1 12 ? -39.983 51.386 14.289 1.00 26.68 4 SER D C 1
ATOM 5552 O O . SER D 1 12 ? -41.207 51.408 14.458 1.00 24.13 4 SER D O 1
ATOM 5555 N N . ALA D 1 13 ? -39.403 51.559 13.100 1.00 28.63 5 ALA D N 1
ATOM 5556 C CA . ALA D 1 13 ? -40.146 51.606 11.847 1.00 22.31 5 ALA D CA 1
ATOM 5557 C C . ALA D 1 13 ? -39.954 50.336 11.030 1.00 20.47 5 ALA D C 1
ATOM 5558 O O . ALA D 1 13 ? -40.233 50.326 9.831 1.00 24.04 5 ALA D O 1
ATOM 5560 N N . GLU D 1 14 ? -39.493 49.259 11.670 1.00 22.25 6 GLU D N 1
ATOM 5561 C CA . GLU D 1 14 ? -39.128 48.043 10.951 1.00 19.59 6 GLU D CA 1
ATOM 5562 C C . GLU D 1 14 ? -40.296 47.452 10.161 1.00 20.13 6 GLU D C 1
ATOM 5563 O O . GLU D 1 14 ? -40.086 46.852 9.102 1.00 24.32 6 GLU D O 1
ATOM 5569 N N . PHE D 1 15 ? -41.528 47.620 10.643 1.00 15.05 7 PHE D N 1
ATOM 5570 C CA . PHE D 1 15 ? -42.704 47.095 9.965 1.00 15.33 7 PHE D CA 1
ATOM 5571 C C . PHE D 1 15 ? -43.637 48.190 9.450 1.00 16.40 7 PHE D C 1
ATOM 5572 O O . PHE D 1 15 ? -44.831 47.928 9.252 1.00 16.49 7 PHE D O 1
ATOM 5580 N N . ASN D 1 16 ? -43.134 49.410 9.230 1.00 16.01 8 ASN D N 1
ATOM 5581 C CA . ASN D 1 16 ? -43.990 50.465 8.689 1.00 15.58 8 ASN D CA 1
ATOM 5582 C C . ASN D 1 16 ? -44.600 49.990 7.378 1.00 17.61 8 ASN D C 1
ATOM 5583 O O . ASN D 1 16 ? -43.889 49.519 6.484 1.00 21.37 8 ASN D O 1
ATOM 5588 N N . GLY D 1 17 ? -45.918 50.098 7.277 1.00 17.77 9 GLY D N 1
ATOM 5589 C CA . GLY D 1 17 ? -46.620 49.740 6.065 1.00 19.14 9 GLY D CA 1
ATOM 5590 C C . GLY D 1 17 ? -47.078 48.299 5.994 1.00 17.76 9 GLY D C 1
ATOM 5591 O O . GLY D 1 17 ? -47.816 47.949 5.064 1.00 20.36 9 GLY D O 1
ATOM 5592 N N . ALA D 1 18 ? -46.692 47.462 6.955 1.00 15.28 10 ALA D N 1
ATOM 5593 C CA . ALA D 1 18 ? -46.975 46.038 6.894 1.00 14.10 10 ALA D CA 1
ATOM 5594 C C . ALA D 1 18 ? -48.300 45.745 7.570 1.00 15.72 10 ALA D C 1
ATOM 5595 O O . ALA D 1 18 ? -48.613 46.308 8.620 1.00 22.20 10 ALA D O 1
ATOM 5597 N N . ILE D 1 19 ? -49.082 44.876 6.947 1.00 12.96 11 ILE D N 1
ATOM 5598 C CA . ILE D 1 19 ? -50.299 44.347 7.557 1.00 11.52 11 ILE D CA 1
ATOM 5599 C C . ILE D 1 19 ? -49.927 43.068 8.292 1.00 10.53 11 ILE D C 1
ATOM 5600 O O . ILE D 1 19 ? -49.476 42.110 7.665 1.00 12.07 11 ILE D O 1
ATOM 5605 N N . ALA D 1 20 ? -50.125 43.044 9.607 1.00 10.37 12 ALA D N 1
ATOM 5606 C CA . ALA D 1 20 ? -49.781 41.890 10.429 1.00 10.14 12 ALA D CA 1
ATOM 5607 C C . ALA D 1 20 ? -51.024 41.375 11.138 1.00 10.90 12 ALA D C 1
ATOM 5608 O O . ALA D 1 20 ? -51.598 42.063 11.986 1.00 12.36 12 ALA D O 1
ATOM 5610 N N . VAL D 1 21 ? -51.431 40.158 10.809 1.00 8.96 13 VAL D N 1
ATOM 5611 C CA . VAL D 1 21 ? -52.545 39.505 11.490 1.00 9.69 13 VAL D CA 1
ATOM 5612 C C . VAL D 1 21 ? -51.990 38.629 12.603 1.00 8.66 13 VAL D C 1
ATOM 5613 O O . VAL D 1 21 ? -51.163 37.741 12.347 1.00 10.17 13 VAL D O 1
ATOM 5617 N N . VAL D 1 22 ? -52.452 38.858 13.831 1.00 8.40 14 VAL D N 1
ATOM 5618 C CA . VAL D 1 22 ? -52.045 38.057 14.983 1.00 10.71 14 VAL D CA 1
ATOM 5619 C C . VAL D 1 22 ? -53.295 37.378 15.515 1.00 10.13 14 VAL D C 1
ATOM 5620 O O . VAL D 1 22 ? -54.193 38.061 16.018 1.00 11.15 14 VAL D O 1
ATOM 5624 N N . THR D 1 23 ? -53.368 36.047 15.414 1.00 9.93 15 THR D N 1
ATOM 5625 C CA . THR D 1 23 ? -54.460 35.318 16.052 1.00 10.38 15 THR D CA 1
ATOM 5626 C C . THR D 1 23 ? -54.155 35.091 17.532 1.00 11.74 15 THR D C 1
ATOM 5627 O O . THR D 1 23 ? -52.991 35.046 17.948 1.00 10.80 15 THR D O 1
ATOM 5631 N N . GLY D 1 24 ? -55.212 34.995 18.332 1.00 12.92 16 GLY D N 1
ATOM 5632 C CA . GLY D 1 24 ? -55.035 34.926 19.771 1.00 13.93 16 GLY D CA 1
ATOM 5633 C C . GLY D 1 24 ? -54.495 36.204 20.378 1.00 14.83 16 GLY D C 1
ATOM 5634 O O . GLY D 1 24 ? -53.870 36.165 21.446 1.00 15.09 16 GLY D O 1
ATOM 5635 N N . ALA D 1 25 ? -54.740 37.348 19.734 1.00 12.32 17 ALA D N 1
ATOM 5636 C CA . ALA D 1 25 ? -54.049 38.569 20.118 1.00 14.32 17 ALA D CA 1
ATOM 5637 C C . ALA D 1 25 ? -54.662 39.258 21.336 1.00 12.63 17 ALA D C 1
ATOM 5638 O O . ALA D 1 25 ? -54.125 40.281 21.774 1.00 13.07 17 ALA D O 1
ATOM 5640 N N . GLY D 1 26 ? -55.749 38.730 21.902 1.00 14.11 18 GLY D N 1
ATOM 5641 C CA . GLY D 1 26 ? -56.338 39.348 23.073 1.00 13.69 18 GLY D CA 1
ATOM 5642 C C . GLY D 1 26 ? -55.621 39.100 24.382 1.00 14.21 18 GLY D C 1
ATOM 5643 O O . GLY D 1 26 ? -55.927 39.778 25.364 1.00 15.72 18 GLY D O 1
ATOM 5644 N N . SER D 1 27 ? -54.663 38.169 24.441 1.00 13.38 19 SER D N 1
ATOM 5645 C CA A SER D 1 27 ? -54.048 37.863 25.723 0.31 15.27 19 SER D CA 1
ATOM 5646 C CA B SER D 1 27 ? -54.072 37.814 25.724 0.69 14.52 19 SER D CA 1
ATOM 5647 C C . SER D 1 27 ? -52.702 37.195 25.501 1.00 14.36 19 SER D C 1
ATOM 5648 O O . SER D 1 27 ? -52.372 36.765 24.397 1.00 13.61 19 SER D O 1
ATOM 5653 N N . GLY D 1 28 ? -51.921 37.155 26.573 1.00 14.34 20 GLY D N 1
ATOM 5654 C CA . GLY D 1 28 ? -50.711 36.340 26.601 1.00 14.17 20 GLY D CA 1
ATOM 5655 C C . GLY D 1 28 ? -49.727 36.605 25.475 1.00 15.96 20 GLY D C 1
ATOM 5656 O O . GLY D 1 28 ? -49.353 37.751 25.195 1.00 13.53 20 GLY D O 1
ATOM 5657 N N . ILE D 1 29 ? -49.289 35.525 24.819 1.00 14.14 21 ILE D N 1
ATOM 5658 C CA . ILE D 1 29 ? -48.269 35.642 23.778 1.00 12.23 21 ILE D CA 1
ATOM 5659 C C . ILE D 1 29 ? -48.768 36.485 22.612 1.00 12.04 21 ILE D C 1
ATOM 5660 O O . ILE D 1 29 ? -48.044 37.356 22.103 1.00 11.65 21 ILE D O 1
ATOM 5665 N N . GLY D 1 30 ? -50.018 36.264 22.178 1.00 12.24 22 GLY D N 1
ATOM 5666 C CA . GLY D 1 30 ? -50.527 36.990 21.030 1.00 14.60 22 GLY D CA 1
ATOM 5667 C C . GLY D 1 30 ? -50.652 38.472 21.307 1.00 10.18 22 GLY D C 1
ATOM 5668 O O . GLY D 1 30 ? -50.399 39.294 20.427 1.00 9.91 22 GLY D O 1
ATOM 5669 N N . ARG D 1 31 ? -51.018 38.827 22.541 1.00 11.47 23 ARG D N 1
ATOM 5670 C CA . ARG D 1 31 ? -51.054 40.238 22.922 1.00 10.88 23 ARG D CA 1
ATOM 5671 C C . ARG D 1 31 ? -49.664 40.852 22.842 1.00 10.68 23 ARG D C 1
ATOM 5672 O O . ARG D 1 31 ? -49.491 41.961 22.324 1.00 11.02 23 ARG D O 1
ATOM 5680 N N . ALA D 1 32 ? -48.655 40.145 23.361 1.00 10.95 24 ALA D N 1
ATOM 5681 C CA . ALA D 1 32 ? -47.309 40.697 23.349 1.00 10.54 24 ALA D CA 1
ATOM 5682 C C . ALA D 1 32 ? -46.796 40.869 21.931 1.00 13.19 24 ALA D C 1
ATOM 5683 O O . ALA D 1 32 ? -46.082 41.837 21.628 1.00 13.52 24 ALA D O 1
ATOM 5685 N N . CYS D 1 33 ? -47.125 39.924 21.050 1.00 11.37 25 CYS D N 1
ATOM 5686 C CA . CYS D 1 33 ? -46.731 40.057 19.648 1.00 10.45 25 CYS D CA 1
ATOM 5687 C C . CYS D 1 33 ? -47.432 41.241 19.006 1.00 11.67 25 CYS D C 1
ATOM 5688 O O . CYS D 1 33 ? -46.816 42.004 18.257 1.00 12.19 25 CYS D O 1
ATOM 5691 N N . ALA D 1 34 ? -48.717 41.413 19.298 1.00 10.39 26 ALA D N 1
ATOM 5692 C CA . ALA D 1 34 ? -49.439 42.546 18.742 1.00 12.20 26 ALA D CA 1
ATOM 5693 C C . ALA D 1 34 ? -48.832 43.854 19.224 1.00 11.76 26 ALA D C 1
ATOM 5694 O O . ALA D 1 34 ? -48.660 44.798 18.439 1.00 13.30 26 ALA D O 1
ATOM 5696 N N . GLU D 1 35 ? -48.478 43.922 20.514 1.00 11.46 27 GLU D N 1
ATOM 5697 C CA . GLU D 1 35 ? -47.871 45.129 21.069 1.00 13.00 27 GLU D CA 1
ATOM 5698 C C . GLU D 1 35 ? -46.533 45.426 20.415 1.00 11.45 27 GLU D C 1
ATOM 5699 O O . GLU D 1 35 ? -46.283 46.551 19.978 1.00 14.28 27 GLU D O 1
ATOM 5705 N N . LEU D 1 36 ? -45.656 44.422 20.325 1.00 12.49 28 LEU D N 1
ATOM 5706 C CA . LEU D 1 36 ? -44.342 44.658 19.736 1.00 13.85 28 LEU D CA 1
ATOM 5707 C C . LEU D 1 36 ? -44.430 44.973 18.243 1.00 11.10 28 LEU D C 1
ATOM 5708 O O . LEU D 1 36 ? -43.711 45.849 17.745 1.00 12.46 28 LEU D O 1
ATOM 5713 N N . LEU D 1 37 ? -45.283 44.266 17.503 1.00 11.21 29 LEU D N 1
ATOM 5714 C CA . LEU D 1 37 ? -45.441 44.578 16.083 1.00 11.21 29 LEU D CA 1
ATOM 5715 C C . LEU D 1 37 ? -45.929 46.010 15.886 1.00 12.10 29 LEU D C 1
ATOM 5716 O O . LEU D 1 37 ? -45.422 46.730 15.015 1.00 13.56 29 LEU D O 1
ATOM 5721 N N . SER D 1 38 ? -46.906 46.447 16.695 1.00 12.92 30 SER D N 1
ATOM 5722 C CA . SER D 1 38 ? -47.388 47.824 16.616 1.00 11.06 30 SER D CA 1
ATOM 5723 C C . SER D 1 38 ? -46.291 48.826 16.963 1.00 16.18 30 SER D C 1
ATOM 5724 O O . SER D 1 38 ? -46.178 49.884 16.322 1.00 15.03 30 SER D O 1
ATOM 5727 N N . ARG D 1 39 ? -45.489 48.533 17.992 1.00 14.81 31 ARG D N 1
ATOM 5728 C CA . ARG D 1 39 ? -44.417 49.458 18.344 1.00 13.98 31 ARG D CA 1
ATOM 5729 C C . ARG D 1 39 ? -43.335 49.482 17.287 1.00 13.72 31 ARG D C 1
ATOM 5730 O O . ARG D 1 39 ? -42.545 50.437 17.240 1.00 17.03 31 ARG D O 1
ATOM 5738 N N . SER D 1 40 ? -43.282 48.448 16.449 1.00 15.37 32 SER D N 1
ATOM 5739 C CA . SER D 1 40 ? -42.344 48.344 15.344 1.00 15.57 32 SER D CA 1
ATOM 5740 C C . SER D 1 40 ? -42.927 48.888 14.051 1.00 17.78 32 SER D C 1
ATOM 5741 O O . SER D 1 40 ? -42.308 48.726 12.994 1.00 18.24 32 SER D O 1
ATOM 5744 N N . GLY D 1 41 ? -44.107 49.514 14.117 1.00 16.19 33 GLY D N 1
ATOM 5745 C CA . GLY D 1 41 ? -44.688 50.218 12.984 1.00 19.02 33 GLY D CA 1
ATOM 5746 C C . GLY D 1 41 ? -45.751 49.468 12.203 1.00 17.38 33 GLY D C 1
ATOM 5747 O O . GLY D 1 41 ? -46.329 50.042 11.269 1.00 20.01 33 GLY D O 1
ATOM 5748 N N . ALA D 1 42 ? -46.034 48.212 12.543 1.00 12.82 34 ALA D N 1
ATOM 5749 C CA . ALA D 1 42 ? -46.978 47.452 11.744 1.00 14.67 34 ALA D CA 1
ATOM 5750 C C . ALA D 1 42 ? -48.404 47.934 11.967 1.00 15.37 34 AL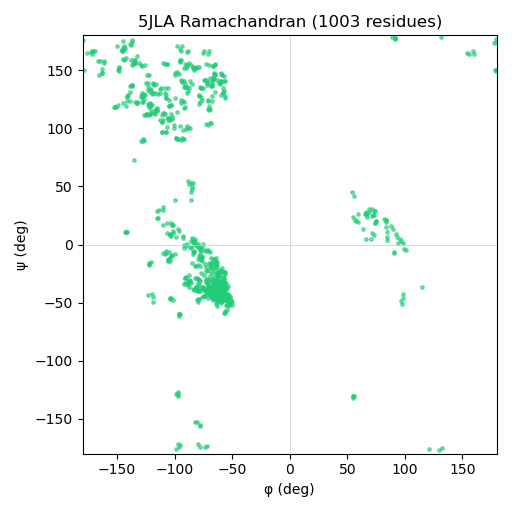A D C 1
ATOM 5751 O O . ALA D 1 42 ? -48.756 48.480 13.021 1.00 18.39 34 ALA D O 1
ATOM 5753 N N . ASN D 1 43 ? -49.239 47.699 10.962 1.00 16.30 35 ASN D N 1
ATOM 5754 C CA . ASN D 1 43 ? -50.683 47.825 11.115 1.00 13.11 35 ASN D CA 1
ATOM 5755 C C . ASN D 1 43 ? -51.182 46.461 11.584 1.00 13.93 35 ASN D C 1
ATOM 5756 O O . ASN D 1 43 ? -51.327 45.532 10.781 1.00 12.45 35 ASN D O 1
ATOM 5761 N N . VAL D 1 44 ? -51.464 46.338 12.887 1.00 14.10 36 VAL D N 1
ATOM 5762 C CA . VAL D 1 44 ? -51.790 45.047 13.502 1.00 12.33 36 VAL D CA 1
ATOM 5763 C C . VAL D 1 44 ? -53.292 44.788 13.439 1.00 13.11 36 VAL D C 1
ATOM 5764 O O . VAL D 1 44 ? -54.113 45.652 13.795 1.00 17.39 36 VAL D O 1
ATOM 5768 N N . ILE D 1 45 ? -53.649 43.600 12.966 1.00 11.79 37 ILE D N 1
ATOM 5769 C CA . ILE D 1 45 ? -55.015 43.093 13.025 1.00 11.39 37 ILE D CA 1
ATOM 5770 C C . ILE D 1 45 ? -55.050 42.180 14.242 1.00 11.33 37 ILE D C 1
ATOM 5771 O O . ILE D 1 45 ? -54.381 41.134 14.263 1.00 12.38 37 ILE D O 1
ATOM 5776 N N . VAL D 1 46 ? -55.815 42.587 15.254 1.00 13.66 38 VAL D N 1
ATOM 5777 C CA . VAL D 1 46 ? -55.883 41.915 16.553 1.00 12.38 38 VAL D CA 1
ATOM 5778 C C . VAL D 1 46 ? -57.035 40.918 16.474 1.00 12.82 38 VAL D C 1
ATOM 5779 O O . VAL D 1 46 ? -58.196 41.274 16.654 1.00 14.40 38 VAL D O 1
ATOM 5783 N N . ALA D 1 47 ? -56.721 39.653 16.220 1.00 11.10 39 ALA D N 1
ATOM 5784 C CA . ALA D 1 47 ? -57.739 38.663 15.914 1.00 13.07 39 ALA D CA 1
ATOM 5785 C C . ALA D 1 47 ? -57.903 37.712 17.091 1.00 11.99 39 ALA D C 1
ATOM 5786 O O . ALA D 1 47 ? -56.918 37.174 17.598 1.00 13.54 39 ALA D O 1
ATOM 5788 N N . ASP D 1 48 ? -59.145 37.521 17.538 1.00 13.60 40 ASP D N 1
ATOM 5789 C CA . ASP D 1 48 ? -59.396 36.687 18.705 1.00 13.38 40 ASP D CA 1
ATOM 5790 C C . ASP D 1 48 ? -60.863 36.282 18.700 1.00 14.17 40 ASP D C 1
ATOM 5791 O O . ASP D 1 48 ? -61.713 36.942 18.091 1.00 14.61 40 ASP D O 1
ATOM 5796 N N . ARG D 1 49 ? -61.161 35.191 19.399 1.00 14.76 41 ARG D N 1
ATOM 5797 C CA . ARG D 1 49 ? -62.565 34.861 19.586 1.00 19.11 41 ARG D CA 1
ATOM 5798 C C . ARG D 1 49 ? -63.210 35.716 20.668 1.00 23.23 41 ARG D C 1
ATOM 5799 O O . ARG D 1 49 ? -64.442 35.817 20.711 1.00 27.02 41 ARG D O 1
ATOM 5807 N N . ASP D 1 50 ? -62.401 36.335 21.526 1.00 19.88 42 ASP D N 1
ATOM 5808 C CA . ASP D 1 50 ? -62.859 37.124 22.667 1.00 22.41 42 ASP D CA 1
ATOM 5809 C C . ASP D 1 50 ? -62.771 38.593 22.249 1.00 22.26 42 ASP D C 1
ATOM 5810 O O . ASP D 1 50 ? -61.686 39.183 22.216 1.00 20.89 42 ASP D O 1
ATOM 5815 N N . ILE D 1 51 ? -63.920 39.185 21.926 1.00 22.40 43 ILE D N 1
ATOM 5816 C CA . ILE D 1 51 ? -63.914 40.542 21.387 1.00 23.74 43 ILE D CA 1
ATOM 5817 C C . ILE D 1 51 ? -63.553 41.575 22.454 1.00 22.55 43 ILE D C 1
ATOM 5818 O O . ILE D 1 51 ? -62.911 42.582 22.148 1.00 20.63 43 ILE D O 1
ATOM 5823 N N . GLU D 1 52 ? -63.975 41.368 23.704 1.00 21.71 44 GLU D N 1
ATOM 5824 C CA . GLU D 1 52 ? -63.590 42.292 24.770 1.00 23.72 44 GLU D CA 1
ATOM 5825 C C . GLU D 1 52 ? -62.076 42.367 24.894 1.00 24.02 44 GLU D C 1
ATOM 5826 O O . GLU D 1 52 ? -61.496 43.459 24.930 1.00 22.63 44 GLU D O 1
ATOM 5832 N N . ALA D 1 53 ? -61.418 41.207 24.948 1.00 19.31 45 ALA D N 1
ATOM 5833 C CA . ALA D 1 53 ? -59.965 41.185 25.042 1.00 21.93 45 ALA D CA 1
ATOM 5834 C C . ALA D 1 53 ? -59.329 41.804 23.807 1.00 18.95 45 ALA D C 1
ATOM 5835 O O . ALA D 1 53 ? -58.385 42.598 23.917 1.00 18.23 45 ALA D O 1
ATOM 5837 N N . ALA D 1 54 ? -59.826 41.449 22.620 1.00 17.48 46 ALA D N 1
ATOM 5838 C CA . ALA D 1 54 ? -59.249 42.001 21.404 1.00 15.49 46 ALA D CA 1
ATOM 5839 C C . ALA D 1 54 ? -59.419 43.512 21.358 1.00 15.47 46 ALA D C 1
ATOM 5840 O O . ALA D 1 54 ? -58.500 44.229 20.951 1.00 15.68 46 ALA D O 1
ATOM 5842 N N . THR D 1 55 ? -60.584 44.017 21.783 1.00 16.91 47 THR D N 1
ATOM 5843 C CA . THR D 1 55 ? -60.804 45.463 21.775 1.00 17.86 47 THR D CA 1
ATOM 5844 C C . THR D 1 55 ? -59.841 46.181 22.712 1.00 20.13 47 THR D C 1
ATOM 5845 O O . THR D 1 55 ? -59.299 47.240 22.367 1.00 19.11 47 THR D O 1
ATOM 5849 N N . ARG D 1 56 ? -59.606 45.619 23.900 1.00 18.57 48 ARG D N 1
ATOM 5850 C CA . ARG D 1 56 ? -58.654 46.235 24.824 1.00 22.13 48 ARG D CA 1
ATOM 5851 C C . ARG D 1 56 ? -57.257 46.314 24.210 1.00 22.43 48 ARG D C 1
ATOM 5852 O O . ARG D 1 56 ? -56.586 47.351 24.298 1.00 22.72 48 ARG D O 1
ATOM 5860 N N . VAL D 1 57 ? -56.801 45.230 23.581 1.00 17.44 49 VAL D N 1
ATOM 5861 C CA . VAL D 1 57 ? -55.478 45.234 22.965 1.00 17.05 49 VAL D CA 1
ATOM 5862 C C . VAL D 1 57 ? -55.428 46.202 21.788 1.00 18.73 49 VAL D C 1
ATOM 5863 O O . VAL D 1 57 ? -54.452 46.942 21.622 1.00 20.57 49 VAL D O 1
ATOM 5867 N N . ALA D 1 58 ? -56.470 46.213 20.952 1.00 17.36 50 ALA D N 1
ATOM 5868 C CA . ALA D 1 58 ? -56.470 47.091 19.784 1.00 18.02 50 ALA D CA 1
ATOM 5869 C C . ALA D 1 58 ? -56.426 48.560 20.191 1.00 19.46 50 ALA D C 1
ATOM 5870 O O . ALA D 1 58 ? -55.751 49.367 19.543 1.00 20.91 50 ALA D O 1
ATOM 5872 N N . ARG D 1 59 ? -57.131 48.928 21.267 1.00 21.30 51 ARG D N 1
ATOM 5873 C CA . ARG D 1 59 ? -57.093 50.315 21.729 1.00 20.50 51 ARG D CA 1
ATOM 5874 C C . ARG D 1 59 ? -55.689 50.705 22.175 1.00 27.62 51 ARG D C 1
ATOM 5875 O O . ARG D 1 59 ? -55.238 51.830 21.925 1.00 30.34 51 ARG D O 1
ATOM 5877 N N . ALA D 1 60 ? -54.976 49.786 22.828 1.00 28.03 52 ALA D N 1
ATOM 5878 C CA . ALA D 1 60 ? -53.639 50.107 23.317 1.00 33.02 52 ALA D CA 1
ATOM 5879 C C . ALA D 1 60 ? -52.610 50.153 22.194 1.00 31.56 52 ALA D C 1
ATOM 5880 O O . ALA D 1 60 ? -51.598 50.848 22.321 1.00 38.55 52 ALA D O 1
ATOM 5882 N N . THR D 1 61 ? -52.841 49.431 21.098 1.00 24.49 53 THR D N 1
ATOM 5883 C CA . THR D 1 61 ? -51.860 49.295 20.030 1.00 24.58 53 THR D CA 1
ATOM 5884 C C . THR D 1 61 ? -52.196 50.114 18.795 1.00 26.55 53 THR D C 1
ATOM 5885 O O . THR D 1 61 ? -51.386 50.155 17.859 1.00 27.86 53 THR D O 1
ATOM 5889 N N . GLY D 1 62 ? -53.364 50.745 18.756 1.00 27.04 54 GLY D N 1
ATOM 5890 C CA . GLY D 1 62 ? -53.819 51.381 17.540 1.00 27.85 54 GLY D CA 1
ATOM 5891 C C . GLY D 1 62 ? -54.226 50.415 16.455 1.00 26.25 54 GLY D C 1
ATOM 5892 O O . GLY D 1 62 ? -54.463 50.841 15.324 1.00 30.56 54 GLY D O 1
ATOM 5893 N N . GLY D 1 63 ? -54.320 49.124 16.765 1.00 21.18 55 GLY D N 1
ATOM 5894 C CA . GLY D 1 63 ? -54.668 48.120 15.787 1.00 21.80 55 GLY D CA 1
ATOM 5895 C C . GLY D 1 63 ? -56.165 48.067 15.527 1.00 22.50 55 GLY D C 1
ATOM 5896 O O . GLY D 1 63 ? -56.953 48.896 15.988 1.00 22.52 55 GLY D O 1
ATOM 5897 N N . LYS D 1 64 ? -56.556 47.054 14.768 1.00 21.18 56 LYS D N 1
ATOM 5898 C CA . LYS D 1 64 ? -57.942 46.844 14.395 1.00 21.25 56 LYS D CA 1
ATOM 5899 C C . LYS D 1 64 ? -58.364 45.461 14.858 1.00 18.00 56 LYS D C 1
ATOM 5900 O O . LYS D 1 64 ? -57.621 44.494 14.695 1.00 19.67 56 LYS D O 1
ATOM 5902 N N . THR D 1 65 ? -59.569 45.342 15.394 1.00 14.64 57 THR D N 1
ATOM 5903 C CA . THR D 1 65 ? -60.017 44.041 15.865 1.00 15.27 57 THR D CA 1
ATOM 5904 C C . THR D 1 65 ? -60.587 43.192 14.733 1.00 15.15 57 THR D C 1
ATOM 5905 O O . THR D 1 65 ? -61.154 43.697 13.760 1.00 18.16 57 THR D O 1
ATOM 5909 N N . LEU D 1 66 ? -60.438 41.873 14.883 1.00 16.22 58 LEU D N 1
ATOM 5910 C CA . LEU D 1 66 ? -61.032 40.906 13.966 1.00 12.75 58 LEU D CA 1
ATOM 5911 C C . LEU D 1 66 ? -61.580 39.742 14.781 1.00 14.13 58 LEU D C 1
ATOM 5912 O O . LEU D 1 66 ? -60.836 39.112 15.536 1.00 17.67 58 LEU D O 1
ATOM 5917 N N . VAL D 1 67 ? -62.876 39.449 14.641 1.00 15.87 59 VAL D N 1
ATOM 5918 C CA . VAL D 1 67 ? -63.445 38.295 15.338 1.00 18.27 59 VAL D CA 1
ATOM 5919 C C . VAL D 1 67 ? -63.070 37.039 14.570 1.00 20.98 59 VAL D C 1
ATOM 5920 O O . VAL D 1 67 ? -63.274 36.958 13.354 1.00 21.01 59 VAL D O 1
ATOM 5924 N N . LEU D 1 68 ? -62.491 36.069 15.274 1.00 17.60 60 LEU D N 1
ATOM 5925 C CA . LEU D 1 68 ? -61.910 34.887 14.637 1.00 16.58 60 LEU D CA 1
ATOM 5926 C C . LEU D 1 68 ? -61.991 33.720 15.612 1.00 16.90 60 LEU D C 1
ATOM 5927 O O . LEU D 1 68 ? -61.395 33.791 16.684 1.00 20.42 60 LEU D O 1
ATOM 5932 N N . ASP D 1 69 ? -62.717 32.664 15.247 1.00 16.70 61 ASP D N 1
ATOM 5933 C CA . ASP D 1 69 ? -62.710 31.413 15.996 1.00 14.80 61 ASP D CA 1
ATOM 5934 C C . ASP D 1 69 ? -61.997 30.397 15.118 1.00 15.17 61 ASP D C 1
ATOM 5935 O O . ASP D 1 69 ? -62.571 29.915 14.136 1.00 15.05 61 ASP D O 1
ATOM 5940 N N . VAL D 1 70 ? -60.764 30.045 15.491 1.00 13.23 62 VAL D N 1
ATOM 5941 C CA . VAL D 1 70 ? -59.964 29.154 14.657 1.00 13.34 62 VAL D CA 1
ATOM 5942 C C . VAL D 1 70 ? -60.464 27.725 14.668 1.00 14.28 62 VAL D C 1
ATOM 5943 O O . VAL D 1 70 ? -59.941 26.898 13.926 1.00 14.73 62 VAL D O 1
ATOM 5947 N N . GLY D 1 71 ? -61.463 27.412 15.484 1.00 15.32 63 GLY D N 1
ATOM 5948 C CA . GLY D 1 71 ? -62.069 26.098 15.450 1.00 16.79 63 GLY D CA 1
ATOM 5949 C C . GLY D 1 71 ? -63.221 25.981 14.488 1.00 18.15 63 GLY D C 1
ATOM 5950 O O . GLY D 1 71 ? -63.822 24.918 14.382 1.00 18.90 63 GLY D O 1
ATOM 5951 N N . GLU D 1 72 ? -63.545 27.058 13.775 1.00 19.82 64 GLU D N 1
ATOM 5952 C CA . GLU D 1 72 ? -64.729 27.127 12.923 1.00 20.43 64 GLU D CA 1
ATOM 5953 C C . GLU D 1 72 ? -64.266 27.552 11.536 1.00 19.92 64 GLU D C 1
ATOM 5954 O O . GLU D 1 72 ? -63.816 28.690 11.348 1.00 17.93 64 GLU D O 1
ATOM 5960 N N . ASP D 1 73 ? -64.356 26.633 10.572 1.00 17.30 65 ASP D N 1
ATOM 5961 C CA . ASP D 1 73 ? -63.911 26.908 9.205 1.00 16.93 65 ASP D CA 1
ATOM 5962 C C . ASP D 1 73 ? -64.533 28.182 8.660 1.00 16.49 65 ASP D C 1
ATOM 5963 O O . ASP D 1 73 ? -63.849 29.009 8.046 1.00 15.78 65 ASP D O 1
ATOM 5968 N N . ALA D 1 74 ? -65.848 28.341 8.846 1.00 16.10 66 ALA D N 1
ATOM 5969 C CA . ALA D 1 74 ? -66.528 29.512 8.304 1.00 16.99 66 ALA D CA 1
ATOM 5970 C C . ALA D 1 74 ? -65.992 30.802 8.911 1.00 16.12 66 ALA D C 1
ATOM 5971 O O . ALA D 1 74 ? -65.929 31.836 8.230 1.00 18.33 66 ALA D O 1
ATOM 5973 N N . SER D 1 75 ? -65.626 30.769 10.194 1.00 16.69 67 SER D N 1
ATOM 5974 C CA . SER D 1 75 ? -65.074 31.951 10.852 1.00 15.39 67 SER D CA 1
ATOM 5975 C C . SER D 1 75 ? -63.742 32.348 10.238 1.00 15.24 67 SER D C 1
ATOM 5976 O O . SER D 1 75 ? -63.495 33.530 9.969 1.00 16.21 67 SER D O 1
ATOM 5979 N N . VAL D 1 76 ? -62.870 31.373 10.003 1.00 13.81 68 VAL D N 1
ATOM 5980 C CA . VAL D 1 76 ? -61.548 31.686 9.468 1.00 12.43 68 VAL D CA 1
ATOM 5981 C C . VAL D 1 76 ? -61.661 32.224 8.052 1.00 14.87 68 VAL D C 1
ATOM 5982 O O . VAL D 1 76 ? -61.055 33.245 7.706 1.00 14.19 68 VAL D O 1
ATOM 5986 N N . THR D 1 77 ? -62.428 31.545 7.214 1.00 14.96 69 THR D N 1
ATOM 5987 C CA . THR D 1 77 ? -62.646 32.017 5.849 1.00 18.25 69 THR D CA 1
ATOM 5988 C C . THR D 1 77 ? -63.214 33.435 5.816 1.00 18.83 69 THR D C 1
ATOM 5989 O O . THR D 1 77 ? -62.738 34.279 5.047 1.00 18.94 69 THR D O 1
ATOM 5993 N N . ALA D 1 78 ? -64.232 33.718 6.637 1.00 16.36 70 ALA D N 1
ATOM 5994 C CA . ALA D 1 78 ? -64.799 35.064 6.660 1.00 14.81 70 ALA D CA 1
ATOM 5995 C C . ALA D 1 78 ? -63.779 36.089 7.126 1.00 15.78 70 ALA D C 1
ATOM 5996 O O . ALA D 1 78 ? -63.711 37.192 6.571 1.00 17.07 70 ALA D O 1
ATOM 5998 N N . ALA D 1 79 ? -62.998 35.757 8.160 1.00 16.20 71 ALA D N 1
ATOM 5999 C CA . ALA D 1 79 ? -61.999 36.701 8.680 1.00 13.06 71 ALA D CA 1
ATOM 6000 C C . ALA D 1 79 ? -60.935 36.995 7.639 1.00 15.21 71 ALA D C 1
ATOM 6001 O O . ALA D 1 79 ? -60.542 38.149 7.447 1.00 14.41 71 ALA D O 1
ATOM 6003 N N . ALA D 1 80 ? -60.490 35.969 6.921 1.00 15.70 72 ALA D N 1
ATOM 6004 C CA . ALA D 1 80 ? -59.509 36.178 5.865 1.00 13.84 72 ALA D CA 1
ATOM 6005 C C . ALA D 1 80 ? -60.056 37.074 4.760 1.00 14.96 72 ALA D C 1
ATOM 6006 O O . ALA D 1 80 ? -59.345 37.965 4.261 1.00 15.65 72 ALA D O 1
ATOM 6008 N N . ASN D 1 81 ? -61.320 36.861 4.372 1.00 16.37 73 ASN D N 1
ATOM 6009 C CA . ASN D 1 81 ? -61.924 37.696 3.337 1.00 14.29 73 ASN D CA 1
ATOM 6010 C C . ASN D 1 81 ? -62.077 39.133 3.820 1.00 16.19 73 ASN D C 1
ATOM 6011 O O . ASN D 1 81 ? -61.854 40.081 3.047 1.00 19.23 73 ASN D O 1
ATOM 6016 N N . GLU D 1 82 ? -62.427 39.320 5.103 1.00 15.56 74 GLU D N 1
ATOM 6017 C CA . GLU D 1 82 ? -62.554 40.675 5.634 1.00 13.70 74 GLU D CA 1
ATOM 6018 C C . GLU D 1 82 ? -61.220 41.414 5.612 1.00 15.54 74 GLU D C 1
ATOM 6019 O O . GLU D 1 82 ? -61.158 42.601 5.258 1.00 14.27 74 GLU D O 1
ATOM 6025 N N . VAL D 1 83 ? -60.139 40.733 5.983 1.00 13.46 75 VAL D N 1
ATOM 6026 C CA . VAL D 1 83 ? -58.816 41.363 5.954 1.00 13.50 75 VAL D CA 1
ATOM 6027 C C . VAL D 1 83 ? -58.455 41.763 4.534 1.00 15.93 75 VAL D C 1
ATOM 6028 O O . VAL D 1 83 ? -58.000 42.888 4.285 1.00 14.18 75 VAL D O 1
ATOM 6032 N N . ARG D 1 84 ? -58.687 40.861 3.575 1.00 16.22 76 ARG D N 1
ATOM 6033 C CA . ARG D 1 84 ? -58.340 41.158 2.189 1.00 15.95 76 ARG D CA 1
ATOM 6034 C C . ARG D 1 84 ? -59.117 42.359 1.674 1.00 14.23 76 ARG D C 1
ATOM 6035 O O . ARG D 1 84 ? -58.553 43.221 0.997 1.00 16.11 76 ARG D O 1
ATOM 6043 N N . ALA D 1 85 ? -60.419 42.419 1.978 1.00 16.09 77 ALA D N 1
ATOM 6044 C CA . ALA D 1 85 ? -61.268 43.502 1.483 1.00 15.51 77 ALA D CA 1
ATOM 6045 C C . ALA D 1 85 ? -60.958 44.816 2.182 1.00 14.71 77 ALA D C 1
ATOM 6046 O O . ALA D 1 85 ? -60.913 45.869 1.535 1.00 18.46 77 ALA D O 1
ATOM 6048 N N . ARG D 1 86 ? -60.761 44.789 3.498 1.00 14.77 78 ARG D N 1
ATOM 6049 C CA . ARG D 1 86 ? -60.607 46.048 4.228 1.00 13.64 78 ARG D CA 1
ATOM 6050 C C . ARG D 1 86 ? -59.184 46.580 4.179 1.00 16.42 78 ARG D C 1
ATOM 6051 O O . ARG D 1 86 ? -58.982 47.798 4.106 1.00 17.76 78 ARG D O 1
ATOM 6059 N N . TYR D 1 87 ? -58.190 45.708 4.252 1.00 16.32 79 TYR D N 1
ATOM 6060 C CA . TYR D 1 87 ? -56.806 46.151 4.373 1.00 15.62 79 TYR D CA 1
ATOM 6061 C C . TYR D 1 87 ? -55.926 45.719 3.213 1.00 16.01 79 TYR D C 1
ATOM 6062 O O . TYR D 1 87 ? -55.171 46.541 2.684 1.00 22.60 79 TYR D O 1
ATOM 6071 N N . GLY D 1 88 ? -56.011 44.462 2.789 1.00 16.84 80 GLY D N 1
ATOM 6072 C CA . GLY D 1 88 ? -55.141 43.907 1.771 1.00 16.80 80 GLY D CA 1
ATOM 6073 C C . GLY D 1 88 ? -54.573 42.575 2.205 1.00 15.48 80 GLY D C 1
ATOM 6074 O O . GLY D 1 88 ? -54.828 42.088 3.304 1.00 17.70 80 GLY D O 1
ATOM 6075 N N . VAL D 1 89 ? -53.788 41.981 1.303 1.00 19.73 81 VAL D N 1
ATOM 6076 C CA . VAL D 1 89 ? -53.082 40.739 1.605 1.00 17.71 81 VAL D CA 1
ATOM 6077 C C . VAL D 1 89 ? -52.149 40.954 2.784 1.00 16.39 81 VAL D C 1
ATOM 6078 O O . VAL D 1 89 ? -51.334 41.886 2.802 1.00 15.89 81 VAL D O 1
ATOM 6082 N N . ALA D 1 90 ? -52.253 40.079 3.772 1.00 13.44 82 ALA D N 1
ATOM 6083 C CA . ALA D 1 90 ? -51.388 40.165 4.936 1.00 15.12 82 ALA D CA 1
ATOM 6084 C C . ALA D 1 90 ? -49.925 40.043 4.532 1.00 14.65 82 ALA D C 1
ATOM 6085 O O . ALA D 1 90 ? -49.560 39.236 3.668 1.00 14.56 82 ALA D O 1
ATOM 6087 N N . ASP D 1 91 ? -49.080 40.857 5.170 1.00 12.61 83 ASP D N 1
ATOM 6088 C CA . ASP D 1 91 ? -47.635 40.702 5.060 1.00 10.49 83 ASP D CA 1
ATOM 6089 C C . ASP D 1 91 ? -47.069 39.727 6.088 1.00 10.35 83 ASP D C 1
ATOM 6090 O O . ASP D 1 91 ? -46.056 39.061 5.823 1.00 11.80 83 ASP D O 1
ATOM 6095 N N . VAL D 1 92 ? -47.708 39.643 7.247 1.00 10.13 84 VAL D N 1
ATOM 6096 C CA . VAL D 1 92 ? -47.253 38.825 8.363 1.00 9.10 84 VAL D CA 1
ATOM 6097 C C . VAL D 1 92 ? -48.483 38.160 8.965 1.00 7.91 84 VAL D C 1
ATOM 6098 O O . VAL D 1 92 ? -49.516 38.806 9.138 1.00 10.01 84 VAL D O 1
ATOM 6102 N N . LEU D 1 93 ? -48.373 36.863 9.275 1.00 9.14 85 LEU D N 1
ATOM 6103 C CA . LEU D 1 93 ? -49.361 36.124 10.049 1.00 9.64 85 LEU D CA 1
ATOM 6104 C C . LEU D 1 93 ? -48.645 35.455 11.227 1.00 10.77 85 LEU D C 1
ATOM 6105 O O . LEU D 1 93 ? -47.617 34.800 11.035 1.00 9.65 85 LEU D O 1
ATOM 6110 N N . VAL D 1 94 ? -49.159 35.645 12.443 1.00 7.36 86 VAL D N 1
ATOM 6111 C CA . VAL D 1 94 ? -48.661 34.981 13.639 1.00 9.08 86 VAL D CA 1
ATOM 6112 C C . VAL D 1 94 ? -49.813 34.190 14.255 1.00 10.49 86 VAL D C 1
ATOM 6113 O O . VAL D 1 94 ? -50.842 34.761 14.629 1.00 9.04 86 VAL D O 1
ATOM 6117 N N . ASN D 1 95 ? -49.634 32.883 14.394 1.00 7.99 87 ASN D N 1
ATOM 6118 C CA . ASN D 1 95 ? -50.693 32.003 14.889 1.00 9.57 87 ASN D CA 1
ATOM 6119 C C . ASN D 1 95 ? -50.478 31.726 16.375 1.00 9.34 87 ASN D C 1
ATOM 6120 O O . ASN D 1 95 ? -49.785 30.782 16.742 1.00 9.82 87 ASN D O 1
ATOM 6125 N N . CYS D 1 96 ? -51.090 32.551 17.238 1.00 9.65 88 CYS D N 1
ATOM 6126 C CA . CYS D 1 96 ? -50.986 32.372 18.688 1.00 8.88 88 CYS D CA 1
ATOM 6127 C C . CYS D 1 96 ? -52.247 31.819 19.355 1.00 11.13 88 CYS D C 1
ATOM 6128 O O . CYS D 1 96 ? -52.171 31.417 20.529 1.00 14.52 88 CYS D O 1
ATOM 6131 N N . ALA D 1 97 ? -53.398 31.791 18.670 1.00 12.38 89 ALA D N 1
ATOM 6132 C CA . ALA D 1 97 ? -54.600 31.218 19.274 1.00 10.50 89 ALA D CA 1
ATOM 6133 C C . ALA D 1 97 ? -54.328 29.781 19.697 1.00 11.72 89 ALA D C 1
ATOM 6134 O O . ALA D 1 97 ? -53.785 28.979 18.927 1.00 13.71 89 ALA D O 1
ATOM 6136 N N . GLY D 1 98 ? -54.705 29.448 20.921 1.00 11.00 90 GLY D N 1
ATOM 6137 C CA . GLY D 1 98 ? -54.462 28.093 21.389 1.00 12.52 90 GLY D CA 1
ATOM 6138 C C . GLY D 1 98 ? -55.115 27.877 22.731 1.00 13.27 90 GLY D C 1
ATOM 6139 O O . GLY D 1 98 ? -55.510 28.823 23.417 1.00 15.90 90 GLY D O 1
ATOM 6140 N N . VAL D 1 99 ? -55.216 26.601 23.104 1.00 13.75 91 VAL D N 1
ATOM 6141 C CA . VAL D 1 99 ? -55.732 26.198 24.405 1.00 16.14 91 VAL D CA 1
ATOM 6142 C C . VAL D 1 99 ? -54.798 25.131 24.969 1.00 16.23 91 VAL D C 1
ATOM 6143 O O . VAL D 1 99 ? -54.084 24.456 24.231 1.00 14.65 91 VAL D O 1
ATOM 6147 N N . LEU D 1 100 ? -54.805 24.989 26.292 1.00 19.44 92 LEU D N 1
ATOM 6148 C CA . LEU D 1 100 ? -54.065 23.936 26.970 1.00 16.71 92 LEU D CA 1
ATOM 6149 C C . LEU D 1 100 ? -54.996 22.763 27.266 1.00 20.24 92 LEU D C 1
ATOM 6150 O O . LEU D 1 100 ? -56.143 22.724 26.819 1.00 25.52 92 LEU D O 1
ATOM 6155 N N . GLN D 1 101 ? -54.502 21.789 28.033 1.00 19.19 93 GLN D N 1
ATOM 6156 C CA . GLN D 1 101 ? -55.301 20.656 28.481 1.00 19.21 93 GLN D CA 1
ATOM 6157 C C . GLN D 1 101 ? -54.890 20.304 29.902 1.00 16.67 93 GLN D C 1
ATOM 6158 O O . GLN D 1 101 ? -53.813 20.683 30.364 1.00 19.54 93 GLN D O 1
ATOM 6164 N N . ARG D 1 102 ? -55.770 19.582 30.598 1.00 16.43 94 ARG D N 1
ATOM 6165 C CA . ARG D 1 102 ? -55.411 18.971 31.869 1.00 17.94 94 ARG D CA 1
ATOM 6166 C C . ARG D 1 102 ? -54.412 17.848 31.618 1.00 18.85 94 ARG D C 1
ATOM 6167 O O . ARG D 1 102 ? -54.536 17.104 30.643 1.00 17.36 94 ARG D O 1
ATOM 6175 N N . THR D 1 103 ? -53.446 17.693 32.524 1.00 18.60 95 THR D N 1
ATOM 6176 C CA . THR D 1 103 ? -52.324 16.760 32.343 1.00 23.45 95 THR D CA 1
ATOM 6177 C C . THR D 1 103 ? -52.648 15.320 32.763 1.00 20.72 95 THR D C 1
ATOM 6178 O O . THR D 1 103 ? -51.915 14.670 33.525 1.00 25.74 95 THR D O 1
ATOM 6182 N N . LEU D 1 104 ? -53.710 14.801 32.238 1.00 17.50 96 LEU D N 1
ATOM 6183 C CA . LEU D 1 104 ? -54.261 13.514 32.661 1.00 18.14 96 LEU D CA 1
ATOM 6184 C C . LEU D 1 104 ? -53.791 12.375 31.755 1.00 17.39 96 LEU D C 1
ATOM 6185 O O . LEU D 1 104 ? -53.588 12.574 30.553 1.00 19.31 96 LEU D O 1
ATOM 6190 N N . PRO D 1 105 ? -53.612 11.170 32.297 1.00 19.08 97 PRO D N 1
ATOM 6191 C CA . PRO D 1 105 ? -53.174 10.027 31.467 1.00 19.20 97 PRO D CA 1
ATOM 6192 C C . PRO D 1 105 ? -54.304 9.519 30.587 1.00 17.48 97 PRO D C 1
ATOM 6193 O O . PRO D 1 105 ? -55.474 9.866 30.790 1.00 17.43 97 PRO D O 1
ATOM 6197 N N . PRO D 1 106 ? -54.007 8.689 29.590 1.00 18.07 98 PRO D N 1
ATOM 6198 C CA . PRO D 1 106 ? -55.088 8.185 28.726 1.00 18.28 98 PRO D CA 1
ATOM 6199 C C . PRO D 1 106 ? -56.120 7.393 29.520 1.00 19.94 98 PRO D C 1
ATOM 6200 O O . PRO D 1 106 ? -55.795 6.611 30.418 1.00 19.58 98 PRO D O 1
ATOM 6204 N N . GLY D 1 107 ? -57.387 7.619 29.191 1.00 24.71 99 GLY D N 1
ATOM 6205 C CA . GLY D 1 107 ? -58.457 6.998 29.945 1.00 29.93 99 GLY D CA 1
ATOM 6206 C C . GLY D 1 107 ? -59.037 7.937 30.978 1.00 35.09 99 GLY D C 1
ATOM 6207 O O . GLY D 1 107 ? -60.259 7.998 31.157 1.00 43.13 99 GLY D O 1
ATOM 6208 N N . GLU D 1 108 ? -58.168 8.669 31.680 1.00 23.30 100 GLU D N 1
ATOM 6209 C CA . GLU D 1 108 ? -58.650 9.743 32.538 1.00 23.54 100 GLU D CA 1
ATOM 6210 C C . GLU D 1 108 ? -58.948 10.991 31.723 1.00 21.71 100 GLU D C 1
ATOM 6211 O O . GLU D 1 108 ? -59.949 11.674 31.969 1.00 22.91 100 GLU D O 1
ATOM 6217 N N . LEU D 1 109 ? -58.097 11.301 30.746 1.00 17.90 101 LEU D N 1
ATOM 6218 C CA . LEU D 1 109 ? -58.347 12.419 29.842 1.00 17.05 101 LEU D CA 1
ATOM 6219 C C . LEU D 1 109 ? -59.556 12.096 28.970 1.00 20.10 101 LEU D C 1
ATOM 6220 O O . LEU D 1 109 ? -59.568 11.073 28.284 1.00 21.13 101 LEU D O 1
ATOM 6225 N N . ALA D 1 110 ? -60.571 12.958 28.987 1.00 20.21 102 ALA D N 1
ATOM 6226 C CA . ALA D 1 110 ? -61.728 12.740 28.129 1.00 20.52 102 ALA D CA 1
ATOM 6227 C C . ALA D 1 110 ? -61.325 12.899 26.670 1.00 18.69 102 ALA D C 1
ATOM 6228 O O . ALA D 1 110 ? -60.590 13.820 26.317 1.00 17.33 102 ALA D O 1
ATOM 6230 N N . GLN D 1 111 ? -61.802 11.987 25.817 1.00 17.70 103 GLN D N 1
ATOM 6231 C CA . GLN D 1 111 ? -61.572 12.149 24.380 1.00 16.10 103 GLN D CA 1
ATOM 6232 C C . GLN D 1 111 ? -62.038 13.508 23.871 1.00 15.63 103 GLN D C 1
ATOM 6233 O O . GLN D 1 111 ? -61.412 14.077 22.968 1.00 14.57 103 GLN D O 1
ATOM 6239 N N . ARG D 1 112 ? -63.134 14.041 24.419 1.00 17.09 104 ARG D N 1
ATOM 6240 C CA . ARG D 1 112 ? -63.592 15.367 24.014 1.00 17.09 104 ARG D CA 1
ATOM 6241 C C . ARG D 1 112 ? -62.510 16.417 24.248 1.00 15.98 104 ARG D C 1
ATOM 6242 O O . ARG D 1 112 ? -62.329 17.328 23.431 1.00 16.44 104 ARG D O 1
ATOM 6244 N N . GLU D 1 113 ? -61.788 16.307 25.367 1.00 18.52 105 GLU D N 1
ATOM 6245 C CA . GLU D 1 113 ? -60.703 17.238 25.656 1.00 15.97 105 GLU D CA 1
ATOM 6246 C C . GLU D 1 113 ? -59.553 17.057 24.677 1.00 13.81 105 GLU D C 1
ATOM 6247 O O . GLU D 1 113 ? -58.966 18.033 24.197 1.00 15.71 105 GLU D O 1
ATOM 6253 N N . TRP D 1 114 ? -59.180 15.807 24.398 1.00 13.38 106 TRP D N 1
ATOM 6254 C CA . TRP D 1 114 ? -58.157 15.549 23.387 1.00 12.03 106 TRP D CA 1
ATOM 6255 C C . TRP D 1 114 ? -58.541 16.200 22.061 1.00 12.03 106 TRP D C 1
ATOM 6256 O O . TRP D 1 114 ? -57.739 16.920 21.454 1.00 13.43 106 TRP D O 1
ATOM 6267 N N . ASP D 1 115 ? -59.785 15.990 21.624 1.00 11.75 107 ASP D N 1
ATOM 6268 C CA . ASP D 1 115 ? -60.246 16.538 20.349 1.00 14.36 107 ASP D CA 1
ATOM 6269 C C . ASP D 1 115 ? -60.167 18.067 20.306 1.00 13.84 107 ASP D C 1
ATOM 6270 O O . ASP D 1 115 ? -59.743 18.632 19.291 1.00 13.75 107 ASP D O 1
ATOM 6275 N N . VAL D 1 116 ? -60.584 18.760 21.374 1.00 13.20 108 VAL D N 1
ATOM 6276 C CA . VAL D 1 116 ? -60.591 20.230 21.332 1.00 14.43 108 VAL D CA 1
ATOM 6277 C C . VAL D 1 116 ? -59.173 20.757 21.143 1.00 15.37 108 VAL D C 1
ATOM 6278 O O . VAL D 1 116 ? -58.932 21.700 20.374 1.00 13.03 108 VAL D O 1
ATOM 6282 N N . VAL D 1 117 ? -58.218 20.171 21.867 1.00 13.60 109 VAL D N 1
ATOM 6283 C CA . VAL D 1 117 ? -56.832 20.623 21.768 1.00 13.37 109 VAL D CA 1
ATOM 6284 C C . VAL D 1 117 ? -56.307 20.439 20.349 1.00 14.87 109 VAL D C 1
ATOM 6285 O O . VAL D 1 117 ? -55.665 21.337 19.787 1.00 12.53 109 VAL D O 1
ATOM 6289 N N . SER D 1 118 ? -56.545 19.268 19.753 1.00 12.69 110 SER D N 1
ATOM 6290 C CA . SER D 1 118 ? -56.088 19.049 18.390 1.00 14.22 110 SER D CA 1
ATOM 6291 C C . SER D 1 118 ? -56.751 20.032 17.424 1.00 12.43 110 SER D C 1
ATOM 6292 O O . SER D 1 118 ? -56.089 20.572 16.526 1.00 12.24 110 SER D O 1
ATOM 6295 N N . ARG D 1 119 ? -58.063 20.278 17.601 1.00 10.12 111 ARG D N 1
ATOM 6296 C CA . ARG D 1 119 ? -58.813 21.109 16.659 1.00 10.35 111 ARG D CA 1
ATOM 6297 C C . ARG D 1 119 ? -58.353 22.562 16.703 1.00 10.30 111 ARG D C 1
ATOM 6298 O O . ARG D 1 119 ? -58.243 23.215 15.657 1.00 12.13 111 ARG D O 1
ATOM 6306 N N . ILE D 1 120 ? -58.125 23.105 17.896 1.00 11.39 112 ILE D N 1
ATOM 6307 C CA . ILE D 1 120 ? -57.716 24.507 17.989 1.00 11.50 112 ILE D CA 1
ATOM 6308 C C . ILE D 1 120 ? -56.229 24.674 17.682 1.00 11.65 112 ILE D C 1
ATOM 6309 O O . ILE D 1 120 ? -55.829 25.596 16.952 1.00 12.32 112 ILE D O 1
ATOM 6314 N N . ASP D 1 121 ? -55.382 23.830 18.271 1.00 10.87 113 ASP D N 1
ATOM 6315 C CA . ASP D 1 121 ? -53.956 24.132 18.269 1.00 11.28 113 ASP D CA 1
ATOM 6316 C C . ASP D 1 121 ? -53.276 23.716 16.970 1.00 15.18 113 ASP D C 1
ATOM 6317 O O . ASP D 1 121 ? -52.378 24.417 16.498 1.00 15.95 113 ASP D O 1
ATOM 6322 N N . LEU D 1 122 ? -53.650 22.578 16.385 1.00 13.36 114 LEU D N 1
ATOM 6323 C CA . LEU D 1 122 ? -53.062 22.182 15.112 1.00 10.95 114 LEU D CA 1
ATOM 6324 C C . LEU D 1 122 ? -53.952 22.587 13.948 1.00 11.46 114 LEU D C 1
ATOM 6325 O O . LEU D 1 122 ? -53.524 23.369 13.097 1.00 11.24 114 LEU D O 1
ATOM 6330 N N . ARG D 1 123 ? -55.194 22.085 13.919 1.00 11.85 115 ARG D N 1
ATOM 6331 C CA . ARG D 1 123 ? -56.078 22.338 12.785 1.00 11.76 115 ARG D CA 1
ATOM 6332 C C . ARG D 1 123 ? -56.365 23.825 12.631 1.00 11.51 115 ARG D C 1
ATOM 6333 O O . ARG D 1 123 ? -56.417 24.329 11.506 1.00 10.00 115 ARG D O 1
ATOM 6341 N N . GLY D 1 124 ? -56.564 24.538 13.749 1.00 10.93 116 GLY D N 1
ATOM 6342 C CA . GLY D 1 124 ? -56.814 25.972 13.672 1.00 9.76 116 GLY D CA 1
ATOM 6343 C C . GLY D 1 124 ? -55.642 26.737 13.094 1.00 9.86 116 GLY D C 1
ATOM 6344 O O . GLY D 1 124 ? -55.827 27.694 12.356 1.00 10.60 116 GLY D O 1
ATOM 6345 N N . THR D 1 125 ? -54.415 26.333 13.439 1.00 9.17 117 THR D N 1
ATOM 6346 C CA . THR D 1 125 ? -53.253 26.926 12.793 1.00 9.88 117 THR D CA 1
ATOM 6347 C C . THR D 1 125 ? -53.204 26.591 11.299 1.00 10.01 117 THR D C 1
ATOM 6348 O O . THR D 1 125 ? -52.874 27.460 10.481 1.00 11.47 117 THR D O 1
ATOM 6352 N N . TYR D 1 126 ? -53.519 25.348 10.914 1.00 10.18 118 TYR D N 1
ATOM 6353 C CA . TYR D 1 126 ? -53.601 25.027 9.489 1.00 9.42 118 TYR D CA 1
ATOM 6354 C C . TYR D 1 126 ? -54.660 25.882 8.787 1.00 11.78 118 TYR D C 1
ATOM 6355 O O . TYR D 1 126 ? -54.419 26.419 7.697 1.00 11.36 118 TYR D O 1
ATOM 6364 N N . LEU D 1 127 ? -55.856 25.995 9.377 1.00 9.92 119 LEU D N 1
ATOM 6365 C CA . LEU D 1 127 ? -56.896 26.813 8.749 1.00 9.53 119 LEU D CA 1
ATOM 6366 C C . LEU D 1 127 ? -56.400 28.220 8.462 1.00 9.96 119 LEU D C 1
ATOM 6367 O O . LEU D 1 127 ? -56.649 28.772 7.380 1.00 10.75 119 LEU D O 1
ATOM 6372 N N . CYS D 1 128 ? -55.732 28.835 9.432 1.00 10.35 120 CYS D N 1
ATOM 6373 C CA . CYS D 1 128 ? -55.281 30.213 9.243 1.00 9.43 120 CYS D CA 1
ATOM 6374 C C . CYS D 1 128 ? -54.134 30.299 8.247 1.00 8.67 120 CYS D C 1
ATOM 6375 O O . CYS D 1 128 ? -54.085 31.228 7.435 1.00 10.69 120 CYS D O 1
ATOM 6378 N N . CYS D 1 129 ? -53.210 29.337 8.275 1.00 9.39 121 CYS D N 1
ATOM 6379 C CA . CYS D 1 129 ? -52.143 29.332 7.276 1.00 8.38 121 CYS D CA 1
ATOM 6380 C C . CYS D 1 129 ? -52.716 29.200 5.875 1.00 11.46 121 CYS D C 1
ATOM 6381 O O . CYS D 1 129 ? -52.294 29.911 4.957 1.00 11.97 121 CYS D O 1
ATOM 6384 N N . ALA D 1 130 ? -53.717 28.336 5.698 1.00 10.96 122 ALA D N 1
ATOM 6385 C CA . ALA D 1 130 ? -54.321 28.192 4.375 1.00 11.63 122 ALA D CA 1
ATOM 6386 C C . ALA D 1 130 ? -55.066 29.453 3.961 1.00 11.76 122 ALA D C 1
ATOM 6387 O O . ALA D 1 130 ? -54.939 29.905 2.816 1.00 16.17 122 ALA D O 1
ATOM 6389 N N . ALA D 1 131 ? -55.835 30.043 4.877 1.00 10.90 123 ALA D N 1
ATOM 6390 C CA . ALA D 1 131 ? -56.701 31.163 4.496 1.00 11.63 123 ALA D CA 1
ATOM 6391 C C . ALA D 1 131 ? -55.932 32.469 4.318 1.00 14.26 123 ALA D C 1
ATOM 6392 O O . ALA D 1 131 ? -56.171 33.215 3.354 1.00 13.21 123 ALA D O 1
ATOM 6394 N N . PHE D 1 132 ? -55.038 32.779 5.262 1.00 11.87 124 PHE D N 1
ATOM 6395 C CA . PHE D 1 132 ? -54.263 34.010 5.178 1.00 12.44 124 PHE D CA 1
ATOM 6396 C C . PHE D 1 132 ? -52.990 33.836 4.372 1.00 14.55 124 PHE D C 1
ATOM 6397 O O . PHE D 1 132 ? -52.502 34.809 3.788 1.00 15.98 124 PHE D O 1
ATOM 6405 N N . GLY D 1 133 ? -52.448 32.623 4.313 1.00 11.50 125 GLY D N 1
ATOM 6406 C CA . GLY D 1 133 ? -51.153 32.396 3.699 1.00 11.72 125 GLY D CA 1
ATOM 6407 C C . GLY D 1 133 ? -51.184 32.038 2.230 1.00 13.79 125 GLY D C 1
ATOM 6408 O O . GLY D 1 133 ? -50.273 32.403 1.485 1.00 14.63 125 GLY D O 1
ATOM 6409 N N . ALA D 1 134 ? -52.206 31.315 1.770 1.00 14.19 126 ALA D N 1
ATOM 6410 C CA . ALA D 1 134 ? -52.279 31.075 0.334 1.00 15.80 126 ALA D CA 1
ATOM 6411 C C . ALA D 1 134 ? -52.303 32.372 -0.464 1.00 13.94 126 ALA D C 1
ATOM 6412 O O . ALA D 1 134 ? -51.616 32.441 -1.500 1.00 16.07 126 ALA D O 1
ATOM 6414 N N . PRO D 1 135 ? -53.030 33.422 -0.058 1.00 15.45 127 PRO D N 1
ATOM 6415 C CA . PRO D 1 135 ? -52.923 34.692 -0.794 1.00 17.40 127 PRO D CA 1
ATOM 6416 C C . PRO D 1 135 ? -51.532 35.302 -0.729 1.00 13.99 127 PRO D C 1
ATOM 6417 O O . PRO D 1 135 ? -51.128 35.994 -1.668 1.00 15.38 127 PRO D O 1
ATOM 6421 N N . MET D 1 136 ? -50.782 35.066 0.352 1.00 13.25 128 MET D N 1
ATOM 6422 C CA . MET D 1 136 ? -49.406 35.551 0.394 1.00 12.96 128 MET D CA 1
ATOM 6423 C C . MET D 1 136 ? -48.554 34.862 -0.662 1.00 13.50 128 MET D C 1
ATOM 6424 O O . MET D 1 136 ? -47.766 35.507 -1.365 1.00 14.37 128 MET D O 1
ATOM 6429 N N . ALA D 1 137 ? -48.672 33.534 -0.763 1.00 13.18 129 ALA D N 1
ATOM 6430 C CA . ALA D 1 137 ? -47.937 32.817 -1.795 1.00 14.03 129 ALA D CA 1
ATOM 6431 C C . ALA D 1 137 ? -48.331 33.299 -3.195 1.00 15.50 129 ALA D C 1
ATOM 6432 O O . ALA D 1 137 ? -47.475 33.427 -4.082 1.00 16.60 129 ALA D O 1
ATOM 6434 N N . ASP D 1 138 ? -49.623 33.570 -3.416 1.00 16.27 130 ASP D N 1
ATOM 6435 C CA . ASP D 1 138 ? -50.055 34.108 -4.708 1.00 19.94 130 ASP D CA 1
ATOM 6436 C C . ASP D 1 138 ? -49.393 35.445 -4.987 1.00 18.16 130 ASP D C 1
ATOM 6437 O O . ASP D 1 138 ? -48.983 35.724 -6.115 1.00 19.68 130 ASP D O 1
ATOM 6442 N N . ARG D 1 139 ? -49.290 36.286 -3.959 1.00 17.24 131 ARG D N 1
ATOM 6443 C CA . ARG D 1 139 ? -48.701 37.607 -4.068 1.00 19.37 131 ARG D CA 1
ATOM 6444 C C . ARG D 1 139 ? -47.180 37.556 -4.127 1.00 17.98 131 ARG D C 1
ATOM 6445 O O . ARG D 1 139 ? -46.556 38.563 -4.484 1.00 19.91 131 ARG D O 1
ATOM 6453 N N . ARG D 1 140 ? -46.582 36.411 -3.784 1.00 15.89 132 ARG D N 1
ATOM 6454 C CA . ARG D 1 140 ? -45.142 36.182 -3.853 1.00 14.53 132 ARG D CA 1
ATOM 6455 C C . ARG D 1 140 ? -44.354 36.883 -2.745 1.00 12.65 132 ARG D C 1
ATOM 6456 O O . ARG D 1 140 ? -43.205 37.240 -2.947 1.00 15.46 132 ARG D O 1
ATOM 6464 N N . ARG D 1 141 ? -44.961 37.091 -1.579 1.00 13.14 133 ARG D N 1
ATOM 6465 C CA . ARG D 1 141 ? -44.232 37.660 -0.453 1.00 12.94 133 ARG D CA 1
ATOM 6466 C C . ARG D 1 141 ? -45.035 37.456 0.827 1.00 12.26 133 ARG D C 1
ATOM 6467 O O . ARG D 1 141 ? -46.262 37.499 0.820 1.00 14.85 133 ARG D O 1
ATOM 6475 N N . GLY D 1 142 ? -44.332 37.254 1.924 1.00 11.62 134 GLY D N 1
ATOM 6476 C CA . GLY D 1 142 ? -44.990 37.131 3.208 1.00 12.60 134 GLY D CA 1
ATOM 6477 C C . GLY D 1 142 ? -44.099 36.433 4.198 1.00 13.35 134 GLY D C 1
ATOM 6478 O O . GLY D 1 142 ? -43.109 35.790 3.848 1.00 11.92 134 GLY D O 1
ATOM 6479 N N . SER D 1 143 ? -44.459 36.568 5.469 1.00 10.21 135 SER D N 1
ATOM 6480 C CA . SER D 1 143 ? -43.780 35.830 6.527 1.00 10.09 135 SER D CA 1
ATOM 6481 C C . SER D 1 143 ? -44.815 35.326 7.519 1.00 7.92 135 SER D C 1
ATOM 6482 O O . SER D 1 143 ? -45.678 36.091 7.964 1.00 11.22 135 SER D O 1
ATOM 6485 N N . ILE D 1 144 ? -44.741 34.044 7.854 1.00 8.45 136 ILE D N 1
ATOM 6486 C CA . ILE D 1 144 ? -45.683 33.396 8.767 1.00 8.12 136 ILE D CA 1
ATOM 6487 C C . ILE D 1 144 ? -44.890 32.838 9.938 1.00 6.16 136 ILE D C 1
ATOM 6488 O O . ILE D 1 144 ? -43.838 32.206 9.740 1.00 8.99 136 ILE D O 1
ATOM 6493 N N . VAL D 1 145 ? -45.348 33.125 11.153 1.00 6.27 137 VAL D N 1
ATOM 6494 C CA . VAL D 1 145 ? -44.746 32.558 12.356 1.00 8.45 137 VAL D CA 1
ATOM 6495 C C . VAL D 1 145 ? -45.813 31.804 13.129 1.00 7.72 137 VAL D C 1
ATOM 6496 O O . VAL D 1 145 ? -46.819 32.389 13.551 1.00 8.76 137 VAL D O 1
ATOM 6500 N N . ASN D 1 146 ? -45.606 30.511 13.306 1.00 8.21 138 ASN D N 1
ATOM 6501 C CA . ASN D 1 146 ? -46.500 29.700 14.128 1.00 7.16 138 ASN D CA 1
ATOM 6502 C C . ASN D 1 146 ? -45.961 29.611 15.547 1.00 8.90 138 ASN D C 1
ATOM 6503 O O . ASN D 1 146 ? -44.775 29.824 15.798 1.00 9.13 138 ASN D O 1
ATOM 6508 N N . ILE D 1 147 ? -46.844 29.294 16.489 1.00 10.79 139 ILE D N 1
ATOM 6509 C CA . ILE D 1 147 ? -46.434 29.115 17.885 1.00 8.55 139 ILE D CA 1
ATOM 6510 C C . ILE D 1 147 ? -46.588 27.639 18.203 1.00 8.88 139 ILE D C 1
ATOM 6511 O O . ILE D 1 147 ? -47.707 27.117 18.261 1.00 10.85 139 ILE D O 1
ATOM 6516 N N . ALA D 1 148 ? -45.474 26.959 18.410 1.00 8.35 140 ALA D N 1
ATOM 6517 C CA . ALA D 1 148 ? -45.485 25.572 18.846 1.00 8.88 140 ALA D CA 1
ATOM 6518 C C . ALA D 1 148 ? -45.303 25.540 20.367 1.00 5.58 140 ALA D C 1
ATOM 6519 O O . ALA D 1 148 ? -46.074 26.210 21.059 1.00 9.66 140 ALA D O 1
ATOM 6521 N N . SER D 1 149 ? -44.379 24.743 20.913 1.00 10.19 141 SER D N 1
ATOM 6522 C CA . SER D 1 149 ? -44.133 24.625 22.345 1.00 9.07 141 SER D CA 1
ATOM 6523 C C . SER D 1 149 ? -42.991 23.646 22.543 1.00 8.09 141 SER D C 1
ATOM 6524 O O . SER D 1 149 ? -42.837 22.716 21.752 1.00 8.66 141 SER D O 1
ATOM 6527 N N . VAL D 1 150 ? -42.211 23.815 23.612 1.00 8.99 142 VAL D N 1
ATOM 6528 C CA . VAL D 1 150 ? -41.276 22.756 23.982 1.00 11.05 142 VAL D CA 1
ATOM 6529 C C . VAL D 1 150 ? -42.002 21.445 24.219 1.00 11.75 142 VAL D C 1
ATOM 6530 O O . VAL D 1 150 ? -41.408 20.371 24.070 1.00 9.73 142 VAL D O 1
ATOM 6534 N N . ALA D 1 151 ? -43.293 21.499 24.558 1.00 7.97 143 ALA D N 1
ATOM 6535 C CA . ALA D 1 151 ? -44.023 20.259 24.787 1.00 9.03 143 ALA D CA 1
ATOM 6536 C C . ALA D 1 151 ? -44.205 19.476 23.500 1.00 11.00 143 ALA D C 1
ATOM 6537 O O . ALA D 1 151 ? -44.580 18.290 23.549 1.00 12.38 143 ALA D O 1
ATOM 6539 N N . GLY D 1 152 ? -43.995 20.112 22.350 1.00 8.93 144 GLY D N 1
ATOM 6540 C CA . GLY D 1 152 ? -44.020 19.442 21.067 1.00 10.14 144 GLY D CA 1
ATOM 6541 C C . GLY D 1 152 ? -42.699 18.825 20.690 1.00 10.44 144 GLY D C 1
ATOM 6542 O O . GLY D 1 152 ? -42.577 18.244 19.603 1.00 11.62 144 GLY D O 1
ATOM 6543 N N . MET D 1 153 ? -41.702 18.919 21.587 1.00 8.15 145 MET D N 1
ATOM 6544 C CA . MET D 1 153 ? -40.338 18.500 21.312 1.00 8.99 145 MET D CA 1
ATOM 6545 C C . MET D 1 153 ? -39.831 17.427 22.254 1.00 10.40 145 MET D C 1
ATOM 6546 O O . MET D 1 153 ? -38.774 16.833 21.979 1.00 11.03 145 MET D O 1
ATOM 6551 N N . ARG D 1 154 ? -40.504 17.206 23.376 1.00 9.23 146 ARG D N 1
ATOM 6552 C CA . ARG D 1 154 ? -40.053 16.250 24.381 1.00 8.70 146 ARG D CA 1
ATOM 6553 C C . ARG D 1 154 ? -41.273 15.606 25.010 1.00 10.24 146 ARG D C 1
ATOM 6554 O O . ARG D 1 154 ? -42.400 16.077 24.843 1.00 13.38 146 ARG D O 1
ATOM 6562 N N . SER D 1 155 ? -41.032 14.523 25.746 1.00 9.18 147 SER D N 1
ATOM 6563 C CA . SER D 1 155 ? -42.085 13.827 26.479 1.00 10.49 147 SER D CA 1
ATOM 6564 C C . SER D 1 155 ? -42.665 14.705 27.590 1.00 10.50 147 SER D C 1
ATOM 6565 O O . SER D 1 155 ? -41.993 15.575 28.138 1.00 14.13 147 SER D O 1
ATOM 6568 N N . GLY D 1 156 ? -43.909 14.417 27.964 1.00 8.88 148 GLY D N 1
ATOM 6569 C CA . GLY D 1 156 ? -44.591 15.084 29.049 1.00 9.21 148 GLY D CA 1
ATOM 6570 C C . GLY D 1 156 ? -45.996 14.531 29.127 1.00 9.42 148 GLY D C 1
ATOM 6571 O O . GLY D 1 156 ? -46.375 13.705 28.296 1.00 10.61 148 GLY D O 1
ATOM 6572 N N . PRO D 1 157 ? -46.756 14.903 30.130 1.00 9.99 149 PRO D N 1
ATOM 6573 C CA . PRO D 1 157 ? -48.092 14.329 30.358 1.00 10.41 149 PRO D CA 1
ATOM 6574 C C . PRO D 1 157 ? -49.183 15.040 29.563 1.00 16.38 149 PRO D C 1
ATOM 6575 O O . PRO D 1 157 ? -50.222 15.414 30.099 1.00 17.89 149 PRO D O 1
ATOM 6579 N N . LEU D 1 158 ? -48.912 15.291 28.285 1.00 14.74 150 LEU D N 1
ATOM 6580 C CA A LEU D 1 158 ? -49.762 16.122 27.426 0.29 14.29 150 LEU D CA 1
ATOM 6581 C CA B LEU D 1 158 ? -49.754 16.122 27.429 0.71 13.72 150 LEU D CA 1
ATOM 6582 C C . LEU D 1 158 ? -50.011 15.339 26.144 1.00 9.31 150 LEU D C 1
ATOM 6583 O O . LEU D 1 158 ? -49.434 15.639 25.100 1.00 11.28 150 LEU D O 1
ATOM 6592 N N . HIS D 1 159 ? -50.909 14.356 26.215 1.00 10.36 151 HIS D N 1
ATOM 6593 C CA . HIS D 1 159 ? -51.069 13.431 25.100 1.00 10.43 151 HIS D CA 1
ATOM 6594 C C . HIS D 1 159 ? -51.879 13.998 23.952 1.00 11.93 151 HIS D C 1
ATOM 6595 O O . HIS D 1 159 ? -51.897 13.381 22.890 1.00 11.74 151 HIS D O 1
ATOM 6602 N N . ALA D 1 160 ? -52.523 15.157 24.127 1.00 10.31 152 ALA D N 1
ATOM 6603 C CA . ALA D 1 160 ? -53.070 15.883 22.993 1.00 11.68 152 ALA D CA 1
ATOM 6604 C C . ALA D 1 160 ? -52.198 17.073 22.617 1.00 9.20 152 ALA D C 1
ATOM 6605 O O . ALA D 1 160 ? -51.904 17.285 21.437 1.00 10.30 152 ALA D O 1
ATOM 6607 N N . TYR D 1 161 ? -51.782 17.858 23.614 1.00 9.48 153 TYR D N 1
ATOM 6608 C CA . TYR D 1 161 ? -51.086 19.106 23.342 1.00 10.11 153 TYR D CA 1
ATOM 6609 C C . TYR D 1 161 ? -49.707 18.853 22.753 1.00 11.43 153 TYR D C 1
ATOM 6610 O O . TYR D 1 161 ? -49.291 19.547 21.813 1.00 10.78 153 TYR D O 1
ATOM 6619 N N . GLY D 1 162 ? -48.987 17.861 23.277 1.00 9.44 154 GLY D N 1
ATOM 6620 C CA . GLY D 1 162 ? -47.690 17.508 22.736 1.00 10.07 154 GLY D CA 1
ATOM 6621 C C . GLY D 1 162 ? -47.780 17.185 21.252 1.00 8.52 154 GLY D C 1
ATOM 6622 O O . GLY D 1 162 ? -47.127 17.831 20.416 1.00 9.40 154 GLY D O 1
ATOM 6623 N N . PRO D 1 163 ? -48.593 16.193 20.888 1.00 7.67 155 PRO D N 1
ATOM 6624 C CA . PRO D 1 163 ? -48.715 15.856 19.464 1.00 7.77 155 PRO D CA 1
ATOM 6625 C C . PRO D 1 163 ? -49.188 16.997 18.594 1.00 10.50 155 PRO D C 1
ATOM 6626 O O . PRO D 1 163 ? -48.741 17.108 17.433 1.00 8.63 155 PRO D O 1
ATOM 6630 N N . ALA D 1 164 ? -50.118 17.828 19.097 1.00 7.92 156 ALA D N 1
ATOM 6631 C CA . ALA D 1 164 ? -50.597 18.957 18.302 1.00 8.59 156 ALA D CA 1
ATOM 6632 C C . ALA D 1 164 ? -49.467 19.943 18.049 1.00 8.83 156 ALA D C 1
ATOM 6633 O O . ALA D 1 164 ? -49.300 20.440 16.928 1.00 10.14 156 ALA D O 1
ATOM 6635 N N . LYS D 1 165 ? -48.660 20.221 19.078 1.00 8.58 157 LYS D N 1
ATOM 6636 C CA . LYS D 1 165 ? -47.568 21.176 18.910 1.00 8.42 157 LYS D CA 1
ATOM 6637 C C . LYS D 1 165 ? -46.436 20.600 18.073 1.00 9.40 157 LYS D C 1
ATOM 6638 O O . LYS D 1 165 ? -45.801 21.331 17.306 1.00 12.15 157 LYS D O 1
ATOM 6644 N N . ALA D 1 166 ? -46.201 19.283 18.156 1.00 7.51 158 ALA D N 1
ATOM 6645 C CA . ALA D 1 166 ? -45.288 18.645 17.225 1.00 7.19 158 ALA D CA 1
ATOM 6646 C C . ALA D 1 166 ? -45.820 18.739 15.795 1.00 6.65 158 ALA D C 1
ATOM 6647 O O . ALA D 1 166 ? -45.049 18.901 14.831 1.00 9.31 158 ALA D O 1
ATOM 6649 N N . GLY D 1 167 ? -47.144 18.671 15.633 1.00 7.66 159 GLY D N 1
ATOM 6650 C CA . GLY D 1 167 ? -47.723 18.867 14.317 1.00 9.73 159 GLY D CA 1
ATOM 6651 C C . GLY D 1 167 ? -47.477 20.265 13.784 1.00 10.86 159 GLY D C 1
ATOM 6652 O O . GLY D 1 167 ? -47.289 20.447 12.586 1.00 8.39 159 GLY D O 1
ATOM 6653 N N . VAL D 1 168 ? -47.455 21.258 14.673 1.00 8.37 160 VAL D N 1
ATOM 6654 C CA . VAL D 1 168 ? -47.214 22.639 14.253 1.00 8.68 160 VAL D CA 1
ATOM 6655 C C . VAL D 1 168 ? -45.779 22.792 13.783 1.00 7.89 160 VAL D C 1
ATOM 6656 O O . VAL D 1 168 ? -45.510 23.479 12.798 1.00 7.65 160 VAL D O 1
ATOM 6660 N N . ILE D 1 169 ? -44.835 22.150 14.476 1.00 9.98 161 ILE D N 1
ATOM 6661 C CA . ILE D 1 169 ? -43.453 22.173 14.025 1.00 8.02 161 ILE D CA 1
ATOM 6662 C C . ILE D 1 169 ? -43.355 21.569 12.618 1.00 6.00 161 ILE D C 1
ATOM 6663 O O . ILE D 1 169 ? -42.721 22.131 11.717 1.00 7.36 161 ILE D O 1
ATOM 6668 N N . SER D 1 170 ? -43.991 20.416 12.410 1.00 8.48 162 SER D N 1
ATOM 6669 C CA . SER D 1 170 ? -43.989 19.765 11.093 1.00 7.06 162 SER D CA 1
ATOM 6670 C C . SER D 1 170 ? -44.608 20.651 10.020 1.00 9.74 162 SER D C 1
ATOM 6671 O O . SER D 1 170 ? -44.050 20.792 8.920 1.00 7.83 162 SER D O 1
ATOM 6674 N N . LEU D 1 171 ? -45.813 21.175 10.298 1.00 8.92 163 LEU D N 1
ATOM 6675 C CA . LEU D 1 171 ? -46.533 21.981 9.313 1.00 7.55 163 LEU D CA 1
ATOM 6676 C C . LEU D 1 171 ? -45.721 23.218 8.948 1.00 9.56 163 LEU D C 1
ATOM 6677 O O . LEU D 1 171 ? -45.723 23.658 7.793 1.00 8.96 163 LEU D O 1
ATOM 6682 N N . THR D 1 172 ? -44.957 23.741 9.900 1.00 8.00 164 THR D N 1
ATOM 6683 C CA . THR D 1 172 ? -44.064 24.848 9.594 1.00 6.36 164 THR D CA 1
ATOM 6684 C C . THR D 1 172 ? -43.039 24.442 8.539 1.00 6.57 164 THR D C 1
ATOM 6685 O O . THR D 1 172 ? -42.784 25.195 7.587 1.00 8.16 164 THR D O 1
ATOM 6689 N N . GLU D 1 173 ? -42.491 23.230 8.661 1.00 8.84 165 GLU D N 1
ATOM 6690 C CA . GLU D 1 173 ? -41.558 22.708 7.668 1.00 6.97 165 GLU D CA 1
ATOM 6691 C C . GLU D 1 173 ? -42.220 22.426 6.325 1.00 8.81 165 GLU D C 1
ATOM 6692 O O . GLU D 1 173 ? -41.644 22.761 5.272 1.00 9.03 165 GLU D O 1
ATOM 6698 N N . THR D 1 174 ? -43.412 21.799 6.325 1.00 8.73 166 THR D N 1
ATOM 6699 C CA . THR D 1 174 ? -44.038 21.449 5.051 1.00 8.53 166 THR D CA 1
ATOM 6700 C C . THR D 1 174 ? -44.426 22.717 4.288 1.00 8.27 166 THR D C 1
ATOM 6701 O O . THR D 1 174 ? -44.133 22.845 3.093 1.00 7.94 166 THR D O 1
ATOM 6705 N N . LEU D 1 175 ? -45.049 23.676 4.976 1.00 6.87 167 LEU D N 1
ATOM 6706 C CA . LEU D 1 175 ? -45.385 24.941 4.323 1.00 7.60 167 LEU D CA 1
ATOM 6707 C C . LEU D 1 175 ? -44.138 25.690 3.877 1.00 7.01 167 LEU D C 1
ATOM 6708 O O . LEU D 1 175 ? -44.149 26.328 2.819 1.00 9.59 167 LEU D O 1
ATOM 6713 N N . ALA D 1 176 ? -43.072 25.666 4.675 1.00 7.70 168 ALA D N 1
ATOM 6714 C CA . ALA D 1 176 ? -41.876 26.364 4.230 1.00 9.09 168 ALA D CA 1
ATOM 6715 C C . ALA D 1 176 ? -41.386 25.813 2.899 1.00 8.84 168 ALA D C 1
ATOM 6716 O O . ALA D 1 176 ? -40.907 26.568 2.043 1.00 9.96 168 ALA D O 1
ATOM 6718 N N . GLY D 1 177 ? -41.497 24.501 2.699 1.00 9.40 169 GLY D N 1
ATOM 6719 C CA . GLY D 1 177 ? -41.093 23.940 1.418 1.00 10.67 169 GLY D CA 1
ATOM 6720 C C . GLY D 1 177 ? -42.075 24.265 0.305 1.00 8.51 169 GLY D C 1
ATOM 6721 O O . GLY D 1 177 ? -41.680 24.552 -0.829 1.00 12.03 169 GLY D O 1
ATOM 6722 N N . GLU D 1 178 ? -43.367 24.252 0.616 1.00 8.35 170 GLU D N 1
ATOM 6723 C CA . GLU D 1 178 ? -44.367 24.522 -0.406 1.00 9.82 170 GLU D CA 1
ATOM 6724 C C . GLU D 1 178 ? -44.244 25.953 -0.928 1.00 10.75 170 GLU D C 1
ATOM 6725 O O . GLU D 1 178 ? -44.328 26.200 -2.139 1.00 11.17 170 GLU D O 1
ATOM 6731 N N . TRP D 1 179 ? -44.025 26.902 -0.029 1.00 9.93 171 TRP D N 1
ATOM 6732 C CA . TRP D 1 179 ? -44.149 28.310 -0.352 1.00 8.41 171 TRP D CA 1
ATOM 6733 C C . TRP D 1 179 ? -42.811 29.036 -0.432 1.00 10.93 171 TRP D C 1
ATOM 6734 O O . TRP D 1 179 ? -42.773 30.213 -0.831 1.00 9.89 171 TRP D O 1
ATOM 6745 N N . GLY D 1 180 ? -41.720 28.367 -0.099 1.00 11.10 172 GLY D N 1
ATOM 6746 C CA . GLY D 1 180 ? -40.404 28.931 -0.296 1.00 8.21 172 GLY D CA 1
ATOM 6747 C C . GLY D 1 180 ? -40.161 29.432 -1.710 1.00 10.70 172 GLY D C 1
ATOM 6748 O O . GLY D 1 180 ? -39.708 30.569 -1.921 1.00 11.41 172 GLY D O 1
ATOM 6749 N N . PRO D 1 181 ? -40.445 28.600 -2.718 1.00 12.03 173 PRO D N 1
ATOM 6750 C CA . PRO D 1 181 ? -40.288 29.057 -4.115 1.00 11.81 173 PRO D CA 1
ATOM 6751 C C . PRO D 1 181 ? -41.230 30.195 -4.498 1.00 11.53 173 PRO D C 1
ATOM 6752 O O . PRO D 1 181 ? -41.055 30.802 -5.572 1.00 15.43 173 PRO D O 1
ATOM 6756 N N . LYS D 1 182 ? -42.222 30.498 -3.667 1.00 11.71 174 LYS D N 1
ATOM 6757 C CA . LYS D 1 182 ? -43.105 31.620 -3.927 1.00 12.52 174 LYS D CA 1
ATOM 6758 C C . LYS D 1 182 ? -42.782 32.820 -3.055 1.00 16.49 174 LYS D C 1
ATOM 6759 O O . LYS D 1 182 ? -43.520 33.806 -3.084 1.00 24.29 174 LYS D O 1
ATOM 6765 N N . GLY D 1 183 ? -41.701 32.764 -2.303 1.00 13.03 175 GLY D N 1
ATOM 6766 C CA . GLY D 1 183 ? -41.207 33.926 -1.584 1.00 13.60 175 GLY D CA 1
ATOM 6767 C C . GLY D 1 183 ? -41.765 34.115 -0.194 1.00 15.92 175 GLY D C 1
ATOM 6768 O O . GLY D 1 183 ? -41.568 35.188 0.391 1.00 18.13 175 GLY D O 1
ATOM 6769 N N . VAL D 1 184 ? -42.425 33.107 0.362 1.00 12.24 176 VAL D N 1
ATOM 6770 C CA . VAL D 1 184 ? -43.014 33.190 1.690 1.00 13.65 176 VAL D CA 1
ATOM 6771 C C . VAL D 1 184 ? -42.188 32.353 2.665 1.00 11.91 176 VAL D C 1
ATOM 6772 O O . VAL D 1 184 ? -41.955 31.154 2.439 1.00 11.77 176 VAL D O 1
ATOM 6776 N N . ARG D 1 185 ? -41.757 32.980 3.747 1.00 8.95 177 ARG D N 1
ATOM 6777 C CA . ARG D 1 185 ? -41.015 32.295 4.797 1.00 11.58 177 ARG D CA 1
ATOM 6778 C C . ARG D 1 185 ? -42.001 31.851 5.859 1.00 11.15 177 ARG D C 1
ATOM 6779 O O . ARG D 1 185 ? -42.962 32.556 6.151 1.00 9.36 177 ARG D O 1
ATOM 6787 N N . VAL D 1 186 ? -41.799 30.650 6.385 1.00 8.83 178 VAL D N 1
ATOM 6788 C CA . VAL D 1 186 ? -42.647 30.085 7.426 1.00 7.22 178 VAL D CA 1
ATOM 6789 C C . VAL D 1 186 ? -41.712 29.529 8.485 1.00 7.59 178 VAL D C 1
ATOM 6790 O O . VAL D 1 186 ? -40.894 28.663 8.179 1.00 9.30 178 VAL D O 1
ATOM 6794 N N . ASN D 1 187 ? -41.841 30.012 9.729 1.00 8.44 179 ASN D N 1
ATOM 6795 C CA . ASN D 1 187 ? -41.026 29.562 10.855 1.00 5.92 179 ASN D CA 1
ATOM 6796 C C . ASN D 1 187 ? -41.927 29.381 12.064 1.00 6.72 179 ASN D C 1
ATOM 6797 O O . ASN D 1 187 ? -43.123 29.691 12.019 1.00 7.84 179 ASN D O 1
ATOM 6802 N N . CYS D 1 188 ? -41.346 28.893 13.159 1.00 7.09 180 CYS D N 1
ATOM 6803 C CA A CYS D 1 188 ? -42.127 28.746 14.369 0.69 9.33 180 CYS D CA 1
ATOM 6804 C CA B CYS D 1 188 ? -42.081 28.578 14.374 0.31 8.81 180 CYS D CA 1
ATOM 6805 C C . CYS D 1 188 ? -41.254 28.993 15.587 1.00 7.03 180 CYS D C 1
ATOM 6806 O O . CYS D 1 188 ? -40.024 28.859 15.552 1.00 7.31 180 CYS D O 1
ATOM 6811 N N . VAL D 1 189 ? -41.926 29.444 16.647 1.00 7.95 181 VAL D N 1
ATOM 6812 C CA . VAL D 1 189 ? -41.318 29.676 17.961 1.00 9.53 181 VAL D CA 1
ATOM 6813 C C . VAL D 1 189 ? -41.912 28.643 18.912 1.00 10.55 181 VAL D C 1
ATOM 6814 O O . VAL D 1 189 ? -43.133 28.436 18.919 1.00 9.69 181 VAL D O 1
ATOM 6818 N N . SER D 1 190 ? -41.062 27.995 19.701 1.00 8.54 182 SER D N 1
ATOM 6819 C CA . SER D 1 190 ? -41.533 27.028 20.687 1.00 9.36 182 SER D CA 1
ATOM 6820 C C . SER D 1 190 ? -41.294 27.612 22.068 1.00 10.03 182 SER D C 1
ATOM 6821 O O . SER D 1 190 ? -40.173 27.528 22.594 1.00 9.68 182 SER D O 1
ATOM 6824 N N . PRO D 1 191 ? -42.295 28.235 22.684 1.00 11.13 183 PRO D N 1
ATOM 6825 C CA . PRO D 1 191 ? -42.094 28.757 24.035 1.00 11.94 183 PRO D CA 1
ATOM 6826 C C . PRO D 1 191 ? -41.871 27.640 25.028 1.00 12.46 183 PRO D C 1
ATOM 6827 O O . PRO D 1 191 ? -42.440 26.550 24.924 1.00 12.79 183 PRO D O 1
ATOM 6831 N N . GLY D 1 192 ? -41.064 27.951 26.028 1.00 12.73 184 GLY D N 1
ATOM 6832 C CA . GLY D 1 192 ? -41.108 27.232 27.285 1.00 13.80 184 GLY D CA 1
ATOM 6833 C C . GLY D 1 192 ? -42.284 27.710 28.097 1.00 15.25 184 GLY D C 1
ATOM 6834 O O . GLY D 1 192 ? -43.277 28.239 27.553 1.00 15.48 184 GLY D O 1
ATOM 6835 N N . PHE D 1 193 ? -42.182 27.540 29.406 1.00 16.39 185 PHE D N 1
ATOM 6836 C CA . PHE D 1 193 ? -43.216 28.042 30.303 1.00 20.86 185 PHE D CA 1
ATOM 6837 C C . PHE D 1 193 ? -43.166 29.560 30.340 1.00 22.91 185 PHE D C 1
ATOM 6838 O O . PHE D 1 193 ? -42.146 30.154 30.710 1.00 21.11 185 PHE D O 1
ATOM 6846 N N . THR D 1 194 ? -44.265 30.183 29.928 1.00 20.42 186 THR D N 1
ATOM 6847 C CA . THR D 1 194 ? -44.313 31.606 29.640 1.00 20.59 186 THR D CA 1
ATOM 6848 C C . THR D 1 194 ? -45.401 32.233 30.494 1.00 22.48 186 THR D C 1
ATOM 6849 O O . THR D 1 194 ? -46.514 31.702 30.563 1.00 23.15 186 THR D O 1
ATOM 6853 N N . GLN D 1 195 ? -45.070 33.357 31.140 1.00 21.11 187 GLN D N 1
ATOM 6854 C CA . GLN D 1 195 ? -45.979 34.050 32.051 1.00 26.09 187 GLN D CA 1
ATOM 6855 C C . GLN D 1 195 ? -47.119 34.666 31.253 1.00 28.09 187 GLN D C 1
ATOM 6856 O O . GLN D 1 195 ? -46.948 35.678 30.569 1.00 30.34 187 GLN D O 1
ATOM 6862 N N . THR D 1 196 ? -48.289 34.047 31.332 1.00 24.83 188 THR D N 1
ATOM 6863 C CA . THR D 1 196 ? -49.490 34.533 30.670 1.00 27.27 188 THR D CA 1
ATOM 6864 C C . THR D 1 196 ? -50.650 34.203 31.596 1.00 29.55 188 THR D C 1
ATOM 6865 O O . THR D 1 196 ? -50.464 33.466 32.573 1.00 29.07 188 THR D O 1
ATOM 6869 N N . PRO D 1 197 ? -51.853 34.727 31.344 1.00 30.63 189 PRO D N 1
ATOM 6870 C CA . PRO D 1 197 ? -53.003 34.301 32.151 1.00 32.90 189 PRO D CA 1
ATOM 6871 C C . PRO D 1 197 ? -53.253 32.801 32.112 1.00 38.82 189 PRO D C 1
ATOM 6872 O O . PRO D 1 197 ? -53.774 32.246 33.090 1.00 41.95 189 PRO D O 1
ATOM 6876 N N . ALA D 1 198 ? -52.894 32.126 31.014 1.00 38.76 190 ALA D N 1
ATOM 6877 C CA . ALA D 1 198 ? -53.033 30.673 30.954 1.00 38.59 190 ALA D CA 1
ATOM 6878 C C . ALA D 1 198 ? -52.108 29.983 31.953 1.00 37.08 190 ALA D C 1
ATOM 6879 O O . ALA D 1 198 ? -52.526 29.054 32.656 1.00 36.01 190 ALA D O 1
ATOM 6881 N N . LEU D 1 199 ? -50.849 30.426 32.036 1.00 31.63 191 LEU D N 1
ATOM 6882 C CA . LEU D 1 199 ? -49.941 29.875 33.037 1.00 29.96 191 LEU D CA 1
ATOM 6883 C C . LEU D 1 199 ? -50.395 30.217 34.450 1.00 31.46 191 LEU D C 1
ATOM 6884 O O . LEU D 1 199 ? -50.215 29.411 35.374 1.00 30.90 191 LEU D O 1
ATOM 6889 N N . GLU D 1 200 ? -50.979 31.401 34.644 1.00 34.01 192 GLU D N 1
ATOM 6890 C CA . GLU D 1 200 ? -51.479 31.748 35.969 1.00 39.23 192 GLU D CA 1
ATOM 6891 C C . GLU D 1 200 ? -52.627 30.837 36.381 1.00 40.53 192 GLU D C 1
ATOM 6892 O O . GLU D 1 200 ? -52.748 30.476 37.558 1.00 37.96 192 GLU D O 1
ATOM 6898 N N . ARG D 1 201 ? -53.476 30.451 35.426 1.00 43.72 193 ARG D N 1
ATOM 6899 C CA . ARG D 1 201 ? -54.556 29.521 35.744 1.00 51.39 193 ARG D CA 1
ATOM 6900 C C . ARG D 1 201 ? -54.014 28.150 36.132 1.00 53.43 193 ARG D C 1
ATOM 6901 O O . ARG D 1 201 ? -54.615 27.460 36.965 1.00 58.33 193 ARG D O 1
ATOM 6903 N N . GLY D 1 202 ? -52.882 27.742 35.551 1.00 47.18 194 GLY D N 1
ATOM 6904 C CA . GLY D 1 202 ? -52.251 26.503 35.969 1.00 42.19 194 GLY D CA 1
ATOM 6905 C C . GLY D 1 202 ? -51.741 26.551 37.394 1.00 39.33 194 GLY D C 1
ATOM 6906 O O . GLY D 1 202 ? -51.767 25.536 38.098 1.00 37.46 194 GLY D O 1
ATOM 6907 N N . PHE D 1 203 ? -51.264 27.719 37.838 1.00 36.91 195 PHE D N 1
ATOM 6908 C CA . PHE D 1 203 ? -50.874 27.879 39.236 1.00 37.48 195 PHE D CA 1
ATOM 6909 C C . PHE D 1 203 ? -52.091 27.824 40.148 1.00 44.13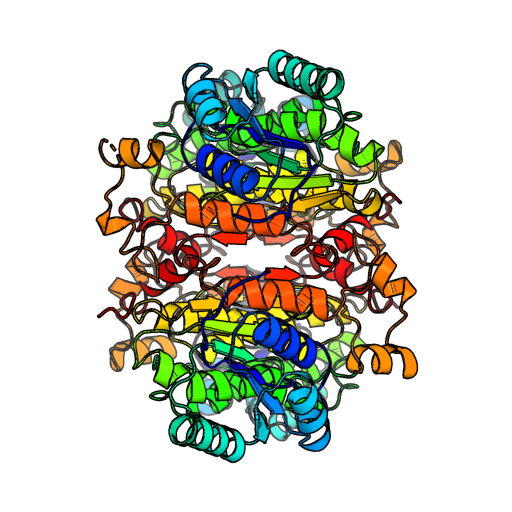 195 PHE D C 1
ATOM 6910 O O . PHE D 1 203 ? -52.029 27.266 41.252 1.00 46.59 195 PHE D O 1
ATOM 6918 N N . THR D 1 204 ? -53.207 28.401 39.700 1.00 44.42 196 THR D N 1
ATOM 6919 C CA . THR D 1 204 ? -54.402 28.476 40.537 1.00 45.66 196 THR D CA 1
ATOM 6920 C C . THR D 1 204 ? -55.040 27.104 40.720 1.00 48.86 196 THR D C 1
ATOM 6921 O O . THR D 1 204 ? -55.496 26.767 41.819 1.00 48.31 196 THR D O 1
ATOM 6923 N N . THR D 1 205 ? -55.085 26.300 39.658 1.00 46.34 197 THR D N 1
ATOM 6924 C CA . THR D 1 205 ? -55.563 24.927 39.752 1.00 50.07 197 THR D CA 1
ATOM 6925 C C . THR D 1 205 ? -54.557 23.990 40.411 1.00 49.41 197 THR D C 1
ATOM 6926 O O . THR D 1 205 ? -54.845 22.794 40.541 1.00 47.81 197 THR D O 1
ATOM 6930 N N . HIS D 1 206 ? -53.395 24.498 40.822 1.00 51.62 198 HIS D N 1
ATOM 6931 C CA . HIS D 1 206 ? -52.280 23.712 41.345 1.00 53.91 198 HIS D CA 1
ATOM 6932 C C . HIS D 1 206 ? -51.694 22.754 40.315 1.00 54.68 198 HIS D C 1
ATOM 6933 O O . HIS D 1 206 ? -50.918 21.861 40.676 1.00 57.88 198 HIS D O 1
ATOM 6935 N N . THR D 1 207 ? -52.042 22.922 39.035 1.00 49.52 199 THR D N 1
ATOM 6936 C CA . THR D 1 207 ? -51.504 22.055 37.992 1.00 45.21 199 THR D CA 1
ATOM 6937 C C . THR D 1 207 ? -49.999 22.228 37.847 1.00 40.62 199 THR D C 1
ATOM 6938 O O . THR D 1 207 ? -49.289 21.259 37.557 1.00 41.17 199 THR D O 1
ATOM 6942 N N . LEU D 1 208 ? -49.498 23.444 38.048 1.00 36.69 200 LEU D N 1
ATOM 6943 C CA . LEU D 1 208 ? -48.075 23.737 37.982 1.00 33.92 200 LEU D CA 1
ATOM 6944 C C . LEU D 1 208 ? -47.685 24.567 39.197 1.00 32.12 200 LEU D C 1
ATOM 6945 O O . LEU D 1 208 ? -48.536 25.154 39.872 1.00 30.98 200 LEU D O 1
ATOM 6950 N N . LYS D 1 209 ? -46.381 24.598 39.474 1.00 29.32 201 LYS D N 1
ATOM 6951 C CA . LYS D 1 209 ? -45.817 25.377 40.570 1.00 28.85 201 LYS D CA 1
ATOM 6952 C C . LYS D 1 209 ? -44.692 26.235 40.016 1.00 25.96 201 LYS D C 1
ATOM 6953 O O . LYS D 1 209 ? -43.812 25.726 39.316 1.00 21.58 201 LYS D O 1
ATOM 6955 N N . ALA D 1 210 ? -44.721 27.534 40.336 1.00 22.57 202 ALA D N 1
ATOM 6956 C CA . ALA D 1 210 ? -43.800 28.478 39.710 1.00 21.89 202 ALA D CA 1
ATOM 6957 C C . ALA D 1 210 ? -42.347 28.139 40.009 1.00 20.03 202 ALA D C 1
ATOM 6958 O O . ALA D 1 210 ? -41.501 28.185 39.111 1.00 18.48 202 ALA D O 1
ATOM 6960 N N . ASP D 1 211 ? -42.029 27.804 41.262 1.00 21.46 203 ASP D N 1
ATOM 6961 C CA A ASP D 1 211 ? -40.652 27.452 41.585 0.52 22.49 203 ASP D CA 1
ATOM 6962 C CA B ASP D 1 211 ? -40.651 27.452 41.583 0.48 22.50 203 ASP D CA 1
ATOM 6963 C C . ASP D 1 211 ? -40.218 26.186 40.860 1.00 20.95 203 ASP D C 1
ATOM 6964 O O . ASP D 1 211 ? -39.048 26.063 40.480 1.00 19.53 203 ASP D O 1
ATOM 6973 N N . VAL D 1 212 ? -41.143 25.243 40.654 1.00 20.32 204 VAL D N 1
ATOM 6974 C CA . VAL D 1 212 ? -40.808 24.025 39.922 1.00 19.82 204 VAL D CA 1
ATOM 6975 C C . VAL D 1 212 ? -40.453 24.344 38.474 1.00 20.24 204 VAL D C 1
ATOM 6976 O O . VAL D 1 212 ? -39.510 23.771 37.911 1.00 16.99 204 VAL D O 1
ATOM 6980 N N . LEU D 1 213 ? -41.178 25.281 37.853 1.00 17.44 205 LEU D N 1
ATOM 6981 C CA . LEU D 1 213 ? -40.876 25.667 36.476 1.00 15.90 205 LEU D CA 1
ATOM 6982 C C . LEU D 1 213 ? -39.536 26.381 36.383 1.00 15.56 205 LEU D C 1
ATOM 6983 O O . LEU D 1 213 ? -38.774 26.154 35.439 1.00 14.01 205 LEU D O 1
ATOM 6988 N N . ARG D 1 214 ? -39.238 27.269 37.338 1.00 15.76 206 ARG D N 1
ATOM 6989 C CA . ARG D 1 214 ? -37.937 27.941 37.327 1.00 14.99 206 ARG D CA 1
ATOM 6990 C C . ARG D 1 214 ? -36.811 26.935 37.472 1.00 17.34 206 ARG D C 1
ATOM 6991 O O . ARG D 1 214 ? -35.821 26.985 36.731 1.00 15.22 206 ARG D O 1
ATOM 6999 N N . ASP D 1 215 ? -36.959 25.993 38.411 1.00 15.50 207 ASP D N 1
ATOM 7000 C CA . ASP D 1 215 ? -35.918 24.995 38.634 1.00 15.31 207 ASP D CA 1
ATOM 7001 C C . ASP D 1 215 ? -35.697 24.115 37.413 1.00 17.07 207 ASP D C 1
ATOM 7002 O O . ASP D 1 215 ? -34.597 23.571 37.235 1.00 17.55 207 ASP D O 1
ATOM 7007 N N . ALA D 1 216 ? -36.721 23.957 36.564 1.00 14.41 208 ALA D N 1
ATOM 7008 C CA . ALA D 1 216 ? -36.620 23.116 35.378 1.00 13.71 208 ALA D CA 1
ATOM 7009 C C . ALA D 1 216 ? -35.953 23.814 34.200 1.00 12.45 208 ALA D C 1
ATOM 7010 O O . ALA D 1 216 ? -35.868 23.221 33.125 1.00 13.31 208 ALA D O 1
ATOM 7012 N N . ALA D 1 217 ? -35.507 25.054 34.363 1.00 14.10 209 ALA D N 1
ATOM 7013 C CA . ALA D 1 217 ? -34.902 25.817 33.285 1.00 12.65 209 ALA D CA 1
ATOM 7014 C C . ALA D 1 217 ? -33.468 26.152 33.650 1.00 11.13 209 ALA D C 1
ATOM 7015 O O . ALA D 1 217 ? -33.187 26.589 34.772 1.00 12.31 209 ALA D O 1
ATOM 7017 N N . ALA D 1 218 ? -32.573 26.003 32.671 1.00 10.69 210 ALA D N 1
ATOM 7018 C CA . ALA D 1 218 ? -31.164 26.291 32.922 1.00 11.16 210 ALA D CA 1
ATOM 7019 C C . ALA D 1 218 ? -30.940 27.731 33.411 1.00 11.20 210 ALA D C 1
ATOM 7020 O O . ALA D 1 218 ? -30.049 27.975 34.237 1.00 12.35 210 ALA D O 1
ATOM 7022 N N . LEU D 1 219 ? -31.722 28.697 32.912 1.00 12.53 211 LEU D N 1
ATOM 7023 C CA . LEU D 1 219 ? -31.550 30.080 33.373 1.00 11.69 211 LEU D CA 1
ATOM 7024 C C . LEU D 1 219 ? -32.290 30.382 34.669 1.00 15.08 211 LEU D C 1
ATOM 7025 O O . LEU D 1 219 ? -32.089 31.461 35.229 1.00 16.41 211 LEU D O 1
ATOM 7030 N N . GLY D 1 220 ? -33.121 29.465 35.160 1.00 13.91 212 GLY D N 1
ATOM 7031 C CA . GLY D 1 220 ? -33.834 29.719 36.398 1.00 14.09 212 GLY D CA 1
ATOM 7032 C C . GLY D 1 220 ? -34.942 30.742 36.298 1.00 13.29 212 GLY D C 1
ATOM 7033 O O . GLY D 1 220 ? -35.300 31.354 37.307 1.00 15.25 212 GLY D O 1
ATOM 7034 N N . HIS D 1 221 ? -35.508 30.938 35.106 1.00 14.43 213 HIS D N 1
ATOM 7035 C CA . HIS D 1 221 ? -36.567 31.907 34.865 1.00 16.30 213 HIS D CA 1
ATOM 7036 C C . HIS D 1 221 ? -37.773 31.250 34.209 1.00 14.26 213 HIS D C 1
ATOM 7037 O O . HIS D 1 221 ? -37.666 30.246 33.498 1.00 13.53 213 HIS D O 1
ATOM 7044 N N . ILE D 1 222 ? -38.930 31.875 34.430 1.00 14.65 214 ILE D N 1
ATOM 7045 C CA . ILE D 1 222 ? -40.106 31.671 33.595 1.00 14.59 214 ILE D CA 1
ATOM 7046 C C . ILE D 1 222 ? -40.045 32.715 32.490 1.00 14.41 214 ILE D C 1
ATOM 7047 O O . ILE D 1 222 ? -39.696 33.874 32.747 1.00 18.25 214 ILE D O 1
ATOM 7052 N N . VAL D 1 223 ? -40.323 32.301 31.251 1.00 12.65 215 VAL D N 1
ATOM 7053 C CA . VAL D 1 223 ? -40.209 33.205 30.111 1.00 12.66 215 VAL D CA 1
ATOM 7054 C C . VAL D 1 223 ? -41.367 34.198 30.114 1.00 15.92 215 VAL D C 1
ATOM 7055 O O . VAL D 1 223 ? -42.505 33.864 30.475 1.00 16.98 215 VAL D O 1
ATOM 7059 N N . SER D 1 224 ? -41.083 35.442 29.743 1.00 15.58 216 SER D N 1
ATOM 7060 C CA . SER D 1 224 ? -42.132 36.440 29.654 1.00 16.42 216 SER D CA 1
ATOM 7061 C C . SER D 1 224 ? -42.746 36.444 28.253 1.00 15.19 216 SER D C 1
ATOM 7062 O O . SER D 1 224 ? -42.109 36.047 27.274 1.00 14.66 216 SER D O 1
ATOM 7065 N N . ALA D 1 225 ? -44.020 36.845 28.180 1.00 13.98 217 ALA D N 1
ATOM 7066 C CA . ALA D 1 225 ? -44.684 36.935 26.886 1.00 11.85 217 ALA D CA 1
ATOM 7067 C C . ALA D 1 225 ? -43.909 37.858 25.944 1.00 11.39 217 ALA D C 1
ATOM 7068 O O . ALA D 1 225 ? -43.825 37.603 24.733 1.00 10.98 217 ALA D O 1
ATOM 7070 N N . ASN D 1 226 ? -43.340 38.940 26.489 1.00 14.35 218 ASN D N 1
ATOM 7071 C CA . ASN D 1 226 ? -42.543 39.859 25.684 1.00 13.31 218 ASN D CA 1
ATOM 7072 C C . ASN D 1 226 ? -41.305 39.187 25.096 1.00 14.45 218 ASN D C 1
ATOM 7073 O O . ASN D 1 226 ? -40.924 39.493 23.959 1.00 13.24 218 ASN D O 1
ATOM 7078 N N . GLU D 1 227 ? -40.647 38.290 25.857 1.00 11.40 219 GLU D N 1
ATOM 7079 C CA . GLU D 1 227 ? -39.485 37.577 25.327 1.00 9.83 219 GLU D CA 1
ATOM 7080 C C . GLU D 1 227 ? -39.867 36.692 24.154 1.00 10.89 219 GLU D C 1
ATOM 7081 O O . GLU D 1 227 ? -39.114 36.573 23.172 1.00 11.85 219 GLU D O 1
ATOM 7087 N N . ILE D 1 228 ? -41.027 36.046 24.240 1.00 9.67 220 ILE D N 1
ATOM 7088 C CA . ILE D 1 228 ? -41.499 35.274 23.100 1.00 8.84 220 ILE D CA 1
ATOM 7089 C C . ILE D 1 228 ? -41.734 36.200 21.916 1.00 10.77 220 ILE D C 1
ATOM 7090 O O . ILE D 1 228 ? -41.355 35.889 20.782 1.00 11.09 220 ILE D O 1
ATOM 7095 N N . ALA D 1 229 ? -42.367 37.354 22.162 1.00 10.27 221 ALA D N 1
ATOM 7096 C CA . ALA D 1 229 ? -42.692 38.251 21.056 1.00 8.95 221 ALA D CA 1
ATOM 7097 C C . ALA D 1 229 ? -41.426 38.746 20.358 1.00 11.87 221 ALA D C 1
ATOM 7098 O O . ALA D 1 229 ? -41.419 38.900 19.132 1.00 9.78 221 ALA D O 1
ATOM 7100 N N . GLU D 1 230 ? -40.333 38.947 21.101 1.00 10.10 222 GLU D N 1
ATOM 7101 C CA . GLU D 1 230 ? -39.095 39.379 20.457 1.00 10.45 222 GLU D CA 1
ATOM 7102 C C . GLU D 1 230 ? -38.631 38.359 19.421 1.00 10.04 222 GLU D C 1
ATOM 7103 O O . GLU D 1 230 ? -38.191 38.725 18.327 1.00 10.31 222 GLU D O 1
ATOM 7109 N N . ALA D 1 231 ? -38.742 37.070 19.741 1.00 8.58 223 ALA D N 1
ATOM 7110 C CA . ALA D 1 231 ? -38.325 36.044 18.791 1.00 6.64 223 ALA D CA 1
ATOM 7111 C C . ALA D 1 231 ? -39.286 35.947 17.607 1.00 7.96 223 ALA D C 1
ATOM 7112 O O . ALA D 1 231 ? -38.863 35.690 16.471 1.00 9.45 223 ALA D O 1
ATOM 7114 N N . VAL D 1 232 ? -40.591 36.056 17.863 1.00 9.02 224 VAL D N 1
ATOM 7115 C CA . VAL D 1 232 ? -41.573 36.065 16.776 1.00 11.14 224 VAL D CA 1
ATOM 7116 C C . VAL D 1 232 ? -41.305 37.211 15.810 1.00 9.03 224 VAL D C 1
ATOM 7117 O O . VAL D 1 232 ? -41.313 37.037 14.580 1.00 9.60 224 VAL D O 1
ATOM 7121 N N . VAL D 1 233 ? -41.107 38.409 16.356 1.00 9.59 225 VAL D N 1
ATOM 7122 C CA . VAL D 1 233 ? -40.907 39.586 15.520 1.00 8.27 225 VAL D CA 1
ATOM 7123 C C . VAL D 1 233 ? -39.599 39.513 14.757 1.00 11.77 225 VAL D C 1
ATOM 7124 O O . VAL D 1 233 ? -39.554 39.863 13.574 1.00 10.18 225 VAL D O 1
ATOM 7128 N N . PHE D 1 234 ? -38.535 38.995 15.389 1.00 7.89 226 PHE D N 1
ATOM 7129 C CA . PHE D 1 234 ? -37.290 38.723 14.670 1.00 8.40 226 PHE D CA 1
ATOM 7130 C C . PHE D 1 234 ? -37.544 37.858 13.441 1.00 9.38 226 PHE D C 1
ATOM 7131 O O . PHE D 1 234 ? -37.162 38.233 12.324 1.00 10.16 226 PHE D O 1
ATOM 7139 N N . LEU D 1 235 ? -38.212 36.708 13.625 1.00 9.45 227 LEU D N 1
ATOM 7140 C CA . LEU D 1 235 ? -38.438 35.790 12.504 1.00 9.06 227 LEU D CA 1
ATOM 7141 C C . LEU D 1 235 ? -39.393 36.373 11.465 1.00 11.28 227 LEU D C 1
ATOM 7142 O O . LEU D 1 235 ? -39.281 36.070 10.269 1.00 11.09 227 LEU D O 1
ATOM 7147 N N . ALA D 1 236 ? -40.341 37.200 11.897 1.00 8.08 228 ALA D N 1
ATOM 7148 C CA . ALA D 1 236 ? -41.274 37.839 10.974 1.00 9.85 228 ALA D CA 1
ATOM 7149 C C . ALA D 1 236 ? -40.619 38.928 10.137 1.00 10.13 228 ALA D C 1
ATOM 7150 O O . ALA D 1 236 ? -41.130 39.252 9.056 1.00 13.66 228 ALA D O 1
ATOM 7152 N N . SER D 1 237 ? -39.497 39.481 10.593 1.00 9.96 229 SER D N 1
ATOM 7153 C CA . SER D 1 237 ? -38.869 40.661 10.026 1.00 8.78 229 SER D CA 1
ATOM 7154 C C . SER D 1 237 ? -37.801 40.305 9.001 1.00 10.33 229 SER D C 1
ATOM 7155 O O . SER D 1 237 ? -37.351 39.161 8.877 1.00 9.55 229 SER D O 1
ATOM 7158 N N . GLU D 1 238 ? -37.335 41.351 8.313 1.00 13.03 230 GLU D N 1
ATOM 7159 C CA . GLU D 1 238 ? -36.242 41.220 7.361 1.00 14.53 230 GLU D CA 1
ATOM 7160 C C . GLU D 1 238 ? -34.898 40.912 8.020 1.00 13.69 230 GLU D C 1
ATOM 7161 O O . GLU D 1 238 ? -33.954 40.554 7.306 1.00 14.29 230 GLU D O 1
ATOM 7163 N N . ARG D 1 239 ? -34.774 41.022 9.351 1.00 10.96 231 ARG D N 1
ATOM 7164 C CA . ARG D 1 239 ? -33.562 40.537 9.997 1.00 13.01 231 ARG D CA 1
ATOM 7165 C C . ARG D 1 239 ? -33.442 39.033 9.821 1.00 11.42 231 ARG D C 1
ATOM 7166 O O . ARG D 1 239 ? -32.355 38.483 9.998 1.00 12.66 231 ARG D O 1
ATOM 7174 N N . ALA D 1 240 ? -34.531 38.370 9.444 1.00 9.24 232 ALA D N 1
ATOM 7175 C CA . ALA D 1 240 ? -34.564 36.925 9.262 1.00 8.97 232 ALA D CA 1
ATOM 7176 C C . ALA D 1 240 ? -34.836 36.536 7.805 1.00 9.74 232 ALA D C 1
ATOM 7177 O O . ALA D 1 240 ? -35.380 35.465 7.522 1.00 10.09 232 ALA D O 1
ATOM 7179 N N . SER D 1 241 ? -34.423 37.388 6.865 1.00 9.42 233 SER D N 1
ATOM 7180 C CA . SER D 1 241 ? -34.721 37.212 5.447 1.00 11.07 233 SER D CA 1
ATOM 7181 C C . SER D 1 241 ? -34.236 35.889 4.869 1.00 11.99 233 SER D C 1
ATOM 7182 O O . SER D 1 241 ? -34.752 35.470 3.828 1.00 13.20 233 SER D O 1
ATOM 7185 N N . ALA D 1 242 ? -33.226 35.251 5.461 1.00 9.09 234 ALA D N 1
ATOM 7186 C CA . ALA D 1 242 ? -32.745 33.961 4.970 1.00 10.71 234 ALA D CA 1
ATOM 7187 C C . ALA D 1 242 ? -33.200 32.792 5.828 1.00 11.30 234 ALA D C 1
ATOM 7188 O O . ALA D 1 242 ? -32.718 31.671 5.625 1.00 12.39 234 ALA D O 1
ATOM 7190 N N . ILE D 1 243 ? -34.094 33.022 6.791 1.00 9.55 235 ILE D N 1
ATOM 7191 C CA . ILE D 1 243 ? -34.519 31.982 7.727 1.00 10.07 235 ILE D CA 1
ATOM 7192 C C . ILE D 1 243 ? -35.898 31.483 7.331 1.00 7.12 235 ILE D C 1
ATOM 7193 O O . ILE D 1 243 ? -36.868 32.251 7.308 1.00 7.27 235 ILE D O 1
ATOM 7198 N N . THR D 1 244 ? -35.993 30.190 7.028 1.00 8.15 236 THR D N 1
ATOM 7199 C CA . THR D 1 244 ? -37.288 29.577 6.792 1.00 7.88 236 THR D CA 1
ATOM 7200 C C . THR D 1 244 ? -37.256 28.111 7.216 1.00 9.40 236 THR D C 1
ATOM 7201 O O . THR D 1 244 ? -36.213 27.464 7.138 1.00 8.46 236 THR D O 1
ATOM 7205 N N . GLY D 1 245 ? -38.415 27.591 7.637 1.00 8.06 237 GLY D N 1
ATOM 7206 C CA . GLY D 1 245 ? -38.515 26.203 8.042 1.00 9.07 237 GLY D CA 1
ATOM 7207 C C . GLY D 1 245 ? -37.902 25.883 9.381 1.00 7.56 237 GLY D C 1
ATOM 7208 O O . GLY D 1 245 ? -37.649 24.708 9.674 1.00 8.81 237 GLY D O 1
ATOM 7209 N N . VAL D 1 246 ? -37.676 26.878 10.230 1.00 8.25 238 VAL D N 1
ATOM 7210 C CA . VAL D 1 246 ? -37.000 26.641 11.497 1.00 7.67 238 VAL D CA 1
ATOM 7211 C C . VAL D 1 246 ? -37.966 26.703 12.663 1.00 8.05 238 VAL D C 1
ATOM 7212 O O . VAL D 1 246 ? -38.993 27.381 12.616 1.00 8.22 238 VAL D O 1
ATOM 7216 N N . ASN D 1 247 ? -37.584 26.013 13.741 1.00 7.86 239 ASN D N 1
ATOM 7217 C CA . ASN D 1 247 ? -38.255 26.063 15.033 1.00 7.61 239 ASN D CA 1
ATOM 7218 C C . ASN D 1 247 ? -37.267 26.661 16.032 1.00 8.62 239 ASN D C 1
ATOM 7219 O O . ASN D 1 247 ? -36.227 26.050 16.327 1.00 10.45 239 ASN D O 1
ATOM 7224 N N . LEU D 1 248 ? -37.615 27.827 16.582 1.00 8.07 240 LEU D N 1
ATOM 7225 C CA . LEU D 1 248 ? -36.749 28.530 17.535 1.00 7.43 240 LEU D CA 1
ATOM 7226 C C . LEU D 1 248 ? -37.291 28.407 18.945 1.00 7.62 240 LEU D C 1
ATOM 7227 O O . LEU D 1 248 ? -38.335 29.018 19.252 1.00 8.75 240 LEU D O 1
ATOM 7232 N N . PRO D 1 249 ? -36.647 27.634 19.828 1.00 7.01 241 PRO D N 1
ATOM 7233 C CA . PRO D 1 249 ? -37.150 27.509 21.206 1.00 8.66 241 PRO D CA 1
ATOM 7234 C C . PRO D 1 249 ? -36.786 28.747 22.007 1.00 8.19 241 PRO D C 1
ATOM 7235 O O . PRO D 1 249 ? -35.652 29.223 21.942 1.00 9.35 241 PRO D O 1
ATOM 7239 N N . VAL D 1 250 ? -37.753 29.264 22.754 1.00 9.03 242 VAL D N 1
ATOM 7240 C CA . VAL D 1 250 ? -37.533 30.409 23.632 1.00 10.78 242 VAL D CA 1
ATOM 7241 C C . VAL D 1 250 ? -38.018 29.946 25.001 1.00 9.33 242 VAL D C 1
ATOM 7242 O O . VAL D 1 250 ? -39.207 30.048 25.330 1.00 9.75 242 VAL D O 1
ATOM 7246 N N . ASP D 1 251 ? -37.128 29.379 25.774 1.00 7.38 243 ASP D N 1
ATOM 7247 C CA . ASP D 1 251 ? -37.563 28.526 26.872 1.00 7.88 243 ASP D CA 1
ATOM 7248 C C . ASP D 1 251 ? -36.713 28.655 28.124 1.00 8.31 243 ASP D C 1
ATOM 7249 O O . ASP D 1 251 ? -36.900 27.857 29.056 1.00 8.80 243 ASP D O 1
ATOM 7254 N N . ALA D 1 252 ? -35.820 29.651 28.196 1.00 9.19 244 ALA D N 1
ATOM 7255 C CA . ALA D 1 252 ? -34.956 29.842 29.352 1.00 10.08 244 ALA D CA 1
ATOM 7256 C C . ALA D 1 252 ? -34.092 28.619 29.648 1.00 9.17 244 ALA D C 1
ATOM 7257 O O . ALA D 1 252 ? -33.594 28.467 30.782 1.00 10.40 244 ALA D O 1
ATOM 7259 N N . GLY D 1 253 ? -33.902 27.745 28.652 1.00 8.88 245 GLY D N 1
ATOM 7260 C CA . GLY D 1 253 ? -33.100 26.547 28.889 1.00 10.62 245 GLY D CA 1
ATOM 7261 C C . GLY D 1 253 ? -33.832 25.373 29.514 1.00 10.05 245 GLY D C 1
ATOM 7262 O O . GLY D 1 253 ? -33.179 24.494 30.077 1.00 10.45 245 GLY D O 1
ATOM 7263 N N . TYR D 1 254 ? -35.167 25.333 29.445 1.00 11.54 246 TYR D N 1
ATOM 7264 C CA . TYR D 1 254 ? -35.899 24.118 29.817 1.00 11.15 246 TYR D CA 1
ATOM 7265 C C . TYR D 1 254 ? -35.369 22.887 29.090 1.00 10.42 246 TYR D C 1
ATOM 7266 O O . TYR D 1 254 ? -35.130 21.850 29.721 1.00 10.75 246 TYR D O 1
ATOM 7275 N N . LEU D 1 255 ? -35.207 22.973 27.759 1.00 10.44 247 LEU D N 1
ATOM 7276 C CA . LEU D 1 255 ? -34.778 21.804 26.983 1.00 10.22 247 LEU D CA 1
ATOM 7277 C C . LEU D 1 255 ? -33.386 21.330 27.390 1.00 9.85 247 LEU D C 1
ATOM 7278 O O . LEU D 1 255 ? -33.049 20.143 27.213 1.00 12.18 247 LEU D O 1
ATOM 7283 N N . ILE D 1 256 ? -32.580 22.236 27.946 1.00 9.78 248 ILE D N 1
ATOM 7284 C CA . ILE D 1 256 ? -31.197 21.962 28.337 1.00 11.06 248 ILE D CA 1
ATOM 7285 C C . ILE D 1 256 ? -31.142 21.269 29.700 1.00 11.61 248 ILE D C 1
ATOM 7286 O O . ILE D 1 256 ? -30.283 20.419 29.941 1.00 11.34 248 ILE D O 1
ATOM 7291 N N . ALA D 1 257 ? -32.034 21.637 30.624 1.00 12.20 249 ALA D N 1
ATOM 7292 C CA . ALA D 1 257 ? -31.818 21.319 32.036 1.00 11.58 249 ALA D CA 1
ATOM 7293 C C . ALA D 1 257 ? -32.179 19.886 32.410 1.00 13.95 249 ALA D C 1
ATOM 7294 O O . ALA D 1 257 ? -31.562 19.322 33.323 1.00 12.52 249 ALA D O 1
ATOM 7296 N N . GLY D 1 258 ? -33.148 19.278 31.726 1.00 12.70 250 GLY D N 1
ATOM 7297 C CA . GLY D 1 258 ? -33.674 18.004 32.191 1.00 13.70 250 GLY D CA 1
ATOM 7298 C C . GLY D 1 258 ? -32.648 16.890 32.223 1.00 13.76 250 GLY D C 1
ATOM 7299 O O . GLY D 1 258 ? -32.699 16.019 33.094 1.00 13.24 250 GLY D O 1
ATOM 7300 N N . SER D 1 259 ? -31.687 16.919 31.300 1.00 11.63 251 SER D N 1
ATOM 7301 C CA . SER D 1 259 ? -30.704 15.853 31.199 1.00 13.13 251 SER D CA 1
ATOM 7302 C C . SER D 1 259 ? -29.623 15.927 32.266 1.00 13.46 251 SER D C 1
ATOM 7303 O O . SER D 1 259 ? -28.808 15.010 32.341 1.00 12.92 251 SER D O 1
ATOM 7306 N N . TRP D 1 260 ? -29.602 16.982 33.091 1.00 10.83 252 TRP D N 1
ATOM 7307 C CA . TRP D 1 260 ? -28.594 17.115 34.146 1.00 11.12 252 TRP D CA 1
ATOM 7308 C C . TRP D 1 260 ? -28.898 16.297 35.395 1.00 12.79 252 TRP D C 1
ATOM 7309 O O . TRP D 1 260 ? -27.986 16.067 36.189 1.00 14.25 252 TRP D O 1
ATOM 7320 N N . ALA D 1 261 ? -30.144 15.858 35.587 1.00 13.27 253 ALA D N 1
ATOM 7321 C CA . ALA D 1 261 ? -30.503 15.193 36.840 1.00 13.73 253 ALA D CA 1
ATOM 7322 C C . ALA D 1 261 ? -29.654 13.955 37.085 1.00 15.08 253 ALA D C 1
ATOM 7323 O O . ALA D 1 261 ? -29.271 13.674 38.225 1.00 15.72 253 ALA D O 1
ATOM 7325 N N . ALA D 1 262 ? -29.332 13.216 36.021 1.00 13.46 254 ALA D N 1
ATOM 7326 C CA . ALA D 1 262 ? -28.523 12.014 36.173 1.00 14.27 254 ALA D CA 1
ATOM 7327 C C . ALA D 1 262 ? -27.130 12.316 36.725 1.00 14.84 254 ALA D C 1
ATOM 7328 O O . ALA D 1 262 ? -26.487 11.421 37.293 1.00 16.65 254 ALA D O 1
ATOM 7330 N N . TYR D 1 263 ? -26.659 13.556 36.575 1.00 14.30 255 TYR D N 1
ATOM 7331 C CA . TYR D 1 263 ? -25.366 14.008 37.071 1.00 16.89 255 TYR D CA 1
ATOM 7332 C C . TYR D 1 263 ? -25.497 14.850 38.329 1.00 15.70 255 TYR D C 1
ATOM 7333 O O . TYR D 1 263 ? -24.581 15.612 38.661 1.00 18.89 255 TYR D O 1
ATOM 7342 N N . GLY D 1 264 ? -26.624 14.754 39.015 1.00 13.77 256 GLY D N 1
ATOM 7343 C CA . GLY D 1 264 ? -26.838 15.529 40.219 1.00 15.36 256 GLY D CA 1
ATOM 7344 C C . GLY D 1 264 ? -27.535 16.854 40.013 1.00 17.62 256 GLY D C 1
ATOM 7345 O O . GLY D 1 264 ? -27.631 17.633 40.973 1.00 18.90 256 GLY D O 1
ATOM 7346 N N . GLY D 1 265 ? -28.010 17.143 38.797 1.00 15.54 257 GLY D N 1
ATOM 7347 C CA . GLY D 1 265 ? -28.766 18.356 38.527 1.00 13.10 257 GLY D CA 1
ATOM 7348 C C . GLY D 1 265 ? -27.903 19.533 38.131 1.00 11.98 257 GLY D C 1
ATOM 7349 O O . GLY D 1 265 ? -26.679 19.473 38.067 1.00 13.37 257 GLY D O 1
ATOM 7350 N N . LEU D 1 266 ? -28.587 20.637 37.844 1.00 11.61 258 LEU D N 1
ATOM 7351 C CA . LEU D 1 266 ? -27.904 21.875 37.506 1.00 15.08 258 LEU D CA 1
ATOM 7352 C C . LEU D 1 266 ? -27.017 22.295 38.666 1.00 16.49 258 LEU D C 1
ATOM 7353 O O . LEU D 1 266 ? -27.322 22.040 39.834 1.00 16.83 258 LEU D O 1
ATOM 7358 N N . ARG D 1 267 ? -25.901 22.941 38.337 1.00 17.02 259 ARG D N 1
ATOM 7359 C CA . ARG D 1 267 ? -24.945 23.391 39.352 1.00 15.41 259 ARG D CA 1
ATOM 7360 C C . ARG D 1 267 ? -25.290 24.824 39.729 1.00 17.15 259 ARG D C 1
ATOM 7361 O O . ARG D 1 267 ? -24.828 25.783 39.116 1.00 17.91 259 ARG D O 1
ATOM 7369 N N . ARG D 1 268 ? -26.126 24.974 40.748 1.00 19.01 260 ARG D N 1
ATOM 7370 C CA . ARG D 1 268 ? -26.746 26.276 40.959 1.00 25.97 260 ARG D CA 1
ATOM 7371 C C . ARG D 1 268 ? -25.965 27.128 41.958 1.00 30.80 260 ARG D C 1
ATOM 7372 O O . ARG D 1 268 ? -25.075 26.656 42.668 1.00 28.57 260 ARG D O 1
ATOM 7380 N N . GLU D 1 269 ? -26.312 28.413 41.988 1.00 34.81 261 GLU D N 1
ATOM 7381 C CA . GLU D 1 269 ? -25.705 29.372 42.902 1.00 39.86 261 GLU D CA 1
ATOM 7382 C C . GLU D 1 269 ? -26.019 29.020 44.352 1.00 41.35 261 GLU D C 1
ATOM 7383 O O . GLU D 1 269 ? -27.179 28.803 44.710 1.00 41.00 261 GLU D O 1
#

Foldseek 3Di:
DACQAAPFEEEFEPCLWFLSVLLLQVNLVHHYQYEQEYCDQVSSVVSCVVRVHHYFYADLLDLVRLLVRLVCCCVVPRQGQEYEYDWADAAQLDAPPVGDVVRLVVRLSCLAVSVVSNCVSRVVVCLVVLHHEYEYEAACLLVDDGSGVRNNVRSVNVLVVQQVVCVVRVVSHYAGEYEHEAQEDIVNVVVCVCVDDQQVLLLLALQSDGHYSNQSSVVVVCRRGCVNSPDHSYYHYDYNHNVPFPVCVVVVGHPDD/DLFADQAFEEEFEPCLWFLNVLLLQVCLVRHYQYEQEYCDVVSSVVSCVVRVHHYFHADLLDLVRLLVRLVCCCVPPRQGQEYEYDWAAAAQLDAPPVGDVVRLVVRLSTLAVSVVSNCVSRVVVCLVVLHHEYEYEAACLLVDDGSGVRNNVRSVNVLVVQQVVCVVRVVSHYAGEYEHEAQEDIVNSVVCVVVVVDDQQVLLLLALQSDGHYSNQSSSVVDCRRHCVVSPDHSYYHYDYNHNVPFPVCVVVVGHDD/DLFADQAAEEEQEPCLWFLNVLLLQVCLVRHYQYEQEYCDVVSSVVSCVNRVHHYAHADLLDLVRLQVRLVCCCVPPRQGQEYEYDFAAAAQLDAPPVGDVVRLVVRLSTQAVSVVSNCVSRVVVCLVVLHHEYEYEAACLLVDDGSGVRNNVRSVNVLVVQQVVCVVRVVSHYAGEYEHEAQEDIVNSVVCVVVVVDDQQVLLLLALQSDGHYSNQSSSVVVCRRHCVVSVDHSYYHYDYNHNVPFPVCVVVVGHDD/DACQAAPAEEEFEPCLWFLNVLLLQVCLVHHYQYEQEYCDVVSSVVSCVVRVHHYQHADLLDLVRLLVRLVCCCVPPRQGQEYEYDFADAAQLDAPPVGDVVRLVVRLSTQAVSVVSNCVSRVVVCLVVLHHEYEYEAAVLLVDDGSGVRNNVRSVNVLVVQQVVCVVRVVSHYAGEYEHEAQEDIVNSVVCVVVVVDDQQVLLLLALQSDGHYSNQSSVVVVCRRGCVNSPDHSYYHYDYNHNVPFPVCVVVVGHPDD

Secondary structure (DSSP, 8-state):
---TTTT-EEEEETTTSHHHHHHHHHHHHTT-EEEEEES-HHHHHHHHHHHT-EEEE--TT-HHHHHHHHHHHHHHT-S-SEEEE--------PPBTTB-HHHHHHHIIIIIIHHHHHIIIIIHHHHHHT-EEEEEE--GGGTS--S-TTHHHHHHHHHHHHHHHHHHHGGGTEEEEEEEE-SEESHHHHHHH----HHHHHHTSTT--PEEHHHHHHHHHHHHSGGGTT--S-EEEESTTHHHHGGGGGGTS----/-----TT-EEEEETTTSHHHHHHHHHHHHTT-EEEEEES-HHHHHHHHHHHS-EEEE--TT-HHHHHHHHHHHHHHT-S-SEEEE--------PPBTTB-HHHHHHHIIIIIIHHHHHIIIIIHHHHHHT-EEEEEE--GGGTS--S-TTHHHHHHHHHHHHHHHHHHHGGGTEEEEEEEE-SEESHHHHHHHHTTS--HHHHHHTSTT--PEEHHHHHHHHHHHHSGGGTT--S-EEEESTTHHHHGGGGGGTS---/-----TT-EEEEETTTSHHHHHHHHHHHHTT-EEEEEES-HHHHHHHHHHHS-EEEE--TT-HHHHHHHHHHHHHHT-S-SEEEE--------PPBTTB-HHHHHHHIIIIIIHHHHHIIIIIHHHHHHT-EEEEEE--GGGTS--S-TTHHHHHHHHHHHHHHHHHHHGGGTEEEEEEEE-SEESHHHHHHHHTTS--HHHHHHTSTT--PEEHHHHHHHHHHHHSGGGTT--S-EEEESTTHHHHGGGGGGTS---/---TTTT-EEEEETTTSHHHHHHHHHHHHTT-EEEEEES-HHHHHHHHHHHT-EEEE--TT-HHHHHHHHHHHHHHT-S-SEEEE--------PPBTTB-HHHHHHHIIIIIIHHHHHIIIIIHHHHHHT-EEEEEE--GGGTS--S-TTHHHHHHHHHHHHHHHHHHHGGGTEEEEEEEE-SEESHHHHHHHHTTS--HHHHHHTSTT--PEEHHHHHHHHHHHHSGGGTT--S-EEEESTTHHHHGGGGGGTS----

B-factor: mean 18.53, std 9.72, range [3.14, 62.71]

CATH classification: 3.40.50.720

Radius of gyration: 27.24 Å; Cα contacts (8 Å, |Δi|>4): 2900; chains: 4; bounding box: 67×71×54 Å

Organism: Paraburkholderia xenovorans (strain LB400) (NCBI:txid266265)

Solvent-accessible surface area: 32508 Å² total; per-residue (Å²): 133,51,66,71,11,104,73,16,22,0,0,0,1,12,0,2,56,13,29,2,89,3,0,0,44,17,0,27,114,4,26,11,68,1,0,0,0,16,151,68,83,66,5,0,68,143,0,7,87,82,21,70,18,30,44,2,91,3,41,10,11,87,51,67,20,3,74,60,3,14,93,59,3,138,93,157,60,14,23,3,37,4,0,0,4,22,24,43,41,97,20,141,32,44,26,8,64,112,7,44,41,69,45,4,45,82,3,13,103,17,2,1,20,0,6,3,13,0,0,20,27,7,0,22,47,0,2,111,141,159,72,13,6,0,0,0,11,1,9,4,12,10,59,37,3,5,0,16,0,1,26,0,0,2,13,9,0,0,32,7,0,1,38,1,0,0,1,8,6,3,31,84,38,0,14,0,0,0,0,0,8,10,30,10,72,18,90,50,13,87,72,10,56,118,120,34,51,31,93,60,3,92,80,13,4,1,16,32,108,30,1,42,17,86,41,0,1,39,0,0,0,0,0,6,2,136,18,1,31,4,1,2,8,8,34,1,10,1,4,0,0,12,18,5,10,20,9,0,54,2,34,68,19,17,82,134,132,131,13,15,109,20,127,31,19,26,0,0,0,1,14,0,9,51,13,28,1,121,4,0,0,36,14,0,29,161,3,30,9,69,1,2,0,0,18,154,62,83,55,7,0,69,163,6,8,86,84,19,58,15,82,40,3,86,4,33,9,12,89,52,68,19,4,77,60,4,15,90,56,3,61,94,158,57,23,30,3,42,4,0,0,4,22,23,42,50,90,21,139,23,44,27,8,64,112,8,46,41,71,42,4,46,79,4,16,103,19,2,1,20,0,5,3,13,0,0,21,28,6,0,28,50,0,3,101,148,109,79,14,7,0,0,0,11,1,10,4,10,9,60,38,4,3,0,13,0,1,27,0,0,1,13,9,0,0,32,8,0,1,40,0,0,0,0,8,7,2,21,66,40,0,21,0,0,0,0,0,8,10,27,8,75,18,67,30,10,82,151,10,35,76,97,162,57,25,50,30,98,58,3,97,79,12,4,2,20,32,110,27,1,42,16,88,43,0,1,38,0,0,0,2,0,6,3,88,56,1,46,4,2,2,9,8,33,1,10,1,3,1,0,11,19,5,9,20,9,0,54,2,36,69,21,19,83,184,134,18,8,99,20,124,45,19,21,0,0,0,1,14,0,8,58,12,29,2,123,4,0,0,32,15,0,30,162,6,30,11,48,2,0,0,0,18,170,68,88,143,27,0,71,68,7,9,89,80,17,63,15,72,41,4,87,5,53,9,13,89,52,66,20,3,76,60,3,15,92,64,2,62,90,154,51,23,30,3,42,5,0,0,4,22,24,42,38,93,22,139,26,43,27,9,65,113,7,46,44,70,41,4,45,80,4,13,103,28,1,1,21,0,6,3,13,0,0,20,26,7,0,31,52,0,3,100,152,110,77,14,7,0,0,0,11,2,9,4,10,10,61,38,3,3,0,14,0,1,28,0,0,1,13,9,0,0,32,9,0,1,39,0,0,0,0,8,6,2,20,65,41,0,20,0,0,0,0,0,8,11,27,9,75,18,86,49,10,83,54,11,37,77,95,161,56,25,51,28,99,58,3,96,80,12,4,2,19,32,108,27,1,44,17,88,41,0,0,38,0,0,0,3,0,6,3,143,54,1,43,3,2,2,10,8,33,1,10,1,3,0,0,12,19,5,8,21,10,0,54,2,35,67,21,18,83,182,132,51,67,71,11,103,77,15,21,0,0,0,1,13,0,2,56,13,29,1,80,3,0,0,40,18,0,27,116,4,26,11,68,1,0,0,0,17,164,65,80,135,11,0,71,142,0,8,86,80,19,69,19,28,42,3,94,4,50,9,11,86,51,70,20,2,75,60,3,11,93,63,3,139,91,154,59,12,22,3,37,5,0,0,4,22,23,43,34,102,22,140,28,43,27,8,65,114,8,45,41,70,44,4,46,81,3,14,106,23,2,1,20,0,6,3,12,0,0,20,26,6,0,21,45,0,3,111,138,156,72,14,6,0,0,0,10,1,10,4,12,10,59,38,4,4,0,14,0,1,31,0,0,1,15,8,0,0,32,7,0,1,39,1,0,0,0,10,6,2,29,86,38,0,21,0,0,0,0,0,8,10,28,9,76,17,88,52,13,89,55,12,44,90,99,87,63,28,44,30,85,52,3,100,80,12,3,2,18,32,105,28,1,42,16,86,40,0,1,38,0,0,0,0,0,6,3,85,18,1,46,3,1,2,9,7,33,1,10,0,3,0,0,12,20,5,8,20,8,0,54,2,31,68,20,17,82,132,133

Nearest PDB structures (foldseek):
  5jla-assembly1_C  TM=1.004E+00  e=2.236E-57  Paraburkholderia xenovorans LB400
  3tox-assembly2_G-3  TM=9.128E-01  e=4.892E-23  Sinorhizobium meliloti 1021
  4z9x-assembly1_A  TM=8.912E-01  e=2.788E-23  Streptococcus pyogenes serotype M1
  3svt-assembly1_B  TM=9.375E-01  e=2.812E-22  Mycobacterium ulcerans Agy99
  5tt0-assembly1_A  TM=9.180E-01  e=4.673E-21  Burkholderia thailandensis E264